Protein 5O6F (pdb70)

Nearest PDB structures (foldseek):
  5o6f-assembly1_A  TM=8.337E-01  e=3.426E-14  Corynebacterium pseudotuberculosis
  3i2z-assembly2_B  TM=9.286E-01  e=3.400E-09  Salmonella enterica subsp. enterica serovar Typhimurium
  1mjc-assembly1_A  TM=9.383E-01  e=1.262E-08  Escherichia coli
  8xyf-assembly1_B  TM=9.232E-01  e=1.055E-08  Escherichia coli K-12
  6ktc-assembly1_A  TM=9.176E-01  e=6.079E-07  Homo sapiens

Structure (mmCIF, N/CA/C/O backbone):
data_5O6F
#
_entry.id   5O6F
#
_cell.length_a   1.000
_cell.length_b   1.000
_cell.length_c   1.000
_cell.angle_alpha   90.00
_cell.angle_beta   90.00
_cell.angle_gamma   90.00
#
_symmetry.space_group_name_H-M   'P 1'
#
loop_
_atom_site.group_PDB
_atom_site.id
_atom_site.type_symbol
_atom_site.label_atom_id
_atom_site.label_alt_id
_atom_site.label_comp_id
_atom_site.label_asym_id
_atom_site.label_entity_id
_atom_site.label_seq_id
_atom_site.pdbx_PDB_ins_code
_atom_site.Cartn_x
_atom_site.Cartn_y
_atom_site.Cartn_z
_atom_site.occupancy
_atom_site.B_iso_or_equiv
_atom_site.auth_seq_id
_atom_site.auth_comp_id
_atom_site.auth_asym_id
_atom_site.auth_atom_id
_atom_site.pdbx_PDB_model_num
ATOM 1 N N . MET A 1 1 ? 6.946 -10.468 -7.660 1.00 1.37 1 MET A N 1
ATOM 2 C CA . MET A 1 1 ? 5.808 -9.698 -7.107 1.00 0.85 1 MET A CA 1
ATOM 3 C C . MET A 1 1 ? 5.581 -10.065 -5.651 1.00 0.72 1 MET A C 1
ATOM 4 O O . MET A 1 1 ? 6.066 -11.095 -5.182 1.00 1.11 1 MET A O 1
ATOM 20 N N . ALA A 1 2 ? 4.850 -9.218 -4.944 1.00 0.36 2 ALA A N 1
ATOM 21 C CA . ALA A 1 2 ? 4.474 -9.482 -3.567 1.00 0.26 2 ALA A CA 1
ATOM 22 C C . ALA A 1 2 ? 3.254 -8.661 -3.190 1.00 0.23 2 ALA A C 1
ATOM 23 O O . ALA A 1 2 ? 2.973 -7.633 -3.801 1.00 0.35 2 ALA A O 1
ATOM 30 N N . GLN A 1 3 ? 2.522 -9.127 -2.202 1.00 0.22 3 GLN A N 1
ATOM 31 C CA . GLN A 1 3 ? 1.389 -8.391 -1.677 1.00 0.21 3 GLN A CA 1
ATOM 32 C C . GLN A 1 3 ? 1.543 -8.253 -0.185 1.00 0.21 3 GLN A C 1
ATOM 33 O O . GLN A 1 3 ? 2.451 -8.839 0.397 1.00 0.23 3 GLN A O 1
ATOM 47 N N . GLY A 1 4 ? 0.688 -7.468 0.430 1.00 0.21 4 GLY A N 1
ATOM 48 C CA . GLY A 1 4 ? 0.733 -7.332 1.861 1.00 0.24 4 GLY A CA 1
ATOM 49 C C . GLY A 1 4 ? -0.174 -6.244 2.367 1.00 0.24 4 GLY A C 1
ATOM 50 O O . GLY A 1 4 ? -1.122 -5.843 1.687 1.00 0.27 4 GLY A O 1
ATOM 54 N N . THR A 1 5 ? 0.128 -5.766 3.554 1.00 0.24 5 THR A N 1
ATOM 55 C CA . THR A 1 5 ? -0.633 -4.704 4.172 1.00 0.25 5 THR A CA 1
ATOM 56 C C . THR A 1 5 ? 0.312 -3.630 4.671 1.00 0.22 5 THR A C 1
ATOM 57 O O . THR A 1 5 ? 1.234 -3.922 5.433 1.00 0.22 5 THR A O 1
ATOM 68 N N . VAL A 1 6 ? 0.111 -2.402 4.223 1.00 0.21 6 VAL A N 1
ATOM 69 C CA . VAL A 1 6 ? 0.917 -1.295 4.704 1.00 0.19 6 VAL A CA 1
ATOM 70 C C . VAL A 1 6 ? 0.680 -1.094 6.194 1.00 0.19 6 VAL A C 1
ATOM 71 O O . VAL A 1 6 ? -0.399 -0.671 6.624 1.00 0.21 6 VAL A O 1
ATOM 84 N N . LYS A 1 7 ? 1.694 -1.431 6.980 1.00 0.20 7 LYS A N 1
ATOM 85 C CA . LYS A 1 7 ? 1.579 -1.412 8.424 1.00 0.24 7 LYS A CA 1
ATOM 86 C C . LYS A 1 7 ? 1.588 0.013 8.935 1.00 0.22 7 LYS A C 1
ATOM 87 O O . LYS A 1 7 ? 1.008 0.310 9.978 1.00 0.24 7 LYS A O 1
ATOM 106 N N . TRP A 1 8 ? 2.266 0.879 8.197 1.00 0.20 8 TRP A N 1
ATOM 107 C CA . TRP A 1 8 ? 2.233 2.308 8.452 1.00 0.21 8 TRP A CA 1
ATOM 108 C C . TRP A 1 8 ? 2.858 3.049 7.284 1.00 0.20 8 TRP A C 1
ATOM 109 O O . TRP A 1 8 ? 3.754 2.528 6.616 1.00 0.18 8 TRP A O 1
ATOM 130 N N . PHE A 1 9 ? 2.373 4.248 7.022 1.00 0.22 9 PHE A N 1
ATOM 131 C CA . PHE A 1 9 ? 2.905 5.048 5.938 1.00 0.21 9 PHE A CA 1
ATOM 132 C C . PHE A 1 9 ? 2.834 6.526 6.274 1.00 0.25 9 PHE A C 1
ATOM 133 O O . PHE A 1 9 ? 1.788 7.037 6.675 1.00 0.33 9 PHE A O 1
ATOM 150 N N . ASN A 1 10 ? 3.954 7.201 6.108 1.00 0.27 10 ASN A N 1
ATOM 151 C CA . ASN A 1 10 ? 4.024 8.634 6.315 1.00 0.34 10 ASN A CA 1
ATOM 152 C C . ASN A 1 10 ? 3.765 9.342 4.995 1.00 0.37 10 ASN A C 1
ATOM 153 O O . ASN A 1 10 ? 4.643 9.415 4.134 1.00 0.44 10 ASN A O 1
ATOM 164 N N . ALA A 1 11 ? 2.554 9.851 4.843 1.00 0.41 11 ALA A N 1
ATOM 165 C CA . ALA A 1 11 ? 2.128 10.479 3.602 1.00 0.51 11 ALA A CA 1
ATOM 166 C C . ALA A 1 11 ? 2.807 11.826 3.400 1.00 0.57 11 ALA A C 1
ATOM 167 O O . ALA A 1 11 ? 2.930 12.308 2.274 1.00 0.68 11 ALA A O 1
ATOM 174 N N . GLU A 1 12 ? 3.253 12.425 4.491 1.00 0.57 12 GLU A N 1
ATOM 175 C CA . GLU A 1 12 ? 3.887 13.726 4.435 1.00 0.69 12 GLU A CA 1
ATOM 176 C C . GLU A 1 12 ? 5.290 13.603 3.865 1.00 0.62 12 GLU A C 1
ATOM 177 O O . GLU A 1 12 ? 5.708 14.397 3.024 1.00 0.66 12 GLU A O 1
ATOM 189 N N . LYS A 1 13 ? 6.011 12.596 4.325 1.00 0.57 13 LYS A N 1
ATOM 190 C CA . LYS A 1 13 ? 7.382 12.386 3.895 1.00 0.57 13 LYS A CA 1
ATOM 191 C C . LYS A 1 13 ? 7.436 11.538 2.635 1.00 0.49 13 LYS A C 1
ATOM 192 O O . LYS A 1 13 ? 8.335 11.687 1.803 1.00 0.53 13 LYS A O 1
ATOM 211 N N . GLY A 1 14 ? 6.460 10.653 2.501 1.00 0.41 14 GLY A N 1
ATOM 212 C CA . GLY A 1 14 ? 6.368 9.816 1.326 1.00 0.37 14 GLY A CA 1
ATOM 213 C C . GLY A 1 14 ? 7.074 8.481 1.486 1.00 0.29 14 GLY A C 1
ATOM 214 O O . GLY A 1 14 ? 7.623 7.950 0.521 1.00 0.25 14 GLY A O 1
ATOM 218 N N . PHE A 1 15 ? 7.066 7.932 2.695 1.00 0.28 15 PHE A N 1
ATOM 219 C CA . PHE A 1 15 ? 7.655 6.617 2.922 1.00 0.24 15 PHE A CA 1
ATOM 220 C C . PHE A 1 15 ? 6.931 5.885 4.047 1.00 0.22 15 PHE A C 1
ATOM 221 O O . PHE A 1 15 ? 6.226 6.501 4.844 1.00 0.29 15 PHE A O 1
ATOM 238 N N . GLY A 1 16 ? 7.107 4.574 4.101 1.00 0.18 16 GLY A N 1
ATOM 239 C CA . GLY A 1 16 ? 6.457 3.773 5.119 1.00 0.17 16 GLY A CA 1
ATOM 240 C C . GLY A 1 16 ? 6.914 2.334 5.072 1.00 0.16 16 GLY A C 1
ATOM 241 O O . GLY A 1 16 ? 7.960 2.038 4.495 1.00 0.16 16 GLY A O 1
ATOM 245 N N . PHE A 1 17 ? 6.133 1.439 5.658 1.00 0.16 17 PHE A N 1
ATOM 246 C CA . PHE A 1 17 ? 6.455 0.017 5.644 1.00 0.16 17 PHE A CA 1
ATOM 247 C C . PHE A 1 17 ? 5.219 -0.828 5.402 1.00 0.16 17 PHE A C 1
ATOM 248 O O . PHE A 1 17 ? 4.118 -0.499 5.847 1.00 0.22 17 PHE A O 1
ATOM 265 N N . ILE A 1 18 ? 5.416 -1.915 4.683 1.00 0.13 18 ILE A N 1
ATOM 266 C CA . ILE A 1 18 ? 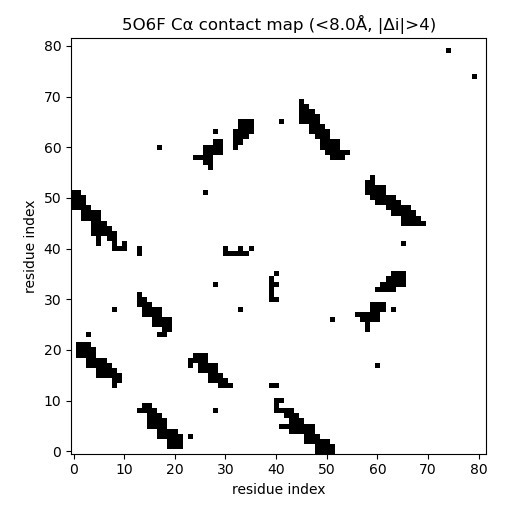4.366 -2.879 4.425 1.00 0.14 18 ILE A CA 1
ATOM 267 C C . ILE A 1 18 ? 4.723 -4.211 5.061 1.00 0.16 18 ILE A C 1
ATOM 268 O O . ILE A 1 18 ? 5.901 -4.558 5.176 1.00 0.17 18 ILE A O 1
ATOM 284 N N . ALA A 1 19 ? 3.709 -4.934 5.499 1.00 0.19 19 ALA A N 1
ATOM 285 C CA . ALA A 1 19 ? 3.881 -6.293 5.973 1.00 0.21 19 ALA A CA 1
ATOM 286 C C . ALA A 1 19 ? 3.436 -7.271 4.890 1.00 0.21 19 ALA A C 1
ATOM 287 O O . ALA A 1 19 ? 2.259 -7.623 4.806 1.00 0.23 19 ALA A O 1
ATOM 294 N N . PRO A 1 20 ? 4.375 -7.678 4.019 1.00 0.20 20 PRO A N 1
ATOM 295 C CA . PRO A 1 20 ? 4.101 -8.601 2.913 1.00 0.21 20 PRO A CA 1
ATOM 296 C C . PRO A 1 20 ? 3.418 -9.891 3.354 1.00 0.25 20 PRO A C 1
ATOM 297 O O . PRO A 1 20 ? 3.638 -10.390 4.457 1.00 0.29 20 PRO A O 1
ATOM 308 N N . ASP A 1 21 ? 2.597 -10.421 2.464 1.00 0.26 21 ASP A N 1
ATOM 309 C CA . ASP A 1 21 ? 1.891 -11.676 2.684 1.00 0.31 21 ASP A CA 1
ATOM 310 C C . ASP A 1 21 ? 2.856 -12.853 2.551 1.00 0.35 21 ASP A C 1
ATOM 311 O O . ASP A 1 21 ? 2.551 -13.982 2.932 1.00 0.42 21 ASP A O 1
ATOM 320 N N . ASP A 1 22 ? 4.037 -12.556 2.019 1.00 0.38 22 ASP A N 1
ATOM 321 C CA . ASP A 1 22 ? 5.072 -13.559 1.767 1.00 0.51 22 ASP A CA 1
ATOM 322 C C . ASP A 1 22 ? 5.869 -13.874 3.041 1.00 0.56 22 ASP A C 1
ATOM 323 O O . ASP A 1 22 ? 7.013 -14.323 2.986 1.00 0.67 22 ASP A O 1
ATOM 332 N N . GLY A 1 23 ? 5.261 -13.631 4.190 1.00 0.52 23 GLY A N 1
ATOM 333 C CA . GLY A 1 23 ? 5.932 -13.881 5.452 1.00 0.61 23 GLY A CA 1
ATOM 334 C C . GLY A 1 23 ? 6.450 -12.608 6.082 1.00 0.56 23 GLY A C 1
ATOM 335 O O . GLY A 1 23 ? 7.112 -12.642 7.119 1.00 0.66 23 GLY A O 1
ATOM 339 N N . SER A 1 24 ? 6.121 -11.491 5.442 1.00 0.48 24 SER A N 1
ATOM 340 C CA . SER A 1 24 ? 6.425 -10.147 5.933 1.00 0.50 24 SER A CA 1
ATOM 341 C C . SER A 1 24 ? 7.892 -9.960 6.320 1.00 0.50 24 SER A C 1
ATOM 342 O O . SER A 1 24 ? 8.290 -10.207 7.458 1.00 0.62 24 SER A O 1
ATOM 350 N N . ALA A 1 25 ? 8.690 -9.504 5.366 1.00 0.52 25 ALA A N 1
ATOM 351 C CA . ALA A 1 25 ? 10.088 -9.190 5.630 1.00 0.56 25 ALA A CA 1
ATOM 352 C C . ALA A 1 25 ? 10.262 -7.710 5.950 1.00 0.69 25 ALA A C 1
ATOM 353 O O . ALA A 1 25 ? 11.382 -7.199 5.988 1.00 1.42 25 ALA A O 1
ATOM 360 N N . ASP A 1 26 ? 9.128 -7.041 6.184 1.00 0.34 26 ASP A N 1
ATOM 361 C CA . ASP A 1 26 ? 9.086 -5.600 6.439 1.00 0.32 26 ASP A CA 1
ATOM 362 C C . ASP A 1 26 ? 9.657 -4.830 5.264 1.00 0.23 26 ASP A C 1
ATOM 363 O O . ASP A 1 26 ? 10.827 -4.453 5.259 1.00 0.32 26 ASP A O 1
ATOM 372 N N . VAL A 1 27 ? 8.823 -4.591 4.274 1.00 0.15 27 VAL A N 1
ATOM 373 C CA . VAL A 1 27 ? 9.269 -3.922 3.071 1.00 0.14 27 VAL A CA 1
ATOM 374 C C . VAL A 1 27 ? 9.042 -2.415 3.175 1.00 0.13 27 VAL A C 1
ATOM 375 O O . VAL A 1 27 ? 7.975 -1.953 3.589 1.00 0.16 27 VAL A O 1
ATOM 388 N N . PHE A 1 28 ? 10.069 -1.663 2.825 1.00 0.14 28 PHE A N 1
ATOM 389 C CA . PHE A 1 28 ? 10.045 -0.213 2.917 1.00 0.17 28 PHE A CA 1
ATOM 390 C C . PHE A 1 28 ? 9.355 0.391 1.701 1.00 0.15 28 PHE A C 1
ATOM 391 O O . PHE A 1 28 ? 9.711 0.096 0.566 1.00 0.17 28 PHE A O 1
ATOM 408 N N . VAL A 1 29 ? 8.376 1.239 1.944 1.00 0.14 29 VAL A N 1
ATOM 409 C CA . VAL A 1 29 ? 7.629 1.857 0.863 1.00 0.14 29 VAL A CA 1
ATOM 410 C C . VAL A 1 29 ? 8.155 3.253 0.587 1.00 0.16 29 VAL A C 1
ATOM 411 O O . VAL A 1 29 ? 8.604 3.948 1.499 1.00 0.21 29 VAL A O 1
ATOM 424 N N . HIS A 1 30 ? 8.088 3.663 -0.665 1.00 0.21 30 HIS A N 1
ATOM 425 C CA . HIS A 1 30 ? 8.514 4.990 -1.055 1.00 0.23 30 HIS A CA 1
ATOM 426 C C . HIS A 1 30 ? 7.560 5.533 -2.114 1.00 0.20 30 HIS A C 1
ATOM 427 O O . HIS A 1 30 ? 7.207 4.835 -3.064 1.00 0.22 30 HIS A O 1
ATOM 442 N N . TYR A 1 31 ? 7.144 6.782 -1.921 1.00 0.20 31 TYR A N 1
ATOM 443 C CA . TYR A 1 31 ? 6.053 7.388 -2.688 1.00 0.23 31 TYR A CA 1
ATOM 444 C C . TYR A 1 31 ? 6.276 7.354 -4.200 1.00 0.24 31 TYR A C 1
ATOM 445 O O . TYR A 1 31 ? 5.318 7.242 -4.960 1.00 0.30 31 TYR A O 1
ATOM 463 N N . SER A 1 32 ? 7.526 7.444 -4.639 1.00 0.25 32 SER A N 1
ATOM 464 C CA . SER A 1 32 ? 7.825 7.468 -6.066 1.00 0.31 32 SER A CA 1
ATOM 465 C C . SER A 1 32 ? 7.562 6.104 -6.696 1.00 0.29 32 SER A C 1
ATOM 466 O O . SER A 1 32 ? 7.365 5.986 -7.906 1.00 0.35 32 SER A O 1
ATOM 474 N N . GLU A 1 33 ? 7.549 5.078 -5.859 1.00 0.24 33 GLU A N 1
ATOM 475 C CA . GLU A 1 33 ? 7.320 3.719 -6.308 1.00 0.24 33 GLU A CA 1
ATOM 476 C C . GLU A 1 33 ? 5.837 3.381 -6.255 1.00 0.22 33 GLU A C 1
ATOM 477 O O . GLU A 1 33 ? 5.386 2.421 -6.883 1.00 0.24 33 GLU A O 1
ATOM 489 N N . ILE A 1 34 ? 5.084 4.175 -5.508 1.00 0.21 34 ILE A N 1
ATOM 490 C CA . ILE A 1 34 ? 3.661 3.939 -5.338 1.00 0.23 34 ILE A CA 1
ATOM 491 C C . ILE A 1 34 ? 2.892 4.288 -6.603 1.00 0.27 34 ILE A C 1
ATOM 492 O O . ILE A 1 34 ? 3.103 5.335 -7.211 1.00 0.28 34 ILE A O 1
ATOM 508 N N . GLN A 1 35 ? 2.008 3.387 -6.990 1.00 0.33 35 GLN A N 1
ATOM 509 C CA . GLN A 1 35 ? 1.210 3.538 -8.188 1.00 0.39 35 GLN A CA 1
ATOM 510 C C . GLN A 1 35 ? -0.261 3.611 -7.808 1.00 0.55 35 GLN A C 1
ATOM 511 O O . GLN A 1 35 ? -0.948 2.590 -7.763 1.00 0.79 35 GLN A O 1
ATOM 525 N N . GLY A 1 36 ? -0.738 4.811 -7.524 1.00 0.79 36 GLY A N 1
ATOM 526 C CA . GLY A 1 36 ? -2.097 4.967 -7.048 1.00 1.02 36 GLY A CA 1
ATOM 527 C C . GLY A 1 36 ? -3.007 5.622 -8.066 1.00 0.85 36 GLY A C 1
ATOM 528 O O . GLY A 1 36 ? -2.714 5.627 -9.261 1.00 0.97 36 GLY A O 1
ATOM 532 N N . ASN A 1 37 ? -4.112 6.177 -7.587 1.00 0.90 37 ASN A N 1
ATOM 533 C CA . ASN A 1 37 ? -5.080 6.854 -8.448 1.00 1.09 37 ASN A CA 1
ATOM 534 C C . ASN A 1 37 ? -4.764 8.343 -8.550 1.00 1.06 37 ASN A C 1
ATOM 535 O O . ASN A 1 37 ? -5.658 9.189 -8.545 1.00 1.31 37 ASN A O 1
ATOM 546 N N . GLY A 1 38 ? -3.486 8.658 -8.662 1.00 0.94 38 GLY A N 1
ATOM 547 C CA . GLY A 1 38 ? -3.059 10.041 -8.646 1.00 1.12 38 GLY A CA 1
ATOM 548 C C . GLY A 1 38 ? -2.296 10.358 -7.381 1.00 0.99 38 GLY A C 1
ATOM 549 O O . GLY A 1 38 ? -1.445 11.245 -7.357 1.00 1.26 38 GLY A O 1
ATOM 553 N N . PHE A 1 39 ? -2.605 9.616 -6.329 1.00 0.75 39 PHE A N 1
ATOM 554 C CA . PHE A 1 39 ? -1.909 9.755 -5.062 1.00 0.69 39 PHE A CA 1
ATOM 555 C C . PHE A 1 39 ? -0.745 8.781 -4.993 1.00 0.54 39 PHE A C 1
ATOM 556 O O . PHE A 1 39 ? -0.846 7.644 -5.456 1.00 0.74 39 PHE A O 1
ATOM 573 N N . ARG A 1 40 ? 0.352 9.233 -4.418 1.00 0.43 40 ARG A N 1
ATOM 574 C CA . ARG A 1 40 ? 1.518 8.393 -4.214 1.00 0.40 40 ARG A CA 1
ATOM 575 C C . ARG A 1 40 ? 1.629 8.051 -2.737 1.00 0.36 40 ARG A C 1
ATOM 576 O O . ARG A 1 40 ? 2.712 8.082 -2.155 1.00 0.38 40 ARG A O 1
ATOM 597 N N . THR A 1 41 ? 0.494 7.735 -2.138 1.00 0.35 41 THR A N 1
ATOM 598 C CA . THR A 1 41 ? 0.418 7.519 -0.707 1.00 0.33 41 THR A CA 1
ATOM 599 C C . THR A 1 41 ? -0.330 6.237 -0.373 1.00 0.32 41 THR A C 1
ATOM 600 O O . THR A 1 41 ? -1.034 5.673 -1.215 1.00 0.41 41 THR A O 1
ATOM 611 N N . LEU A 1 42 ? -0.174 5.790 0.863 1.00 0.28 42 LEU A N 1
ATOM 612 C CA . LEU A 1 42 ? -0.855 4.606 1.351 1.00 0.27 42 LEU A CA 1
ATOM 613 C C . LEU A 1 42 ? -1.498 4.886 2.698 1.00 0.30 42 LEU A C 1
ATOM 614 O O . LEU A 1 42 ? -1.064 5.775 3.435 1.00 0.35 42 LEU A O 1
ATOM 630 N N . GLU A 1 43 ? -2.528 4.124 3.013 1.00 0.33 43 GLU A N 1
ATOM 631 C CA . GLU A 1 43 ? -3.222 4.265 4.276 1.00 0.36 43 GLU A CA 1
ATOM 632 C C . GLU A 1 43 ? -2.870 3.106 5.185 1.00 0.34 43 GLU A C 1
ATOM 633 O O . GLU A 1 43 ? -2.803 1.968 4.746 1.00 0.41 43 GLU A O 1
ATOM 645 N N . GLU A 1 44 ? -2.630 3.407 6.445 1.00 0.30 44 GLU A N 1
ATOM 646 C CA . GLU A 1 44 ? -2.248 2.398 7.414 1.00 0.29 44 GLU A CA 1
ATOM 647 C C . GLU A 1 44 ? -3.349 1.355 7.558 1.00 0.30 44 GLU A C 1
ATOM 648 O O . GLU A 1 44 ? -4.522 1.707 7.688 1.00 0.37 44 GLU A O 1
ATOM 660 N N . ASN A 1 45 ? -2.951 0.083 7.519 1.00 0.32 45 ASN A N 1
ATOM 661 C CA . ASN A 1 45 ? -3.874 -1.055 7.614 1.00 0.37 45 ASN A CA 1
ATOM 662 C C . ASN A 1 45 ? -4.618 -1.266 6.300 1.00 0.36 45 ASN A C 1
ATOM 663 O O . ASN A 1 45 ? -5.745 -1.766 6.281 1.00 0.43 45 ASN A O 1
ATOM 674 N N . GLN A 1 46 ? -3.982 -0.879 5.206 1.00 0.34 46 GLN A N 1
ATOM 675 C CA . GLN A 1 46 ? -4.552 -1.054 3.880 1.00 0.37 46 GLN A CA 1
ATOM 676 C C . GLN A 1 46 ? -3.801 -2.135 3.115 1.00 0.32 46 GLN A C 1
ATOM 677 O O . GLN A 1 46 ? -2.582 -2.261 3.236 1.00 0.28 46 GLN A O 1
ATOM 691 N N . LYS A 1 47 ? -4.526 -2.910 2.328 1.00 0.35 47 LYS A N 1
ATOM 692 C CA . LYS A 1 47 ? -3.915 -3.956 1.529 1.00 0.32 47 LYS A CA 1
ATOM 693 C C . LYS A 1 47 ? -3.254 -3.357 0.305 1.00 0.28 47 LYS A C 1
ATOM 694 O O . LYS A 1 47 ? -3.715 -2.347 -0.234 1.00 0.31 47 LYS A O 1
ATOM 713 N N . VAL A 1 48 ? -2.177 -3.978 -0.135 1.00 0.25 48 VAL A N 1
ATOM 714 C CA . VAL A 1 48 ? -1.364 -3.414 -1.189 1.00 0.23 48 VAL A CA 1
ATOM 715 C C . VAL A 1 48 ? -0.597 -4.500 -1.947 1.00 0.21 48 VAL A C 1
ATOM 716 O O . VAL A 1 48 ? -0.314 -5.570 -1.405 1.00 0.21 48 VAL A O 1
ATOM 729 N N . GLU A 1 49 ? -0.298 -4.222 -3.208 1.00 0.21 49 GLU A N 1
ATOM 730 C CA . GLU A 1 49 ? 0.504 -5.103 -4.037 1.00 0.21 49 GLU A CA 1
ATOM 731 C C . GLU A 1 49 ? 1.728 -4.348 -4.531 1.00 0.22 49 GLU A C 1
ATOM 732 O O . GLU A 1 49 ? 1.632 -3.182 -4.902 1.00 0.31 49 GLU A O 1
ATOM 744 N N . PHE A 1 50 ? 2.868 -5.005 -4.535 1.00 0.18 50 PHE A N 1
ATOM 745 C CA . PHE A 1 50 ? 4.127 -4.341 -4.823 1.00 0.17 50 PHE A CA 1
ATOM 746 C C . PHE A 1 50 ? 5.166 -5.334 -5.320 1.00 0.18 50 PHE A C 1
ATOM 747 O O . PHE A 1 50 ? 4.880 -6.518 -5.496 1.00 0.29 50 PHE A O 1
ATOM 764 N N . GLU A 1 51 ? 6.358 -4.833 -5.566 1.00 0.20 51 GLU A N 1
ATOM 765 C CA . GLU A 1 51 ? 7.481 -5.665 -5.938 1.00 0.22 51 GLU A CA 1
ATOM 766 C C . GLU A 1 51 ? 8.664 -5.345 -5.042 1.00 0.21 51 GLU A C 1
ATOM 767 O O . GLU A 1 51 ? 9.119 -4.204 -4.993 1.00 0.27 51 GLU A O 1
ATOM 779 N N . ILE A 1 52 ? 9.161 -6.338 -4.335 1.00 0.22 52 ILE A N 1
ATOM 780 C CA . ILE A 1 52 ? 10.241 -6.110 -3.396 1.00 0.22 52 ILE A CA 1
ATOM 781 C C . ILE A 1 52 ? 11.579 -6.030 -4.112 1.00 0.24 52 ILE A C 1
ATOM 782 O O . ILE A 1 52 ? 11.960 -6.935 -4.856 1.00 0.30 52 ILE A O 1
ATOM 798 N N . GLY A 1 53 ? 12.270 -4.926 -3.896 1.00 0.24 53 GLY A N 1
ATOM 799 C CA . GLY A 1 53 ? 13.590 -4.746 -4.450 1.00 0.26 53 GLY A CA 1
ATOM 800 C C . GLY A 1 53 ? 14.607 -4.460 -3.373 1.00 0.29 53 GLY A C 1
ATOM 801 O O . GLY A 1 53 ? 14.325 -4.627 -2.182 1.00 0.38 53 GLY A O 1
ATOM 805 N N . GLU A 1 54 ? 15.776 -4.008 -3.777 1.00 0.32 54 GLU A N 1
ATOM 806 C CA . GLU A 1 54 ? 16.851 -3.744 -2.842 1.00 0.41 54 GLU A CA 1
ATOM 807 C C . GLU A 1 54 ? 17.086 -2.245 -2.716 1.00 0.46 54 GLU A C 1
ATOM 808 O O . GLU A 1 54 ? 17.352 -1.562 -3.704 1.00 0.55 54 GLU A O 1
ATOM 820 N N . GLY A 1 55 ? 16.964 -1.743 -1.505 1.00 0.52 55 GLY A N 1
ATOM 821 C CA . GLY A 1 55 ? 17.192 -0.340 -1.255 1.00 0.62 55 GLY A CA 1
ATOM 822 C C . GLY A 1 55 ? 18.172 -0.128 -0.127 1.00 0.72 55 GLY A C 1
ATOM 823 O O . GLY A 1 55 ? 18.679 -1.091 0.451 1.00 0.77 55 GLY A O 1
ATOM 827 N N . ALA A 1 56 ? 18.428 1.127 0.204 1.00 0.83 56 ALA A N 1
ATOM 828 C CA . ALA A 1 56 ? 19.382 1.461 1.250 1.00 0.96 56 ALA A CA 1
ATOM 829 C C . ALA A 1 56 ? 18.882 1.000 2.614 1.00 0.98 56 ALA A C 1
ATOM 830 O O . ALA A 1 56 ? 19.671 0.653 3.491 1.00 1.13 56 ALA A O 1
ATOM 837 N N . LYS A 1 57 ? 17.567 0.977 2.778 1.00 0.94 57 LYS A N 1
ATOM 838 C CA . LYS A 1 57 ? 16.961 0.581 4.041 1.00 1.05 57 LYS A CA 1
ATOM 839 C C . LYS A 1 57 ? 16.500 -0.875 4.001 1.00 0.93 57 LYS A C 1
ATOM 840 O O . LYS A 1 57 ? 15.665 -1.294 4.803 1.00 1.40 57 LYS A O 1
ATOM 859 N N . GLY A 1 58 ? 17.042 -1.641 3.064 1.00 0.68 58 GLY A N 1
ATOM 860 C CA . GLY A 1 58 ? 16.688 -3.042 2.958 1.00 0.62 58 GLY A CA 1
ATOM 861 C C . GLY A 1 58 ? 15.729 -3.294 1.818 1.00 0.49 58 GLY A C 1
ATOM 862 O O . GLY A 1 58 ? 15.885 -2.722 0.742 1.00 0.56 58 GLY A O 1
ATOM 866 N N . PRO A 1 59 ? 14.716 -4.141 2.023 1.00 0.39 59 PRO A N 1
ATOM 867 C CA . PRO A 1 59 ? 13.719 -4.431 1.000 1.00 0.33 59 PRO A CA 1
ATOM 868 C C . PRO A 1 59 ? 12.834 -3.228 0.740 1.00 0.26 59 PRO A C 1
ATOM 869 O O . PRO A 1 59 ? 12.231 -2.687 1.661 1.00 0.27 59 PRO A O 1
ATOM 880 N N . GLN A 1 60 ? 12.761 -2.808 -0.508 1.00 0.22 60 GLN A N 1
ATOM 881 C CA . GLN A 1 60 ? 11.939 -1.666 -0.862 1.00 0.20 60 GLN A CA 1
ATOM 882 C C . GLN A 1 60 ? 10.789 -2.089 -1.757 1.00 0.17 60 GLN A C 1
ATOM 883 O O . GLN A 1 60 ? 10.952 -2.923 -2.647 1.00 0.21 60 GLN A O 1
ATOM 897 N N . ALA A 1 61 ? 9.626 -1.527 -1.496 1.00 0.14 61 ALA A N 1
ATOM 898 C CA . ALA A 1 61 ? 8.444 -1.821 -2.277 1.00 0.13 61 ALA A CA 1
ATOM 899 C C . ALA A 1 61 ? 8.421 -0.968 -3.529 1.00 0.14 61 ALA A C 1
ATOM 900 O O . ALA A 1 61 ? 8.267 0.250 -3.460 1.00 0.15 61 ALA A O 1
ATOM 907 N N . GLN A 1 62 ? 8.608 -1.611 -4.663 1.00 0.16 62 GLN A N 1
ATOM 908 C CA . GLN A 1 62 ? 8.542 -0.940 -5.946 1.00 0.18 62 GLN A CA 1
ATOM 909 C C . GLN A 1 62 ? 7.201 -1.233 -6.580 1.00 0.18 62 GLN A C 1
ATOM 910 O O . GLN A 1 62 ? 6.615 -2.279 -6.310 1.00 0.20 62 GLN A O 1
ATOM 924 N N . GLN A 1 63 ? 6.718 -0.318 -7.412 1.00 0.20 63 GLN A N 1
ATOM 925 C CA . GLN A 1 63 ? 5.437 -0.497 -8.086 1.00 0.23 63 GLN A CA 1
ATOM 926 C C . GLN A 1 63 ? 4.349 -0.836 -7.073 1.00 0.22 63 GLN A C 1
ATOM 927 O O . GLN A 1 63 ? 3.720 -1.892 -7.142 1.00 0.28 63 GLN A O 1
ATOM 941 N N . VAL A 1 64 ? 4.145 0.060 -6.129 1.00 0.19 64 VAL A N 1
ATOM 942 C CA . VAL A 1 64 ? 3.243 -0.192 -5.021 1.00 0.19 64 VAL A CA 1
ATOM 943 C C . VAL A 1 64 ? 1.815 0.201 -5.383 1.00 0.25 64 VAL A C 1
ATOM 944 O O . VAL A 1 64 ? 1.460 1.374 -5.363 1.00 0.44 64 VAL A O 1
ATOM 957 N N . HIS A 1 65 ? 1.007 -0.789 -5.714 1.00 0.22 65 HIS A N 1
ATOM 958 C CA . HIS A 1 65 ? -0.382 -0.563 -6.086 1.00 0.27 65 HIS A CA 1
ATOM 959 C C . HIS A 1 65 ? -1.274 -0.852 -4.891 1.00 0.26 65 HIS A C 1
ATOM 960 O O . HIS A 1 65 ? -1.230 -1.946 -4.331 1.00 0.27 65 HIS A O 1
ATOM 975 N N . ALA A 1 66 ? -2.081 0.114 -4.507 1.00 0.31 66 ALA A N 1
ATOM 976 C CA . ALA A 1 66 ? -2.972 -0.055 -3.375 1.00 0.36 66 ALA A CA 1
ATOM 977 C C . ALA A 1 66 ? -4.114 -0.992 -3.733 1.00 0.40 66 ALA A C 1
ATOM 978 O O . ALA A 1 66 ? -4.858 -0.750 -4.686 1.00 0.50 66 ALA A O 1
ATOM 985 N N . LEU A 1 67 ? -4.235 -2.069 -2.971 1.00 0.38 67 LEU A N 1
ATOM 986 C CA . LEU A 1 67 ? -5.275 -3.061 -3.201 1.00 0.42 67 LEU A CA 1
ATOM 987 C C . LEU A 1 67 ? -6.541 -2.672 -2.457 1.00 0.49 67 LEU A C 1
ATOM 988 O O . LEU A 1 67 ? -7.649 -2.991 -2.883 1.00 1.06 67 LEU A O 1
ATOM 1004 N N . GLY A 1 68 ? -6.364 -1.985 -1.338 1.00 1.08 68 GLY A N 1
ATOM 1005 C CA . GLY A 1 68 ? -7.490 -1.566 -0.536 1.00 1.27 68 GLY A CA 1
ATOM 1006 C C . GLY A 1 68 ? -7.842 -2.593 0.513 1.00 2.04 68 GLY A C 1
ATOM 1007 O O . GLY A 1 68 ? -7.269 -2.598 1.602 1.00 2.96 68 GLY A O 1
ATOM 1011 N N . GLY A 1 69 ? -8.763 -3.481 0.172 1.00 2.43 69 GLY A N 1
ATOM 1012 C CA . GLY A 1 69 ? -9.206 -4.491 1.107 1.00 3.61 69 GLY A CA 1
ATOM 1013 C C . GLY A 1 69 ? -10.625 -4.235 1.558 1.00 4.19 69 GLY A C 1
ATOM 1014 O O . GLY A 1 69 ? -11.581 -4.609 0.873 1.00 4.57 69 GLY A O 1
ATOM 1018 N N . GLU A 1 70 ? -10.767 -3.578 2.698 1.00 4.74 70 GLU A N 1
ATOM 1019 C CA . GLU A 1 70 ? -12.077 -3.199 3.196 1.00 5.66 70 GLU A CA 1
ATOM 1020 C C . GLU A 1 70 ? -12.661 -2.112 2.306 1.00 5.69 70 GLU A C 1
ATOM 1021 O O . GLU A 1 70 ? -12.300 -0.940 2.422 1.00 6.25 70 GLU A O 1
ATOM 1033 N N . ASN A 1 71 ? -13.545 -2.506 1.409 1.00 5.41 71 ASN A N 1
ATOM 1034 C CA . ASN A 1 71 ? -14.113 -1.578 0.441 1.00 5.76 71 ASN A CA 1
ATOM 1035 C C . ASN A 1 71 ? -15.591 -1.334 0.725 1.00 6.23 71 ASN A C 1
ATOM 1036 O O . ASN A 1 71 ? -16.334 -0.852 -0.132 1.00 6.60 71 ASN A O 1
ATOM 1047 N N . LEU A 1 72 ? -16.013 -1.655 1.939 1.00 6.57 72 LEU A N 1
ATOM 1048 C CA . LEU A 1 72 ? -17.406 -1.494 2.327 1.00 7.33 72 LEU A CA 1
ATOM 1049 C C . LEU A 1 72 ? -17.584 -0.215 3.138 1.00 7.88 72 LEU A C 1
ATOM 1050 O O . LEU A 1 72 ? -18.081 -0.233 4.267 1.00 8.35 72 LEU A O 1
ATOM 1066 N N . TYR A 1 73 ? -17.162 0.894 2.552 1.00 8.05 73 TYR A N 1
ATOM 1067 C CA . TYR A 1 73 ? -17.298 2.199 3.181 1.00 8.83 73 TYR A CA 1
ATOM 1068 C C . TYR A 1 73 ? -18.450 2.973 2.556 1.00 9.55 73 TYR A C 1
ATOM 1069 O O . TYR A 1 73 ? -18.760 2.789 1.378 1.00 9.76 73 TYR A O 1
ATOM 1087 N N . PHE A 1 74 ? -19.080 3.827 3.360 1.00 10.13 74 PHE A N 1
ATOM 1088 C CA . PHE A 1 74 ? -20.193 4.667 2.914 1.00 11.00 74 PHE A CA 1
ATOM 1089 C C . PHE A 1 74 ? -21.398 3.824 2.496 1.00 11.73 74 PHE A C 1
ATOM 1090 O O . PHE A 1 74 ? -22.169 4.213 1.619 1.00 12.35 74 PHE A O 1
ATOM 1107 N N . GLN A 1 75 ? -21.552 2.667 3.127 1.00 11.83 75 GLN A N 1
ATOM 1108 C CA . GLN A 1 75 ? -22.703 1.806 2.879 1.00 12.66 75 GLN A CA 1
ATOM 1109 C C . GLN A 1 75 ? -23.503 1.593 4.160 1.00 13.30 75 GLN A C 1
ATOM 1110 O O . GLN A 1 75 ? -24.571 0.976 4.151 1.00 13.74 75 GLN A O 1
ATOM 1124 N N . GLY A 1 76 ? -22.984 2.116 5.258 1.00 13.52 76 GLY A N 1
ATOM 1125 C CA . GLY A 1 76 ? -23.653 1.971 6.532 1.00 14.29 76 GLY A CA 1
ATOM 1126 C C . GLY A 1 76 ? -23.629 3.250 7.340 1.00 15.03 76 GLY A C 1
ATOM 1127 O O . GLY A 1 76 ? -23.716 4.343 6.776 1.00 15.18 76 GLY A O 1
ATOM 1131 N N . HIS A 1 77 ? -23.500 3.102 8.660 1.00 15.64 77 HIS A N 1
ATOM 1132 C CA . HIS A 1 77 ? -23.470 4.224 9.609 1.00 16.51 77 HIS A CA 1
ATOM 1133 C C . HIS A 1 77 ? -24.844 4.875 9.762 1.00 16.99 77 HIS A C 1
ATOM 1134 O O . HIS A 1 77 ? -25.398 4.928 10.862 1.00 17.49 77 HIS A O 1
ATOM 1149 N N . HIS A 1 78 ? -25.392 5.362 8.660 1.00 16.97 78 HIS A N 1
ATOM 1150 C CA . HIS A 1 78 ? -26.650 6.090 8.684 1.00 17.58 78 HIS A CA 1
ATOM 1151 C C . HIS A 1 78 ? -27.686 5.410 7.790 1.00 18.02 78 HIS A C 1
ATOM 1152 O O . HIS A 1 78 ? -27.605 5.499 6.565 1.00 18.40 78 HIS A O 1
ATOM 1167 N N . HIS A 1 79 ? -28.639 4.725 8.419 1.00 18.10 79 HIS A N 1
ATOM 1168 C CA . HIS A 1 79 ? -29.740 4.060 7.717 1.00 18.64 79 HIS A CA 1
ATOM 1169 C C . HIS A 1 79 ? -29.253 3.006 6.729 1.00 19.20 79 HIS A C 1
ATOM 1170 O O . HIS A 1 79 ? -29.267 3.222 5.517 1.00 19.63 79 HIS A O 1
ATOM 1185 N N . HIS A 1 80 ? -28.839 1.860 7.247 1.00 19.30 80 HIS A N 1
ATOM 1186 C CA . HIS A 1 80 ? -28.520 0.717 6.402 1.00 19.92 80 HIS A CA 1
ATOM 1187 C C . HIS A 1 80 ? -29.808 -0.068 6.154 1.00 20.43 80 HIS A C 1
ATOM 1188 O O . HIS A 1 80 ? -29.918 -1.250 6.480 1.00 20.73 80 HIS A O 1
ATOM 1203 N N . HIS A 1 81 ? -30.788 0.628 5.594 1.00 20.63 81 HIS A N 1
ATOM 1204 C CA . HIS A 1 81 ? -32.125 0.089 5.399 1.00 21.22 81 HIS A CA 1
ATOM 1205 C C . HIS A 1 81 ? -32.961 1.093 4.618 1.00 21.95 81 HIS A C 1
ATOM 1206 O O . HIS A 1 81 ? -32.896 2.290 4.886 1.00 22.36 81 HIS A O 1
ATOM 1221 N N . HIS A 1 82 ? -33.721 0.614 3.648 1.00 22.20 82 HIS A N 1
ATOM 1222 C CA . HIS A 1 82 ? -34.632 1.476 2.909 1.00 22.98 82 HIS A CA 1
ATOM 1223 C C . HIS A 1 82 ? -35.971 1.541 3.627 1.00 23.64 82 HIS A C 1
ATOM 1224 O O . HIS A 1 82 ? -36.813 0.651 3.395 1.00 23.99 82 HIS A O 1
ATOM 1240 N N . MET A 1 1 ? 6.085 -10.389 -7.473 1.00 1.37 1 MET A N 2
ATOM 1241 C CA . MET A 1 1 ? 4.781 -9.780 -7.129 1.00 0.85 1 MET A CA 2
ATOM 1242 C C . MET A 1 1 ? 4.352 -10.211 -5.736 1.00 0.72 1 MET A C 2
ATOM 1243 O O . MET A 1 1 ? 3.988 -11.366 -5.515 1.00 1.11 1 MET A O 2
ATOM 1259 N N . ALA A 1 2 ? 4.390 -9.281 -4.802 1.00 0.36 2 ALA A N 2
ATOM 1260 C CA . ALA A 1 2 ? 4.021 -9.566 -3.431 1.00 0.26 2 ALA A CA 2
ATOM 1261 C C . ALA A 1 2 ? 2.941 -8.611 -2.967 1.00 0.23 2 ALA A C 2
ATOM 1262 O O . ALA A 1 2 ? 2.962 -7.430 -3.296 1.00 0.35 2 ALA A O 2
ATOM 1269 N N . GLN A 1 3 ? 1.989 -9.125 -2.223 1.00 0.22 3 GLN A N 2
ATOM 1270 C CA . GLN A 1 3 ? 0.947 -8.295 -1.661 1.00 0.21 3 GLN A CA 2
ATOM 1271 C C . GLN A 1 3 ? 1.162 -8.180 -0.172 1.00 0.21 3 GLN A C 2
ATOM 1272 O O . GLN A 1 3 ? 2.032 -8.850 0.377 1.00 0.23 3 GLN A O 2
ATOM 1286 N N . GLY A 1 4 ? 0.409 -7.320 0.473 1.00 0.21 4 GLY A N 2
ATOM 1287 C CA . GLY A 1 4 ? 0.537 -7.179 1.898 1.00 0.24 4 GLY A CA 2
ATOM 1288 C C . GLY A 1 4 ? -0.309 -6.063 2.443 1.00 0.24 4 GLY A C 2
ATOM 1289 O O . GLY A 1 4 ? -1.253 -5.613 1.793 1.00 0.27 4 GLY A O 2
ATOM 1293 N N . THR A 1 5 ? 0.038 -5.617 3.630 1.00 0.24 5 THR A N 2
ATOM 1294 C CA . THR A 1 5 ? -0.672 -4.541 4.283 1.00 0.25 5 THR A CA 2
ATOM 1295 C C . THR A 1 5 ? 0.314 -3.492 4.763 1.00 0.22 5 THR A C 2
ATOM 1296 O O . THR A 1 5 ? 1.203 -3.794 5.558 1.00 0.22 5 THR A O 2
ATOM 1307 N N . VAL A 1 6 ? 0.182 -2.277 4.263 1.00 0.21 6 VAL A N 2
ATOM 1308 C CA . VAL A 1 6 ? 1.032 -1.190 4.712 1.00 0.19 6 VAL A CA 2
ATOM 1309 C C . VAL A 1 6 ? 0.806 -0.934 6.197 1.00 0.19 6 VAL A C 2
ATOM 1310 O O . VAL A 1 6 ? -0.255 -0.470 6.611 1.00 0.21 6 VAL A O 2
ATOM 1323 N N . LYS A 1 7 ? 1.812 -1.271 6.992 1.00 0.20 7 LYS A N 2
ATOM 1324 C CA . LYS A 1 7 ? 1.703 -1.203 8.438 1.00 0.24 7 LYS A CA 2
ATOM 1325 C C . LYS A 1 7 ? 1.731 0.239 8.906 1.00 0.22 7 LYS A C 2
ATOM 1326 O O . LYS A 1 7 ? 1.180 0.570 9.953 1.00 0.24 7 LYS A O 2
ATOM 1345 N N . TRP A 1 8 ? 2.406 1.081 8.136 1.00 0.20 8 TRP A N 2
ATOM 1346 C CA . TRP A 1 8 ? 2.387 2.514 8.358 1.00 0.21 8 TRP A CA 2
ATOM 1347 C C . TRP A 1 8 ? 3.030 3.225 7.183 1.00 0.20 8 TRP A C 2
ATOM 1348 O O . TRP A 1 8 ? 3.873 2.657 6.487 1.00 0.18 8 TRP A O 2
ATOM 1369 N N . PHE A 1 9 ? 2.614 4.456 6.963 1.00 0.22 9 PHE A N 2
ATOM 1370 C CA . PHE A 1 9 ? 3.159 5.270 5.896 1.00 0.21 9 PHE A CA 2
ATOM 1371 C C . PHE A 1 9 ? 3.048 6.737 6.271 1.00 0.25 9 PHE A C 2
ATOM 1372 O O . PHE A 1 9 ? 1.956 7.228 6.556 1.00 0.33 9 PHE A O 2
ATOM 1389 N N . ASN A 1 10 ? 4.171 7.433 6.284 1.00 0.27 10 ASN A N 2
ATOM 1390 C CA . ASN A 1 10 ? 4.165 8.845 6.617 1.00 0.34 10 ASN A CA 2
ATOM 1391 C C . ASN A 1 10 ? 4.323 9.684 5.356 1.00 0.37 10 ASN A C 2
ATOM 1392 O O . ASN A 1 10 ? 5.416 9.831 4.802 1.00 0.44 10 ASN A O 2
ATOM 1403 N N . ALA A 1 11 ? 3.203 10.231 4.899 1.00 0.41 11 ALA A N 2
ATOM 1404 C CA . ALA A 1 11 ? 3.157 10.993 3.659 1.00 0.51 11 ALA A CA 2
ATOM 1405 C C . ALA A 1 11 ? 4.011 12.248 3.751 1.00 0.57 11 ALA A C 2
ATOM 1406 O O . ALA A 1 11 ? 4.438 12.795 2.734 1.00 0.68 11 ALA A O 2
ATOM 1413 N N . GLU A 1 12 ? 4.259 12.685 4.978 1.00 0.57 12 GLU A N 2
ATOM 1414 C CA . GLU A 1 12 ? 5.104 13.837 5.239 1.00 0.69 12 GLU A CA 2
ATOM 1415 C C . GLU A 1 12 ? 6.474 13.650 4.595 1.00 0.62 12 GLU A C 2
ATOM 1416 O O . GLU A 1 12 ? 7.012 14.564 3.970 1.00 0.66 12 GLU A O 2
ATOM 1428 N N . LYS A 1 13 ? 7.015 12.453 4.736 1.00 0.57 13 LYS A N 2
ATOM 1429 C CA . LYS A 1 13 ? 8.328 12.144 4.203 1.00 0.57 13 LYS A CA 2
ATOM 1430 C C . LYS A 1 13 ? 8.214 11.345 2.913 1.00 0.49 13 LYS A C 2
ATOM 1431 O O . LYS A 1 13 ? 9.112 11.362 2.068 1.00 0.53 13 LYS A O 2
ATOM 1450 N N . GLY A 1 14 ? 7.100 10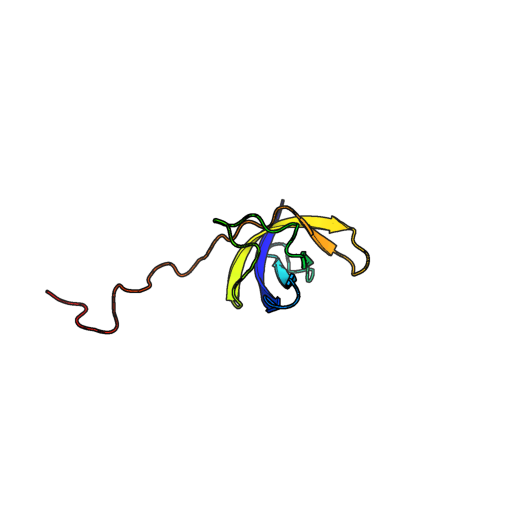.645 2.771 1.00 0.41 14 GLY A N 2
ATOM 1451 C CA . GLY A 1 14 ? 6.819 9.935 1.543 1.00 0.37 14 GLY A CA 2
ATOM 1452 C C . GLY A 1 14 ? 7.338 8.514 1.547 1.00 0.29 14 GLY A C 2
ATOM 1453 O O . GLY A 1 14 ? 7.675 7.969 0.494 1.00 0.25 14 GLY A O 2
ATOM 1457 N N . PHE A 1 15 ? 7.407 7.903 2.719 1.00 0.28 15 PHE A N 2
ATOM 1458 C CA . PHE A 1 15 ? 7.832 6.517 2.811 1.00 0.24 15 PHE A CA 2
ATOM 1459 C C . PHE A 1 15 ? 7.038 5.788 3.886 1.00 0.22 15 PHE A C 2
ATOM 1460 O O . PHE A 1 15 ? 6.156 6.366 4.517 1.00 0.29 15 PHE A O 2
ATOM 1477 N N . GLY A 1 16 ? 7.333 4.515 4.066 1.00 0.18 16 GLY A N 2
ATOM 1478 C CA . GLY A 1 16 ? 6.646 3.727 5.063 1.00 0.17 16 GLY A CA 2
ATOM 1479 C C . GLY A 1 16 ? 7.072 2.282 5.001 1.00 0.16 16 GLY A C 2
ATOM 1480 O O . GLY A 1 16 ? 8.087 1.963 4.381 1.00 0.16 16 GLY A O 2
ATOM 1484 N N . PHE A 1 17 ? 6.302 1.408 5.625 1.00 0.16 17 PHE A N 2
ATOM 1485 C CA . PHE A 1 17 ? 6.600 -0.015 5.605 1.00 0.16 17 PHE A CA 2
ATOM 1486 C C . PHE A 1 17 ? 5.341 -0.831 5.402 1.00 0.16 17 PHE A C 2
ATOM 1487 O O . PHE A 1 17 ? 4.260 -0.463 5.862 1.00 0.22 17 PHE A O 2
ATOM 1504 N N . ILE A 1 18 ? 5.492 -1.933 4.696 1.00 0.13 18 ILE A N 2
ATOM 1505 C CA . ILE A 1 18 ? 4.404 -2.859 4.470 1.00 0.14 18 ILE A CA 2
ATOM 1506 C C . ILE A 1 18 ? 4.689 -4.177 5.163 1.00 0.16 18 ILE A C 2
ATOM 1507 O O . ILE A 1 18 ? 5.840 -4.592 5.263 1.00 0.17 18 ILE A O 2
ATOM 1523 N N . ALA A 1 19 ? 3.640 -4.804 5.669 1.00 0.19 19 ALA A N 2
ATOM 1524 C CA . ALA A 1 19 ? 3.725 -6.157 6.181 1.00 0.21 19 ALA A CA 2
ATOM 1525 C C . ALA A 1 19 ? 3.217 -7.117 5.113 1.00 0.21 19 ALA A C 2
ATOM 1526 O O . ALA A 1 19 ? 2.019 -7.386 5.023 1.00 0.23 19 ALA A O 2
ATOM 1533 N N . PRO A 1 20 ? 4.126 -7.607 4.262 1.00 0.20 20 PRO A N 2
ATOM 1534 C CA . PRO A 1 20 ? 3.782 -8.455 3.118 1.00 0.21 20 PRO A CA 2
ATOM 1535 C C . PRO A 1 20 ? 3.050 -9.732 3.500 1.00 0.25 20 PRO A C 2
ATOM 1536 O O . PRO A 1 20 ? 3.185 -10.250 4.604 1.00 0.29 20 PRO A O 2
ATOM 1547 N N . ASP A 1 21 ? 2.268 -10.224 2.557 1.00 0.26 21 ASP A N 2
ATOM 1548 C CA . ASP A 1 21 ? 1.666 -11.542 2.640 1.00 0.31 21 ASP A CA 2
ATOM 1549 C C . ASP A 1 21 ? 2.742 -12.589 2.380 1.00 0.35 21 ASP A C 2
ATOM 1550 O O . ASP A 1 21 ? 2.569 -13.777 2.627 1.00 0.42 21 ASP A O 2
ATOM 1559 N N . ASP A 1 22 ? 3.875 -12.098 1.898 1.00 0.38 22 ASP A N 2
ATOM 1560 C CA . ASP A 1 22 ? 5.035 -12.921 1.576 1.00 0.51 22 ASP A CA 2
ATOM 1561 C C . ASP A 1 22 ? 5.818 -13.295 2.843 1.00 0.56 22 ASP A C 2
ATOM 1562 O O . ASP A 1 22 ? 7.017 -13.562 2.796 1.00 0.67 22 ASP A O 2
ATOM 1571 N N . GLY A 1 23 ? 5.132 -13.300 3.978 1.00 0.52 23 GLY A N 2
ATOM 1572 C CA . GLY A 1 23 ? 5.769 -13.643 5.236 1.00 0.61 23 GLY A CA 2
ATOM 1573 C C . GLY A 1 23 ? 6.067 -12.434 6.098 1.00 0.56 23 GLY A C 2
ATOM 1574 O O . GLY A 1 23 ? 6.922 -12.486 6.981 1.00 0.66 23 GLY A O 2
ATOM 1578 N N . SER A 1 24 ? 5.336 -11.355 5.839 1.00 0.48 24 SER A N 2
ATOM 1579 C CA . SER A 1 24 ? 5.371 -10.130 6.642 1.00 0.50 24 SER A CA 2
ATOM 1580 C C . SER A 1 24 ? 6.784 -9.616 6.919 1.00 0.50 24 SER A C 2
ATOM 1581 O O . SER A 1 24 ? 7.064 -9.092 8.000 1.00 0.62 24 SER A O 2
ATOM 1589 N N . ALA A 1 25 ? 7.662 -9.749 5.940 1.00 0.52 25 ALA A N 2
ATOM 1590 C CA . ALA A 1 25 ? 8.974 -9.135 6.022 1.00 0.56 25 ALA A CA 2
ATOM 1591 C C . ALA A 1 25 ? 8.847 -7.665 5.668 1.00 0.69 25 ALA A C 2
ATOM 1592 O O . ALA A 1 25 ? 8.781 -7.314 4.490 1.00 1.42 25 ALA A O 2
ATOM 1599 N N . ASP A 1 26 ? 8.783 -6.826 6.699 1.00 0.34 26 ASP A N 2
ATOM 1600 C CA . ASP A 1 26 ? 8.485 -5.405 6.540 1.00 0.32 26 ASP A CA 2
ATOM 1601 C C . ASP A 1 26 ? 9.340 -4.760 5.460 1.00 0.23 26 ASP A C 2
ATOM 1602 O O . ASP A 1 26 ? 10.556 -4.606 5.590 1.00 0.32 26 ASP A O 2
ATOM 1611 N N . VAL A 1 27 ? 8.670 -4.405 4.381 1.00 0.15 27 VAL A N 2
ATOM 1612 C CA . VAL A 1 27 ? 9.318 -3.854 3.210 1.00 0.14 27 VAL A CA 2
ATOM 1613 C C . VAL A 1 27 ? 9.189 -2.332 3.190 1.00 0.13 27 VAL A C 2
ATOM 1614 O O . VAL A 1 27 ? 8.145 -1.778 3.542 1.00 0.16 27 VAL A O 2
ATOM 1627 N N . PHE A 1 28 ? 10.264 -1.671 2.790 1.00 0.14 28 PHE A N 2
ATOM 1628 C CA . PHE A 1 28 ? 10.328 -0.219 2.776 1.00 0.17 28 PHE A CA 2
ATOM 1629 C C . PHE A 1 28 ? 9.589 0.341 1.571 1.00 0.15 28 PHE A C 2
ATOM 1630 O O . PHE A 1 28 ? 9.885 -0.009 0.432 1.00 0.17 28 PHE A O 2
ATOM 1647 N N . VAL A 1 29 ? 8.627 1.208 1.822 1.00 0.14 29 VAL A N 2
ATOM 1648 C CA . VAL A 1 29 ? 7.860 1.815 0.750 1.00 0.14 29 VAL A CA 2
ATOM 1649 C C . VAL A 1 29 ? 8.383 3.208 0.457 1.00 0.16 29 VAL A C 2
ATOM 1650 O O . VAL A 1 29 ? 8.845 3.907 1.355 1.00 0.21 29 VAL A O 2
ATOM 1663 N N . HIS A 1 30 ? 8.306 3.604 -0.799 1.00 0.21 30 HIS A N 2
ATOM 1664 C CA . HIS A 1 30 ? 8.722 4.929 -1.213 1.00 0.23 30 HIS A CA 2
ATOM 1665 C C . HIS A 1 30 ? 7.712 5.471 -2.218 1.00 0.20 30 HIS A C 2
ATOM 1666 O O . HIS A 1 30 ? 7.353 4.788 -3.175 1.00 0.22 30 HIS A O 2
ATOM 1681 N N . TYR A 1 31 ? 7.244 6.696 -1.978 1.00 0.20 31 TYR A N 2
ATOM 1682 C CA . TYR A 1 31 ? 6.138 7.278 -2.742 1.00 0.23 31 TYR A CA 2
ATOM 1683 C C . TYR A 1 31 ? 6.428 7.353 -4.241 1.00 0.24 31 TYR A C 2
ATOM 1684 O O . TYR A 1 31 ? 5.506 7.374 -5.055 1.00 0.30 31 TYR A O 2
ATOM 1702 N N . SER A 1 32 ? 7.700 7.391 -4.605 1.00 0.25 32 SER A N 2
ATOM 1703 C CA . SER A 1 32 ? 8.085 7.451 -6.006 1.00 0.31 32 SER A CA 2
ATOM 1704 C C . SER A 1 32 ? 7.782 6.129 -6.709 1.00 0.29 32 SER A C 2
ATOM 1705 O O . SER A 1 32 ? 7.625 6.081 -7.927 1.00 0.35 32 SER A O 2
ATOM 1713 N N . GLU A 1 33 ? 7.678 5.063 -5.929 1.00 0.24 33 GLU A N 2
ATOM 1714 C CA . GLU A 1 33 ? 7.396 3.743 -6.465 1.00 0.24 33 GLU A CA 2
ATOM 1715 C C . GLU A 1 33 ? 5.914 3.417 -6.336 1.00 0.22 33 GLU A C 2
ATOM 1716 O O . GLU A 1 33 ? 5.436 2.421 -6.880 1.00 0.24 33 GLU A O 2
ATOM 1728 N N . ILE A 1 34 ? 5.189 4.260 -5.613 1.00 0.21 34 ILE A N 2
ATOM 1729 C CA . ILE A 1 34 ? 3.770 4.043 -5.390 1.00 0.23 34 ILE A CA 2
ATOM 1730 C C . ILE A 1 34 ? 2.958 4.374 -6.631 1.00 0.27 34 ILE A C 2
ATOM 1731 O O . ILE A 1 34 ? 3.146 5.413 -7.268 1.00 0.28 34 ILE A O 2
ATOM 1747 N N . GLN A 1 35 ? 2.058 3.470 -6.958 1.00 0.33 35 GLN A N 2
ATOM 1748 C CA . GLN A 1 35 ? 1.190 3.610 -8.104 1.00 0.39 35 GLN A CA 2
ATOM 1749 C C . GLN A 1 35 ? -0.232 3.864 -7.629 1.00 0.55 35 GLN A C 2
ATOM 1750 O O . GLN A 1 35 ? -1.031 2.936 -7.492 1.00 0.79 35 GLN A O 2
ATOM 1764 N N . GLY A 1 36 ? -0.535 5.122 -7.368 1.00 0.79 36 GLY A N 2
ATOM 1765 C CA . GLY A 1 36 ? -1.823 5.471 -6.812 1.00 1.02 36 GLY A CA 2
ATOM 1766 C C . GLY A 1 36 ? -2.779 6.001 -7.855 1.00 0.85 36 GLY A C 2
ATOM 1767 O O . GLY A 1 36 ? -2.568 5.817 -9.056 1.00 0.97 36 GLY A O 2
ATOM 1771 N N . ASN A 1 37 ? -3.830 6.659 -7.396 1.00 0.90 37 ASN A N 2
ATOM 1772 C CA . ASN A 1 37 ? -4.825 7.242 -8.284 1.00 1.09 37 ASN A CA 2
ATOM 1773 C C . ASN A 1 37 ? -4.901 8.741 -8.053 1.00 1.06 37 ASN A C 2
ATOM 1774 O O . ASN A 1 37 ? -5.984 9.320 -7.978 1.00 1.31 37 ASN A O 2
ATOM 1785 N N . GLY A 1 38 ? -3.739 9.362 -7.919 1.00 0.94 38 GLY A N 2
ATOM 1786 C CA . GLY A 1 38 ? -3.678 10.781 -7.628 1.00 1.12 38 GLY A CA 2
ATOM 1787 C C . GLY A 1 38 ? -2.889 11.060 -6.369 1.00 0.99 38 GLY A C 2
ATOM 1788 O O . GLY A 1 38 ? -2.258 12.111 -6.238 1.00 1.26 38 GLY A O 2
ATOM 1792 N N . PHE A 1 39 ? -2.924 10.114 -5.442 1.00 0.75 39 PHE A N 2
ATOM 1793 C CA . PHE A 1 39 ? -2.148 10.214 -4.219 1.00 0.69 39 PHE A CA 2
ATOM 1794 C C . PHE A 1 39 ? -1.132 9.086 -4.146 1.00 0.54 39 PHE A C 2
ATOM 1795 O O . PHE A 1 39 ? -1.499 7.910 -4.109 1.00 0.74 39 PHE A O 2
ATOM 1812 N N . ARG A 1 40 ? 0.142 9.442 -4.132 1.00 0.43 40 ARG A N 2
ATOM 1813 C CA . ARG A 1 40 ? 1.206 8.465 -3.953 1.00 0.40 40 ARG A CA 2
ATOM 1814 C C . ARG A 1 40 ? 1.421 8.205 -2.471 1.00 0.36 40 ARG A C 2
ATOM 1815 O O . ARG A 1 40 ? 2.546 8.236 -1.972 1.00 0.38 40 ARG A O 2
ATOM 1836 N N . THR A 1 41 ? 0.330 7.958 -1.778 1.00 0.35 41 THR A N 2
ATOM 1837 C CA . THR A 1 41 ? 0.359 7.758 -0.349 1.00 0.33 41 THR A CA 2
ATOM 1838 C C . THR A 1 41 ? -0.377 6.483 0.021 1.00 0.32 41 THR A C 2
ATOM 1839 O O . THR A 1 41 ? -1.283 6.046 -0.691 1.00 0.41 41 THR A O 2
ATOM 1850 N N . LEU A 1 42 ? 0.021 5.885 1.125 1.00 0.28 42 LEU A N 2
ATOM 1851 C CA . LEU A 1 42 ? -0.610 4.672 1.598 1.00 0.27 42 LEU A CA 2
ATOM 1852 C C . LEU A 1 42 ? -1.242 4.904 2.957 1.00 0.30 42 LEU A C 2
ATOM 1853 O O . LEU A 1 42 ? -0.743 5.692 3.758 1.00 0.35 42 LEU A O 2
ATOM 1869 N N . GLU A 1 43 ? -2.345 4.221 3.205 1.00 0.33 43 GLU A N 2
ATOM 1870 C CA . GLU A 1 43 ? -3.047 4.332 4.470 1.00 0.36 43 GLU A CA 2
ATOM 1871 C C . GLU A 1 43 ? -2.601 3.230 5.409 1.00 0.34 43 GLU A C 2
ATOM 1872 O O . GLU A 1 43 ? -2.391 2.102 4.990 1.00 0.41 43 GLU A O 2
ATOM 1884 N N . GLU A 1 44 ? -2.447 3.562 6.672 1.00 0.30 44 GLU A N 2
ATOM 1885 C CA . GLU A 1 44 ? -2.014 2.597 7.658 1.00 0.29 44 GLU A CA 2
ATOM 1886 C C . GLU A 1 44 ? -3.054 1.493 7.812 1.00 0.30 44 GLU A C 2
ATOM 1887 O O . GLU A 1 44 ? -4.241 1.770 8.002 1.00 0.37 44 GLU A O 2
ATOM 1899 N N . ASN A 1 45 ? -2.587 0.251 7.704 1.00 0.32 45 ASN A N 2
ATOM 1900 C CA . ASN A 1 45 ? -3.436 -0.940 7.783 1.00 0.37 45 ASN A CA 2
ATOM 1901 C C . ASN A 1 45 ? -4.279 -1.085 6.525 1.00 0.36 45 ASN A C 2
ATOM 1902 O O . ASN A 1 45 ? -5.414 -1.566 6.568 1.00 0.43 45 ASN A O 2
ATOM 1913 N N . GLN A 1 46 ? -3.713 -0.665 5.406 1.00 0.34 46 GLN A N 2
ATOM 1914 C CA . GLN A 1 46 ? -4.367 -0.792 4.115 1.00 0.37 46 GLN A CA 2
ATOM 1915 C C . GLN A 1 46 ? -3.708 -1.895 3.296 1.00 0.32 46 GLN A C 2
ATOM 1916 O O . GLN A 1 46 ? -2.488 -2.051 3.319 1.00 0.28 46 GLN A O 2
ATOM 1930 N N . LYS A 1 47 ? -4.513 -2.667 2.589 1.00 0.35 47 LYS A N 2
ATOM 1931 C CA . LYS A 1 47 ? -3.990 -3.692 1.704 1.00 0.32 47 LYS A CA 2
ATOM 1932 C C . LYS A 1 47 ? -3.300 -3.064 0.506 1.00 0.28 47 LYS A C 2
ATOM 1933 O O . LYS A 1 47 ? -3.694 -1.995 0.034 1.00 0.31 47 LYS A O 2
ATOM 1952 N N . VAL A 1 48 ? -2.267 -3.729 0.024 1.00 0.25 48 VAL A N 2
ATOM 1953 C CA . VAL A 1 48 ? -1.444 -3.183 -1.034 1.00 0.23 48 VAL A CA 2
ATOM 1954 C C . VAL A 1 48 ? -0.740 -4.297 -1.816 1.00 0.21 48 VAL A C 2
ATOM 1955 O O . VAL A 1 48 ? -0.508 -5.387 -1.289 1.00 0.21 48 VAL A O 2
ATOM 1968 N N . GLU A 1 49 ? -0.440 -4.023 -3.076 1.00 0.21 49 GLU A N 2
ATOM 1969 C CA . GLU A 1 49 ? 0.279 -4.950 -3.933 1.00 0.21 49 GLU A CA 2
ATOM 1970 C C . GLU A 1 49 ? 1.525 -4.275 -4.492 1.00 0.22 49 GLU A C 2
ATOM 1971 O O . GLU A 1 49 ? 1.466 -3.135 -4.948 1.00 0.31 49 GLU A O 2
ATOM 1983 N N . PHE A 1 50 ? 2.646 -4.974 -4.463 1.00 0.18 50 PHE A N 2
ATOM 1984 C CA . PHE A 1 50 ? 3.926 -4.372 -4.804 1.00 0.17 50 PHE A CA 2
ATOM 1985 C C . PHE A 1 50 ? 4.917 -5.417 -5.309 1.00 0.18 50 PHE A C 2
ATOM 1986 O O . PHE A 1 50 ? 4.622 -6.612 -5.352 1.00 0.29 50 PHE A O 2
ATOM 2003 N N . GLU A 1 51 ? 6.086 -4.950 -5.708 1.00 0.20 51 GLU A N 2
ATOM 2004 C CA . GLU A 1 51 ? 7.183 -5.827 -6.073 1.00 0.22 51 GLU A CA 2
ATOM 2005 C C . GLU A 1 51 ? 8.380 -5.527 -5.187 1.00 0.21 51 GLU A C 2
ATOM 2006 O O . GLU A 1 51 ? 8.869 -4.401 -5.158 1.00 0.27 51 GLU A O 2
ATOM 2018 N N . ILE A 1 52 ? 8.843 -6.525 -4.456 1.00 0.22 52 ILE A N 2
ATOM 2019 C CA . ILE A 1 52 ? 9.924 -6.317 -3.509 1.00 0.22 52 ILE A CA 2
ATOM 2020 C C . ILE A 1 52 ? 11.275 -6.264 -4.207 1.00 0.24 52 ILE A C 2
ATOM 2021 O O . ILE A 1 52 ? 11.686 -7.211 -4.881 1.00 0.30 52 ILE A O 2
ATOM 2037 N N . GLY A 1 53 ? 11.948 -5.142 -4.046 1.00 0.24 53 GLY A N 2
ATOM 2038 C CA . GLY A 1 53 ? 13.284 -4.981 -4.569 1.00 0.26 53 GLY A CA 2
ATOM 2039 C C . GLY A 1 53 ? 14.260 -4.648 -3.469 1.00 0.29 53 GLY A C 2
ATOM 2040 O O . GLY A 1 53 ? 14.017 -4.966 -2.307 1.00 0.38 53 GLY A O 2
ATOM 2044 N N . GLU A 1 54 ? 15.340 -3.980 -3.819 1.00 0.32 54 GLU A N 2
ATOM 2045 C CA . GLU A 1 54 ? 16.366 -3.642 -2.852 1.00 0.41 54 GLU A CA 2
ATOM 2046 C C . GLU A 1 54 ? 16.508 -2.132 -2.729 1.00 0.46 54 GLU A C 2
ATOM 2047 O O . GLU A 1 54 ? 16.642 -1.427 -3.730 1.00 0.55 54 GLU A O 2
ATOM 2059 N N . GLY A 1 55 ? 16.460 -1.643 -1.502 1.00 0.52 55 GLY A N 2
ATOM 2060 C CA . GLY A 1 55 ? 16.629 -0.232 -1.257 1.00 0.62 55 GLY A CA 2
ATOM 2061 C C . GLY A 1 55 ? 17.908 0.055 -0.507 1.00 0.72 55 GLY A C 2
ATOM 2062 O O . GLY A 1 55 ? 18.805 -0.788 -0.455 1.00 0.77 55 GLY A O 2
ATOM 2066 N N . ALA A 1 56 ? 17.989 1.232 0.090 1.00 0.83 56 ALA A N 2
ATOM 2067 C CA . ALA A 1 56 ? 19.179 1.642 0.815 1.00 0.96 56 ALA A CA 2
ATOM 2068 C C . ALA A 1 56 ? 19.297 0.912 2.146 1.00 0.98 56 ALA A C 2
ATOM 2069 O O . ALA A 1 56 ? 20.396 0.559 2.572 1.00 1.13 56 ALA A O 2
ATOM 2076 N N . LYS A 1 57 ? 18.162 0.687 2.796 1.00 0.94 57 LYS A N 2
ATOM 2077 C CA . LYS A 1 57 ? 18.147 0.056 4.109 1.00 1.05 57 LYS A CA 2
ATOM 2078 C C . LYS A 1 57 ? 17.160 -1.103 4.150 1.00 0.93 57 LYS A C 2
ATOM 2079 O O . LYS A 1 57 ? 16.259 -1.141 4.988 1.00 1.40 57 LYS A O 2
ATOM 2098 N N . GLY A 1 58 ? 17.327 -2.037 3.229 1.00 0.68 58 GLY A N 2
ATOM 2099 C CA . GLY A 1 58 ? 16.486 -3.214 3.205 1.00 0.62 58 GLY A CA 2
ATOM 2100 C C . GLY A 1 58 ? 15.707 -3.325 1.917 1.00 0.49 58 GLY A C 2
ATOM 2101 O O . GLY A 1 58 ? 15.970 -2.585 0.970 1.00 0.56 58 GLY A O 2
ATOM 2105 N N . PRO A 1 59 ? 14.745 -4.250 1.848 1.00 0.39 59 PRO A N 2
ATOM 2106 C CA . PRO A 1 59 ? 13.898 -4.421 0.669 1.00 0.33 59 PRO A CA 2
ATOM 2107 C C . PRO A 1 59 ? 12.963 -3.239 0.464 1.00 0.26 59 PRO A C 2
ATOM 2108 O O . PRO A 1 59 ? 12.506 -2.621 1.426 1.00 0.27 59 PRO A O 2
ATOM 2119 N N . GLN A 1 60 ? 12.673 -2.933 -0.788 1.00 0.22 60 GLN A N 2
ATOM 2120 C CA . GLN A 1 60 ? 11.805 -1.814 -1.112 1.00 0.20 60 GLN A CA 2
ATOM 2121 C C . GLN A 1 60 ? 10.593 -2.280 -1.898 1.00 0.17 60 GLN A C 2
ATOM 2122 O O . GLN A 1 60 ? 10.674 -3.221 -2.686 1.00 0.21 60 GLN A O 2
ATOM 2136 N N . ALA A 1 61 ? 9.469 -1.634 -1.660 1.00 0.14 61 ALA A N 2
ATOM 2137 C CA . ALA A 1 61 ? 8.256 -1.918 -2.397 1.00 0.13 61 ALA A CA 2
ATOM 2138 C C . ALA A 1 61 ? 8.231 -1.106 -3.683 1.00 0.14 61 ALA A C 2
ATOM 2139 O O . ALA A 1 61 ? 8.217 0.122 -3.652 1.00 0.15 61 ALA A O 2
ATOM 2146 N N . GLN A 1 62 ? 8.260 -1.800 -4.807 1.00 0.16 62 GLN A N 2
ATOM 2147 C CA . GLN A 1 62 ? 8.230 -1.157 -6.109 1.00 0.18 62 GLN A CA 2
ATOM 2148 C C . GLN A 1 62 ? 6.869 -1.352 -6.749 1.00 0.18 62 GLN A C 2
ATOM 2149 O O . GLN A 1 62 ? 6.210 -2.360 -6.494 1.00 0.20 62 GLN A O 2
ATOM 2163 N N . GLN A 1 63 ? 6.457 -0.392 -7.573 1.00 0.20 63 GLN A N 2
ATOM 2164 C CA . GLN A 1 63 ? 5.179 -0.461 -8.277 1.00 0.23 63 GLN A CA 2
ATOM 2165 C C . GLN A 1 63 ? 4.048 -0.731 -7.292 1.00 0.22 63 GLN A C 2
ATOM 2166 O O . GLN A 1 63 ? 3.230 -1.631 -7.483 1.00 0.28 63 GLN A O 2
ATOM 2180 N N . VAL A 1 64 ? 4.012 0.074 -6.246 1.00 0.19 64 VAL A N 2
ATOM 2181 C CA . VAL A 1 64 ? 3.128 -0.164 -5.118 1.00 0.19 64 VAL A CA 2
ATOM 2182 C C . VAL A 1 64 ? 1.699 0.269 -5.429 1.00 0.25 64 VAL A C 2
ATOM 2183 O O . VAL A 1 64 ? 1.376 1.452 -5.384 1.00 0.44 64 VAL A O 2
ATOM 2196 N N . HIS A 1 65 ? 0.853 -0.695 -5.747 1.00 0.22 65 HIS A N 2
ATOM 2197 C CA . HIS A 1 65 ? -0.552 -0.428 -6.016 1.00 0.27 65 HIS A CA 2
ATOM 2198 C C . HIS A 1 65 ? -1.370 -0.684 -4.766 1.00 0.26 65 HIS A C 2
ATOM 2199 O O . HIS A 1 65 ? -1.351 -1.783 -4.219 1.00 0.27 65 HIS A O 2
ATOM 2214 N N . ALA A 1 66 ? -2.085 0.326 -4.320 1.00 0.31 66 ALA A N 2
ATOM 2215 C CA . ALA A 1 66 ? -2.906 0.202 -3.133 1.00 0.36 66 ALA A CA 2
ATOM 2216 C C . ALA A 1 66 ? -4.172 -0.579 -3.444 1.00 0.40 66 ALA A C 2
ATOM 2217 O O . ALA A 1 66 ? -4.871 -0.286 -4.414 1.00 0.50 66 ALA A O 2
ATOM 2224 N N . LEU A 1 67 ? -4.463 -1.565 -2.614 1.00 0.38 67 LEU A N 2
ATOM 2225 C CA . LEU A 1 67 ? -5.590 -2.449 -2.844 1.00 0.42 67 LEU A CA 2
ATOM 2226 C C . LEU A 1 67 ? -6.854 -1.904 -2.184 1.00 0.49 67 LEU A C 2
ATOM 2227 O O . LEU A 1 67 ? -7.077 -2.091 -0.987 1.00 1.06 67 LEU A O 2
ATOM 2243 N N . GLY A 1 68 ? -7.669 -1.219 -2.973 1.00 1.08 68 GLY A N 2
ATOM 2244 C CA . GLY A 1 68 ? -8.920 -0.684 -2.474 1.00 1.27 68 GLY A CA 2
ATOM 2245 C C . GLY A 1 68 ? -10.094 -1.552 -2.870 1.00 2.04 68 GLY A C 2
ATOM 2246 O O . GLY A 1 68 ? -11.173 -1.052 -3.197 1.00 2.96 68 GLY A O 2
ATOM 2250 N N . GLY A 1 69 ? -9.873 -2.855 -2.848 1.00 2.43 69 GLY A N 2
ATOM 2251 C CA . GLY A 1 69 ? -10.896 -3.800 -3.230 1.00 3.61 69 GLY A CA 2
ATOM 2252 C C . GLY A 1 69 ? -10.286 -5.112 -3.666 1.00 4.19 69 GLY A C 2
ATOM 2253 O O . GLY A 1 69 ? -9.135 -5.393 -3.326 1.00 4.57 69 GLY A O 2
ATOM 2257 N N . GLU A 1 70 ? -11.058 -5.907 -4.409 1.00 4.74 70 GLU A N 2
ATOM 2258 C CA . GLU A 1 70 ? -10.604 -7.192 -4.961 1.00 5.66 70 GLU A CA 2
ATOM 2259 C C . GLU A 1 70 ? -10.438 -8.256 -3.878 1.00 5.69 70 GLU A C 2
ATOM 2260 O O . GLU A 1 70 ? -11.019 -9.337 -3.973 1.00 6.25 70 GLU A O 2
ATOM 2272 N N . ASN A 1 71 ? -9.653 -7.948 -2.857 1.00 5.41 71 ASN A N 2
ATOM 2273 C CA . ASN A 1 71 ? -9.381 -8.884 -1.772 1.00 5.76 71 ASN A CA 2
ATOM 2274 C C . ASN A 1 71 ? -10.562 -8.961 -0.808 1.00 6.23 71 ASN A C 2
ATOM 2275 O O . ASN A 1 71 ? -10.442 -8.648 0.377 1.00 6.60 71 ASN A O 2
ATOM 2286 N N . LEU A 1 72 ? -11.706 -9.365 -1.340 1.00 6.57 72 LEU A N 2
ATOM 2287 C CA . LEU A 1 72 ? -12.905 -9.575 -0.544 1.00 7.33 72 LEU A CA 2
ATOM 2288 C C . LEU A 1 72 ? -13.437 -10.980 -0.795 1.00 7.88 72 LEU A C 2
ATOM 2289 O O . LEU A 1 72 ? -14.631 -11.248 -0.648 1.00 8.35 72 LEU A O 2
ATOM 2305 N N . TYR A 1 73 ? -12.537 -11.873 -1.185 1.00 8.05 73 TYR A N 2
ATOM 2306 C CA . TYR A 1 73 ? -12.905 -13.242 -1.507 1.00 8.83 73 TYR A CA 2
ATOM 2307 C C . TYR A 1 73 ? -12.504 -14.187 -0.377 1.00 9.55 73 TYR A C 2
ATOM 2308 O O . TYR A 1 73 ? -11.337 -14.247 0.018 1.00 9.76 73 TYR A O 2
ATOM 2326 N N . PHE A 1 74 ? -13.486 -14.900 0.155 1.00 10.13 74 PHE A N 2
ATOM 2327 C CA . PHE A 1 74 ? -13.254 -15.862 1.228 1.00 11.00 74 PHE A CA 2
ATOM 2328 C C . PHE A 1 74 ? -14.483 -16.744 1.416 1.00 11.73 74 PHE A C 2
ATOM 2329 O O . PHE A 1 74 ? -14.375 -17.966 1.546 1.00 12.35 74 PHE A O 2
ATOM 2346 N N . GLN A 1 75 ? -15.653 -16.119 1.408 1.00 11.83 75 GLN A N 2
ATOM 2347 C CA . GLN A 1 75 ? -16.906 -16.837 1.549 1.00 12.66 75 GLN A CA 2
ATOM 2348 C C . GLN A 1 75 ? -17.565 -16.980 0.188 1.00 13.30 75 GLN A C 2
ATOM 2349 O O . GLN A 1 75 ? -18.002 -15.993 -0.411 1.00 13.74 75 GLN A O 2
ATOM 2363 N N . GLY A 1 76 ? -17.625 -18.202 -0.301 1.00 13.52 76 GLY A N 2
ATOM 2364 C CA . GLY A 1 76 ? -18.099 -18.435 -1.643 1.00 14.29 76 GLY A CA 2
ATOM 2365 C C . GLY A 1 76 ? -16.942 -18.645 -2.592 1.00 15.03 76 GLY A C 2
ATOM 2366 O O . GLY A 1 76 ? -15.836 -18.163 -2.344 1.00 15.18 76 GLY A O 2
ATOM 2370 N N . HIS A 1 77 ? -17.179 -19.370 -3.668 1.00 15.64 77 HIS A N 2
ATOM 2371 C CA . HIS A 1 77 ? -16.120 -19.672 -4.615 1.00 16.51 77 HIS A CA 2
ATOM 2372 C C . HIS A 1 77 ? -16.280 -18.845 -5.879 1.00 16.99 77 HIS A C 2
ATOM 2373 O O . HIS A 1 77 ? -17.236 -19.036 -6.636 1.00 17.49 77 HIS A O 2
ATOM 2388 N N . HIS A 1 78 ? -15.352 -17.918 -6.099 1.00 16.97 78 HIS A N 2
ATOM 2389 C CA . HIS A 1 78 ? -15.325 -17.150 -7.339 1.00 17.58 78 HIS A CA 2
ATOM 2390 C C . HIS A 1 78 ? -14.980 -18.074 -8.501 1.00 18.02 78 HIS A C 2
ATOM 2391 O O . HIS A 1 78 ? -15.275 -17.787 -9.658 1.00 18.40 78 HIS A O 2
ATOM 2406 N N . HIS A 1 79 ? -14.347 -19.191 -8.167 1.00 18.10 79 HIS A N 2
ATOM 2407 C CA . HIS A 1 79 ? -14.158 -20.278 -9.109 1.00 18.64 79 HIS A CA 2
ATOM 2408 C C . HIS A 1 79 ? -15.378 -21.190 -9.020 1.00 19.20 79 HIS A C 2
ATOM 2409 O O . HIS A 1 79 ? -15.382 -22.169 -8.272 1.00 19.63 79 HIS A O 2
ATOM 2424 N N . HIS A 1 80 ? -16.419 -20.832 -9.760 1.00 19.30 80 HIS A N 2
ATOM 2425 C CA . HIS A 1 80 ? -17.713 -21.499 -9.654 1.00 19.92 80 HIS A CA 2
ATOM 2426 C C . HIS A 1 80 ? -17.630 -22.947 -10.110 1.00 20.43 80 HIS A C 2
ATOM 2427 O O . HIS A 1 80 ? -17.103 -23.247 -11.180 1.00 20.73 80 HIS A O 2
ATOM 2442 N N . HIS A 1 81 ? -18.152 -23.839 -9.283 1.00 20.63 81 HIS A N 2
ATOM 2443 C CA . HIS A 1 81 ? -18.117 -25.263 -9.561 1.00 21.22 81 HIS A CA 2
ATOM 2444 C C . HIS A 1 81 ? -19.389 -25.925 -9.047 1.00 21.95 81 HIS A C 2
ATOM 2445 O O . HIS A 1 81 ? -19.603 -26.014 -7.838 1.00 22.36 81 HIS A O 2
ATOM 2460 N N . HIS A 1 82 ? -20.236 -26.365 -9.963 1.00 22.20 82 HIS A N 2
ATOM 2461 C CA . HIS A 1 82 ? -21.476 -27.033 -9.596 1.00 22.98 82 HIS A CA 2
ATOM 2462 C C . HIS A 1 82 ? -21.230 -28.520 -9.387 1.00 23.64 82 HIS A C 2
ATOM 2463 O O . HIS A 1 82 ? -20.950 -29.220 -10.379 1.00 23.99 82 HIS A O 2
ATOM 2479 N N . MET A 1 1 ? 6.440 -10.070 -7.954 1.00 1.37 1 MET A N 3
ATOM 2480 C CA . MET A 1 1 ? 5.731 -9.137 -7.052 1.00 0.85 1 MET A CA 3
ATOM 2481 C C . MET A 1 1 ? 5.030 -9.896 -5.938 1.00 0.72 1 MET A C 3
ATOM 2482 O O . MET A 1 1 ? 4.643 -11.053 -6.107 1.00 1.11 1 MET A O 3
ATOM 2498 N N . ALA A 1 2 ? 4.874 -9.235 -4.806 1.00 0.36 2 ALA A N 3
ATOM 2499 C CA . ALA A 1 2 ? 4.248 -9.824 -3.640 1.00 0.26 2 ALA A CA 3
ATOM 2500 C C . ALA A 1 2 ? 3.164 -8.901 -3.116 1.00 0.23 2 ALA A C 3
ATOM 2501 O O . ALA A 1 2 ? 3.076 -7.743 -3.518 1.00 0.35 2 ALA A O 3
ATOM 2508 N N . GLN A 1 3 ? 2.337 -9.417 -2.230 1.00 0.22 3 GLN A N 3
ATOM 2509 C CA . GLN A 1 3 ? 1.300 -8.622 -1.607 1.00 0.21 3 GLN A CA 3
ATOM 2510 C C . GLN A 1 3 ? 1.569 -8.494 -0.127 1.00 0.21 3 GLN A C 3
ATOM 2511 O O . GLN A 1 3 ? 2.463 -9.149 0.407 1.00 0.23 3 GLN A O 3
ATOM 2525 N N . GLY A 1 4 ? 0.814 -7.641 0.528 1.00 0.21 4 GLY A N 3
ATOM 2526 C CA . GLY A 1 4 ? 0.972 -7.460 1.946 1.00 0.24 4 GLY A CA 3
ATOM 2527 C C . GLY A 1 4 ? 0.038 -6.417 2.495 1.00 0.24 4 GLY A C 3
ATOM 2528 O O . GLY A 1 4 ? -0.973 -6.086 1.872 1.00 0.27 4 GLY A O 3
ATOM 2532 N N . THR A 1 5 ? 0.381 -5.899 3.656 1.00 0.24 5 THR A N 3
ATOM 2533 C CA . THR A 1 5 ? -0.408 -4.872 4.300 1.00 0.25 5 THR A CA 3
ATOM 2534 C C . THR A 1 5 ? 0.501 -3.766 4.804 1.00 0.22 5 THR A C 3
ATOM 2535 O O . THR A 1 5 ? 1.424 -4.018 5.578 1.00 0.22 5 THR A O 3
ATOM 2546 N N . VAL A 1 6 ? 0.261 -2.552 4.347 1.00 0.21 6 VAL A N 3
ATOM 2547 C CA . VAL A 1 6 ? 1.034 -1.415 4.807 1.00 0.19 6 VAL A CA 3
ATOM 2548 C C . VAL A 1 6 ? 0.750 -1.155 6.279 1.00 0.19 6 VAL A C 3
ATOM 2549 O O . VAL A 1 6 ? -0.358 -0.775 6.662 1.00 0.21 6 VAL A O 3
ATOM 2562 N N . LYS A 1 7 ? 1.760 -1.396 7.102 1.00 0.20 7 LYS A N 3
ATOM 2563 C CA . LYS A 1 7 ? 1.621 -1.277 8.541 1.00 0.24 7 LYS A CA 3
ATOM 2564 C C . LYS A 1 7 ? 1.527 0.184 8.942 1.00 0.22 7 LYS A C 3
ATOM 2565 O O . LYS A 1 7 ? 0.892 0.529 9.934 1.00 0.24 7 LYS A O 3
ATOM 2584 N N . TRP A 1 8 ? 2.179 1.031 8.158 1.00 0.20 8 TRP A N 3
ATOM 2585 C CA . TRP A 1 8 ? 2.090 2.470 8.320 1.00 0.21 8 TRP A CA 3
ATOM 2586 C C . TRP A 1 8 ? 2.765 3.150 7.147 1.00 0.20 8 TRP A C 3
ATOM 2587 O O . TRP A 1 8 ? 3.707 2.607 6.560 1.00 0.18 8 TRP A O 3
ATOM 2608 N N . PHE A 1 9 ? 2.276 4.319 6.791 1.00 0.22 9 PHE A N 3
ATOM 2609 C CA . PHE A 1 9 ? 2.872 5.079 5.715 1.00 0.21 9 PHE A CA 3
ATOM 2610 C C . PHE A 1 9 ? 2.859 6.561 6.036 1.00 0.25 9 PHE A C 3
ATOM 2611 O O . PHE A 1 9 ? 1.802 7.156 6.257 1.00 0.33 9 PHE A O 3
ATOM 2628 N N . ASN A 1 10 ? 4.040 7.146 6.055 1.00 0.27 10 ASN A N 3
ATOM 2629 C CA . ASN A 1 10 ? 4.190 8.565 6.302 1.00 0.34 10 ASN A CA 3
ATOM 2630 C C . ASN A 1 10 ? 4.127 9.311 4.979 1.00 0.37 10 ASN A C 3
ATOM 2631 O O . ASN A 1 10 ? 5.122 9.410 4.264 1.00 0.44 10 ASN A O 3
ATOM 2642 N N . ALA A 1 11 ? 2.947 9.817 4.656 1.00 0.41 11 ALA A N 3
ATOM 2643 C CA . ALA A 1 11 ? 2.712 10.491 3.387 1.00 0.51 11 ALA A CA 3
ATOM 2644 C C . ALA A 1 11 ? 3.395 11.851 3.342 1.00 0.57 11 ALA A C 3
ATOM 2645 O O . ALA A 1 11 ? 3.657 12.388 2.266 1.00 0.68 11 ALA A O 3
ATOM 2652 N N . GLU A 1 12 ? 3.678 12.405 4.512 1.00 0.57 12 GLU A N 3
ATOM 2653 C CA . GLU A 1 12 ? 4.361 13.687 4.600 1.00 0.69 12 GLU A CA 3
ATOM 2654 C C . GLU A 1 12 ? 5.782 13.551 4.087 1.00 0.62 12 GLU A C 3
ATOM 2655 O O . GLU A 1 12 ? 6.237 14.326 3.247 1.00 0.66 12 GLU A O 3
ATOM 2667 N N . LYS A 1 13 ? 6.467 12.541 4.595 1.00 0.57 13 LYS A N 3
ATOM 2668 C CA . LYS A 1 13 ? 7.847 12.282 4.223 1.00 0.57 13 LYS A CA 3
ATOM 2669 C C . LYS A 1 13 ? 7.907 11.485 2.931 1.00 0.49 13 LYS A C 3
ATOM 2670 O O . LYS A 1 13 ? 8.867 11.580 2.165 1.00 0.53 13 LYS A O 3
ATOM 2689 N N . GLY A 1 14 ? 6.872 10.694 2.704 1.00 0.41 14 GLY A N 3
ATOM 2690 C CA . GLY A 1 14 ? 6.757 9.950 1.471 1.00 0.37 14 GLY A CA 3
ATOM 2691 C C . GLY A 1 14 ? 7.333 8.552 1.563 1.00 0.29 14 GLY A C 3
ATOM 2692 O O . GLY A 1 14 ? 7.752 7.981 0.553 1.00 0.25 14 GLY A O 3
ATOM 2696 N N . PHE A 1 15 ? 7.353 7.985 2.761 1.00 0.28 15 PHE A N 3
ATOM 2697 C CA . PHE A 1 15 ? 7.854 6.632 2.936 1.00 0.24 15 PHE A CA 3
ATOM 2698 C C . PHE A 1 15 ? 7.093 5.913 4.039 1.00 0.22 15 PHE A C 3
ATOM 2699 O O . PHE A 1 15 ? 6.432 6.542 4.862 1.00 0.29 15 PHE A O 3
ATOM 2716 N N . GLY A 1 16 ? 7.190 4.596 4.046 1.00 0.18 16 GLY A N 3
ATOM 2717 C CA . GLY A 1 16 ? 6.500 3.801 5.038 1.00 0.17 16 GLY A CA 3
ATOM 2718 C C . GLY A 1 16 ? 6.975 2.371 5.018 1.00 0.16 16 GLY A C 3
ATOM 2719 O O . GLY A 1 16 ? 8.020 2.074 4.439 1.00 0.16 16 GLY A O 3
ATOM 2723 N N . PHE A 1 17 ? 6.214 1.481 5.634 1.00 0.16 17 PHE A N 3
ATOM 2724 C CA . PHE A 1 17 ? 6.566 0.072 5.656 1.00 0.16 17 PHE A CA 3
ATOM 2725 C C . PHE A 1 17 ? 5.352 -0.805 5.422 1.00 0.16 17 PHE A C 3
ATOM 2726 O O . PHE A 1 17 ? 4.252 -0.520 5.899 1.00 0.22 17 PHE A O 3
ATOM 2743 N N . ILE A 1 18 ? 5.565 -1.862 4.669 1.00 0.13 18 ILE A N 3
ATOM 2744 C CA . ILE A 1 18 ? 4.545 -2.856 4.426 1.00 0.14 18 ILE A CA 3
ATOM 2745 C C . ILE A 1 18 ? 4.935 -4.162 5.082 1.00 0.16 18 ILE A C 3
ATOM 2746 O O . ILE A 1 18 ? 6.112 -4.514 5.126 1.00 0.17 18 ILE A O 3
ATOM 2762 N N . ALA A 1 19 ? 3.953 -4.858 5.611 1.00 0.19 19 ALA A N 3
ATOM 2763 C CA . ALA A 1 19 ? 4.153 -6.198 6.114 1.00 0.21 19 ALA A CA 3
ATOM 2764 C C . ALA A 1 19 ? 3.658 -7.201 5.079 1.00 0.21 19 ALA A C 3
ATOM 2765 O O . ALA A 1 19 ? 2.473 -7.529 5.040 1.00 0.23 19 ALA A O 3
ATOM 2772 N N . PRO A 1 20 ? 4.560 -7.647 4.189 1.00 0.20 20 PRO A N 3
ATOM 2773 C CA . PRO A 1 20 ? 4.229 -8.583 3.112 1.00 0.21 20 PRO A CA 3
ATOM 2774 C C . PRO A 1 20 ? 3.521 -9.841 3.597 1.00 0.25 20 PRO A C 3
ATOM 2775 O O . PRO A 1 20 ? 3.767 -10.332 4.697 1.00 0.29 20 PRO A O 3
ATOM 2786 N N . ASP A 1 21 ? 2.657 -10.355 2.742 1.00 0.26 21 ASP A N 3
ATOM 2787 C CA . ASP A 1 21 ? 1.896 -11.568 3.008 1.00 0.31 21 ASP A CA 3
ATOM 2788 C C . ASP A 1 21 ? 2.802 -12.791 2.886 1.00 0.35 21 ASP A C 3
ATOM 2789 O O . ASP A 1 21 ? 2.430 -13.907 3.247 1.00 0.42 21 ASP A O 3
ATOM 2798 N N . ASP A 1 22 ? 4.000 -12.559 2.362 1.00 0.38 22 ASP A N 3
ATOM 2799 C CA . ASP A 1 22 ? 4.999 -13.610 2.173 1.00 0.51 22 ASP A CA 3
ATOM 2800 C C . ASP A 1 22 ? 5.793 -13.852 3.465 1.00 0.56 22 ASP A C 3
ATOM 2801 O O . ASP A 1 22 ? 6.917 -14.354 3.445 1.00 0.67 22 ASP A O 3
ATOM 2810 N N . GLY A 1 23 ? 5.202 -13.489 4.594 1.00 0.52 23 GLY A N 3
ATOM 2811 C CA . GLY A 1 23 ? 5.848 -13.710 5.875 1.00 0.61 23 GLY A CA 3
ATOM 2812 C C . GLY A 1 23 ? 6.470 -12.454 6.448 1.00 0.56 23 GLY A C 3
ATOM 2813 O O . GLY A 1 23 ? 7.350 -12.526 7.305 1.00 0.66 23 GLY A O 3
ATOM 2817 N N . SER A 1 24 ? 5.988 -11.311 5.977 1.00 0.48 24 SER A N 3
ATOM 2818 C CA . SER A 1 24 ? 6.395 -9.991 6.462 1.00 0.50 24 SER A CA 3
ATOM 2819 C C . SER A 1 24 ? 7.914 -9.805 6.541 1.00 0.50 24 SER A C 3
ATOM 2820 O O . SER A 1 24 ? 8.526 -10.000 7.592 1.00 0.62 24 SER A O 3
ATOM 2828 N N . ALA A 1 25 ? 8.517 -9.412 5.428 1.00 0.52 25 ALA A N 3
ATOM 2829 C CA . ALA A 1 25 ? 9.917 -9.003 5.430 1.00 0.56 25 ALA A CA 3
ATOM 2830 C C . ALA A 1 25 ? 10.043 -7.564 5.916 1.00 0.69 25 ALA A C 3
ATOM 2831 O O . ALA A 1 25 ? 11.146 -7.049 6.113 1.00 1.42 25 ALA A O 3
ATOM 2838 N N . ASP A 1 26 ? 8.879 -6.938 6.113 1.00 0.34 26 ASP A N 3
ATOM 2839 C CA . ASP A 1 26 ? 8.773 -5.536 6.501 1.00 0.32 26 ASP A CA 3
ATOM 2840 C C . ASP A 1 26 ? 9.467 -4.661 5.474 1.00 0.23 26 ASP A C 3
ATOM 2841 O O . ASP A 1 26 ? 10.544 -4.122 5.708 1.00 0.32 26 ASP A O 3
ATOM 2850 N N . VAL A 1 27 ? 8.822 -4.529 4.330 1.00 0.15 27 VAL A N 3
ATOM 2851 C CA . VAL A 1 27 ? 9.412 -3.876 3.177 1.00 0.14 27 VAL A CA 3
ATOM 2852 C C . VAL A 1 27 ? 9.230 -2.359 3.240 1.00 0.13 27 VAL A C 3
ATOM 2853 O O . VAL A 1 27 ? 8.180 -1.859 3.650 1.00 0.16 27 VAL A O 3
ATOM 2866 N N . PHE A 1 28 ? 10.270 -1.644 2.841 1.00 0.14 28 PHE A N 3
ATOM 2867 C CA . PHE A 1 28 ? 10.280 -0.189 2.868 1.00 0.17 28 PHE A CA 3
ATOM 2868 C C . PHE A 1 28 ? 9.541 0.374 1.663 1.00 0.15 28 PHE A C 3
ATOM 2869 O O . PHE A 1 28 ? 9.823 0.006 0.527 1.00 0.17 28 PHE A O 3
ATOM 2886 N N . VAL A 1 29 ? 8.602 1.267 1.907 1.00 0.14 29 VAL A N 3
ATOM 2887 C CA . VAL A 1 29 ? 7.822 1.854 0.829 1.00 0.14 29 VAL A CA 3
ATOM 2888 C C . VAL A 1 29 ? 8.277 3.275 0.553 1.00 0.16 29 VAL A C 3
ATOM 2889 O O . VAL A 1 29 ? 8.684 3.993 1.464 1.00 0.21 29 VAL A O 3
ATOM 2902 N N . HIS A 1 30 ? 8.196 3.674 -0.703 1.00 0.21 30 HIS A N 3
ATOM 2903 C CA . HIS A 1 30 ? 8.533 5.025 -1.103 1.00 0.23 30 HIS A CA 3
ATOM 2904 C C . HIS A 1 30 ? 7.479 5.531 -2.081 1.00 0.20 30 HIS A C 3
ATOM 2905 O O . HIS A 1 30 ? 7.144 4.853 -3.052 1.00 0.22 30 HIS A O 3
ATOM 2920 N N . TYR A 1 31 ? 6.956 6.723 -1.800 1.00 0.20 31 TYR A N 3
ATOM 2921 C CA . TYR A 1 31 ? 5.790 7.266 -2.505 1.00 0.23 31 TYR A CA 3
ATOM 2922 C C . TYR A 1 31 ? 5.999 7.349 -4.016 1.00 0.24 31 TYR A C 3
ATOM 2923 O O . TYR A 1 31 ? 5.050 7.206 -4.780 1.00 0.30 31 TYR A O 3
ATOM 2941 N N . SER A 1 32 ? 7.235 7.570 -4.442 1.00 0.25 32 SER A N 3
ATOM 2942 C CA . SER A 1 32 ? 7.540 7.703 -5.860 1.00 0.31 32 SER A CA 3
ATOM 2943 C C . SER A 1 32 ? 7.309 6.385 -6.598 1.00 0.29 32 SER A C 3
ATOM 2944 O O . SER A 1 32 ? 7.131 6.365 -7.817 1.00 0.35 32 SER A O 3
ATOM 2952 N N . GLU A 1 33 ? 7.289 5.292 -5.846 1.00 0.24 33 GLU A N 3
ATOM 2953 C CA . GLU A 1 33 ? 7.113 3.966 -6.418 1.00 0.24 33 GLU A CA 3
ATOM 2954 C C . GLU A 1 33 ? 5.665 3.511 -6.310 1.00 0.22 33 GLU A C 3
ATOM 2955 O O . GLU A 1 33 ? 5.283 2.487 -6.876 1.00 0.24 33 GLU A O 3
ATOM 2967 N N . ILE A 1 34 ? 4.864 4.268 -5.579 1.00 0.21 34 ILE A N 3
ATOM 2968 C CA . ILE A 1 34 ? 3.473 3.909 -5.370 1.00 0.23 34 ILE A CA 3
ATOM 2969 C C . ILE A 1 34 ? 2.643 4.176 -6.614 1.00 0.27 34 ILE A C 3
ATOM 2970 O O . ILE A 1 34 ? 2.741 5.236 -7.236 1.00 0.28 34 ILE A O 3
ATOM 2986 N N . GLN A 1 35 ? 1.835 3.196 -6.967 1.00 0.33 35 GLN A N 3
ATOM 2987 C CA . GLN A 1 35 ? 0.987 3.269 -8.135 1.00 0.39 35 GLN A CA 3
ATOM 2988 C C . GLN A 1 35 ? -0.468 3.357 -7.700 1.00 0.55 35 GLN A C 3
ATOM 2989 O O . GLN A 1 35 ? -1.077 2.350 -7.334 1.00 0.79 35 GLN A O 3
ATOM 3003 N N . GLY A 1 36 ? -1.017 4.559 -7.722 1.00 0.79 36 GLY A N 3
ATOM 3004 C CA . GLY A 1 36 ? -2.371 4.755 -7.256 1.00 1.02 36 GLY A CA 3
ATOM 3005 C C . GLY A 1 36 ? -3.200 5.591 -8.205 1.00 0.85 36 GLY A C 3
ATOM 3006 O O . GLY A 1 36 ? -2.729 5.992 -9.272 1.00 0.97 36 GLY A O 3
ATOM 3010 N N . ASN A 1 37 ? -4.428 5.874 -7.801 1.00 0.90 37 ASN A N 3
ATOM 3011 C CA . ASN A 1 37 ? -5.374 6.640 -8.611 1.00 1.09 37 ASN A CA 3
ATOM 3012 C C . ASN A 1 37 ? -5.092 8.141 -8.535 1.00 1.06 37 ASN A C 3
ATOM 3013 O O . ASN A 1 37 ? -6.011 8.954 -8.414 1.00 1.31 37 ASN A O 3
ATOM 3024 N N . GLY A 1 38 ? -3.822 8.504 -8.610 1.00 0.94 38 GLY A N 3
ATOM 3025 C CA . GLY A 1 38 ? -3.440 9.896 -8.481 1.00 1.12 38 GLY A CA 3
ATOM 3026 C C . GLY A 1 38 ? -2.888 10.200 -7.107 1.00 0.99 38 GLY A C 3
ATOM 3027 O O . GLY A 1 38 ? -2.320 11.266 -6.871 1.00 1.26 38 GLY A O 3
ATOM 3031 N N . PHE A 1 39 ? -3.066 9.258 -6.193 1.00 0.75 39 PHE A N 3
ATOM 3032 C CA . PHE A 1 39 ? -2.547 9.391 -4.845 1.00 0.69 39 PHE A CA 3
ATOM 3033 C C . PHE A 1 39 ? -1.463 8.360 -4.593 1.00 0.54 39 PHE A C 3
ATOM 3034 O O . PHE A 1 39 ? -1.739 7.163 -4.491 1.00 0.74 39 PHE A O 3
ATOM 3051 N N . ARG A 1 40 ? -0.229 8.822 -4.500 1.00 0.43 40 ARG A N 3
ATOM 3052 C CA . ARG A 1 40 ? 0.891 7.948 -4.197 1.00 0.40 40 ARG A CA 3
ATOM 3053 C C . ARG A 1 40 ? 1.053 7.819 -2.693 1.00 0.36 40 ARG A C 3
ATOM 3054 O O . ARG A 1 40 ? 2.112 8.102 -2.133 1.00 0.38 40 ARG A O 3
ATOM 3075 N N . THR A 1 41 ? -0.016 7.398 -2.048 1.00 0.35 41 THR A N 3
ATOM 3076 C CA . THR A 1 41 ? -0.044 7.263 -0.610 1.00 0.33 41 THR A CA 3
ATOM 3077 C C . THR A 1 41 ? -0.624 5.916 -0.215 1.00 0.32 41 THR A C 3
ATOM 3078 O O . THR A 1 41 ? -1.342 5.286 -0.994 1.00 0.41 41 THR A O 3
ATOM 3089 N N . LEU A 1 42 ? -0.299 5.477 0.985 1.00 0.28 42 LEU A N 3
ATOM 3090 C CA . LEU A 1 42 ? -0.822 4.233 1.512 1.00 0.27 42 LEU A CA 3
ATOM 3091 C C . LEU A 1 42 ? -1.463 4.475 2.863 1.00 0.30 42 LEU A C 3
ATOM 3092 O O . LEU A 1 42 ? -0.970 5.282 3.653 1.00 0.35 42 LEU A O 3
ATOM 3108 N N . GLU A 1 43 ? -2.557 3.784 3.123 1.00 0.33 43 GLU A N 3
ATOM 3109 C CA . GLU A 1 43 ? -3.266 3.929 4.381 1.00 0.36 43 GLU A CA 3
ATOM 3110 C C . GLU A 1 43 ? -2.823 2.858 5.359 1.00 0.34 43 GLU A C 3
ATOM 3111 O O . GLU A 1 43 ? -2.441 1.764 4.962 1.00 0.41 43 GLU A O 3
ATOM 3123 N N . GLU A 1 44 ? -2.871 3.182 6.632 1.00 0.30 44 GLU A N 3
ATOM 3124 C CA . GLU A 1 44 ? -2.416 2.276 7.665 1.00 0.29 44 GLU A CA 3
ATOM 3125 C C . GLU A 1 44 ? -3.351 1.079 7.777 1.00 0.30 44 GLU A C 3
ATOM 3126 O O . GLU A 1 44 ? -4.567 1.243 7.922 1.00 0.37 44 GLU A O 3
ATOM 3138 N N . ASN A 1 45 ? -2.765 -0.115 7.691 1.00 0.32 45 ASN A N 3
ATOM 3139 C CA . ASN A 1 45 ? -3.504 -1.377 7.734 1.00 0.37 45 ASN A CA 3
ATOM 3140 C C . ASN A 1 45 ? -4.311 -1.574 6.458 1.00 0.36 45 ASN A C 3
ATOM 3141 O O . ASN A 1 45 ? -5.386 -2.176 6.464 1.00 0.43 45 ASN A O 3
ATOM 3152 N N . GLN A 1 46 ? -3.779 -1.053 5.364 1.00 0.34 46 GLN A N 3
ATOM 3153 C CA . GLN A 1 46 ? -4.379 -1.229 4.054 1.00 0.37 46 GLN A CA 3
ATOM 3154 C C . GLN A 1 46 ? -3.655 -2.337 3.302 1.00 0.32 46 GLN A C 3
ATOM 3155 O O . GLN A 1 46 ? -2.444 -2.505 3.444 1.00 0.28 46 GLN A O 3
ATOM 3169 N N . LYS A 1 47 ? -4.390 -3.093 2.510 1.00 0.35 47 LYS A N 3
ATOM 3170 C CA . LYS A 1 47 ? -3.784 -4.127 1.699 1.00 0.32 47 LYS A CA 3
ATOM 3171 C C . LYS A 1 47 ? -3.080 -3.499 0.515 1.00 0.28 47 LYS A C 3
ATOM 3172 O O . LYS A 1 47 ? -3.474 -2.433 0.036 1.00 0.31 47 LYS A O 3
ATOM 3191 N N . VAL A 1 48 ? -2.034 -4.148 0.054 1.00 0.25 48 VAL A N 3
ATOM 3192 C CA . VAL A 1 48 ? -1.209 -3.583 -0.986 1.00 0.23 48 VAL A CA 3
ATOM 3193 C C . VAL A 1 48 ? -0.462 -4.675 -1.750 1.00 0.21 48 VAL A C 3
ATOM 3194 O O . VAL A 1 48 ? -0.217 -5.761 -1.224 1.00 0.21 48 VAL A O 3
ATOM 3207 N N . GLU A 1 49 ? -0.148 -4.384 -2.998 1.00 0.21 49 GLU A N 3
ATOM 3208 C CA . GLU A 1 49 ? 0.623 -5.277 -3.842 1.00 0.21 49 GLU A CA 3
ATOM 3209 C C . GLU A 1 49 ? 1.835 -4.525 -4.371 1.00 0.22 49 GLU A C 3
ATOM 3210 O O . GLU A 1 49 ? 1.722 -3.372 -4.757 1.00 0.31 49 GLU A O 3
ATOM 3222 N N . PHE A 1 50 ? 2.989 -5.160 -4.387 1.00 0.18 50 PHE A N 3
ATOM 3223 C CA . PHE A 1 50 ? 4.225 -4.450 -4.681 1.00 0.17 50 PHE A CA 3
ATOM 3224 C C . PHE A 1 50 ? 5.301 -5.386 -5.208 1.00 0.18 50 PHE A C 3
ATOM 3225 O O . PHE A 1 50 ? 5.229 -6.599 -5.034 1.00 0.29 50 PHE A O 3
ATOM 3242 N N . GLU A 1 51 ? 6.298 -4.809 -5.851 1.00 0.20 51 GLU A N 3
ATOM 3243 C CA . GLU A 1 51 ? 7.445 -5.564 -6.317 1.00 0.22 51 GLU A CA 3
ATOM 3244 C C . GLU A 1 51 ? 8.640 -5.250 -5.430 1.00 0.21 51 GLU A C 3
ATOM 3245 O O . GLU A 1 51 ? 9.090 -4.109 -5.367 1.00 0.27 51 GLU A O 3
ATOM 3257 N N . ILE A 1 52 ? 9.139 -6.255 -4.737 1.00 0.22 52 ILE A N 3
ATOM 3258 C CA . ILE A 1 52 ? 10.206 -6.049 -3.778 1.00 0.22 52 ILE A CA 3
ATOM 3259 C C . ILE A 1 52 ? 11.559 -5.897 -4.461 1.00 0.24 52 ILE A C 3
ATOM 3260 O O . ILE A 1 52 ? 12.019 -6.791 -5.172 1.00 0.30 52 ILE A O 3
ATOM 3276 N N . GLY A 1 53 ? 12.173 -4.748 -4.246 1.00 0.24 53 GLY A N 3
ATOM 3277 C CA . GLY A 1 53 ? 13.520 -4.516 -4.710 1.00 0.26 53 GLY A CA 3
ATOM 3278 C C . GLY A 1 53 ? 14.462 -4.315 -3.546 1.00 0.29 53 GLY A C 3
ATOM 3279 O O . GLY A 1 53 ? 14.127 -4.660 -2.415 1.00 0.38 53 GLY A O 3
ATOM 3283 N N . GLU A 1 54 ? 15.618 -3.736 -3.805 1.00 0.32 54 GLU A N 3
ATOM 3284 C CA . GLU A 1 54 ? 16.599 -3.506 -2.760 1.00 0.41 54 GLU A CA 3
ATOM 3285 C C . GLU A 1 54 ? 16.719 -2.016 -2.467 1.00 0.46 54 GLU A C 3
ATOM 3286 O O . GLU A 1 54 ? 16.909 -1.206 -3.375 1.00 0.55 54 GLU A O 3
ATOM 3298 N N . GLY A 1 55 ? 16.615 -1.668 -1.200 1.00 0.52 55 GLY A N 3
ATOM 3299 C CA . GLY A 1 55 ? 16.619 -0.279 -0.804 1.00 0.62 55 GLY A CA 3
ATOM 3300 C C . GLY A 1 55 ? 17.880 0.111 -0.066 1.00 0.72 55 GLY A C 3
ATOM 3301 O O . GLY A 1 55 ? 18.911 -0.557 -0.180 1.00 0.77 55 GLY A O 3
ATOM 3305 N N . ALA A 1 56 ? 17.799 1.199 0.682 1.00 0.83 56 ALA A N 3
ATOM 3306 C CA . ALA A 1 56 ? 18.944 1.720 1.413 1.00 0.96 56 ALA A CA 3
ATOM 3307 C C . ALA A 1 56 ? 19.335 0.804 2.569 1.00 0.98 56 ALA A C 3
ATOM 3308 O O . ALA A 1 56 ? 20.512 0.492 2.753 1.00 1.13 56 ALA A O 3
ATOM 3315 N N . LYS A 1 57 ? 18.351 0.376 3.346 1.00 0.94 57 LYS A N 3
ATOM 3316 C CA . LYS A 1 57 ? 18.602 -0.481 4.500 1.00 1.05 57 LYS A CA 3
ATOM 3317 C C . LYS A 1 57 ? 17.607 -1.632 4.548 1.00 0.93 57 LYS A C 3
ATOM 3318 O O . LYS A 1 57 ? 17.091 -1.987 5.611 1.00 1.40 57 LYS A O 3
ATOM 3337 N N . GLY A 1 58 ? 17.344 -2.212 3.392 1.00 0.68 58 GLY A N 3
ATOM 3338 C CA . GLY A 1 58 ? 16.420 -3.320 3.308 1.00 0.62 58 GLY A CA 3
ATOM 3339 C C . GLY A 1 58 ? 15.576 -3.243 2.062 1.00 0.49 58 GLY A C 3
ATOM 3340 O O . GLY A 1 58 ? 15.594 -2.223 1.373 1.00 0.56 58 GLY A O 3
ATOM 3344 N N . PRO A 1 59 ? 14.823 -4.306 1.752 1.00 0.39 59 PRO A N 3
ATOM 3345 C CA . PRO A 1 59 ? 13.971 -4.369 0.565 1.00 0.33 59 PRO A CA 3
ATOM 3346 C C . PRO A 1 59 ? 13.019 -3.186 0.458 1.00 0.26 59 PRO A C 3
ATOM 3347 O O . PRO A 1 59 ? 12.519 -2.678 1.465 1.00 0.27 59 PRO A O 3
ATOM 3358 N N . GLN A 1 60 ? 12.763 -2.761 -0.766 1.00 0.22 60 GLN A N 3
ATOM 3359 C CA . GLN A 1 60 ? 11.879 -1.636 -1.008 1.00 0.20 60 GLN A CA 3
ATOM 3360 C C . GLN A 1 60 ? 10.722 -2.046 -1.907 1.00 0.17 60 GLN A C 3
ATOM 3361 O O . GLN A 1 60 ? 10.892 -2.836 -2.835 1.00 0.21 60 GLN A O 3
ATOM 3375 N N . ALA A 1 61 ? 9.549 -1.521 -1.611 1.00 0.14 61 ALA A N 3
ATOM 3376 C CA . ALA A 1 61 ? 8.364 -1.802 -2.393 1.00 0.13 61 ALA A CA 3
ATOM 3377 C C . ALA A 1 61 ? 8.330 -0.921 -3.630 1.00 0.14 61 ALA A C 3
ATOM 3378 O O . ALA A 1 61 ? 8.290 0.306 -3.530 1.00 0.15 61 ALA A O 3
ATOM 3385 N N . GLN A 1 62 ? 8.372 -1.552 -4.789 1.00 0.16 62 GLN A N 3
ATOM 3386 C CA . GLN A 1 62 ? 8.322 -0.839 -6.052 1.00 0.18 62 GLN A CA 3
ATOM 3387 C C . GLN A 1 62 ? 7.017 -1.148 -6.760 1.00 0.18 62 GLN A C 3
ATOM 3388 O O . GLN A 1 62 ? 6.449 -2.220 -6.559 1.00 0.20 62 GLN A O 3
ATOM 3402 N N . GLN A 1 63 ? 6.548 -0.213 -7.582 1.00 0.20 63 GLN A N 3
ATOM 3403 C CA . GLN A 1 63 ? 5.288 -0.375 -8.306 1.00 0.23 63 GLN A CA 3
ATOM 3404 C C . GLN A 1 63 ? 4.178 -0.746 -7.333 1.00 0.22 63 GLN A C 3
ATOM 3405 O O . GLN A 1 63 ? 3.413 -1.684 -7.560 1.00 0.28 63 GLN A O 3
ATOM 3419 N N . VAL A 1 64 ? 4.104 0.010 -6.252 1.00 0.19 64 VAL A N 3
ATOM 3420 C CA . VAL A 1 64 ? 3.240 -0.323 -5.135 1.00 0.19 64 VAL A CA 3
ATOM 3421 C C . VAL A 1 64 ? 1.776 -0.075 -5.482 1.00 0.25 64 VAL A C 3
ATOM 3422 O O . VAL A 1 64 ? 1.296 1.055 -5.434 1.00 0.44 64 VAL A O 3
ATOM 3435 N N . HIS A 1 65 ? 1.084 -1.142 -5.835 1.00 0.22 65 HIS A N 3
ATOM 3436 C CA . HIS A 1 65 ? -0.330 -1.077 -6.165 1.00 0.27 65 HIS A CA 3
ATOM 3437 C C . HIS A 1 65 ? -1.144 -1.093 -4.883 1.00 0.26 65 HIS A C 3
ATOM 3438 O O . HIS A 1 65 ? -1.208 -2.113 -4.194 1.00 0.27 65 HIS A O 3
ATOM 3453 N N . ALA A 1 66 ? -1.753 0.027 -4.558 1.00 0.31 66 ALA A N 3
ATOM 3454 C CA . ALA A 1 66 ? -2.565 0.120 -3.361 1.00 0.36 66 ALA A CA 3
ATOM 3455 C C . ALA A 1 66 ? -3.866 -0.644 -3.545 1.00 0.40 66 ALA A C 3
ATOM 3456 O O . ALA A 1 66 ? -4.695 -0.285 -4.381 1.00 0.50 66 ALA A O 3
ATOM 3463 N N . LEU A 1 67 ? -4.035 -1.702 -2.769 1.00 0.38 67 LEU A N 3
ATOM 3464 C CA . LEU A 1 67 ? -5.216 -2.543 -2.875 1.00 0.42 67 LEU A CA 3
ATOM 3465 C C . LEU A 1 67 ? -6.358 -1.957 -2.055 1.00 0.49 67 LEU A C 3
ATOM 3466 O O . LEU A 1 67 ? -6.898 -2.602 -1.154 1.00 1.06 67 LEU A O 3
ATOM 3482 N N . GLY A 1 68 ? -6.710 -0.723 -2.372 1.00 1.08 68 GLY A N 3
ATOM 3483 C CA . GLY A 1 68 ? -7.762 -0.045 -1.655 1.00 1.27 68 GLY A CA 3
ATOM 3484 C C . GLY A 1 68 ? -8.989 0.165 -2.511 1.00 2.04 68 GLY A C 3
ATOM 3485 O O . GLY A 1 68 ? -8.889 0.281 -3.737 1.00 2.96 68 GLY A O 3
ATOM 3489 N N . GLY A 1 69 ? -10.141 0.204 -1.867 1.00 2.43 69 GLY A N 3
ATOM 3490 C CA . GLY A 1 69 ? -11.386 0.424 -2.566 1.00 3.61 69 GLY A CA 3
ATOM 3491 C C . GLY A 1 69 ? -12.499 0.793 -1.613 1.00 4.19 69 GLY A C 3
ATOM 3492 O O . GLY A 1 69 ? -13.037 1.897 -1.682 1.00 4.57 69 GLY A O 3
ATOM 3496 N N . GLU A 1 70 ? -12.816 -0.133 -0.708 1.00 4.74 70 GLU A N 3
ATOM 3497 C CA . GLU A 1 70 ? -13.874 0.053 0.282 1.00 5.66 70 GLU A CA 3
ATOM 3498 C C . GLU A 1 70 ? -15.182 0.436 -0.404 1.00 5.69 70 GLU A C 3
ATOM 3499 O O . GLU A 1 70 ? -15.596 1.598 -0.372 1.00 6.25 70 GLU A O 3
ATOM 3511 N N . ASN A 1 71 ? -15.819 -0.559 -1.020 1.00 5.41 71 ASN A N 3
ATOM 3512 C CA . ASN A 1 71 ? -17.029 -0.365 -1.827 1.00 5.76 71 ASN A CA 3
ATOM 3513 C C . ASN A 1 71 ? -16.679 0.289 -3.160 1.00 6.23 71 ASN A C 3
ATOM 3514 O O . ASN A 1 71 ? -16.883 -0.308 -4.219 1.00 6.60 71 ASN A O 3
ATOM 3525 N N . LEU A 1 72 ? -16.137 1.508 -3.082 1.00 6.57 72 LEU A N 3
ATOM 3526 C CA . LEU A 1 72 ? -15.687 2.273 -4.248 1.00 7.33 72 LEU A CA 3
ATOM 3527 C C . LEU A 1 72 ? -16.873 2.686 -5.120 1.00 7.88 72 LEU A C 3
ATOM 3528 O O . LEU A 1 72 ? -17.298 3.841 -5.095 1.00 8.35 72 LEU A O 3
ATOM 3544 N N . TYR A 1 73 ? -17.408 1.744 -5.882 1.00 8.05 73 TYR A N 3
ATOM 3545 C CA . TYR A 1 73 ? -18.543 2.020 -6.742 1.00 8.83 73 TYR A CA 3
ATOM 3546 C C . TYR A 1 73 ? -19.812 1.468 -6.106 1.00 9.55 73 TYR A C 3
ATOM 3547 O O . TYR A 1 73 ? -20.298 0.391 -6.462 1.00 9.76 73 TYR A O 3
ATOM 3565 N N . PHE A 1 74 ? -20.316 2.202 -5.132 1.00 10.13 74 PHE A N 3
ATOM 3566 C CA . PHE A 1 74 ? -21.539 1.840 -4.441 1.00 11.00 74 PHE A CA 3
ATOM 3567 C C . PHE A 1 74 ? -22.054 3.044 -3.676 1.00 11.73 74 PHE A C 3
ATOM 3568 O O . PHE A 1 74 ? -21.293 3.718 -2.985 1.00 12.35 74 PHE A O 3
ATOM 3585 N N . GLN A 1 75 ? -23.334 3.327 -3.819 1.00 11.83 75 GLN A N 3
ATOM 3586 C CA . GLN A 1 75 ? -23.942 4.449 -3.130 1.00 12.66 75 GLN A CA 3
ATOM 3587 C C . GLN A 1 75 ? -24.902 3.954 -2.062 1.00 13.30 75 GLN A C 3
ATOM 3588 O O . GLN A 1 75 ? -26.084 3.726 -2.330 1.00 13.74 75 GLN A O 3
ATOM 3602 N N . GLY A 1 76 ? -24.383 3.781 -0.855 1.00 13.52 76 GLY A N 3
ATOM 3603 C CA . GLY A 1 76 ? -25.203 3.338 0.254 1.00 14.29 76 GLY A CA 3
ATOM 3604 C C . GLY A 1 76 ? -26.023 4.473 0.819 1.00 15.03 76 GLY A C 3
ATOM 3605 O O . GLY A 1 76 ? -25.847 4.870 1.969 1.00 15.18 76 GLY A O 3
ATOM 3609 N N . HIS A 1 77 ? -26.907 5.006 -0.003 1.00 15.64 77 HIS A N 3
ATOM 3610 C CA . HIS A 1 77 ? -27.732 6.135 0.379 1.00 16.51 77 HIS A CA 3
ATOM 3611 C C . HIS A 1 77 ? -29.179 5.843 0.012 1.00 16.99 77 HIS A C 3
ATOM 3612 O O . HIS A 1 77 ? -29.458 5.356 -1.085 1.00 17.49 77 HIS A O 3
ATOM 3627 N N . HIS A 1 78 ? -30.090 6.116 0.934 1.00 16.97 78 HIS A N 3
ATOM 3628 C CA . HIS A 1 78 ? -31.504 5.848 0.714 1.00 17.58 78 HIS A CA 3
ATOM 3629 C C . HIS A 1 78 ? -32.049 6.767 -0.373 1.00 18.02 78 HIS A C 3
ATOM 3630 O O . HIS A 1 78 ? -32.015 7.989 -0.231 1.00 18.40 78 HIS A O 3
ATOM 3645 N N . HIS A 1 79 ? -32.573 6.170 -1.440 1.00 18.10 79 HIS A N 3
ATOM 3646 C CA . HIS A 1 79 ? -33.003 6.915 -2.626 1.00 18.64 79 HIS A CA 3
ATOM 3647 C C . HIS A 1 79 ? -34.385 7.533 -2.441 1.00 19.20 79 HIS A C 3
ATOM 3648 O O . HIS A 1 79 ? -35.206 7.555 -3.360 1.00 19.63 79 HIS A O 3
ATOM 3663 N N . HIS A 1 80 ? -34.622 8.040 -1.248 1.00 19.30 80 HIS A N 3
ATOM 3664 C CA . HIS A 1 80 ? -35.854 8.731 -0.917 1.00 19.92 80 HIS A CA 3
ATOM 3665 C C . HIS A 1 80 ? -35.626 9.497 0.374 1.00 20.43 80 HIS A C 3
ATOM 3666 O O . HIS A 1 80 ? -36.411 9.424 1.315 1.00 20.73 80 HIS A O 3
ATOM 3681 N N . HIS A 1 81 ? -34.511 10.210 0.416 1.00 20.63 81 HIS A N 3
ATOM 3682 C CA . HIS A 1 81 ? -34.107 10.928 1.614 1.00 21.22 81 HIS A CA 3
ATOM 3683 C C . HIS A 1 81 ? -33.244 12.125 1.249 1.00 21.95 81 HIS A C 3
ATOM 3684 O O . HIS A 1 81 ? -33.459 13.226 1.750 1.00 22.36 81 HIS A O 3
ATOM 3699 N N . HIS A 1 82 ? -32.278 11.890 0.364 1.00 22.20 82 HIS A N 3
ATOM 3700 C CA . HIS A 1 82 ? -31.301 12.905 -0.021 1.00 22.98 82 HIS A CA 3
ATOM 3701 C C . HIS A 1 82 ? -30.551 13.405 1.206 1.00 23.64 82 HIS A C 3
ATOM 3702 O O . HIS A 1 82 ? -30.725 14.579 1.584 1.00 23.99 82 HIS A O 3
ATOM 3718 N N . MET A 1 1 ? 4.004 -8.928 -8.148 1.00 1.37 1 MET A N 4
ATOM 3719 C CA . MET A 1 1 ? 4.988 -9.868 -7.567 1.00 0.85 1 MET A CA 4
ATOM 3720 C C . MET A 1 1 ? 4.616 -10.211 -6.131 1.00 0.72 1 MET A C 4
ATOM 3721 O O . MET A 1 1 ? 4.383 -11.373 -5.798 1.00 1.11 1 MET A O 4
ATOM 3737 N N . ALA A 1 2 ? 4.552 -9.192 -5.283 1.00 0.36 2 ALA A N 4
ATOM 3738 C CA . ALA A 1 2 ? 4.243 -9.389 -3.878 1.00 0.26 2 ALA A CA 4
ATOM 3739 C C . ALA A 1 2 ? 3.030 -8.572 -3.471 1.00 0.23 2 ALA A C 4
ATOM 3740 O O . ALA A 1 2 ? 2.589 -7.683 -4.202 1.00 0.35 2 ALA A O 4
ATOM 3747 N N . GLN A 1 3 ? 2.491 -8.888 -2.311 1.00 0.22 3 GLN A N 4
ATOM 3748 C CA . GLN A 1 3 ? 1.376 -8.150 -1.749 1.00 0.21 3 GLN A CA 4
ATOM 3749 C C . GLN A 1 3 ? 1.543 -8.062 -0.251 1.00 0.21 3 GLN A C 4
ATOM 3750 O O . GLN A 1 3 ? 2.433 -8.692 0.313 1.00 0.23 3 GLN A O 4
ATOM 3764 N N . GLY A 1 4 ? 0.707 -7.272 0.388 1.00 0.21 4 GLY A N 4
ATOM 3765 C CA . GLY A 1 4 ? 0.762 -7.161 1.822 1.00 0.24 4 GLY A CA 4
ATOM 3766 C C . GLY A 1 4 ? -0.199 -6.131 2.355 1.00 0.24 4 GLY A C 4
ATOM 3767 O O . GLY A 1 4 ? -1.186 -5.795 1.703 1.00 0.27 4 GLY A O 4
ATOM 3771 N N . THR A 1 5 ? 0.088 -5.645 3.544 1.00 0.24 5 THR A N 4
ATOM 3772 C CA . THR A 1 5 ? -0.690 -4.592 4.164 1.00 0.25 5 THR A CA 4
ATOM 3773 C C . THR A 1 5 ? 0.251 -3.519 4.680 1.00 0.22 5 THR A C 4
ATOM 3774 O O . THR A 1 5 ? 1.144 -3.807 5.475 1.00 0.22 5 THR A O 4
ATOM 3785 N N . VAL A 1 6 ? 0.075 -2.295 4.212 1.00 0.21 6 VAL A N 4
ATOM 3786 C CA . VAL A 1 6 ? 0.931 -1.204 4.639 1.00 0.19 6 VAL A CA 4
ATOM 3787 C C . VAL A 1 6 ? 0.776 -0.962 6.134 1.00 0.19 6 VAL A C 4
ATOM 3788 O O . VAL A 1 6 ? -0.289 -0.578 6.621 1.00 0.21 6 VAL A O 4
ATOM 3801 N N . LYS A 1 7 ? 1.862 -1.232 6.848 1.00 0.20 7 LYS A N 4
ATOM 3802 C CA . LYS A 1 7 ? 1.905 -1.129 8.292 1.00 0.24 7 LYS A CA 4
ATOM 3803 C C . LYS A 1 7 ? 1.728 0.316 8.709 1.00 0.22 7 LYS A C 4
ATOM 3804 O O . LYS A 1 7 ? 1.001 0.623 9.647 1.00 0.24 7 LYS A O 4
ATOM 3823 N N . TRP A 1 8 ? 2.422 1.185 7.998 1.00 0.20 8 TRP A N 4
ATOM 3824 C CA . TRP A 1 8 ? 2.309 2.615 8.196 1.00 0.21 8 TRP A CA 4
ATOM 3825 C C . TRP A 1 8 ? 2.957 3.330 7.030 1.00 0.20 8 TRP A C 4
ATOM 3826 O O . TRP A 1 8 ? 3.862 2.790 6.389 1.00 0.18 8 TRP A O 4
ATOM 3847 N N . PHE A 1 9 ? 2.496 4.531 6.744 1.00 0.22 9 PHE A N 4
ATOM 3848 C CA . PHE A 1 9 ? 3.075 5.313 5.672 1.00 0.21 9 PHE A CA 4
ATOM 3849 C C . PHE A 1 9 ? 3.059 6.791 6.018 1.00 0.25 9 PHE A C 4
ATOM 3850 O O . PHE A 1 9 ? 2.012 7.355 6.343 1.00 0.33 9 PHE A O 4
ATOM 3867 N N . ASN A 1 10 ? 4.222 7.410 5.945 1.00 0.27 10 ASN A N 4
ATOM 3868 C CA . ASN A 1 10 ? 4.348 8.832 6.210 1.00 0.34 10 ASN A CA 4
ATOM 3869 C C . ASN A 1 10 ? 4.392 9.589 4.891 1.00 0.37 10 ASN A C 4
ATOM 3870 O O . ASN A 1 10 ? 5.418 9.609 4.213 1.00 0.44 10 ASN A O 4
ATOM 3881 N N . ALA A 1 11 ? 3.276 10.204 4.533 1.00 0.41 11 ALA A N 4
ATOM 3882 C CA . ALA A 1 11 ? 3.154 10.906 3.262 1.00 0.51 11 ALA A CA 4
ATOM 3883 C C . ALA A 1 11 ? 3.957 12.200 3.261 1.00 0.57 11 ALA A C 4
ATOM 3884 O O . ALA A 1 11 ? 4.310 12.720 2.205 1.00 0.68 11 ALA A O 4
ATOM 3891 N N . GLU A 1 12 ? 4.250 12.711 4.447 1.00 0.57 12 GLU A N 4
ATOM 3892 C CA . GLU A 1 12 ? 5.007 13.945 4.582 1.00 0.69 12 GLU A CA 4
ATOM 3893 C C . GLU A 1 12 ? 6.446 13.716 4.161 1.00 0.62 12 GLU A C 4
ATOM 3894 O O . GLU A 1 12 ? 7.063 14.552 3.500 1.00 0.66 12 GLU A O 4
ATOM 3906 N N . LYS A 1 13 ? 6.966 12.567 4.554 1.00 0.57 13 LYS A N 4
ATOM 3907 C CA . LYS A 1 13 ? 8.340 12.213 4.260 1.00 0.57 13 LYS A CA 4
ATOM 3908 C C . LYS A 1 13 ? 8.410 11.415 2.969 1.00 0.49 13 LYS A C 4
ATOM 3909 O O . LYS A 1 13 ? 9.395 11.472 2.232 1.00 0.53 13 LYS A O 4
ATOM 3928 N N . GLY A 1 14 ? 7.345 10.677 2.699 1.00 0.41 14 GLY A N 4
ATOM 3929 C CA . GLY A 1 14 ? 7.245 9.936 1.463 1.00 0.37 14 GLY A CA 4
ATOM 3930 C C . GLY A 1 14 ? 7.728 8.507 1.584 1.00 0.29 14 GLY A C 4
ATOM 3931 O O . GLY A 1 14 ? 8.096 7.887 0.583 1.00 0.25 14 GLY A O 4
ATOM 3935 N N . PHE A 1 15 ? 7.732 7.968 2.795 1.00 0.28 15 PHE A N 4
ATOM 3936 C CA . PHE A 1 15 ? 8.152 6.590 2.992 1.00 0.24 15 PHE A CA 4
ATOM 3937 C C . PHE A 1 15 ? 7.355 5.926 4.107 1.00 0.22 15 PHE A C 4
ATOM 3938 O O . PHE A 1 15 ? 6.664 6.594 4.878 1.00 0.29 15 PHE A O 4
ATOM 3955 N N . GLY A 1 16 ? 7.448 4.609 4.171 1.00 0.18 16 GLY A N 4
ATOM 3956 C CA . GLY A 1 16 ? 6.746 3.849 5.183 1.00 0.17 16 GLY A CA 4
ATOM 3957 C C . GLY A 1 16 ? 7.153 2.395 5.154 1.00 0.16 16 GLY A C 4
ATOM 3958 O O . GLY A 1 16 ? 8.172 2.052 4.555 1.00 0.16 16 GLY A O 4
ATOM 3962 N N . PHE A 1 17 ? 6.362 1.538 5.779 1.00 0.16 17 PHE A N 4
ATOM 3963 C CA . PHE A 1 17 ? 6.638 0.109 5.779 1.00 0.16 17 PHE A CA 4
ATOM 3964 C C . PHE A 1 17 ? 5.374 -0.689 5.534 1.00 0.16 17 PHE A C 4
ATOM 3965 O O . PHE A 1 17 ? 4.305 -0.353 6.038 1.00 0.22 17 PHE A O 4
ATOM 3982 N N . ILE A 1 18 ? 5.509 -1.736 4.744 1.00 0.13 18 ILE A N 4
ATOM 3983 C CA . ILE A 1 18 ? 4.417 -2.651 4.479 1.00 0.14 18 ILE A CA 4
ATOM 3984 C C . ILE A 1 18 ? 4.708 -3.998 5.115 1.00 0.16 18 ILE A C 4
ATOM 3985 O O . ILE A 1 18 ? 5.866 -4.407 5.207 1.00 0.17 18 ILE A O 4
ATOM 4001 N N . ALA A 1 19 ? 3.663 -4.661 5.575 1.00 0.19 19 ALA A N 4
ATOM 4002 C CA . ALA A 1 19 ? 3.767 -6.024 6.053 1.00 0.21 19 ALA A CA 4
ATOM 4003 C C . ALA A 1 19 ? 3.329 -6.979 4.948 1.00 0.21 19 ALA A C 4
ATOM 4004 O O . ALA A 1 19 ? 2.137 -7.233 4.772 1.00 0.23 19 ALA A O 4
ATOM 4011 N N . PRO A 1 20 ? 4.293 -7.475 4.157 1.00 0.20 20 PRO A N 4
ATOM 4012 C CA . PRO A 1 20 ? 4.022 -8.364 3.024 1.00 0.21 20 PRO A CA 4
ATOM 4013 C C . PRO A 1 20 ? 3.283 -9.636 3.414 1.00 0.25 20 PRO A C 4
ATOM 4014 O O . PRO A 1 20 ? 3.483 -10.189 4.494 1.00 0.29 20 PRO A O 4
ATOM 4025 N N . ASP A 1 21 ? 2.418 -10.078 2.519 1.00 0.26 21 ASP A N 4
ATOM 4026 C CA . ASP A 1 21 ? 1.716 -11.345 2.659 1.00 0.31 21 ASP A CA 4
ATOM 4027 C C . ASP A 1 21 ? 2.663 -12.498 2.344 1.00 0.35 21 ASP A C 4
ATOM 4028 O O . ASP A 1 21 ? 2.386 -13.658 2.634 1.00 0.42 21 ASP A O 4
ATOM 4037 N N . ASP A 1 22 ? 3.801 -12.144 1.765 1.00 0.38 22 ASP A N 4
ATOM 4038 C CA . ASP A 1 22 ? 4.824 -13.105 1.364 1.00 0.51 22 ASP A CA 4
ATOM 4039 C C . ASP A 1 22 ? 5.654 -13.582 2.556 1.00 0.56 22 ASP A C 4
ATOM 4040 O O . ASP A 1 22 ? 6.802 -14.006 2.402 1.00 0.67 22 ASP A O 4
ATOM 4049 N N . GLY A 1 23 ? 5.069 -13.506 3.741 1.00 0.52 23 GLY A N 4
ATOM 4050 C CA . GLY A 1 23 ? 5.756 -13.928 4.942 1.00 0.61 23 GLY A CA 4
ATOM 4051 C C . GLY A 1 23 ? 6.273 -12.762 5.752 1.00 0.56 23 GLY A C 4
ATOM 4052 O O . GLY A 1 23 ? 7.101 -12.940 6.645 1.00 0.66 23 GLY A O 4
ATOM 4056 N N . SER A 1 24 ? 5.760 -11.575 5.432 1.00 0.48 24 SER A N 4
ATOM 4057 C CA . SER A 1 24 ? 6.040 -10.341 6.165 1.00 0.50 24 SER A CA 4
ATOM 4058 C C . SER A 1 24 ? 7.522 -10.156 6.502 1.00 0.50 24 SER A C 4
ATOM 4059 O O . SER A 1 24 ? 7.983 -10.532 7.581 1.00 0.62 24 SER A O 4
ATOM 4067 N N . ALA A 1 25 ? 8.266 -9.577 5.569 1.00 0.52 25 ALA A N 4
ATOM 4068 C CA . ALA A 1 25 ? 9.675 -9.295 5.792 1.00 0.56 25 ALA A CA 4
ATOM 4069 C C . ALA A 1 25 ? 9.903 -7.830 6.138 1.00 0.69 25 ALA A C 4
ATOM 4070 O O . ALA A 1 25 ? 11.044 -7.390 6.276 1.00 1.42 25 ALA A O 4
ATOM 4077 N N . ASP A 1 26 ? 8.799 -7.097 6.300 1.00 0.34 26 ASP A N 4
ATOM 4078 C CA . ASP A 1 26 ? 8.825 -5.649 6.532 1.00 0.32 26 ASP A CA 4
ATOM 4079 C C . ASP A 1 26 ? 9.494 -4.934 5.371 1.00 0.23 26 ASP A C 4
ATOM 4080 O O . ASP A 1 26 ? 10.705 -4.713 5.370 1.00 0.32 26 ASP A O 4
ATOM 4089 N N . VAL A 1 27 ? 8.698 -4.570 4.386 1.00 0.15 27 VAL A N 4
ATOM 4090 C CA . VAL A 1 27 ? 9.219 -3.949 3.185 1.00 0.14 27 VAL A CA 4
ATOM 4091 C C . VAL A 1 27 ? 9.117 -2.425 3.271 1.00 0.13 27 VAL A C 4
A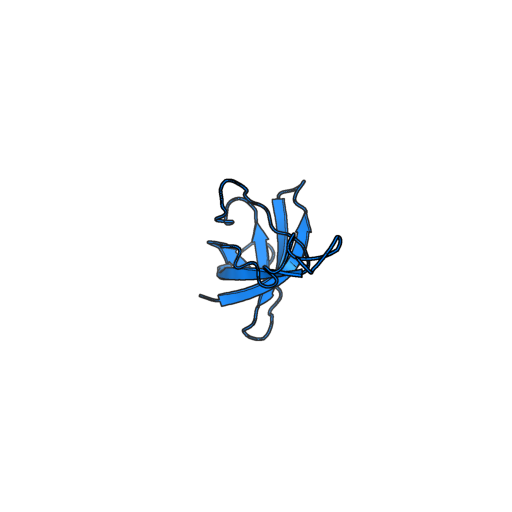TOM 4092 O O . VAL A 1 27 ? 8.104 -1.873 3.708 1.00 0.16 27 VAL A O 4
ATOM 4105 N N . PHE A 1 28 ? 10.187 -1.759 2.869 1.00 0.14 28 PHE A N 4
ATOM 4106 C CA . PHE A 1 28 ? 10.273 -0.307 2.928 1.00 0.17 28 PHE A CA 4
ATOM 4107 C C . PHE A 1 28 ? 9.586 0.325 1.725 1.00 0.15 28 PHE A C 4
ATOM 4108 O O . PHE A 1 28 ? 9.887 -0.012 0.584 1.00 0.17 28 PHE A O 4
ATOM 4125 N N . VAL A 1 29 ? 8.671 1.244 1.979 1.00 0.14 29 VAL A N 4
ATOM 4126 C CA . VAL A 1 29 ? 7.924 1.881 0.907 1.00 0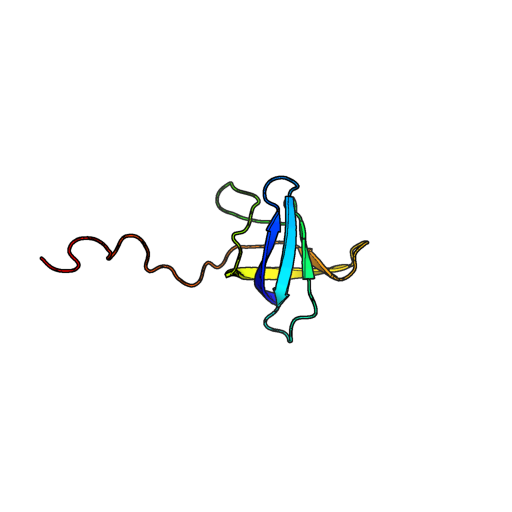.14 29 VAL A CA 4
ATOM 4127 C C . VAL A 1 29 ? 8.491 3.255 0.594 1.00 0.16 29 VAL A C 4
ATOM 4128 O O . VAL A 1 29 ? 8.960 3.960 1.485 1.00 0.21 29 VAL A O 4
ATOM 4141 N N . HIS A 1 30 ? 8.435 3.626 -0.672 1.00 0.21 30 HIS A N 4
ATOM 4142 C CA . HIS A 1 30 ? 8.858 4.942 -1.110 1.00 0.23 30 HIS A CA 4
ATOM 4143 C C . HIS A 1 30 ? 7.827 5.489 -2.093 1.00 0.20 30 HIS A C 4
ATOM 4144 O O . HIS A 1 30 ? 7.480 4.828 -3.069 1.00 0.22 30 HIS A O 4
ATOM 4159 N N . TYR A 1 31 ? 7.339 6.694 -1.805 1.00 0.20 31 TYR A N 4
ATOM 4160 C CA . TYR A 1 31 ? 6.204 7.288 -2.521 1.00 0.23 31 TYR A CA 4
ATOM 4161 C C . TYR A 1 31 ? 6.405 7.333 -4.035 1.00 0.24 31 TYR A C 4
ATOM 4162 O O . TYR A 1 31 ? 5.439 7.262 -4.789 1.00 0.30 31 TYR A O 4
ATOM 4180 N N . SER A 1 32 ? 7.651 7.456 -4.474 1.00 0.25 32 SER A N 4
ATOM 4181 C CA . SER A 1 32 ? 7.951 7.554 -5.895 1.00 0.31 32 SER A CA 4
ATOM 4182 C C . SER A 1 32 ? 7.644 6.243 -6.612 1.00 0.29 32 SER A C 4
ATOM 4183 O O . SER A 1 32 ? 7.406 6.222 -7.818 1.00 0.35 32 SER A O 4
ATOM 4191 N N . GLU A 1 33 ? 7.632 5.156 -5.858 1.00 0.24 33 GLU A N 4
ATOM 4192 C CA . GLU A 1 33 ? 7.363 3.846 -6.419 1.00 0.24 33 GLU A CA 4
ATOM 4193 C C . GLU A 1 33 ? 5.882 3.511 -6.324 1.00 0.22 33 GLU A C 4
ATOM 4194 O O . GLU A 1 33 ? 5.423 2.523 -6.891 1.00 0.24 33 GLU A O 4
ATOM 4206 N N . ILE A 1 34 ? 5.138 4.336 -5.604 1.00 0.21 34 ILE A N 4
ATOM 4207 C CA . ILE A 1 34 ? 3.718 4.107 -5.424 1.00 0.23 34 ILE A CA 4
ATOM 4208 C C . ILE A 1 34 ? 2.948 4.415 -6.700 1.00 0.27 34 ILE A C 4
ATOM 4209 O O . ILE A 1 34 ? 3.106 5.476 -7.308 1.00 0.28 34 ILE A O 4
ATOM 4225 N N . GLN A 1 35 ? 2.130 3.464 -7.097 1.00 0.33 35 GLN A N 4
ATOM 4226 C CA . GLN A 1 35 ? 1.285 3.595 -8.262 1.00 0.39 35 GLN A CA 4
ATOM 4227 C C . GLN A 1 35 ? -0.150 3.781 -7.801 1.00 0.55 35 GLN A C 4
ATOM 4228 O O . GLN A 1 35 ? -0.906 2.816 -7.693 1.00 0.79 35 GLN A O 4
ATOM 4242 N N . GLY A 1 36 ? -0.512 5.020 -7.517 1.00 0.79 36 GLY A N 4
ATOM 4243 C CA . GLY A 1 36 ? -1.786 5.293 -6.890 1.00 1.02 36 GLY A CA 4
ATOM 4244 C C . GLY A 1 36 ? -2.873 5.652 -7.877 1.00 0.85 36 GLY A C 4
ATOM 4245 O O . GLY A 1 36 ? -2.746 5.414 -9.078 1.00 0.97 36 GLY A O 4
ATOM 4249 N N . ASN A 1 37 ? -3.945 6.230 -7.360 1.00 0.90 37 ASN A N 4
ATOM 4250 C CA . ASN A 1 37 ? -5.094 6.614 -8.167 1.00 1.09 37 ASN A CA 4
ATOM 4251 C C . ASN A 1 37 ? -5.230 8.131 -8.215 1.00 1.06 37 ASN A C 4
ATOM 4252 O O . ASN A 1 37 ? -6.331 8.676 -8.124 1.00 1.31 37 ASN A O 4
ATOM 4263 N N . GLY A 1 38 ? -4.102 8.804 -8.363 1.00 0.94 38 GLY A N 4
ATOM 4264 C CA . GLY A 1 38 ? -4.091 10.253 -8.338 1.00 1.12 38 GLY A CA 4
ATOM 4265 C C . GLY A 1 38 ? -3.175 10.775 -7.257 1.00 0.99 38 GLY A C 4
ATOM 4266 O O . GLY A 1 38 ? -2.656 11.890 -7.347 1.00 1.26 38 GLY A O 4
ATOM 4270 N N . PHE A 1 39 ? -2.982 9.958 -6.230 1.00 0.75 39 PHE A N 4
ATOM 4271 C CA . PHE A 1 39 ? -2.066 10.275 -5.147 1.00 0.69 39 PHE A CA 4
ATOM 4272 C C . PHE A 1 39 ? -1.101 9.122 -4.934 1.00 0.54 39 PHE A C 4
ATOM 4273 O O . PHE A 1 39 ? -1.488 7.956 -5.029 1.00 0.74 39 PHE A O 4
ATOM 4290 N N . ARG A 1 40 ? 0.148 9.446 -4.649 1.00 0.43 40 ARG A N 4
ATOM 4291 C CA . ARG A 1 40 ? 1.146 8.435 -4.346 1.00 0.40 40 ARG A CA 4
ATOM 4292 C C . ARG A 1 40 ? 1.277 8.291 -2.840 1.00 0.36 40 ARG A C 4
ATOM 4293 O O . ARG A 1 40 ? 2.328 8.568 -2.257 1.00 0.38 40 ARG A O 4
ATOM 4314 N N . THR A 1 41 ? 0.189 7.875 -2.216 1.00 0.35 41 THR A N 4
ATOM 4315 C CA . THR A 1 41 ? 0.132 7.744 -0.776 1.00 0.33 41 THR A CA 4
ATOM 4316 C C . THR A 1 41 ? -0.568 6.455 -0.375 1.00 0.32 41 THR A C 4
ATOM 4317 O O . THR A 1 41 ? -1.348 5.889 -1.142 1.00 0.41 41 THR A O 4
ATOM 4328 N N . LEU A 1 42 ? -0.273 5.992 0.827 1.00 0.28 42 LEU A N 4
ATOM 4329 C CA . LEU A 1 42 ? -0.884 4.790 1.357 1.00 0.27 42 LEU A CA 4
ATOM 4330 C C . LEU A 1 42 ? -1.545 5.081 2.692 1.00 0.30 42 LEU A C 4
ATOM 4331 O O . LEU A 1 42 ? -1.201 6.054 3.368 1.00 0.35 42 LEU A O 4
ATOM 4347 N N . GLU A 1 43 ? -2.498 4.245 3.056 1.00 0.33 43 GLU A N 4
ATOM 4348 C CA . GLU A 1 43 ? -3.201 4.388 4.315 1.00 0.36 43 GLU A CA 4
ATOM 4349 C C . GLU A 1 43 ? -2.795 3.275 5.255 1.00 0.34 43 GLU A C 4
ATOM 4350 O O . GLU A 1 43 ? -2.641 2.136 4.842 1.00 0.41 43 GLU A O 4
ATOM 4362 N N . GLU A 1 44 ? -2.620 3.615 6.510 1.00 0.30 44 GLU A N 4
ATOM 4363 C CA . GLU A 1 44 ? -2.163 2.664 7.502 1.00 0.29 44 GLU A CA 4
ATOM 4364 C C . GLU A 1 44 ? -3.172 1.538 7.680 1.00 0.30 44 GLU A C 4
ATOM 4365 O O . GLU A 1 44 ? -4.372 1.787 7.811 1.00 0.37 44 GLU A O 4
ATOM 4377 N N . ASN A 1 45 ? -2.665 0.307 7.663 1.00 0.32 45 ASN A N 4
ATOM 4378 C CA . ASN A 1 45 ? -3.481 -0.902 7.803 1.00 0.37 45 ASN A CA 4
ATOM 4379 C C . ASN A 1 45 ? -4.301 -1.157 6.548 1.00 0.36 45 ASN A C 4
ATOM 4380 O O . ASN A 1 45 ? -5.364 -1.774 6.601 1.00 0.43 45 ASN A O 4
ATOM 4391 N N . GLN A 1 46 ? -3.799 -0.685 5.420 1.00 0.34 46 GLN A N 4
ATOM 4392 C CA . GLN A 1 46 ? -4.470 -0.889 4.148 1.00 0.37 46 GLN A CA 4
ATOM 4393 C C . GLN A 1 46 ? -3.792 -1.994 3.353 1.00 0.32 46 GLN A C 4
ATOM 4394 O O . GLN A 1 46 ? -2.568 -2.116 3.352 1.00 0.28 46 GLN A O 4
ATOM 4408 N N . LYS A 1 47 ? -4.597 -2.799 2.687 1.00 0.35 47 LYS A N 4
ATOM 4409 C CA . LYS A 1 47 ? -4.084 -3.833 1.810 1.00 0.32 47 LYS A CA 4
ATOM 4410 C C . LYS A 1 47 ? -3.362 -3.178 0.641 1.00 0.28 47 LYS A C 4
ATOM 4411 O O . LYS A 1 47 ? -3.783 -2.128 0.154 1.00 0.31 47 LYS A O 4
ATOM 4430 N N . VAL A 1 48 ? -2.277 -3.779 0.198 1.00 0.25 48 VAL A N 4
ATOM 4431 C CA . VAL A 1 48 ? -1.453 -3.171 -0.822 1.00 0.23 48 VAL A CA 4
ATOM 4432 C C . VAL A 1 48 ? -0.712 -4.233 -1.632 1.00 0.21 48 VAL A C 4
ATOM 4433 O O . VAL A 1 48 ? -0.474 -5.344 -1.156 1.00 0.21 48 VAL A O 4
ATOM 4446 N N . GLU A 1 49 ? -0.389 -3.892 -2.865 1.00 0.21 49 GLU A N 4
ATOM 4447 C CA . GLU A 1 49 ? 0.380 -4.752 -3.736 1.00 0.21 49 GLU A CA 4
ATOM 4448 C C . GLU A 1 49 ? 1.643 -4.024 -4.163 1.00 0.22 49 GLU A C 4
ATOM 4449 O O . GLU A 1 49 ? 1.641 -2.805 -4.287 1.00 0.31 49 GLU A O 4
ATOM 4461 N N . PHE A 1 50 ? 2.719 -4.760 -4.374 1.00 0.18 50 PHE A N 4
ATOM 4462 C CA . PHE A 1 50 ? 4.000 -4.145 -4.675 1.00 0.17 50 PHE A CA 4
ATOM 4463 C C . PHE A 1 50 ? 4.982 -5.162 -5.232 1.00 0.18 50 PHE A C 4
ATOM 4464 O O . PHE A 1 50 ? 4.686 -6.354 -5.331 1.00 0.29 50 PHE A O 4
ATOM 4481 N N . GLU A 1 51 ? 6.143 -4.679 -5.607 1.00 0.20 51 GLU A N 4
ATOM 4482 C CA . GLU A 1 51 ? 7.210 -5.531 -6.074 1.00 0.22 51 GLU A CA 4
ATOM 4483 C C . GLU A 1 51 ? 8.438 -5.308 -5.216 1.00 0.21 51 GLU A C 4
ATOM 4484 O O . GLU A 1 51 ? 8.998 -4.214 -5.194 1.00 0.27 51 GLU A O 4
ATOM 4496 N N . ILE A 1 52 ? 8.847 -6.333 -4.501 1.00 0.22 52 ILE A N 4
ATOM 4497 C CA . ILE A 1 52 ? 9.955 -6.202 -3.580 1.00 0.22 52 ILE A CA 4
ATOM 4498 C C . ILE A 1 52 ? 11.282 -6.135 -4.318 1.00 0.24 52 ILE A C 4
ATOM 4499 O O . ILE A 1 52 ? 11.593 -6.979 -5.161 1.00 0.30 52 ILE A O 4
ATOM 4515 N N . GLY A 1 53 ? 12.038 -5.101 -4.011 1.00 0.24 53 GLY A N 4
ATOM 4516 C CA . GLY A 1 53 ? 13.372 -4.961 -4.535 1.00 0.26 53 GLY A CA 4
ATOM 4517 C C . GLY A 1 53 ? 14.364 -4.744 -3.422 1.00 0.29 53 GLY A C 4
ATOM 4518 O O . GLY A 1 53 ? 14.136 -5.178 -2.290 1.00 0.38 53 GLY A O 4
ATOM 4522 N N . GLU A 1 54 ? 15.446 -4.054 -3.719 1.00 0.32 54 GLU A N 4
ATOM 4523 C CA . GLU A 1 54 ? 16.466 -3.791 -2.725 1.00 0.41 54 GLU A CA 4
ATOM 4524 C C . GLU A 1 54 ? 16.490 -2.316 -2.355 1.00 0.46 54 GLU A C 4
ATOM 4525 O O . GLU A 1 54 ? 16.629 -1.445 -3.212 1.00 0.55 54 GLU A O 4
ATOM 4537 N N . GLY A 1 55 ? 16.334 -2.043 -1.080 1.00 0.52 55 GLY A N 4
ATOM 4538 C CA . GLY A 1 55 ? 16.387 -0.686 -0.601 1.00 0.62 55 GLY A CA 4
ATOM 4539 C C . GLY A 1 55 ? 17.716 -0.387 0.048 1.00 0.72 55 GLY A C 4
ATOM 4540 O O . GLY A 1 55 ? 18.698 -1.097 -0.183 1.00 0.77 55 GLY A O 4
ATOM 4544 N N . ALA A 1 56 ? 17.752 0.655 0.857 1.00 0.83 56 ALA A N 4
ATOM 4545 C CA . ALA A 1 56 ? 18.972 1.042 1.542 1.00 0.96 56 ALA A CA 4
ATOM 4546 C C . ALA A 1 56 ? 19.275 0.100 2.700 1.00 0.98 56 ALA A C 4
ATOM 4547 O O . ALA A 1 56 ? 20.430 -0.243 2.945 1.00 1.13 56 ALA A O 4
ATOM 4554 N N . LYS A 1 57 ? 18.236 -0.316 3.411 1.00 0.94 57 LYS A N 4
ATOM 4555 C CA . LYS A 1 57 ? 18.403 -1.164 4.584 1.00 1.05 57 LYS A CA 4
ATOM 4556 C C . LYS A 1 57 ? 17.402 -2.314 4.593 1.00 0.93 57 LYS A C 4
ATOM 4557 O O . LYS A 1 57 ? 16.812 -2.629 5.628 1.00 1.40 57 LYS A O 4
ATOM 4576 N N . GLY A 1 58 ? 17.215 -2.936 3.445 1.00 0.68 58 GLY A N 4
ATOM 4577 C CA . GLY A 1 58 ? 16.303 -4.055 3.359 1.00 0.62 58 GLY A CA 4
ATOM 4578 C C . GLY A 1 58 ? 15.487 -4.023 2.090 1.00 0.49 58 GLY A C 4
ATOM 4579 O O . GLY A 1 58 ? 15.806 -3.275 1.174 1.00 0.56 58 GLY A O 4
ATOM 4583 N N . PRO A 1 59 ? 14.429 -4.830 2.009 1.00 0.39 59 PRO A N 4
ATOM 4584 C CA . PRO A 1 59 ? 13.562 -4.876 0.834 1.00 0.33 59 PRO A CA 4
ATOM 4585 C C . PRO A 1 59 ? 12.783 -3.584 0.644 1.00 0.26 59 PRO A C 4
ATOM 4586 O O . PRO A 1 59 ? 12.326 -2.976 1.614 1.00 0.27 59 PRO A O 4
ATOM 4597 N N . GLN A 1 60 ? 12.632 -3.164 -0.600 1.00 0.22 60 GLN A N 4
ATOM 4598 C CA . GLN A 1 60 ? 11.869 -1.963 -0.897 1.00 0.20 60 GLN A CA 4
ATOM 4599 C C . GLN A 1 60 ? 10.654 -2.309 -1.744 1.00 0.17 60 GLN A C 4
ATOM 4600 O O . GLN A 1 60 ? 10.698 -3.222 -2.569 1.00 0.21 60 GLN A O 4
ATOM 4614 N N . ALA A 1 61 ? 9.568 -1.596 -1.512 1.00 0.14 61 ALA A N 4
ATOM 4615 C CA . ALA A 1 61 ? 8.345 -1.798 -2.263 1.00 0.13 61 ALA A CA 4
ATOM 4616 C C . ALA A 1 61 ? 8.356 -0.949 -3.524 1.00 0.14 61 ALA A C 4
ATOM 4617 O O . ALA A 1 61 ? 8.319 0.280 -3.459 1.00 0.15 61 ALA A O 4
ATOM 4624 N N . GLN A 1 62 ? 8.439 -1.612 -4.664 1.00 0.16 62 GLN A N 4
ATOM 4625 C CA . GLN A 1 62 ? 8.430 -0.934 -5.948 1.00 0.18 62 GLN A CA 4
ATOM 4626 C C . GLN A 1 62 ? 7.086 -1.144 -6.622 1.00 0.18 62 GLN A C 4
ATOM 4627 O O . GLN A 1 62 ? 6.453 -2.177 -6.419 1.00 0.20 62 GLN A O 4
ATOM 4641 N N . GLN A 1 63 ? 6.651 -0.165 -7.410 1.00 0.20 63 GLN A N 4
ATOM 4642 C CA . GLN A 1 63 ? 5.379 -0.247 -8.125 1.00 0.23 63 GLN A CA 4
ATOM 4643 C C . GLN A 1 63 ? 4.251 -0.595 -7.157 1.00 0.22 63 GLN A C 4
ATOM 4644 O O . GLN A 1 63 ? 3.527 -1.576 -7.340 1.00 0.28 63 GLN A O 4
ATOM 4658 N N . VAL A 1 64 ? 4.113 0.227 -6.132 1.00 0.19 64 VAL A N 4
ATOM 4659 C CA . VAL A 1 64 ? 3.208 -0.054 -5.031 1.00 0.19 64 VAL A CA 4
ATOM 4660 C C . VAL A 1 64 ? 1.779 0.351 -5.372 1.00 0.25 64 VAL A C 4
ATOM 4661 O O . VAL A 1 64 ? 1.456 1.532 -5.432 1.00 0.44 64 VAL A O 4
ATOM 4674 N N . HIS A 1 65 ? 0.932 -0.637 -5.589 1.00 0.22 65 HIS A N 4
ATOM 4675 C CA . HIS A 1 65 ? -0.471 -0.398 -5.891 1.00 0.27 65 HIS A CA 4
ATOM 4676 C C . HIS A 1 65 ? -1.311 -0.601 -4.644 1.00 0.26 65 HIS A C 4
ATOM 4677 O O . HIS A 1 65 ? -1.175 -1.609 -3.957 1.00 0.27 65 HIS A O 4
ATOM 4692 N N . ALA A 1 66 ? -2.180 0.343 -4.357 1.00 0.31 66 ALA A N 4
ATOM 4693 C CA . ALA A 1 66 ? -3.014 0.261 -3.174 1.00 0.36 66 ALA A CA 4
ATOM 4694 C C . ALA A 1 66 ? -4.209 -0.646 -3.424 1.00 0.40 66 ALA A C 4
ATOM 4695 O O . ALA A 1 66 ? -4.957 -0.456 -4.385 1.00 0.50 66 ALA A O 4
ATOM 4702 N N . LEU A 1 67 ? -4.376 -1.632 -2.559 1.00 0.38 67 LEU A N 4
ATOM 4703 C CA . LEU A 1 67 ? -5.455 -2.596 -2.694 1.00 0.42 67 LEU A CA 4
ATOM 4704 C C . LEU A 1 67 ? -6.592 -2.254 -1.738 1.00 0.49 67 LEU A C 4
ATOM 4705 O O . LEU A 1 67 ? -6.607 -1.181 -1.130 1.00 1.06 67 LEU A O 4
ATOM 4721 N N . GLY A 1 68 ? -7.543 -3.163 -1.613 1.00 1.08 68 GLY A N 4
ATOM 4722 C CA . GLY A 1 68 ? -8.647 -2.957 -0.706 1.00 1.27 68 GLY A CA 4
ATOM 4723 C C . GLY A 1 68 ? -9.245 -4.261 -0.244 1.00 2.04 68 GLY A C 4
ATOM 4724 O O . GLY A 1 68 ? -8.863 -5.329 -0.731 1.00 2.96 68 GLY A O 4
ATOM 4728 N N . GLY A 1 69 ? -10.177 -4.180 0.693 1.00 2.43 69 GLY A N 4
ATOM 4729 C CA . GLY A 1 69 ? -10.833 -5.370 1.193 1.00 3.61 69 GLY A CA 4
ATOM 4730 C C . GLY A 1 69 ? -11.733 -5.999 0.150 1.00 4.19 69 GLY A C 4
ATOM 4731 O O . GLY A 1 69 ? -12.241 -5.311 -0.737 1.00 4.57 69 GLY A O 4
ATOM 4735 N N . GLU A 1 70 ? -11.922 -7.305 0.250 1.00 4.74 70 GLU A N 4
ATOM 4736 C CA . GLU A 1 70 ? -12.729 -8.039 -0.711 1.00 5.66 70 GLU A CA 4
ATOM 4737 C C . GLU A 1 70 ? -14.173 -8.143 -0.239 1.00 5.69 70 GLU A C 4
ATOM 4738 O O . GLU A 1 70 ? -14.449 -8.678 0.837 1.00 6.25 70 GLU A O 4
ATOM 4750 N N . ASN A 1 71 ? -15.086 -7.629 -1.045 1.00 5.41 71 ASN A N 4
ATOM 4751 C CA . ASN A 1 71 ? -16.504 -7.690 -0.731 1.00 5.76 71 ASN A CA 4
ATOM 4752 C C . ASN A 1 71 ? -17.250 -8.415 -1.846 1.00 6.23 71 ASN A C 4
ATOM 4753 O O . ASN A 1 71 ? -18.146 -7.859 -2.486 1.00 6.60 71 ASN A O 4
ATOM 4764 N N . LEU A 1 72 ? -16.851 -9.654 -2.096 1.00 6.57 72 LEU A N 4
ATOM 4765 C CA . LEU A 1 72 ? -17.522 -10.485 -3.080 1.00 7.33 72 LEU A CA 4
ATOM 4766 C C . LEU A 1 72 ? -18.750 -11.115 -2.451 1.00 7.88 72 LEU A C 4
ATOM 4767 O O . LEU A 1 72 ? -18.641 -12.067 -1.676 1.00 8.35 72 LEU A O 4
ATOM 4783 N N . TYR A 1 73 ? -19.911 -10.572 -2.759 1.00 8.05 73 TYR A N 4
ATOM 4784 C CA . TYR A 1 73 ? -21.147 -11.077 -2.195 1.00 8.83 73 TYR A CA 4
ATOM 4785 C C . TYR A 1 73 ? -22.078 -11.559 -3.294 1.00 9.55 73 TYR A C 4
ATOM 4786 O O . TYR A 1 73 ? -22.685 -10.758 -4.006 1.00 9.76 73 TYR A O 4
ATOM 4804 N N . PHE A 1 74 ? -22.174 -12.868 -3.437 1.00 10.13 74 PHE A N 4
ATOM 4805 C CA . PHE A 1 74 ? -23.088 -13.458 -4.394 1.00 11.00 74 PHE A CA 4
ATOM 4806 C C . PHE A 1 74 ? -24.317 -13.985 -3.666 1.00 11.73 74 PHE A C 4
ATOM 4807 O O . PHE A 1 74 ? -24.242 -14.986 -2.949 1.00 12.35 74 PHE A O 4
ATOM 4824 N N . GLN A 1 75 ? -25.436 -13.296 -3.818 1.00 11.83 75 GLN A N 4
ATOM 4825 C CA . GLN A 1 75 ? -26.675 -13.749 -3.212 1.00 12.66 75 GLN A CA 4
ATOM 4826 C C . GLN A 1 75 ? -27.312 -14.830 -4.073 1.00 13.30 75 GLN A C 4
ATOM 4827 O O . GLN A 1 75 ? -27.620 -14.612 -5.248 1.00 13.74 75 GLN A O 4
ATOM 4841 N N . GLY A 1 76 ? -27.477 -16.005 -3.489 1.00 13.52 76 GLY A N 4
ATOM 4842 C CA . GLY A 1 76 ? -28.017 -17.126 -4.219 1.00 14.29 76 GLY A CA 4
ATOM 4843 C C . GLY A 1 76 ? -29.265 -17.677 -3.569 1.00 15.03 76 GLY A C 4
ATOM 4844 O O . GLY A 1 76 ? -29.496 -17.470 -2.376 1.00 15.18 76 GLY A O 4
ATOM 4848 N N . HIS A 1 77 ? -30.066 -18.384 -4.350 1.00 15.64 77 HIS A N 4
ATOM 4849 C CA . HIS A 1 77 ? -31.326 -18.936 -3.864 1.00 16.51 77 HIS A CA 4
ATOM 4850 C C . HIS A 1 77 ? -31.090 -20.229 -3.089 1.00 16.99 77 HIS A C 4
ATOM 4851 O O . HIS A 1 77 ? -31.954 -20.685 -2.343 1.00 17.49 77 HIS A O 4
ATOM 4866 N N . HIS A 1 78 ? -29.912 -20.812 -3.266 1.00 16.97 78 HIS A N 4
ATOM 4867 C CA . HIS A 1 78 ? -29.542 -22.022 -2.546 1.00 17.58 78 HIS A CA 4
ATOM 4868 C C . HIS A 1 78 ? -28.110 -21.914 -2.039 1.00 18.02 78 HIS A C 4
ATOM 4869 O O . HIS A 1 78 ? -27.298 -22.819 -2.224 1.00 18.40 78 HIS A O 4
ATOM 4884 N N . HIS A 1 79 ? -27.815 -20.802 -1.376 1.00 18.10 79 HIS A N 4
ATOM 4885 C CA . HIS A 1 79 ? -26.462 -20.517 -0.906 1.00 18.64 79 HIS A CA 4
ATOM 4886 C C . HIS A 1 79 ? -26.148 -21.311 0.363 1.00 19.20 79 HIS A C 4
ATOM 4887 O O . HIS A 1 79 ? -25.971 -20.738 1.437 1.00 19.63 79 HIS A O 4
ATOM 4902 N N . HIS A 1 80 ? -26.103 -22.632 0.222 1.00 19.30 80 HIS A N 4
ATOM 4903 C CA . HIS A 1 80 ? -25.746 -23.540 1.312 1.00 19.92 80 HIS A CA 4
ATOM 4904 C C . HIS A 1 80 ? -26.605 -23.301 2.555 1.00 20.43 80 HIS A C 4
ATOM 4905 O O . HIS A 1 80 ? -26.146 -22.746 3.551 1.00 20.73 80 HIS A O 4
ATOM 4920 N N . HIS A 1 81 ? -27.863 -23.700 2.482 1.00 20.63 81 HIS A N 4
ATOM 4921 C CA . HIS A 1 81 ? -28.743 -23.645 3.644 1.00 21.22 81 HIS A CA 4
ATOM 4922 C C . HIS A 1 81 ? -29.465 -24.969 3.829 1.00 21.95 81 HIS A C 4
ATOM 4923 O O . HIS A 1 81 ? -29.922 -25.292 4.923 1.00 22.36 81 HIS A O 4
ATOM 4938 N N . HIS A 1 82 ? -29.566 -25.731 2.753 1.00 22.20 82 HIS A N 4
ATOM 4939 C CA . HIS A 1 82 ? -30.199 -27.036 2.801 1.00 22.98 82 HIS A CA 4
ATOM 4940 C C . HIS A 1 82 ? -29.284 -28.071 2.169 1.00 23.64 82 HIS A C 4
ATOM 4941 O O . HIS A 1 82 ? -28.475 -28.673 2.904 1.00 23.99 82 HIS A O 4
ATOM 4957 N N . MET A 1 1 ? 4.942 -9.856 -8.367 1.00 1.37 1 MET A N 5
ATOM 4958 C CA . MET A 1 1 ? 4.703 -8.811 -7.349 1.00 0.85 1 MET A CA 5
ATOM 4959 C C . MET A 1 1 ? 4.041 -9.411 -6.122 1.00 0.72 1 MET A C 5
ATOM 4960 O O . MET A 1 1 ? 3.029 -10.105 -6.224 1.00 1.11 1 MET A O 5
ATOM 4976 N N . ALA A 1 2 ? 4.621 -9.140 -4.967 1.00 0.36 2 ALA A N 5
ATOM 4977 C CA . ALA A 1 2 ? 4.091 -9.627 -3.710 1.00 0.26 2 ALA A CA 5
ATOM 4978 C C . ALA A 1 2 ? 2.996 -8.704 -3.210 1.00 0.23 2 ALA A C 5
ATOM 4979 O O . ALA A 1 2 ? 2.802 -7.608 -3.730 1.00 0.35 2 ALA A O 5
ATOM 4986 N N . GLN A 1 3 ? 2.277 -9.153 -2.208 1.00 0.22 3 GLN A N 5
ATOM 4987 C CA . GLN A 1 3 ? 1.244 -8.350 -1.595 1.00 0.21 3 GLN A CA 5
ATOM 4988 C C . GLN A 1 3 ? 1.458 -8.314 -0.104 1.00 0.21 3 GLN A C 5
ATOM 4989 O O . GLN A 1 3 ? 2.322 -9.015 0.416 1.00 0.23 3 GLN A O 5
ATOM 5003 N N . GLY A 1 4 ? 0.701 -7.482 0.574 1.00 0.21 4 GLY A N 5
ATOM 5004 C CA . GLY A 1 4 ? 0.802 -7.397 2.006 1.00 0.24 4 GLY A CA 5
ATOM 5005 C C . GLY A 1 4 ? -0.079 -6.323 2.577 1.00 0.24 4 GLY A C 5
ATOM 5006 O O . GLY A 1 4 ? -1.075 -5.934 1.968 1.00 0.27 4 GLY A O 5
ATOM 5010 N N . THR A 1 5 ? 0.294 -5.842 3.743 1.00 0.24 5 THR A N 5
ATOM 5011 C CA . THR A 1 5 ? -0.424 -4.775 4.397 1.00 0.25 5 THR A CA 5
ATOM 5012 C C . THR A 1 5 ? 0.548 -3.701 4.851 1.00 0.22 5 THR A C 5
ATOM 5013 O O . THR A 1 5 ? 1.447 -3.970 5.647 1.00 0.22 5 THR A O 5
ATOM 5024 N N . VAL A 1 6 ? 0.391 -2.498 4.322 1.00 0.21 6 VAL A N 5
ATOM 5025 C CA . VAL A 1 6 ? 1.214 -1.384 4.744 1.00 0.19 6 VAL A CA 5
ATOM 5026 C C . VAL A 1 6 ? 0.965 -1.099 6.218 1.00 0.19 6 VAL A C 5
ATOM 5027 O O . VAL A 1 6 ? -0.124 -0.688 6.614 1.00 0.21 6 VAL A O 5
ATOM 5040 N N . LYS A 1 7 ? 1.984 -1.361 7.028 1.00 0.20 7 LYS A N 5
ATOM 5041 C CA . LYS A 1 7 ? 1.860 -1.266 8.470 1.00 0.24 7 LYS A CA 5
ATOM 5042 C C . LYS A 1 7 ? 1.688 0.186 8.884 1.00 0.22 7 LYS A C 5
ATOM 5043 O O . LYS A 1 7 ? 1.034 0.483 9.879 1.00 0.24 7 LYS A O 5
ATOM 5062 N N . TRP A 1 8 ? 2.285 1.072 8.101 1.00 0.20 8 TRP A N 5
ATOM 5063 C CA . TRP A 1 8 ? 2.130 2.506 8.272 1.00 0.21 8 TRP A CA 5
ATOM 5064 C C . TRP A 1 8 ? 2.808 3.225 7.124 1.00 0.20 8 TRP A C 5
ATOM 5065 O O . TRP A 1 8 ? 3.753 2.700 6.526 1.00 0.18 8 TRP A O 5
ATOM 5086 N N . PHE A 1 9 ? 2.326 4.408 6.810 1.00 0.22 9 PHE A N 5
ATOM 5087 C CA . PHE A 1 9 ? 2.924 5.202 5.758 1.00 0.21 9 PHE A CA 5
ATOM 5088 C C . PHE A 1 9 ? 2.936 6.671 6.141 1.00 0.25 9 PHE A C 5
ATOM 5089 O O . PHE A 1 9 ? 1.898 7.247 6.467 1.00 0.33 9 PHE A O 5
ATOM 5106 N N . ASN A 1 10 ? 4.112 7.266 6.101 1.00 0.27 10 ASN A N 5
ATOM 5107 C CA . ASN A 1 10 ? 4.268 8.677 6.398 1.00 0.34 10 ASN A CA 5
ATOM 5108 C C . ASN A 1 10 ? 4.023 9.487 5.135 1.00 0.37 10 ASN A C 5
ATOM 5109 O O . ASN A 1 10 ? 4.913 9.632 4.296 1.00 0.44 10 ASN A O 5
ATOM 5120 N N . ALA A 1 11 ? 2.811 10.002 5.000 1.00 0.41 11 ALA A N 5
ATOM 5121 C CA . ALA A 1 11 ? 2.406 10.719 3.797 1.00 0.51 11 ALA A CA 5
ATOM 5122 C C . ALA A 1 11 ? 3.074 12.085 3.702 1.00 0.57 11 ALA A C 5
ATOM 5123 O O . ALA A 1 11 ? 3.007 12.750 2.667 1.00 0.68 11 ALA A O 5
ATOM 5130 N N . GLU A 1 12 ? 3.715 12.496 4.783 1.00 0.57 12 GLU A N 5
ATOM 5131 C CA . GLU A 1 12 ? 4.399 13.778 4.824 1.00 0.69 12 GLU A CA 5
ATOM 5132 C C . GLU A 1 12 ? 5.682 13.700 4.012 1.00 0.62 12 GLU A C 5
ATOM 5133 O O . GLU A 1 12 ? 5.900 14.473 3.079 1.00 0.66 12 GLU A O 5
ATOM 5145 N N . LYS A 1 13 ? 6.511 12.734 4.369 1.00 0.57 13 LYS A N 5
ATOM 5146 C CA . LYS A 1 13 ? 7.805 12.550 3.739 1.00 0.57 13 LYS A CA 5
ATOM 5147 C C . LYS A 1 13 ? 7.679 11.679 2.500 1.00 0.49 13 LYS A C 5
ATOM 5148 O O . LYS A 1 13 ? 8.446 11.809 1.546 1.00 0.53 13 LYS A O 5
ATOM 5167 N N . GLY A 1 14 ? 6.701 10.788 2.531 1.00 0.41 14 GLY A N 5
ATOM 5168 C CA . GLY A 1 14 ? 6.436 9.940 1.392 1.00 0.37 14 GLY A CA 5
ATOM 5169 C C . GLY A 1 14 ? 7.113 8.589 1.491 1.00 0.29 14 GLY A C 5
ATOM 5170 O O . GLY A 1 14 ? 7.569 8.045 0.485 1.00 0.25 14 GLY A O 5
ATOM 5174 N N . PHE A 1 15 ? 7.186 8.038 2.693 1.00 0.28 15 PHE A N 5
ATOM 5175 C CA . PHE A 1 15 ? 7.745 6.707 2.871 1.00 0.24 15 PHE A CA 5
ATOM 5176 C C . PHE A 1 15 ? 7.028 5.971 3.991 1.00 0.22 15 PHE A C 5
ATOM 5177 O O . PHE A 1 15 ? 6.354 6.585 4.813 1.00 0.29 15 PHE A O 5
ATOM 5194 N N . GLY A 1 16 ? 7.173 4.658 4.016 1.00 0.18 16 GLY A N 5
ATOM 5195 C CA . GLY A 1 16 ? 6.523 3.856 5.028 1.00 0.17 16 GLY A CA 5
ATOM 5196 C C . GLY A 1 16 ? 7.027 2.434 5.017 1.00 0.16 16 GLY A C 5
ATOM 5197 O O . GLY A 1 16 ? 8.086 2.158 4.454 1.00 0.16 16 GLY A O 5
ATOM 5201 N N . PHE A 1 17 ? 6.274 1.528 5.617 1.00 0.16 17 PHE A N 5
ATOM 5202 C CA . PHE A 1 17 ? 6.651 0.122 5.643 1.00 0.16 17 PHE A CA 5
ATOM 5203 C C . PHE A 1 17 ? 5.443 -0.770 5.430 1.00 0.16 17 PHE A C 5
ATOM 5204 O O . PHE A 1 17 ? 4.328 -0.434 5.827 1.00 0.22 17 PHE A O 5
ATOM 5221 N N . ILE A 1 18 ? 5.673 -1.900 4.793 1.00 0.13 18 ILE A N 5
ATOM 5222 C CA . ILE A 1 18 ? 4.630 -2.881 4.570 1.00 0.14 18 ILE A CA 5
ATOM 5223 C C . ILE A 1 18 ? 4.984 -4.194 5.239 1.00 0.16 18 ILE A C 5
ATOM 5224 O O . ILE A 1 18 ? 6.156 -4.560 5.332 1.00 0.17 18 ILE A O 5
ATOM 5240 N N . ALA A 1 19 ? 3.966 -4.874 5.731 1.00 0.19 19 ALA A N 5
ATOM 5241 C CA . ALA A 1 19 ? 4.105 -6.234 6.205 1.00 0.21 19 ALA A CA 5
ATOM 5242 C C . ALA A 1 19 ? 3.559 -7.180 5.145 1.00 0.21 19 ALA A C 5
ATOM 5243 O O . ALA A 1 19 ? 2.356 -7.436 5.089 1.00 0.23 19 ALA A O 5
ATOM 5250 N N . PRO A 1 20 ? 4.436 -7.657 4.249 1.00 0.20 20 PRO A N 5
ATOM 5251 C CA . PRO A 1 20 ? 4.054 -8.535 3.139 1.00 0.21 20 PRO A CA 5
ATOM 5252 C C . PRO A 1 20 ? 3.260 -9.761 3.575 1.00 0.25 20 PRO A C 5
ATOM 5253 O O . PRO A 1 20 ? 3.481 -10.325 4.642 1.00 0.29 20 PRO A O 5
ATOM 5264 N N . ASP A 1 21 ? 2.329 -10.156 2.726 1.00 0.26 21 ASP A N 5
ATOM 5265 C CA . ASP A 1 21 ? 1.558 -11.377 2.907 1.00 0.31 21 ASP A CA 5
ATOM 5266 C C . ASP A 1 21 ? 2.441 -12.572 2.564 1.00 0.35 21 ASP A C 5
ATOM 5267 O O . ASP A 1 21 ? 2.127 -13.721 2.864 1.00 0.42 21 ASP A O 5
ATOM 5276 N N . ASP A 1 22 ? 3.573 -12.251 1.948 1.00 0.38 22 ASP A N 5
ATOM 5277 C CA . ASP A 1 22 ? 4.556 -13.231 1.498 1.00 0.51 22 ASP A CA 5
ATOM 5278 C C . ASP A 1 22 ? 5.448 -13.698 2.662 1.00 0.56 22 ASP A C 5
ATOM 5279 O O . ASP A 1 22 ? 6.554 -14.200 2.465 1.00 0.67 22 ASP A O 5
ATOM 5288 N N . GLY A 1 23 ? 4.946 -13.555 3.878 1.00 0.52 23 GLY A N 5
ATOM 5289 C CA . GLY A 1 23 ? 5.713 -13.931 5.049 1.00 0.61 23 GLY A CA 5
ATOM 5290 C C . GLY A 1 23 ? 6.303 -12.737 5.765 1.00 0.56 23 GLY A C 5
ATOM 5291 O O . GLY A 1 23 ? 7.269 -12.861 6.516 1.00 0.66 23 GLY A O 5
ATOM 5295 N N . SER A 1 24 ? 5.689 -11.584 5.536 1.00 0.48 24 SER A N 5
ATOM 5296 C CA . SER A 1 24 ? 6.019 -10.334 6.218 1.00 0.50 24 SER A CA 5
ATOM 5297 C C . SER A 1 24 ? 7.517 -10.031 6.243 1.00 0.50 24 SER A C 5
ATOM 5298 O O . SER A 1 24 ? 8.120 -9.897 7.307 1.00 0.62 24 SER A O 5
ATOM 5306 N N . ALA A 1 25 ? 8.114 -9.927 5.066 1.00 0.52 25 ALA A N 5
ATOM 5307 C CA . ALA A 1 25 ? 9.454 -9.385 4.953 1.00 0.56 25 ALA A CA 5
ATOM 5308 C C . ALA A 1 25 ? 9.363 -7.870 4.941 1.00 0.69 25 ALA A C 5
ATOM 5309 O O . ALA A 1 25 ? 9.294 -7.262 3.873 1.00 1.42 25 ALA A O 5
ATOM 5316 N N . ASP A 1 26 ? 9.311 -7.292 6.144 1.00 0.34 26 ASP A N 5
ATOM 5317 C CA . ASP A 1 26 ? 9.100 -5.854 6.352 1.00 0.32 26 ASP A CA 5
ATOM 5318 C C . ASP A 1 26 ? 9.795 -5.028 5.285 1.00 0.23 26 ASP A C 5
ATOM 5319 O O . ASP A 1 26 ? 11.021 -4.904 5.271 1.00 0.32 26 ASP A O 5
ATOM 5328 N N . VAL A 1 27 ? 8.994 -4.476 4.395 1.00 0.15 27 VAL A N 5
ATOM 5329 C CA . VAL A 1 27 ? 9.502 -3.805 3.218 1.00 0.14 27 VAL A CA 5
ATOM 5330 C C . VAL A 1 27 ? 9.272 -2.296 3.298 1.00 0.13 27 VAL A C 5
ATOM 5331 O O . VAL A 1 27 ? 8.230 -1.838 3.771 1.00 0.16 27 VAL A O 5
ATOM 5344 N N . PHE A 1 28 ? 10.260 -1.541 2.846 1.00 0.14 28 PHE A N 5
ATOM 5345 C CA . PHE A 1 28 ? 10.217 -0.086 2.886 1.00 0.17 28 PHE A CA 5
ATOM 5346 C C . PHE A 1 28 ? 9.475 0.465 1.676 1.00 0.15 28 PHE A C 5
ATOM 5347 O O . PHE A 1 28 ? 9.762 0.094 0.544 1.00 0.17 28 PHE A O 5
ATOM 5364 N N . VAL A 1 29 ? 8.530 1.354 1.917 1.00 0.14 29 VAL A N 5
ATOM 5365 C CA . VAL A 1 29 ? 7.752 1.939 0.836 1.00 0.14 29 VAL A CA 5
ATOM 5366 C C . VAL A 1 29 ? 8.221 3.353 0.547 1.00 0.16 29 VAL A C 5
ATOM 5367 O O . VAL A 1 29 ? 8.649 4.069 1.451 1.00 0.21 29 VAL A O 5
ATOM 5380 N N . HIS A 1 30 ? 8.129 3.750 -0.708 1.00 0.21 30 HIS A N 5
ATOM 5381 C CA . HIS A 1 30 ? 8.514 5.085 -1.120 1.00 0.23 30 HIS A CA 5
ATOM 5382 C C . HIS A 1 30 ? 7.502 5.611 -2.137 1.00 0.20 30 HIS A C 5
ATOM 5383 O O . HIS A 1 30 ? 7.129 4.911 -3.077 1.00 0.22 30 HIS A O 5
ATOM 5398 N N . TYR A 1 31 ? 7.057 6.849 -1.920 1.00 0.20 31 TYR A N 5
ATOM 5399 C CA . TYR A 1 31 ? 5.952 7.450 -2.676 1.00 0.23 31 TYR A CA 5
ATOM 5400 C C . TYR A 1 31 ? 6.183 7.448 -4.188 1.00 0.24 31 TYR A C 5
ATOM 5401 O O . TYR A 1 31 ? 5.229 7.430 -4.962 1.00 0.30 31 TYR A O 5
ATOM 5419 N N . SER A 1 32 ? 7.443 7.463 -4.600 1.00 0.25 32 SER A N 5
ATOM 5420 C CA . SER A 1 32 ? 7.783 7.515 -6.016 1.00 0.31 32 SER A CA 5
ATOM 5421 C C . SER A 1 32 ? 7.431 6.194 -6.698 1.00 0.29 32 SER A C 5
ATOM 5422 O O . SER A 1 32 ? 7.186 6.143 -7.905 1.00 0.35 32 SER A O 5
ATOM 5430 N N . GLU A 1 33 ? 7.389 5.131 -5.909 1.00 0.24 33 GLU A N 5
ATOM 5431 C CA . GLU A 1 33 ? 7.101 3.803 -6.420 1.00 0.24 33 GLU A CA 5
ATOM 5432 C C . GLU A 1 33 ? 5.609 3.500 -6.353 1.00 0.22 33 GLU A C 5
ATOM 5433 O O . GLU A 1 33 ? 5.125 2.572 -7.005 1.00 0.24 33 GLU A O 5
ATOM 5445 N N . ILE A 1 34 ? 4.885 4.279 -5.561 1.00 0.21 34 ILE A N 5
ATOM 5446 C CA . ILE A 1 34 ? 3.466 4.045 -5.345 1.00 0.23 34 ILE A CA 5
ATOM 5447 C C . ILE A 1 34 ? 2.656 4.351 -6.597 1.00 0.27 34 ILE A C 5
ATOM 5448 O O . ILE A 1 34 ? 2.823 5.394 -7.229 1.00 0.28 34 ILE A O 5
ATOM 5464 N N . GLN A 1 35 ? 1.780 3.424 -6.939 1.00 0.33 35 GLN A N 5
ATOM 5465 C CA . GLN A 1 35 ? 0.972 3.518 -8.138 1.00 0.39 35 GLN A CA 5
ATOM 5466 C C . GLN A 1 35 ? -0.466 3.857 -7.789 1.00 0.55 35 GLN A C 5
ATOM 5467 O O . GLN A 1 35 ? -1.306 2.970 -7.634 1.00 0.79 35 GLN A O 5
ATOM 5481 N N . GLY A 1 36 ? -0.739 5.139 -7.649 1.00 0.79 36 GLY A N 5
ATOM 5482 C CA . GLY A 1 36 ? -2.081 5.581 -7.356 1.00 1.02 36 GLY A CA 5
ATOM 5483 C C . GLY A 1 36 ? -2.669 6.374 -8.500 1.00 0.85 36 GLY A C 5
ATOM 5484 O O . GLY A 1 36 ? -1.951 6.771 -9.418 1.00 0.97 36 GLY A O 5
ATOM 5488 N N . ASN A 1 37 ? -3.966 6.627 -8.437 1.00 0.90 37 ASN A N 5
ATOM 5489 C CA . ASN A 1 37 ? -4.663 7.366 -9.486 1.00 1.09 37 ASN A CA 5
ATOM 5490 C C . ASN A 1 37 ? -4.606 8.867 -9.214 1.00 1.06 37 ASN A C 5
ATOM 5491 O O . ASN A 1 37 ? -5.599 9.584 -9.356 1.00 1.31 37 ASN A O 5
ATOM 5502 N N . GLY A 1 38 ? -3.428 9.333 -8.828 1.00 0.94 38 GLY A N 5
ATOM 5503 C CA . GLY A 1 38 ? -3.257 10.722 -8.452 1.00 1.12 38 GLY A CA 5
ATOM 5504 C C . GLY A 1 38 ? -2.694 10.864 -7.054 1.00 0.99 38 GLY A C 5
ATOM 5505 O O . GLY A 1 38 ? -2.271 11.947 -6.649 1.00 1.26 38 GLY A O 5
ATOM 5509 N N . PHE A 1 39 ? -2.691 9.766 -6.314 1.00 0.75 39 PHE A N 5
ATOM 5510 C CA . PHE A 1 39 ? -2.111 9.745 -4.981 1.00 0.69 39 PHE A CA 5
ATOM 5511 C C . PHE A 1 39 ? -0.870 8.868 -4.946 1.00 0.54 39 PHE A C 5
ATOM 5512 O O . PHE A 1 39 ? -0.864 7.761 -5.482 1.00 0.74 39 PHE A O 5
ATOM 5529 N N . ARG A 1 40 ? 0.182 9.373 -4.326 1.00 0.43 40 ARG A N 5
ATOM 5530 C CA . ARG A 1 40 ? 1.391 8.595 -4.110 1.00 0.40 40 ARG A CA 5
ATOM 5531 C C . ARG A 1 40 ? 1.503 8.253 -2.634 1.00 0.36 40 ARG A C 5
ATOM 5532 O O . ARG A 1 40 ? 2.568 8.370 -2.030 1.00 0.38 40 ARG A O 5
ATOM 5553 N N . THR A 1 41 ? 0.389 7.840 -2.058 1.00 0.35 41 THR A N 5
ATOM 5554 C CA . THR A 1 41 ? 0.314 7.613 -0.630 1.00 0.33 41 THR A CA 5
ATOM 5555 C C . THR A 1 41 ? -0.320 6.269 -0.302 1.00 0.32 41 THR A C 5
ATOM 5556 O O . THR A 1 41 ? -0.933 5.625 -1.158 1.00 0.41 41 THR A O 5
ATOM 5567 N N . LEU A 1 42 ? -0.160 5.859 0.945 1.00 0.28 42 LEU A N 5
ATOM 5568 C CA . LEU A 1 42 ? -0.761 4.642 1.450 1.00 0.27 42 LEU A CA 5
ATOM 5569 C C . LEU A 1 42 ? -1.363 4.903 2.818 1.00 0.30 42 LEU A C 5
ATOM 5570 O O . LEU A 1 42 ? -0.935 5.813 3.531 1.00 0.35 42 LEU A O 5
ATOM 5586 N N . GLU A 1 43 ? -2.350 4.106 3.174 1.00 0.33 43 GLU A N 5
ATOM 5587 C CA . GLU A 1 43 ? -3.001 4.218 4.465 1.00 0.36 43 GLU A CA 5
ATOM 5588 C C . GLU A 1 43 ? -2.425 3.196 5.418 1.00 0.34 43 GLU A C 5
ATOM 5589 O O . GLU A 1 43 ? -1.834 2.212 4.993 1.00 0.41 43 GLU A O 5
ATOM 5601 N N . GLU A 1 44 ? -2.592 3.426 6.704 1.00 0.30 44 GLU A N 5
ATOM 5602 C CA . GLU A 1 44 ? -2.098 2.497 7.694 1.00 0.29 44 GLU A CA 5
ATOM 5603 C C . GLU A 1 44 ? -2.978 1.257 7.714 1.00 0.30 44 GLU A C 5
ATOM 5604 O O . GLU A 1 44 ? -4.187 1.347 7.478 1.00 0.37 44 GLU A O 5
ATOM 5616 N N . ASN A 1 45 ? -2.346 0.112 7.964 1.00 0.32 45 ASN A N 5
ATOM 5617 C CA . ASN A 1 45 ? -3.002 -1.199 7.977 1.00 0.37 45 ASN A CA 5
ATOM 5618 C C . ASN A 1 45 ? -3.874 -1.398 6.741 1.00 0.36 45 ASN A C 5
ATOM 5619 O O . ASN A 1 45 ? -4.963 -1.966 6.806 1.00 0.43 45 ASN A O 5
ATOM 5630 N N . GLN A 1 46 ? -3.364 -0.937 5.610 1.00 0.34 46 GLN A N 5
ATOM 5631 C CA . GLN A 1 46 ? -4.053 -1.072 4.338 1.00 0.37 46 GLN A CA 5
ATOM 5632 C C . GLN A 1 46 ? -3.433 -2.195 3.519 1.00 0.32 46 GLN A C 5
ATOM 5633 O O . GLN A 1 46 ? -2.219 -2.377 3.519 1.00 0.28 46 GLN A O 5
ATOM 5647 N N . LYS A 1 47 ? -4.265 -2.946 2.823 1.00 0.35 47 LYS A N 5
ATOM 5648 C CA . LYS A 1 47 ? -3.774 -4.000 1.958 1.00 0.32 47 LYS A CA 5
ATOM 5649 C C . LYS A 1 47 ? -3.143 -3.391 0.722 1.00 0.28 47 LYS A C 5
ATOM 5650 O O . LYS A 1 47 ? -3.614 -2.375 0.207 1.00 0.31 47 LYS A O 5
ATOM 5669 N N . VAL A 1 48 ? -2.071 -3.999 0.254 1.00 0.25 48 VAL A N 5
ATOM 5670 C CA . VAL A 1 48 ? -1.299 -3.418 -0.820 1.00 0.23 48 VAL A CA 5
ATOM 5671 C C . VAL A 1 48 ? -0.519 -4.482 -1.593 1.00 0.21 48 VAL A C 5
ATOM 5672 O O . VAL A 1 48 ? -0.196 -5.545 -1.063 1.00 0.21 48 VAL A O 5
ATOM 5685 N N . GLU A 1 49 ? -0.261 -4.190 -2.856 1.00 0.21 49 GLU A N 5
ATOM 5686 C CA . GLU A 1 49 ? 0.533 -5.034 -3.728 1.00 0.21 49 GLU A CA 5
ATOM 5687 C C . GLU A 1 49 ? 1.772 -4.267 -4.169 1.00 0.22 49 GLU A C 5
ATOM 5688 O O . GLU A 1 49 ? 1.711 -3.059 -4.373 1.00 0.31 49 GLU A O 5
ATOM 5700 N N . PHE A 1 50 ? 2.893 -4.956 -4.302 1.00 0.18 50 PHE A N 5
ATOM 5701 C CA . PHE A 1 50 ? 4.165 -4.292 -4.548 1.00 0.17 50 PHE A CA 5
ATOM 5702 C C . PHE A 1 50 ? 5.228 -5.283 -4.999 1.00 0.18 50 PHE A C 5
ATOM 5703 O O . PHE A 1 50 ? 5.128 -6.476 -4.739 1.00 0.29 50 PHE A O 5
ATOM 5720 N N . GLU A 1 51 ? 6.245 -4.786 -5.675 1.00 0.20 51 GLU A N 5
ATOM 5721 C CA . GLU A 1 51 ? 7.393 -5.605 -6.007 1.00 0.22 51 GLU A CA 5
ATOM 5722 C C . GLU A 1 51 ? 8.495 -5.369 -4.992 1.00 0.21 51 GLU A C 5
ATOM 5723 O O . GLU A 1 51 ? 9.002 -4.255 -4.861 1.00 0.27 51 GLU A O 5
ATOM 5735 N N . ILE A 1 52 ? 8.848 -6.408 -4.260 1.00 0.22 52 ILE A N 5
ATOM 5736 C CA . ILE A 1 52 ? 9.910 -6.306 -3.281 1.00 0.22 52 ILE A CA 5
ATOM 5737 C C . ILE A 1 52 ? 11.260 -6.211 -3.971 1.00 0.24 52 ILE A C 5
ATOM 5738 O O . ILE A 1 52 ? 11.768 -7.189 -4.521 1.00 0.30 52 ILE A O 5
ATOM 5754 N N . GLY A 1 53 ? 11.816 -5.016 -3.959 1.00 0.24 53 GLY A N 5
ATOM 5755 C CA . GLY A 1 53 ? 13.126 -4.801 -4.510 1.00 0.26 53 GLY A CA 5
ATOM 5756 C C . GLY A 1 53 ? 14.134 -4.558 -3.422 1.00 0.29 53 GLY A C 5
ATOM 5757 O O . GLY A 1 53 ? 13.863 -4.822 -2.252 1.00 0.38 53 GLY A O 5
ATOM 5761 N N . GLU A 1 54 ? 15.279 -4.029 -3.790 1.00 0.32 54 GLU A N 5
ATOM 5762 C CA . GLU A 1 54 ? 16.341 -3.814 -2.835 1.00 0.41 54 GLU A CA 5
ATOM 5763 C C . GLU A 1 54 ? 16.558 -2.331 -2.577 1.00 0.46 54 GLU A C 5
ATOM 5764 O O . GLU A 1 54 ? 16.666 -1.525 -3.503 1.00 0.55 54 GLU A O 5
ATOM 5776 N N . GLY A 1 55 ? 16.593 -1.981 -1.309 1.00 0.52 55 GLY A N 5
ATOM 5777 C CA . GLY A 1 55 ? 16.857 -0.621 -0.914 1.00 0.62 55 GLY A CA 5
ATOM 5778 C C . GLY A 1 55 ? 18.240 -0.482 -0.326 1.00 0.72 55 GLY A C 5
ATOM 5779 O O . GLY A 1 55 ? 19.109 -1.323 -0.566 1.00 0.77 55 GLY A O 5
ATOM 5783 N N . ALA A 1 56 ? 18.456 0.576 0.431 1.00 0.83 56 ALA A N 5
ATOM 5784 C CA . ALA A 1 56 ? 19.743 0.805 1.062 1.00 0.96 56 ALA A CA 5
ATOM 5785 C C . ALA A 1 56 ? 19.906 -0.042 2.320 1.00 0.98 56 ALA A C 5
ATOM 5786 O O . ALA A 1 56 ? 20.974 -0.600 2.566 1.00 1.13 56 ALA A O 5
ATOM 5793 N N . LYS A 1 57 ? 18.841 -0.152 3.103 1.00 0.94 57 LYS A N 5
ATOM 5794 C CA . LYS A 1 57 ? 18.915 -0.839 4.387 1.00 1.05 57 LYS A CA 5
ATOM 5795 C C . LYS A 1 57 ? 17.859 -1.932 4.497 1.00 0.93 57 LYS A C 5
ATOM 5796 O O . LYS A 1 57 ? 17.427 -2.290 5.594 1.00 1.40 57 LYS A O 5
ATOM 5815 N N . GLY A 1 58 ? 17.456 -2.467 3.359 1.00 0.68 58 GLY A N 5
ATOM 5816 C CA . GLY A 1 58 ? 16.458 -3.513 3.342 1.00 0.62 58 GLY A CA 5
ATOM 5817 C C . GLY A 1 58 ? 15.657 -3.490 2.066 1.00 0.49 58 GLY A C 5
ATOM 5818 O O . GLY A 1 58 ? 15.925 -2.675 1.188 1.00 0.56 58 GLY A O 5
ATOM 5822 N N . PRO A 1 59 ? 14.673 -4.384 1.926 1.00 0.39 59 PRO A N 5
ATOM 5823 C CA . PRO A 1 59 ? 13.808 -4.430 0.746 1.00 0.33 59 PRO A CA 5
ATOM 5824 C C . PRO A 1 59 ? 12.969 -3.166 0.589 1.00 0.26 59 PRO A C 5
ATOM 5825 O O . PRO A 1 59 ? 12.618 -2.511 1.574 1.00 0.27 59 PRO A O 5
ATOM 5836 N N . GLN A 1 60 ? 12.644 -2.832 -0.649 1.00 0.22 60 GLN A N 5
ATOM 5837 C CA . GLN A 1 60 ? 11.819 -1.667 -0.926 1.00 0.20 60 GLN A CA 5
ATOM 5838 C C . GLN A 1 60 ? 10.654 -2.043 -1.829 1.00 0.17 60 GLN A C 5
ATOM 5839 O O . GLN A 1 60 ? 10.806 -2.826 -2.766 1.00 0.21 60 GLN A O 5
ATOM 5853 N N . ALA A 1 61 ? 9.492 -1.501 -1.522 1.00 0.14 61 ALA A N 5
ATOM 5854 C CA . ALA A 1 61 ? 8.293 -1.773 -2.285 1.00 0.13 61 ALA A CA 5
ATOM 5855 C C . ALA A 1 61 ? 8.270 -0.926 -3.544 1.00 0.14 61 ALA A C 5
ATOM 5856 O O . ALA A 1 61 ? 8.164 0.298 -3.479 1.00 0.15 61 ALA A O 5
ATOM 5863 N N . GLN A 1 62 ? 8.393 -1.581 -4.684 1.00 0.16 62 GLN A N 5
ATOM 5864 C CA . GLN A 1 62 ? 8.392 -0.891 -5.960 1.00 0.18 62 GLN A CA 5
ATOM 5865 C C . GLN A 1 62 ? 7.095 -1.163 -6.694 1.00 0.18 62 GLN A C 5
ATOM 5866 O O . GLN A 1 62 ? 6.562 -2.270 -6.620 1.00 0.20 62 GLN A O 5
ATOM 5880 N N . GLN A 1 63 ? 6.593 -0.152 -7.397 1.00 0.20 63 GLN A N 5
ATOM 5881 C CA . GLN A 1 63 ? 5.333 -0.265 -8.123 1.00 0.23 63 GLN A CA 5
ATOM 5882 C C . GLN A 1 63 ? 4.229 -0.702 -7.168 1.00 0.22 63 GLN A C 5
ATOM 5883 O O . GLN A 1 63 ? 3.631 -1.766 -7.321 1.00 0.28 63 GLN A O 5
ATOM 5897 N N . VAL A 1 64 ? 3.975 0.141 -6.184 1.00 0.19 64 VAL A N 5
ATOM 5898 C CA . VAL A 1 64 ? 3.093 -0.200 -5.080 1.00 0.19 64 VAL A CA 5
ATOM 5899 C C . VAL A 1 64 ? 1.636 0.111 -5.416 1.00 0.25 64 VAL A C 5
ATOM 5900 O O . VAL A 1 64 ? 1.244 1.270 -5.514 1.00 0.44 64 VAL A O 5
ATOM 5913 N N . HIS A 1 65 ? 0.845 -0.932 -5.584 1.00 0.22 65 HIS A N 5
ATOM 5914 C CA . HIS A 1 65 ? -0.567 -0.794 -5.914 1.00 0.27 65 HIS A CA 5
ATOM 5915 C C . HIS A 1 65 ? -1.412 -1.102 -4.692 1.00 0.26 65 HIS A C 5
ATOM 5916 O O . HIS A 1 65 ? -1.336 -2.194 -4.144 1.00 0.27 65 HIS A O 5
ATOM 5931 N N . ALA A 1 66 ? -2.215 -0.150 -4.264 1.00 0.31 66 ALA A N 5
ATOM 5932 C CA . ALA A 1 66 ? -3.049 -0.342 -3.088 1.00 0.36 66 ALA A CA 5
ATOM 5933 C C . ALA A 1 66 ? -4.168 -1.336 -3.374 1.00 0.40 66 ALA A C 5
ATOM 5934 O O . ALA A 1 66 ? -4.820 -1.268 -4.414 1.00 0.50 66 ALA A O 5
ATOM 5941 N N . LEU A 1 67 ? -4.385 -2.257 -2.448 1.00 0.38 67 LEU A N 5
ATOM 5942 C CA . LEU A 1 67 ? -5.406 -3.284 -2.609 1.00 0.42 67 LEU A CA 5
ATOM 5943 C C . LEU A 1 67 ? -6.705 -2.858 -1.935 1.00 0.49 67 LEU A C 5
ATOM 5944 O O . LEU A 1 67 ? -7.274 -3.595 -1.125 1.00 1.06 67 LEU A O 5
ATOM 5960 N N . GLY A 1 68 ? -7.171 -1.665 -2.271 1.00 1.08 68 GLY A N 5
ATOM 5961 C CA . GLY A 1 68 ? -8.374 -1.140 -1.662 1.00 1.27 68 GLY A CA 5
ATOM 5962 C C . GLY A 1 68 ? -9.621 -1.506 -2.438 1.00 2.04 68 GLY A C 5
ATOM 5963 O O . GLY A 1 68 ? -9.989 -2.678 -2.520 1.00 2.96 68 GLY A O 5
ATOM 5967 N N . GLY A 1 69 ? -10.265 -0.506 -3.019 1.00 2.43 69 GLY A N 5
ATOM 5968 C CA . GLY A 1 69 ? -11.486 -0.736 -3.762 1.00 3.61 69 GLY A CA 5
ATOM 5969 C C . GLY A 1 69 ? -11.225 -1.236 -5.168 1.00 4.19 69 GLY A C 5
ATOM 5970 O O . GLY A 1 69 ? -11.328 -0.478 -6.134 1.00 4.57 69 GLY A O 5
ATOM 5974 N N . GLU A 1 70 ? -10.867 -2.504 -5.283 1.00 4.74 70 GLU A N 5
ATOM 5975 C CA . GLU A 1 70 ? -10.663 -3.120 -6.587 1.00 5.66 70 GLU A CA 5
ATOM 5976 C C . GLU A 1 70 ? -11.981 -3.672 -7.105 1.00 5.69 70 GLU A C 5
ATOM 5977 O O . GLU A 1 70 ? -12.271 -3.623 -8.301 1.00 6.25 70 GLU A O 5
ATOM 5989 N N . ASN A 1 71 ? -12.781 -4.183 -6.189 1.00 5.41 71 ASN A N 5
ATOM 5990 C CA . ASN A 1 71 ? -14.078 -4.737 -6.531 1.00 5.76 71 ASN A CA 5
ATOM 5991 C C . ASN A 1 71 ? -15.158 -3.725 -6.203 1.00 6.23 71 ASN A C 5
ATOM 5992 O O . ASN A 1 71 ? -15.296 -3.311 -5.050 1.00 6.60 71 ASN A O 5
ATOM 6003 N N . LEU A 1 72 ? -15.902 -3.305 -7.214 1.00 6.57 72 LEU A N 5
ATOM 6004 C CA . LEU A 1 72 ? -16.958 -2.327 -7.022 1.00 7.33 72 LEU A CA 5
ATOM 6005 C C . LEU A 1 72 ? -18.122 -2.950 -6.262 1.00 7.88 72 LEU A C 5
ATOM 6006 O O . LEU A 1 72 ? -18.780 -3.871 -6.753 1.00 8.35 72 LEU A O 5
ATOM 6022 N N . TYR A 1 73 ? -18.348 -2.466 -5.055 1.00 8.05 73 TYR A N 5
ATOM 6023 C CA . TYR A 1 73 ? -19.436 -2.955 -4.229 1.00 8.83 73 TYR A CA 5
ATOM 6024 C C . TYR A 1 73 ? -20.642 -2.038 -4.350 1.00 9.55 73 TYR A C 5
ATOM 6025 O O . TYR A 1 73 ? -20.529 -0.822 -4.181 1.00 9.76 73 TYR A O 5
ATOM 6043 N N . PHE A 1 74 ? -21.788 -2.618 -4.659 1.00 10.13 74 PHE A N 5
ATOM 6044 C CA . PHE A 1 74 ? -23.020 -1.855 -4.765 1.00 11.00 74 PHE A CA 5
ATOM 6045 C C . PHE A 1 74 ? -23.799 -1.941 -3.460 1.00 11.73 74 PHE A C 5
ATOM 6046 O O . PHE A 1 74 ? -23.877 -3.005 -2.847 1.00 12.35 74 PHE A O 5
ATOM 6063 N N . GLN A 1 75 ? -24.355 -0.815 -3.032 1.00 11.83 75 GLN A N 5
ATOM 6064 C CA . GLN A 1 75 ? -25.131 -0.763 -1.800 1.00 12.66 75 GLN A CA 5
ATOM 6065 C C . GLN A 1 75 ? -26.424 -1.555 -1.955 1.00 13.30 75 GLN A C 5
ATOM 6066 O O . GLN A 1 75 ? -27.276 -1.211 -2.775 1.00 13.74 75 GLN A O 5
ATOM 6080 N N . GLY A 1 76 ? -26.561 -2.615 -1.172 1.00 13.52 76 GLY A N 5
ATOM 6081 C CA . GLY A 1 76 ? -27.733 -3.461 -1.269 1.00 14.29 76 GLY A CA 5
ATOM 6082 C C . GLY A 1 76 ? -27.699 -4.326 -2.511 1.00 15.03 76 GLY A C 5
ATOM 6083 O O . GLY A 1 76 ? -28.585 -4.244 -3.364 1.00 15.18 76 GLY A O 5
ATOM 6087 N N . HIS A 1 77 ? -26.673 -5.154 -2.619 1.00 15.64 77 HIS A N 5
ATOM 6088 C CA . HIS A 1 77 ? -26.486 -5.992 -3.792 1.00 16.51 77 HIS A CA 5
ATOM 6089 C C . HIS A 1 77 ? -26.279 -7.445 -3.374 1.00 16.99 77 HIS A C 5
ATOM 6090 O O . HIS A 1 77 ? -25.168 -7.974 -3.433 1.00 17.49 77 HIS A O 5
ATOM 6105 N N . HIS A 1 78 ? -27.359 -8.086 -2.956 1.00 16.97 78 HIS A N 5
ATOM 6106 C CA . HIS A 1 78 ? -27.294 -9.462 -2.475 1.00 17.58 78 HIS A CA 5
ATOM 6107 C C . HIS A 1 78 ? -27.479 -10.461 -3.616 1.00 18.02 78 HIS A C 5
ATOM 6108 O O . HIS A 1 78 ? -28.483 -11.166 -3.690 1.00 18.40 78 HIS A O 5
ATOM 6123 N N . HIS A 1 79 ? -26.496 -10.525 -4.505 1.00 18.10 79 HIS A N 5
ATOM 6124 C CA . HIS A 1 79 ? -26.561 -11.446 -5.630 1.00 18.64 79 HIS A CA 5
ATOM 6125 C C . HIS A 1 79 ? -25.941 -12.789 -5.252 1.00 19.20 79 HIS A C 5
ATOM 6126 O O . HIS A 1 79 ? -26.566 -13.835 -5.420 1.00 19.63 79 HIS A O 5
ATOM 6141 N N . HIS A 1 80 ? -24.708 -12.760 -4.759 1.00 19.30 80 HIS A N 5
ATOM 6142 C CA . HIS A 1 80 ? -24.041 -13.980 -4.307 1.00 19.92 80 HIS A CA 5
ATOM 6143 C C . HIS A 1 80 ? -24.004 -14.039 -2.790 1.00 20.43 80 HIS A C 5
ATOM 6144 O O . HIS A 1 80 ? -23.696 -15.074 -2.204 1.00 20.73 80 HIS A O 5
ATOM 6159 N N . HIS A 1 81 ? -24.312 -12.920 -2.161 1.00 20.63 81 HIS A N 5
ATOM 6160 C CA . HIS A 1 81 ? -24.332 -12.842 -0.710 1.00 21.22 81 HIS A CA 5
ATOM 6161 C C . HIS A 1 81 ? -25.737 -12.517 -0.227 1.00 21.95 81 HIS A C 5
ATOM 6162 O O . HIS A 1 81 ? -26.652 -12.347 -1.033 1.00 22.36 81 HIS A O 5
ATOM 6177 N N . HIS A 1 82 ? -25.905 -12.448 1.081 1.00 22.20 82 HIS A N 5
ATOM 6178 C CA . HIS A 1 82 ? -27.189 -12.115 1.671 1.00 22.98 82 HIS A CA 5
ATOM 6179 C C . HIS A 1 82 ? -27.066 -10.828 2.473 1.00 23.64 82 HIS A C 5
ATOM 6180 O O . HIS A 1 82 ? -26.565 -10.882 3.617 1.00 23.99 82 HIS A O 5
ATOM 6196 N N . MET A 1 1 ? 4.743 -10.674 -8.413 1.00 1.37 1 MET A N 6
ATOM 6197 C CA . MET A 1 1 ? 3.862 -9.713 -7.714 1.00 0.85 1 MET A CA 6
ATOM 6198 C C . MET A 1 1 ? 3.678 -10.124 -6.258 1.00 0.72 1 MET A C 6
ATOM 6199 O O . MET A 1 1 ? 3.233 -11.233 -5.965 1.00 1.11 1 MET A O 6
ATOM 6215 N N . ALA A 1 2 ? 4.038 -9.233 -5.349 1.00 0.36 2 ALA A N 6
ATOM 6216 C CA . ALA A 1 2 ? 3.911 -9.500 -3.926 1.00 0.26 2 ALA A CA 6
ATOM 6217 C C . ALA A 1 2 ? 2.799 -8.660 -3.329 1.00 0.23 2 ALA A C 6
ATOM 6218 O O . ALA A 1 2 ? 2.401 -7.644 -3.898 1.00 0.35 2 ALA A O 6
ATOM 6225 N N . GLN A 1 3 ? 2.293 -9.089 -2.191 1.00 0.22 3 GLN A N 6
ATOM 6226 C CA . GLN A 1 3 ? 1.252 -8.357 -1.501 1.00 0.21 3 GLN A CA 6
ATOM 6227 C C . GLN A 1 3 ? 1.617 -8.186 -0.048 1.00 0.21 3 GLN A C 6
ATOM 6228 O O . GLN A 1 3 ? 2.561 -8.803 0.444 1.00 0.23 3 GLN A O 6
ATOM 6242 N N . GLY A 1 4 ? 0.872 -7.345 0.628 1.00 0.21 4 GLY A N 6
ATOM 6243 C CA . GLY A 1 4 ? 1.091 -7.131 2.029 1.00 0.24 4 GLY A CA 6
ATOM 6244 C C . GLY A 1 4 ? 0.149 -6.100 2.583 1.00 0.24 4 GLY A C 6
ATOM 6245 O O . GLY A 1 4 ? -0.762 -5.653 1.893 1.00 0.27 4 GLY A O 6
ATOM 6249 N N . THR A 1 5 ? 0.363 -5.725 3.820 1.00 0.24 5 THR A N 6
ATOM 6250 C CA . THR A 1 5 ? -0.426 -4.687 4.441 1.00 0.25 5 THR A CA 6
ATOM 6251 C C . THR A 1 5 ? 0.488 -3.589 4.947 1.00 0.22 5 THR A C 6
ATOM 6252 O O . THR A 1 5 ? 1.371 -3.840 5.770 1.00 0.22 5 THR A O 6
ATOM 6263 N N . VAL A 1 6 ? 0.308 -2.389 4.424 1.00 0.21 6 VAL A N 6
ATOM 6264 C CA . VAL A 1 6 ? 1.087 -1.252 4.873 1.00 0.19 6 VAL A CA 6
ATOM 6265 C C . VAL A 1 6 ? 0.806 -0.983 6.341 1.00 0.19 6 VAL A C 6
ATOM 6266 O O . VAL A 1 6 ? -0.286 -0.566 6.713 1.00 0.21 6 VAL A O 6
ATOM 6279 N N . LYS A 1 7 ? 1.796 -1.259 7.174 1.00 0.20 7 LYS A N 6
ATOM 6280 C CA . LYS A 1 7 ? 1.637 -1.138 8.609 1.00 0.24 7 LYS A CA 6
ATOM 6281 C C . LYS A 1 7 ? 1.613 0.322 9.018 1.00 0.22 7 LYS A C 6
ATOM 6282 O O . LYS A 1 7 ? 0.993 0.684 10.015 1.00 0.24 7 LYS A O 6
ATOM 6301 N N . TRP A 1 8 ? 2.297 1.148 8.244 1.00 0.20 8 TRP A N 6
ATOM 6302 C CA . TRP A 1 8 ? 2.237 2.589 8.409 1.00 0.21 8 TRP A CA 6
ATOM 6303 C C . TRP A 1 8 ? 2.900 3.268 7.228 1.00 0.20 8 TRP A C 6
ATOM 6304 O O . TRP A 1 8 ? 3.805 2.707 6.605 1.00 0.18 8 TRP A O 6
ATOM 6325 N N . PHE A 1 9 ? 2.440 4.462 6.908 1.00 0.22 9 PHE A N 6
ATOM 6326 C CA . PHE A 1 9 ? 3.023 5.224 5.824 1.00 0.21 9 PHE A CA 6
ATOM 6327 C C . PHE A 1 9 ? 3.017 6.707 6.145 1.00 0.25 9 PHE A C 6
ATOM 6328 O O . PHE A 1 9 ? 1.995 7.267 6.547 1.00 0.33 9 PHE A O 6
ATOM 6345 N N . ASN A 1 10 ? 4.163 7.333 5.960 1.00 0.27 10 ASN A N 6
ATOM 6346 C CA . ASN A 1 10 ? 4.317 8.758 6.185 1.00 0.34 10 ASN A CA 6
ATOM 6347 C C . ASN A 1 10 ? 4.336 9.481 4.847 1.00 0.37 10 ASN A C 6
ATOM 6348 O O . ASN A 1 10 ? 5.335 9.449 4.131 1.00 0.44 10 ASN A O 6
ATOM 6359 N N . ALA A 1 11 ? 3.225 10.119 4.510 1.00 0.41 11 ALA A N 6
ATOM 6360 C CA . ALA A 1 11 ? 3.076 10.782 3.222 1.00 0.51 11 ALA A CA 6
ATOM 6361 C C . ALA A 1 11 ? 3.919 12.048 3.139 1.00 0.57 11 ALA A C 6
ATOM 6362 O O . ALA A 1 11 ? 4.368 12.431 2.058 1.00 0.68 11 ALA A O 6
ATOM 6369 N N . GLU A 1 12 ? 4.133 12.684 4.283 1.00 0.57 12 GLU A N 6
ATOM 6370 C CA . GLU A 1 12 ? 4.911 13.914 4.351 1.00 0.69 12 GLU A CA 6
ATOM 6371 C C . GLU A 1 12 ? 6.358 13.649 3.966 1.00 0.62 12 GLU A C 6
ATOM 6372 O O . GLU A 1 12 ? 6.947 14.369 3.158 1.00 0.66 12 GLU A O 6
ATOM 6384 N N . LYS A 1 13 ? 6.919 12.604 4.545 1.00 0.57 13 LYS A N 6
ATOM 6385 C CA . LYS A 1 13 ? 8.293 12.226 4.267 1.00 0.57 13 LYS A CA 6
ATOM 6386 C C . LYS A 1 13 ? 8.357 11.391 2.999 1.00 0.49 13 LYS A C 6
ATOM 6387 O O . LYS A 1 13 ? 9.360 11.386 2.286 1.00 0.53 13 LYS A O 6
ATOM 6406 N N . GLY A 1 14 ? 7.270 10.689 2.729 1.00 0.41 14 GLY A N 6
ATOM 6407 C CA . GLY A 1 14 ? 7.145 9.951 1.495 1.00 0.37 14 GLY A CA 6
ATOM 6408 C C . GLY A 1 14 ? 7.643 8.523 1.595 1.00 0.29 14 GLY A C 6
ATOM 6409 O O . GLY A 1 14 ? 8.080 7.944 0.598 1.00 0.25 14 GLY A O 6
ATOM 6413 N N . PHE A 1 15 ? 7.574 7.942 2.784 1.00 0.28 15 PHE A N 6
ATOM 6414 C CA . PHE A 1 15 ? 7.999 6.562 2.965 1.00 0.24 15 PHE A CA 6
ATOM 6415 C C . PHE A 1 15 ? 7.205 5.888 4.078 1.00 0.22 15 PHE A C 6
ATOM 6416 O O . PHE A 1 15 ? 6.543 6.553 4.873 1.00 0.29 15 PHE A O 6
ATOM 6433 N N . GLY A 1 16 ? 7.278 4.569 4.121 1.00 0.18 16 GLY A N 6
ATOM 6434 C CA . GLY A 1 16 ? 6.572 3.808 5.130 1.00 0.17 16 GLY A CA 6
ATOM 6435 C C . GLY A 1 16 ? 7.009 2.364 5.131 1.00 0.16 16 GLY A C 6
ATOM 6436 O O . GLY A 1 16 ? 8.044 2.032 4.550 1.00 0.16 16 GLY A O 6
ATOM 6440 N N . PHE A 1 17 ? 6.227 1.499 5.761 1.00 0.16 17 PHE A N 6
ATOM 6441 C CA . PHE A 1 17 ? 6.544 0.076 5.799 1.00 0.16 17 PHE A CA 6
ATOM 6442 C C . PHE A 1 17 ? 5.315 -0.773 5.552 1.00 0.16 17 PHE A C 6
ATOM 6443 O O . PHE A 1 17 ? 4.208 -0.441 5.979 1.00 0.22 17 PHE A O 6
ATOM 6460 N N . ILE A 1 18 ? 5.525 -1.870 4.853 1.00 0.13 18 ILE A N 6
ATOM 6461 C CA . ILE A 1 18 ? 4.481 -2.839 4.598 1.00 0.14 18 ILE A CA 6
ATOM 6462 C C . ILE A 1 18 ? 4.852 -4.171 5.222 1.00 0.16 18 ILE A C 6
ATOM 6463 O O . ILE A 1 18 ? 6.030 -4.520 5.307 1.00 0.17 18 ILE A O 6
ATOM 6479 N N . ALA A 1 19 ? 3.850 -4.890 5.688 1.00 0.19 19 ALA A N 6
ATOM 6480 C CA . ALA A 1 19 ? 4.035 -6.248 6.150 1.00 0.21 19 ALA A CA 6
ATOM 6481 C C . ALA A 1 19 ? 3.551 -7.220 5.079 1.00 0.21 19 ALA A C 6
ATOM 6482 O O . ALA A 1 19 ? 2.370 -7.559 5.033 1.00 0.23 19 ALA A O 6
ATOM 6489 N N . PRO A 1 20 ? 4.456 -7.632 4.172 1.00 0.20 20 PRO A N 6
ATOM 6490 C CA . PRO A 1 20 ? 4.134 -8.547 3.070 1.00 0.21 20 PRO A CA 6
ATOM 6491 C C . PRO A 1 20 ? 3.410 -9.809 3.525 1.00 0.25 20 PRO A C 6
ATOM 6492 O O . PRO A 1 20 ? 3.648 -10.328 4.612 1.00 0.29 20 PRO A O 6
ATOM 6503 N N . ASP A 1 21 ? 2.533 -10.298 2.667 1.00 0.26 21 ASP A N 6
ATOM 6504 C CA . ASP A 1 21 ? 1.748 -11.494 2.948 1.00 0.31 21 ASP A CA 6
ATOM 6505 C C . ASP A 1 21 ? 2.624 -12.742 2.836 1.00 0.35 21 ASP A C 6
ATOM 6506 O O . ASP A 1 21 ? 2.252 -13.826 3.284 1.00 0.42 21 ASP A O 6
ATOM 6515 N N . ASP A 1 22 ? 3.808 -12.561 2.262 1.00 0.38 22 ASP A N 6
ATOM 6516 C CA . ASP A 1 22 ? 4.755 -13.655 2.043 1.00 0.51 22 ASP A CA 6
ATOM 6517 C C . ASP A 1 22 ? 5.576 -13.938 3.307 1.00 0.56 22 ASP A C 6
ATOM 6518 O O . ASP A 1 22 ? 6.681 -14.473 3.249 1.00 0.67 22 ASP A O 6
ATOM 6527 N N . GLY A 1 23 ? 5.026 -13.575 4.455 1.00 0.52 23 GLY A N 6
ATOM 6528 C CA . GLY A 1 23 ? 5.713 -13.797 5.712 1.00 0.61 23 GLY A CA 6
ATOM 6529 C C . GLY A 1 23 ? 6.327 -12.533 6.268 1.00 0.56 23 GLY A C 6
ATOM 6530 O O . GLY A 1 23 ? 7.117 -12.579 7.211 1.00 0.66 23 GLY A O 6
ATOM 6534 N N . SER A 1 24 ? 5.932 -11.411 5.681 1.00 0.48 24 SER A N 6
ATOM 6535 C CA . SER A 1 24 ? 6.285 -10.072 6.149 1.00 0.50 24 SER A CA 6
ATOM 6536 C C . SER A 1 24 ? 7.775 -9.896 6.443 1.00 0.50 24 SER A C 6
ATOM 6537 O O . SER A 1 24 ? 8.228 -10.065 7.572 1.00 0.62 24 SER A O 6
ATOM 6545 N N . ALA A 1 25 ? 8.533 -9.527 5.416 1.00 0.52 25 ALA A N 6
ATOM 6546 C CA . ALA A 1 25 ? 9.948 -9.222 5.584 1.00 0.56 25 ALA A CA 6
ATOM 6547 C C . ALA A 1 25 ? 10.153 -7.765 5.983 1.00 0.69 25 ALA A C 6
ATOM 6548 O O . ALA A 1 25 ? 11.285 -7.288 6.065 1.00 1.42 25 ALA A O 6
ATOM 6555 N N . ASP A 1 26 ? 9.037 -7.079 6.244 1.00 0.34 26 ASP A N 6
ATOM 6556 C CA . ASP A 1 26 ? 9.034 -5.647 6.554 1.00 0.32 26 ASP A CA 6
ATOM 6557 C C . ASP A 1 26 ? 9.633 -4.860 5.401 1.00 0.23 26 ASP A C 6
ATOM 6558 O O . ASP A 1 26 ? 10.799 -4.468 5.430 1.00 0.32 26 ASP A O 6
ATOM 6567 N N . VAL A 1 27 ? 8.822 -4.632 4.386 1.00 0.15 27 VAL A N 6
ATOM 6568 C CA . VAL A 1 27 ? 9.289 -3.995 3.171 1.00 0.14 27 VAL A CA 6
ATOM 6569 C C . VAL A 1 27 ? 9.139 -2.476 3.264 1.00 0.13 27 VAL A C 6
ATOM 6570 O O . VAL A 1 27 ? 8.132 -1.962 3.760 1.00 0.16 27 VAL A O 6
ATOM 6583 N N . PHE A 1 28 ? 10.162 -1.778 2.803 1.00 0.14 28 PHE A N 6
ATOM 6584 C CA . PHE A 1 28 ? 10.213 -0.325 2.860 1.00 0.17 28 PHE A CA 6
ATOM 6585 C C . PHE A 1 28 ? 9.464 0.281 1.679 1.00 0.15 28 PHE A C 6
ATOM 6586 O O . PHE A 1 28 ? 9.678 -0.110 0.536 1.00 0.17 28 PHE A O 6
ATOM 6603 N N . VAL A 1 29 ? 8.592 1.232 1.955 1.00 0.14 29 VAL A N 6
ATOM 6604 C CA . VAL A 1 29 ? 7.795 1.850 0.905 1.00 0.14 29 VAL A CA 6
ATOM 6605 C C . VAL A 1 29 ? 8.275 3.261 0.623 1.00 0.16 29 VAL A C 6
ATOM 6606 O O . VAL A 1 29 ? 8.773 3.947 1.513 1.00 0.21 29 VAL A O 6
ATOM 6619 N N . HIS A 1 30 ? 8.116 3.687 -0.618 1.00 0.21 30 HIS A N 6
ATOM 6620 C CA . HIS A 1 30 ? 8.477 5.031 -1.024 1.00 0.23 30 HIS A CA 6
ATOM 6621 C C . HIS A 1 30 ? 7.406 5.577 -1.966 1.00 0.20 30 HIS A C 6
ATOM 6622 O O . HIS A 1 30 ? 6.979 4.897 -2.896 1.00 0.22 30 HIS A O 6
ATOM 6637 N N . TYR A 1 31 ? 6.977 6.812 -1.699 1.00 0.20 31 TYR A N 6
ATOM 6638 C CA . TYR A 1 31 ? 5.803 7.404 -2.349 1.00 0.23 31 TYR A CA 6
ATOM 6639 C C . TYR A 1 31 ? 5.914 7.444 -3.870 1.00 0.24 31 TYR A C 6
ATOM 6640 O O . TYR A 1 31 ? 4.910 7.326 -4.567 1.00 0.30 31 TYR A O 6
ATOM 6658 N N . SER A 1 32 ? 7.126 7.607 -4.381 1.00 0.25 32 SER A N 6
ATOM 6659 C CA . SER A 1 32 ? 7.340 7.698 -5.818 1.00 0.31 32 SER A CA 6
ATOM 6660 C C . SER A 1 32 ? 7.027 6.368 -6.499 1.00 0.29 32 SER A C 6
ATOM 6661 O O . SER A 1 32 ? 6.694 6.325 -7.687 1.00 0.35 32 SER A O 6
ATOM 6669 N N . GLU A 1 33 ? 7.115 5.292 -5.730 1.00 0.24 33 GLU A N 6
ATOM 6670 C CA . GLU A 1 33 ? 6.907 3.953 -6.252 1.00 0.24 33 GLU A CA 6
ATOM 6671 C C . GLU A 1 33 ? 5.448 3.531 -6.113 1.00 0.22 33 GLU A C 6
ATOM 6672 O O . GLU A 1 33 ? 5.020 2.551 -6.716 1.00 0.24 33 GLU A O 6
ATOM 6684 N N . ILE A 1 34 ? 4.690 4.274 -5.320 1.00 0.21 34 ILE A N 6
ATOM 6685 C CA . ILE A 1 34 ? 3.297 3.942 -5.061 1.00 0.23 34 ILE A CA 6
ATOM 6686 C C . ILE A 1 34 ? 2.427 4.205 -6.283 1.00 0.27 34 ILE A C 6
ATOM 6687 O O . ILE A 1 34 ? 2.588 5.209 -6.975 1.00 0.28 34 ILE A O 6
ATOM 6703 N N . GLN A 1 35 ? 1.509 3.287 -6.538 1.00 0.33 35 GLN A N 6
ATOM 6704 C CA . GLN A 1 35 ? 0.622 3.367 -7.682 1.00 0.39 35 GLN A CA 6
ATOM 6705 C C . GLN A 1 35 ? -0.827 3.353 -7.208 1.00 0.55 35 GLN A C 6
ATOM 6706 O O . GLN A 1 35 ? -1.183 2.594 -6.304 1.00 0.79 35 GLN A O 6
ATOM 6720 N N . GLY A 1 36 ? -1.657 4.185 -7.811 1.00 0.79 36 GLY A N 6
ATOM 6721 C CA . GLY A 1 36 ? -3.049 4.244 -7.422 1.00 1.02 36 GLY A CA 6
ATOM 6722 C C . GLY A 1 36 ? -3.873 5.072 -8.381 1.00 0.85 36 GLY A C 6
ATOM 6723 O O . GLY A 1 36 ? -3.459 5.312 -9.513 1.00 0.97 36 GLY A O 6
ATOM 6727 N N . ASN A 1 37 ? -5.030 5.535 -7.925 1.00 0.90 37 ASN A N 6
ATOM 6728 C CA . ASN A 1 37 ? -5.917 6.352 -8.755 1.00 1.09 37 ASN A CA 6
ATOM 6729 C C . ASN A 1 37 ? -5.452 7.811 -8.745 1.00 1.06 37 ASN A C 6
ATOM 6730 O O . ASN A 1 37 ? -6.250 8.740 -8.602 1.00 1.31 37 ASN A O 6
ATOM 6741 N N . GLY A 1 38 ? -4.147 7.998 -8.875 1.00 0.94 38 GLY A N 6
ATOM 6742 C CA . GLY A 1 38 ? -3.567 9.321 -8.771 1.00 1.12 38 GLY A CA 6
ATOM 6743 C C . GLY A 1 38 ? -2.980 9.554 -7.398 1.00 0.99 38 GLY A C 6
ATOM 6744 O O . GLY A 1 38 ? -2.622 10.677 -7.043 1.00 1.26 38 GLY A O 6
ATOM 6748 N N . PHE A 1 39 ? -2.878 8.482 -6.626 1.00 0.75 39 PHE A N 6
ATOM 6749 C CA . PHE A 1 39 ? -2.385 8.562 -5.261 1.00 0.69 39 PHE A CA 6
ATOM 6750 C C . PHE A 1 39 ? -0.974 8.008 -5.160 1.00 0.54 39 PHE A C 6
ATOM 6751 O O . PHE A 1 39 ? -0.654 6.982 -5.760 1.00 0.74 39 PHE A O 6
ATOM 6768 N N . ARG A 1 40 ? -0.136 8.698 -4.404 1.00 0.43 40 ARG A N 6
ATOM 6769 C CA . ARG A 1 40 ? 1.192 8.202 -4.080 1.00 0.40 40 ARG A CA 6
ATOM 6770 C C . ARG A 1 40 ? 1.277 7.968 -2.580 1.00 0.36 40 ARG A C 6
ATOM 6771 O O . ARG A 1 40 ? 2.328 8.135 -1.964 1.00 0.38 40 ARG A O 6
ATOM 6792 N N . THR A 1 41 ? 0.150 7.593 -1.997 1.00 0.35 41 THR A N 6
ATOM 6793 C CA . THR A 1 41 ? 0.046 7.451 -0.558 1.00 0.33 41 THR A CA 6
ATOM 6794 C C . THR A 1 41 ? -0.556 6.106 -0.169 1.00 0.32 41 THR A C 6
ATOM 6795 O O . THR A 1 41 ? -1.232 5.457 -0.970 1.00 0.41 41 THR A O 6
ATOM 6806 N N . LEU A 1 42 ? -0.306 5.703 1.068 1.00 0.28 42 LEU A N 6
ATOM 6807 C CA . LEU A 1 42 ? -0.827 4.454 1.592 1.00 0.27 42 LEU A CA 6
ATOM 6808 C C . LEU A 1 42 ? -1.483 4.673 2.943 1.00 0.30 42 LEU A C 6
ATOM 6809 O O . LEU A 1 42 ? -0.979 5.426 3.779 1.00 0.35 42 LEU A O 6
ATOM 6825 N N . GLU A 1 43 ? -2.602 4.006 3.149 1.00 0.33 43 GLU A N 6
ATOM 6826 C CA . GLU A 1 43 ? -3.334 4.107 4.394 1.00 0.36 43 GLU A CA 6
ATOM 6827 C C . GLU A 1 43 ? -2.813 3.080 5.380 1.00 0.34 43 GLU A C 6
ATOM 6828 O O . GLU A 1 43 ? -2.470 1.968 5.001 1.00 0.41 43 GLU A O 6
ATOM 6840 N N . GLU A 1 44 ? -2.748 3.460 6.637 1.00 0.30 44 GLU A N 6
ATOM 6841 C CA . GLU A 1 44 ? -2.215 2.596 7.667 1.00 0.29 44 GLU A CA 6
ATOM 6842 C C . GLU A 1 44 ? -3.128 1.397 7.879 1.00 0.30 44 GLU A C 6
ATOM 6843 O O . GLU A 1 44 ? -4.331 1.552 8.089 1.00 0.37 44 GLU A O 6
ATOM 6855 N N . ASN A 1 45 ? -2.535 0.212 7.801 1.00 0.32 45 ASN A N 6
ATOM 6856 C CA . ASN A 1 45 ? -3.249 -1.056 7.931 1.00 0.37 45 ASN A CA 6
ATOM 6857 C C . ASN A 1 45 ? -4.140 -1.299 6.724 1.00 0.36 45 ASN A C 6
ATOM 6858 O O . ASN A 1 45 ? -5.239 -1.841 6.841 1.00 0.43 45 ASN A O 6
ATOM 6869 N N . GLN A 1 46 ? -3.653 -0.892 5.565 1.00 0.34 46 GLN A N 6
ATOM 6870 C CA . GLN A 1 46 ? -4.347 -1.134 4.312 1.00 0.37 46 GLN A CA 6
ATOM 6871 C C . GLN A 1 46 ? -3.635 -2.221 3.520 1.00 0.32 46 GLN A C 6
ATOM 6872 O O . GLN A 1 46 ? -2.407 -2.310 3.537 1.00 0.28 46 GLN A O 6
ATOM 6886 N N . LYS A 1 47 ? -4.403 -3.051 2.837 1.00 0.35 47 LYS A N 6
ATOM 6887 C CA . LYS A 1 47 ? -3.831 -4.078 1.990 1.00 0.32 47 LYS A CA 6
ATOM 6888 C C . LYS A 1 47 ? -3.222 -3.424 0.758 1.00 0.28 47 LYS A C 6
ATOM 6889 O O . LYS A 1 47 ? -3.736 -2.423 0.258 1.00 0.31 47 LYS A O 6
ATOM 6908 N N . VAL A 1 48 ? -2.122 -3.970 0.286 1.00 0.25 48 VAL A N 6
ATOM 6909 C CA . VAL A 1 48 ? -1.388 -3.360 -0.799 1.00 0.23 48 VAL A CA 6
ATOM 6910 C C . VAL A 1 48 ? -0.647 -4.416 -1.618 1.00 0.21 48 VAL A C 6
ATOM 6911 O O . VAL A 1 48 ? -0.321 -5.493 -1.117 1.00 0.21 48 VAL A O 6
ATOM 6924 N N . GLU A 1 49 ? -0.423 -4.107 -2.885 1.00 0.21 49 GLU A N 6
ATOM 6925 C CA . GLU A 1 49 ? 0.312 -4.977 -3.781 1.00 0.21 49 GLU A CA 6
ATOM 6926 C C . GLU A 1 49 ? 1.547 -4.248 -4.286 1.00 0.22 49 GLU A C 6
ATOM 6927 O O . GLU A 1 49 ? 1.499 -3.052 -4.544 1.00 0.31 49 GLU A O 6
ATOM 6939 N N . PHE A 1 50 ? 2.651 -4.956 -4.420 1.00 0.18 50 PHE A N 6
ATOM 6940 C CA . PHE A 1 50 ? 3.912 -4.321 -4.756 1.00 0.17 50 PHE A CA 6
ATOM 6941 C C . PHE A 1 50 ? 4.919 -5.323 -5.291 1.00 0.18 50 PHE A C 6
ATOM 6942 O O . PHE A 1 50 ? 4.675 -6.529 -5.307 1.00 0.29 50 PHE A O 6
ATOM 6959 N N . GLU A 1 51 ? 6.047 -4.806 -5.734 1.00 0.20 51 GLU A N 6
ATOM 6960 C CA . GLU A 1 51 ? 7.145 -5.628 -6.196 1.00 0.22 51 GLU A CA 6
ATOM 6961 C C . GLU A 1 51 ? 8.377 -5.333 -5.356 1.00 0.21 51 GLU A C 6
ATOM 6962 O O . GLU A 1 51 ? 8.883 -4.212 -5.358 1.00 0.27 51 GLU A O 6
ATOM 6974 N N . ILE A 1 52 ? 8.848 -6.328 -4.627 1.00 0.22 52 ILE A N 6
ATOM 6975 C CA . ILE A 1 52 ? 9.952 -6.128 -3.706 1.00 0.22 52 ILE A CA 6
ATOM 6976 C C . ILE A 1 52 ? 11.278 -6.030 -4.444 1.00 0.24 52 ILE A C 6
ATOM 6977 O O . ILE A 1 52 ? 11.619 -6.886 -5.260 1.00 0.30 52 ILE A O 6
ATOM 6993 N N . GLY A 1 53 ? 12.002 -4.964 -4.159 1.00 0.24 53 GLY A N 6
ATOM 6994 C CA . GLY A 1 53 ? 13.327 -4.787 -4.703 1.00 0.26 53 GLY A CA 6
ATOM 6995 C C . GLY A 1 53 ? 14.333 -4.509 -3.614 1.00 0.29 53 GLY A C 6
ATOM 6996 O O . GLY A 1 53 ? 14.089 -4.814 -2.446 1.00 0.38 53 GLY A O 6
ATOM 7000 N N . GLU A 1 54 ? 15.447 -3.913 -3.982 1.00 0.32 54 GLU A N 6
ATOM 7001 C CA . GLU A 1 54 ? 16.495 -3.607 -3.027 1.00 0.41 54 GLU A CA 6
ATOM 7002 C C . GLU A 1 54 ? 16.664 -2.100 -2.911 1.00 0.46 54 GLU A C 6
ATOM 7003 O O . GLU A 1 54 ? 17.077 -1.433 -3.862 1.00 0.55 54 GLU A O 6
ATOM 7015 N N . GLY A 1 55 ? 16.329 -1.573 -1.750 1.00 0.52 55 GLY A N 6
ATOM 7016 C CA . GLY A 1 55 ? 16.372 -0.148 -1.529 1.00 0.62 55 GLY A CA 6
ATOM 7017 C C . GLY A 1 55 ? 17.383 0.243 -0.477 1.00 0.72 55 GLY A C 6
ATOM 7018 O O . GLY A 1 55 ? 18.307 -0.517 -0.182 1.00 0.77 55 GLY A O 6
ATOM 7022 N N . ALA A 1 56 ? 17.201 1.428 0.083 1.00 0.83 56 ALA A N 6
ATOM 7023 C CA . ALA A 1 56 ? 18.115 1.975 1.077 1.00 0.96 56 ALA A CA 6
ATOM 7024 C C . ALA A 1 56 ? 18.296 1.032 2.265 1.00 0.98 56 ALA A C 6
ATOM 7025 O O . ALA A 1 56 ? 19.412 0.602 2.557 1.00 1.13 56 ALA A O 6
ATOM 7032 N N . LYS A 1 57 ? 17.199 0.702 2.934 1.00 0.94 57 LYS A N 6
ATOM 7033 C CA . LYS A 1 57 ? 17.256 -0.149 4.116 1.00 1.05 57 LYS A CA 6
ATOM 7034 C C . LYS A 1 57 ? 17.419 -1.614 3.726 1.00 0.93 57 LYS A C 6
ATOM 7035 O O . LYS A 1 57 ? 18.295 -2.315 4.238 1.00 1.40 57 LYS A O 6
ATOM 7054 N N . GLY A 1 58 ? 16.579 -2.062 2.812 1.00 0.68 58 GLY A N 6
ATOM 7055 C CA . GLY A 1 58 ? 16.588 -3.445 2.396 1.00 0.62 58 GLY A CA 6
ATOM 7056 C C . GLY A 1 58 ? 15.558 -3.686 1.324 1.00 0.49 58 GLY A C 6
ATOM 7057 O O . GLY A 1 58 ? 15.577 -3.013 0.297 1.00 0.56 58 GLY A O 6
ATOM 7061 N N . PRO A 1 59 ? 14.626 -4.616 1.532 1.00 0.39 59 PRO A N 6
ATOM 7062 C CA . PRO A 1 59 ? 13.544 -4.847 0.585 1.00 0.33 59 PRO A CA 6
ATOM 7063 C C . PRO A 1 59 ? 12.647 -3.626 0.470 1.00 0.26 59 PRO A C 6
ATOM 7064 O O . PRO A 1 59 ? 12.133 -3.125 1.469 1.00 0.27 59 PRO A O 6
ATOM 7075 N N . GLN A 1 60 ? 12.476 -3.134 -0.744 1.00 0.22 60 GLN A N 6
ATOM 7076 C CA . GLN A 1 60 ? 11.651 -1.962 -0.962 1.00 0.20 60 GLN A CA 6
ATOM 7077 C C . GLN A 1 60 ? 10.474 -2.296 -1.863 1.00 0.17 60 GLN A C 6
ATOM 7078 O O . GLN A 1 60 ? 10.590 -3.108 -2.781 1.00 0.21 60 GLN A O 6
ATOM 7092 N N . ALA A 1 61 ? 9.345 -1.681 -1.578 1.00 0.14 61 ALA A N 6
ATOM 7093 C CA . ALA A 1 61 ? 8.145 -1.883 -2.360 1.00 0.13 61 ALA A CA 6
ATOM 7094 C C . ALA A 1 61 ? 8.164 -0.986 -3.587 1.00 0.14 61 ALA A C 6
ATOM 7095 O O . ALA A 1 61 ? 8.161 0.239 -3.472 1.00 0.15 61 ALA A O 6
ATOM 7102 N N . GLN A 1 62 ? 8.215 -1.604 -4.753 1.00 0.16 62 GLN A N 6
ATOM 7103 C CA . GLN A 1 62 ? 8.210 -0.876 -6.010 1.00 0.18 62 GLN A CA 6
ATOM 7104 C C . GLN A 1 62 ? 6.891 -1.119 -6.723 1.00 0.18 62 GLN A C 6
ATOM 7105 O O . GLN A 1 62 ? 6.339 -2.215 -6.632 1.00 0.20 62 GLN A O 6
ATOM 7119 N N . GLN A 1 63 ? 6.402 -0.110 -7.438 1.00 0.20 63 GLN A N 6
ATOM 7120 C CA . GLN A 1 63 ? 5.077 -0.167 -8.054 1.00 0.23 63 GLN A CA 6
ATOM 7121 C C . GLN A 1 63 ? 4.041 -0.623 -7.035 1.00 0.22 63 GLN A C 6
ATOM 7122 O O . GLN A 1 63 ? 3.375 -1.646 -7.207 1.00 0.28 63 GLN A O 6
ATOM 7136 N N . VAL A 1 64 ? 3.921 0.160 -5.978 1.00 0.19 64 VAL A N 6
ATOM 7137 C CA . VAL A 1 64 ? 3.093 -0.190 -4.839 1.00 0.19 64 VAL A CA 6
ATOM 7138 C C . VAL A 1 64 ? 1.638 0.175 -5.094 1.00 0.25 64 VAL A C 6
ATOM 7139 O O . VAL A 1 64 ? 1.209 1.290 -4.810 1.00 0.44 64 VAL A O 6
ATOM 7152 N N . HIS A 1 65 ? 0.889 -0.768 -5.630 1.00 0.22 65 HIS A N 6
ATOM 7153 C CA . HIS A 1 65 ? -0.517 -0.555 -5.930 1.00 0.27 65 HIS A CA 6
ATOM 7154 C C . HIS A 1 65 ? -1.344 -0.677 -4.665 1.00 0.26 65 HIS A C 6
ATOM 7155 O O . HIS A 1 65 ? -1.459 -1.760 -4.088 1.00 0.27 65 HIS A O 6
ATOM 7170 N N . ALA A 1 66 ? -1.902 0.436 -4.232 1.00 0.31 66 ALA A N 6
ATOM 7171 C CA . ALA A 1 66 ? -2.727 0.460 -3.040 1.00 0.36 66 ALA A CA 6
ATOM 7172 C C . ALA A 1 66 ? -4.015 -0.310 -3.268 1.00 0.40 66 ALA A C 6
ATOM 7173 O O . ALA A 1 66 ? -4.887 0.121 -4.025 1.00 0.50 66 ALA A O 6
ATOM 7180 N N . LEU A 1 67 ? -4.128 -1.455 -2.614 1.00 0.38 67 LEU A N 6
ATOM 7181 C CA . LEU A 1 67 ? -5.290 -2.307 -2.772 1.00 0.42 67 LEU A CA 6
ATOM 7182 C C . LEU A 1 67 ? -6.473 -1.721 -2.016 1.00 0.49 67 LEU A C 6
ATOM 7183 O O . LEU A 1 67 ? -6.610 -1.876 -0.802 1.00 1.06 67 LEU A O 6
ATOM 7199 N N . GLY A 1 68 ? -7.318 -1.037 -2.766 1.00 1.08 68 GLY A N 6
ATOM 7200 C CA . GLY A 1 68 ? -8.391 -0.261 -2.192 1.00 1.27 68 GLY A CA 6
ATOM 7201 C C . GLY A 1 68 ? -8.386 1.145 -2.756 1.00 2.04 68 GLY A C 6
ATOM 7202 O O . GLY A 1 68 ? -9.410 1.827 -2.773 1.00 2.96 68 GLY A O 6
ATOM 7206 N N . GLY A 1 69 ? -7.222 1.559 -3.251 1.00 2.43 69 GLY A N 6
ATOM 7207 C CA . GLY A 1 69 ? -7.070 2.892 -3.806 1.00 3.61 69 GLY A CA 6
ATOM 7208 C C . GLY A 1 69 ? -7.303 2.924 -5.305 1.00 4.19 69 GLY A C 6
ATOM 7209 O O . GLY A 1 69 ? -7.425 3.997 -5.898 1.00 4.57 69 GLY A O 6
ATOM 7213 N N . GLU A 1 70 ? -7.353 1.749 -5.918 1.00 4.74 70 GLU A N 6
ATOM 7214 C CA . GLU A 1 70 ? -7.643 1.637 -7.346 1.00 5.66 70 GLU A CA 6
ATOM 7215 C C . GLU A 1 70 ? -8.964 0.902 -7.539 1.00 5.69 70 GLU A C 6
ATOM 7216 O O . GLU A 1 70 ? -9.209 0.302 -8.588 1.00 6.25 70 GLU A O 6
ATOM 7228 N N . ASN A 1 71 ? -9.808 0.966 -6.509 1.00 5.41 71 ASN A N 6
ATOM 7229 C CA . ASN A 1 71 ? -11.062 0.216 -6.464 1.00 5.76 71 ASN A CA 6
ATOM 7230 C C . ASN A 1 71 ? -10.785 -1.280 -6.452 1.00 6.23 71 ASN A C 6
ATOM 7231 O O . ASN A 1 71 ? -10.783 -1.942 -7.493 1.00 6.60 71 ASN A O 6
ATOM 7242 N N . LEU A 1 72 ? -10.546 -1.808 -5.258 1.00 6.57 72 LEU A N 6
ATOM 7243 C CA . LEU A 1 72 ? -10.233 -3.216 -5.085 1.00 7.33 72 LEU A CA 6
ATOM 7244 C C . LEU A 1 72 ? -11.501 -4.056 -5.152 1.00 7.88 72 LEU A C 6
ATOM 7245 O O . LEU A 1 72 ? -12.057 -4.456 -4.127 1.00 8.35 72 LEU A O 6
ATOM 7261 N N . TYR A 1 73 ? -11.969 -4.291 -6.363 1.00 8.05 73 TYR A N 6
ATOM 7262 C CA . TYR A 1 73 ? -13.094 -5.178 -6.587 1.00 8.83 73 TYR A CA 6
ATOM 7263 C C . TYR A 1 73 ? -12.609 -6.436 -7.286 1.00 9.55 73 TYR A C 6
ATOM 7264 O O . TYR A 1 73 ? -11.401 -6.669 -7.376 1.00 9.76 73 TYR A O 6
ATOM 7282 N N . PHE A 1 74 ? -13.528 -7.237 -7.801 1.00 10.13 74 PHE A N 6
ATOM 7283 C CA . PHE A 1 74 ? -13.152 -8.415 -8.569 1.00 11.00 74 PHE A CA 6
ATOM 7284 C C . PHE A 1 74 ? -12.574 -7.988 -9.919 1.00 11.73 74 PHE A C 6
ATOM 7285 O O . PHE A 1 74 ? -11.981 -8.786 -10.647 1.00 12.35 74 PHE A O 6
ATOM 7302 N N . GLN A 1 75 ? -12.749 -6.710 -10.237 1.00 11.83 75 GLN A N 6
ATOM 7303 C CA . GLN A 1 75 ? -12.160 -6.118 -11.430 1.00 12.66 75 GLN A CA 6
ATOM 7304 C C . GLN A 1 75 ? -10.639 -6.108 -11.323 1.00 13.30 75 GLN A C 6
ATOM 7305 O O . GLN A 1 75 ? -9.932 -6.013 -12.327 1.00 13.74 75 GLN A O 6
ATOM 7319 N N . GLY A 1 76 ? -10.145 -6.202 -10.098 1.00 13.52 76 GLY A N 6
ATOM 7320 C CA . GLY A 1 76 ? -8.721 -6.226 -9.869 1.00 14.29 76 GLY A CA 6
ATOM 7321 C C . GLY A 1 76 ? -8.275 -7.543 -9.273 1.00 15.03 76 GLY A C 6
ATOM 7322 O O . GLY A 1 76 ? -9.108 -8.376 -8.916 1.00 15.18 76 GLY A O 6
ATOM 7326 N N . HIS A 1 77 ? -6.963 -7.722 -9.171 1.00 15.64 77 HIS A N 6
ATOM 7327 C CA . HIS A 1 77 ? -6.373 -8.934 -8.604 1.00 16.51 77 HIS A CA 6
ATOM 7328 C C . HIS A 1 77 ? -6.721 -10.159 -9.448 1.00 16.99 77 HIS A C 6
ATOM 7329 O O . HIS A 1 77 ? -7.424 -11.064 -9.003 1.00 17.49 77 HIS A O 6
ATOM 7344 N N . HIS A 1 78 ? -6.243 -10.163 -10.682 1.00 16.97 78 HIS A N 6
ATOM 7345 C CA . HIS A 1 78 ? -6.363 -11.330 -11.549 1.00 17.58 78 HIS A CA 6
ATOM 7346 C C . HIS A 1 78 ? -5.278 -11.285 -12.616 1.00 18.02 78 HIS A C 6
ATOM 7347 O O . HIS A 1 78 ? -5.486 -11.689 -13.759 1.00 18.40 78 HIS A O 6
ATOM 7362 N N . HIS A 1 79 ? -4.104 -10.811 -12.206 1.00 18.10 79 HIS A N 6
ATOM 7363 C CA . HIS A 1 79 ? -2.981 -10.604 -13.115 1.00 18.64 79 HIS A CA 6
ATOM 7364 C C . HIS A 1 79 ? -2.568 -11.915 -13.774 1.00 19.20 79 HIS A C 6
ATOM 7365 O O . HIS A 1 79 ? -2.177 -11.939 -14.940 1.00 19.63 79 HIS A O 6
ATOM 7380 N N . HIS A 1 80 ? -2.654 -13.003 -13.025 1.00 19.30 80 HIS A N 6
ATOM 7381 C CA . HIS A 1 80 ? -2.271 -14.306 -13.543 1.00 19.92 80 HIS A CA 6
ATOM 7382 C C . HIS A 1 80 ? -3.477 -15.244 -13.550 1.00 20.43 80 HIS A C 6
ATOM 7383 O O . HIS A 1 80 ? -3.341 -16.456 -13.402 1.00 20.73 80 HIS A O 6
ATOM 7398 N N . HIS A 1 81 ? -4.660 -14.669 -13.707 1.00 20.63 81 HIS A N 6
ATOM 7399 C CA . HIS A 1 81 ? -5.894 -15.446 -13.777 1.00 21.22 81 HIS A CA 6
ATOM 7400 C C . HIS A 1 81 ? -6.700 -15.024 -14.993 1.00 21.95 81 HIS A C 6
ATOM 7401 O O . HIS A 1 81 ? -6.832 -13.832 -15.268 1.00 22.36 81 HIS A O 6
ATOM 7416 N N . HIS A 1 82 ? -7.229 -15.993 -15.719 1.00 22.20 82 HIS A N 6
ATOM 7417 C CA . HIS A 1 82 ? -8.015 -15.708 -16.909 1.00 22.98 82 HIS A CA 6
ATOM 7418 C C . HIS A 1 82 ? -9.225 -16.629 -16.980 1.00 23.64 82 HIS A C 6
ATOM 7419 O O . HIS A 1 82 ? -10.361 -16.121 -16.903 1.00 23.99 82 HIS A O 6
ATOM 7435 N N . MET A 1 1 ? 6.485 -10.493 -7.988 1.00 1.37 1 MET A N 7
ATOM 7436 C CA . MET A 1 1 ? 5.800 -9.448 -7.192 1.00 0.85 1 MET A CA 7
ATOM 7437 C C . MET A 1 1 ? 5.360 -10.015 -5.849 1.00 0.72 1 MET A C 7
ATOM 7438 O O . MET A 1 1 ? 5.459 -11.223 -5.617 1.00 1.11 1 MET A O 7
ATOM 7454 N N . ALA A 1 2 ? 4.885 -9.147 -4.968 1.00 0.36 2 ALA A N 7
ATOM 7455 C CA . ALA A 1 2 ? 4.426 -9.564 -3.654 1.00 0.26 2 ALA A CA 7
ATOM 7456 C C . ALA A 1 2 ? 3.326 -8.644 -3.161 1.00 0.23 2 ALA A C 7
ATOM 7457 O O . ALA A 1 2 ? 3.285 -7.468 -3.509 1.00 0.35 2 ALA A O 7
ATOM 7464 N N . GLN A 1 3 ? 2.430 -9.182 -2.362 1.00 0.22 3 GLN A N 7
ATOM 7465 C CA . GLN A 1 3 ? 1.365 -8.389 -1.786 1.00 0.21 3 GLN A CA 7
ATOM 7466 C C . GLN A 1 3 ? 1.553 -8.300 -0.292 1.00 0.21 3 GLN A C 7
ATOM 7467 O O . GLN A 1 3 ? 2.417 -8.971 0.268 1.00 0.23 3 GLN A O 7
ATOM 7481 N N . GLY A 1 4 ? 0.769 -7.459 0.349 1.00 0.21 4 GLY A N 7
ATOM 7482 C CA . GLY A 1 4 ? 0.855 -7.327 1.778 1.00 0.24 4 GLY A CA 7
ATOM 7483 C C . GLY A 1 4 ? -0.069 -6.269 2.314 1.00 0.24 4 GLY A C 7
ATOM 7484 O O . GLY A 1 4 ? -1.005 -5.849 1.640 1.00 0.27 4 GLY A O 7
ATOM 7488 N N . THR 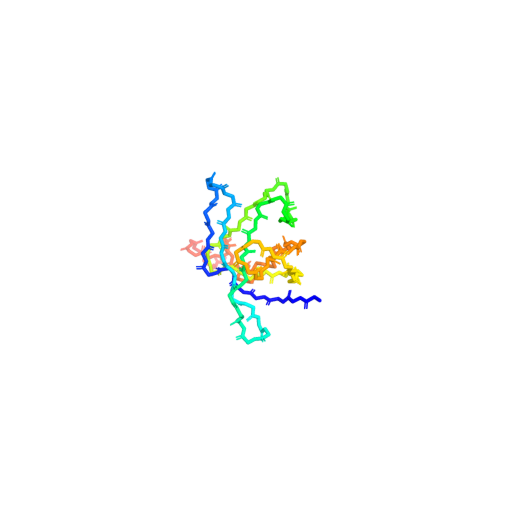A 1 5 ? 0.202 -5.838 3.525 1.00 0.24 5 THR A N 7
ATOM 7489 C CA . THR A 1 5 ? -0.591 -4.817 4.171 1.00 0.25 5 THR A CA 7
ATOM 7490 C C . THR A 1 5 ? 0.327 -3.736 4.712 1.00 0.22 5 THR A C 7
ATOM 7491 O O . THR A 1 5 ? 1.198 -4.016 5.538 1.00 0.22 5 THR A O 7
ATOM 7502 N N . VAL A 1 6 ? 0.164 -2.516 4.226 1.00 0.21 6 VAL A N 7
ATOM 7503 C CA . VAL A 1 6 ? 0.993 -1.414 4.681 1.00 0.19 6 VAL A CA 7
ATOM 7504 C C . VAL A 1 6 ? 0.755 -1.153 6.160 1.00 0.19 6 VAL A C 7
ATOM 7505 O O . VAL A 1 6 ? -0.337 -0.765 6.571 1.00 0.21 6 VAL A O 7
ATOM 7518 N N . LYS A 1 7 ? 1.787 -1.397 6.955 1.00 0.20 7 LYS A N 7
ATOM 7519 C CA . LYS A 1 7 ? 1.680 -1.308 8.399 1.00 0.24 7 LYS A CA 7
ATOM 7520 C C . LYS A 1 7 ? 1.653 0.144 8.841 1.00 0.22 7 LYS A C 7
ATOM 7521 O O . LYS A 1 7 ? 1.082 0.474 9.877 1.00 0.24 7 LYS A O 7
ATOM 7540 N N . TRP A 1 8 ? 2.296 0.996 8.056 1.00 0.20 8 TRP A N 7
ATOM 7541 C CA . TRP A 1 8 ? 2.233 2.433 8.258 1.00 0.21 8 TRP A CA 7
ATOM 7542 C C . TRP A 1 8 ? 2.861 3.143 7.073 1.00 0.20 8 TRP A C 7
ATOM 7543 O O . TRP A 1 8 ? 3.762 2.604 6.425 1.00 0.18 8 TRP A O 7
ATOM 7564 N N . PHE A 1 9 ? 2.381 4.337 6.781 1.00 0.22 9 PHE A N 7
ATOM 7565 C CA . PHE A 1 9 ? 2.933 5.120 5.695 1.00 0.21 9 PHE A CA 7
ATOM 7566 C C . PHE A 1 9 ? 2.882 6.600 6.025 1.00 0.25 9 PHE A C 7
ATOM 7567 O O . PHE A 1 9 ? 1.827 7.143 6.352 1.00 0.33 9 PHE A O 7
ATOM 7584 N N . ASN A 1 10 ? 4.028 7.243 5.933 1.00 0.27 10 ASN A N 7
ATOM 7585 C CA . ASN A 1 10 ? 4.128 8.667 6.177 1.00 0.34 10 ASN A CA 7
ATOM 7586 C C . ASN A 1 10 ? 4.001 9.408 4.856 1.00 0.37 10 ASN A C 7
ATOM 7587 O O . ASN A 1 10 ? 4.967 9.530 4.105 1.00 0.44 10 ASN A O 7
ATOM 7598 N N . ALA A 1 11 ? 2.800 9.891 4.581 1.00 0.41 11 ALA A N 7
ATOM 7599 C CA . ALA A 1 11 ? 2.493 10.546 3.317 1.00 0.51 11 ALA A CA 7
ATOM 7600 C C . ALA A 1 11 ? 3.214 11.880 3.188 1.00 0.57 11 ALA A C 7
ATOM 7601 O O . ALA A 1 11 ? 3.498 12.338 2.081 1.00 0.68 11 ALA A O 7
ATOM 7608 N N . GLU A 1 12 ? 3.516 12.492 4.323 1.00 0.57 12 GLU A N 7
ATOM 7609 C CA . GLU A 1 12 ? 4.182 13.784 4.342 1.00 0.69 12 GLU A CA 7
ATOM 7610 C C . GLU A 1 12 ? 5.614 13.643 3.852 1.00 0.62 12 GLU A C 7
ATOM 7611 O O . GLU A 1 12 ? 6.105 14.451 3.065 1.00 0.66 12 GLU A O 7
ATOM 7623 N N . LYS A 1 13 ? 6.271 12.598 4.321 1.00 0.57 13 LYS A N 7
ATOM 7624 C CA . LYS A 1 13 ? 7.658 12.348 3.974 1.00 0.57 13 LYS A CA 7
ATOM 7625 C C . LYS A 1 13 ? 7.748 11.510 2.705 1.00 0.49 13 LYS A C 7
ATOM 7626 O O . LYS A 1 13 ? 8.731 11.571 1.964 1.00 0.53 13 LYS A O 7
ATOM 7645 N N . GLY A 1 14 ? 6.713 10.721 2.473 1.00 0.41 14 GLY A N 7
ATOM 7646 C CA . GLY A 1 14 ? 6.618 9.952 1.254 1.00 0.37 14 GLY A CA 7
ATOM 7647 C C . GLY A 1 14 ? 7.237 8.573 1.366 1.00 0.29 14 GLY A C 7
ATOM 7648 O O . GLY A 1 14 ? 7.716 8.023 0.372 1.00 0.25 14 GLY A O 7
ATOM 7652 N N . PHE A 1 15 ? 7.233 8.006 2.565 1.00 0.28 15 PHE A N 7
ATOM 7653 C CA . PHE A 1 15 ? 7.769 6.667 2.760 1.00 0.24 15 PHE A CA 7
ATOM 7654 C C . PHE A 1 15 ? 7.034 5.951 3.885 1.00 0.22 15 PHE A C 7
ATOM 7655 O O . PHE A 1 15 ? 6.333 6.579 4.677 1.00 0.29 15 PHE A O 7
ATOM 7672 N N . GLY A 1 16 ? 7.195 4.640 3.945 1.00 0.18 16 GLY A N 7
ATOM 7673 C CA . GLY A 1 16 ? 6.541 3.851 4.967 1.00 0.17 16 GLY A CA 7
ATOM 7674 C C . GLY A 1 16 ? 7.005 2.415 4.939 1.00 0.16 16 GLY A C 7
ATOM 7675 O O . GLY A 1 16 ? 8.039 2.111 4.345 1.00 0.16 16 GLY A O 7
ATOM 7679 N N . PHE A 1 17 ? 6.245 1.532 5.563 1.00 0.16 17 PHE A N 7
ATOM 7680 C CA . PHE A 1 17 ? 6.570 0.114 5.564 1.00 0.16 17 PHE A CA 7
ATOM 7681 C C . PHE A 1 17 ? 5.330 -0.732 5.361 1.00 0.16 17 PHE A C 7
ATOM 7682 O O . PHE A 1 17 ? 4.242 -0.393 5.824 1.00 0.22 17 PHE A O 7
ATOM 7699 N N . ILE A 1 18 ? 5.506 -1.826 4.653 1.00 0.13 18 ILE A N 7
ATOM 7700 C CA . ILE A 1 18 ? 4.445 -2.785 4.442 1.00 0.14 18 ILE A CA 7
ATOM 7701 C C . ILE A 1 18 ? 4.794 -4.098 5.114 1.00 0.16 18 ILE A C 7
ATOM 7702 O O . ILE A 1 18 ? 5.967 -4.457 5.219 1.00 0.17 18 ILE A O 7
ATOM 7718 N N . ALA A 1 19 ? 3.776 -4.785 5.597 1.00 0.19 19 ALA A N 7
ATOM 7719 C CA . ALA A 1 19 ? 3.927 -6.140 6.079 1.00 0.21 19 ALA A CA 7
ATOM 7720 C C . ALA A 1 19 ? 3.456 -7.103 5.000 1.00 0.21 19 ALA A C 7
ATOM 7721 O O . ALA A 1 19 ? 2.264 -7.408 4.906 1.00 0.23 19 ALA A O 7
ATOM 7728 N N . PRO A 1 20 ? 4.382 -7.543 4.134 1.00 0.20 20 PRO A N 7
ATOM 7729 C CA . PRO A 1 20 ? 4.078 -8.451 3.027 1.00 0.21 20 PRO A CA 7
ATOM 7730 C C . PRO A 1 20 ? 3.308 -9.690 3.463 1.00 0.25 20 PRO A C 7
ATOM 7731 O O . PRO A 1 20 ? 3.531 -10.232 4.540 1.00 0.29 20 PRO A O 7
ATOM 7742 N N . ASP A 1 21 ? 2.401 -10.124 2.603 1.00 0.26 21 ASP A N 7
ATOM 7743 C CA . ASP A 1 21 ? 1.678 -11.374 2.792 1.00 0.31 21 ASP A CA 7
ATOM 7744 C C . ASP A 1 21 ? 2.623 -12.524 2.476 1.00 0.35 21 ASP A C 7
ATOM 7745 O O . ASP A 1 21 ? 2.356 -13.688 2.763 1.00 0.42 21 ASP A O 7
ATOM 7754 N N . ASP A 1 22 ? 3.752 -12.145 1.885 1.00 0.38 22 ASP A N 7
ATOM 7755 C CA . ASP A 1 22 ? 4.838 -13.053 1.537 1.00 0.51 22 ASP A CA 7
ATOM 7756 C C . ASP A 1 22 ? 5.642 -13.451 2.788 1.00 0.56 22 ASP A C 7
ATOM 7757 O O . ASP A 1 22 ? 6.801 -13.848 2.706 1.00 0.67 22 ASP A O 7
ATOM 7766 N N . GLY A 1 23 ? 5.012 -13.339 3.950 1.00 0.52 23 GLY A N 7
ATOM 7767 C CA . GLY A 1 23 ? 5.662 -13.721 5.189 1.00 0.61 23 GLY A CA 7
ATOM 7768 C C . GLY A 1 23 ? 6.168 -12.536 5.983 1.00 0.56 23 GLY A C 7
ATOM 7769 O O . GLY A 1 23 ? 6.837 -12.710 6.999 1.00 0.66 23 GLY A O 7
ATOM 7773 N N . SER A 1 24 ? 5.838 -11.339 5.513 1.00 0.48 24 SER A N 7
ATOM 7774 C CA . SER A 1 24 ? 6.157 -10.094 6.212 1.00 0.50 24 SER A CA 7
ATOM 7775 C C . SER A 1 24 ? 7.659 -9.930 6.460 1.00 0.50 24 SER A C 7
ATOM 7776 O O . SER A 1 24 ? 8.181 -10.330 7.500 1.00 0.62 24 SER A O 7
ATOM 7784 N N . ALA A 1 25 ? 8.352 -9.330 5.497 1.00 0.52 25 ALA A N 7
ATOM 7785 C CA . ALA A 1 25 ? 9.786 -9.105 5.623 1.00 0.56 25 ALA A CA 7
ATOM 7786 C C . ALA A 1 25 ? 10.113 -7.632 5.836 1.00 0.69 25 ALA A C 7
ATOM 7787 O O . ALA A 1 25 ? 11.250 -7.205 5.636 1.00 1.42 25 ALA A O 7
ATOM 7794 N N . ASP A 1 26 ? 9.099 -6.871 6.250 1.00 0.34 26 ASP A N 7
ATOM 7795 C CA . ASP A 1 26 ? 9.220 -5.426 6.465 1.00 0.32 26 ASP A CA 7
ATOM 7796 C C . ASP A 1 26 ? 9.727 -4.726 5.216 1.00 0.23 26 ASP A C 7
ATOM 7797 O O . ASP A 1 26 ? 10.897 -4.354 5.130 1.00 0.32 26 ASP A O 7
ATOM 7806 N N . VAL A 1 27 ? 8.850 -4.535 4.255 1.00 0.15 27 VAL A N 7
ATOM 7807 C CA . VAL A 1 27 ? 9.248 -3.921 3.007 1.00 0.14 27 VAL A CA 7
ATOM 7808 C C . VAL A 1 27 ? 9.054 -2.402 3.065 1.00 0.13 27 VAL A C 7
ATOM 7809 O O . VAL A 1 27 ? 8.006 -1.905 3.486 1.00 0.16 27 VAL A O 7
ATOM 7822 N N . PHE A 1 28 ? 10.091 -1.683 2.672 1.00 0.14 28 PHE A N 7
ATOM 7823 C CA . PHE A 1 28 ? 10.113 -0.228 2.732 1.00 0.17 28 PHE A CA 7
ATOM 7824 C C . PHE A 1 28 ? 9.388 0.378 1.538 1.00 0.15 28 PHE A C 7
ATOM 7825 O O . PHE A 1 28 ? 9.699 0.066 0.393 1.00 0.17 28 PHE A O 7
ATOM 7842 N N . VAL A 1 29 ? 8.439 1.255 1.806 1.00 0.14 29 VAL A N 7
ATOM 7843 C CA . VAL A 1 29 ? 7.672 1.883 0.745 1.00 0.14 29 VAL A CA 7
ATOM 7844 C C . VAL A 1 29 ? 8.161 3.298 0.497 1.00 0.16 29 VAL A C 7
ATOM 7845 O O . VAL A 1 29 ? 8.616 3.977 1.415 1.00 0.21 29 VAL A O 7
ATOM 7858 N N . HIS A 1 30 ? 8.052 3.734 -0.742 1.00 0.21 30 HIS A N 7
ATOM 7859 C CA . HIS A 1 30 ? 8.432 5.080 -1.121 1.00 0.23 30 HIS A CA 7
ATOM 7860 C C . HIS A 1 30 ? 7.465 5.581 -2.189 1.00 0.20 30 HIS A C 7
ATOM 7861 O O . HIS A 1 30 ? 7.173 4.873 -3.150 1.00 0.22 30 HIS A O 7
ATOM 7876 N N . TYR A 1 31 ? 6.960 6.799 -1.995 1.00 0.20 31 TYR A N 7
ATOM 7877 C CA . TYR A 1 31 ? 5.857 7.338 -2.797 1.00 0.23 31 TYR A CA 7
ATOM 7878 C C . TYR A 1 31 ? 6.166 7.372 -4.297 1.00 0.24 31 TYR A C 7
ATOM 7879 O O . TYR A 1 31 ? 5.255 7.297 -5.120 1.00 0.30 31 TYR A O 7
ATOM 7897 N N . SER A 1 32 ? 7.438 7.489 -4.651 1.00 0.25 32 SER A N 7
ATOM 7898 C CA . SER A 1 32 ? 7.836 7.542 -6.052 1.00 0.31 32 SER A CA 7
ATOM 7899 C C . SER A 1 32 ? 7.690 6.167 -6.703 1.00 0.29 32 SER A C 7
ATOM 7900 O O . SER A 1 32 ? 7.588 6.048 -7.924 1.00 0.35 32 SER A O 7
ATOM 7908 N N . GLU A 1 33 ? 7.666 5.136 -5.870 1.00 0.24 33 GLU A N 7
ATOM 7909 C CA . GLU A 1 33 ? 7.482 3.774 -6.336 1.00 0.24 33 GLU A CA 7
ATOM 7910 C C . GLU A 1 33 ? 6.005 3.413 -6.349 1.00 0.22 33 GLU A C 7
ATOM 7911 O O . GLU A 1 33 ? 5.590 2.459 -7.007 1.00 0.24 33 GLU A O 7
ATOM 7923 N N . ILE A 1 34 ? 5.214 4.178 -5.611 1.00 0.21 34 ILE A N 7
ATOM 7924 C CA . ILE A 1 34 ? 3.783 3.953 -5.548 1.00 0.23 34 ILE A CA 7
ATOM 7925 C C . ILE A 1 34 ? 3.115 4.391 -6.840 1.00 0.27 34 ILE A C 7
ATOM 7926 O O . ILE A 1 34 ? 3.290 5.522 -7.295 1.00 0.28 34 ILE A O 7
ATOM 7942 N N . GLN A 1 35 ? 2.361 3.483 -7.427 1.00 0.33 35 GLN A N 7
ATOM 7943 C CA . GLN A 1 35 ? 1.636 3.758 -8.649 1.00 0.39 35 GLN A CA 7
ATOM 7944 C C . GLN A 1 35 ? 0.317 4.431 -8.308 1.00 0.55 35 GLN A C 7
ATOM 7945 O O . GLN A 1 35 ? -0.715 3.774 -8.160 1.00 0.79 35 GLN A O 7
ATOM 7959 N N . GLY A 1 36 ? 0.370 5.744 -8.165 1.00 0.79 36 GLY A N 7
ATOM 7960 C CA . GLY A 1 36 ? -0.765 6.490 -7.672 1.00 1.02 36 GLY A CA 7
ATOM 7961 C C . GLY A 1 36 ? -1.884 6.635 -8.681 1.00 0.85 36 GLY A C 7
ATOM 7962 O O . GLY A 1 36 ? -1.648 6.863 -9.866 1.00 0.97 36 GLY A O 7
ATOM 7966 N N . ASN A 1 37 ? -3.111 6.504 -8.199 1.00 0.90 37 ASN A N 7
ATOM 7967 C CA . ASN A 1 37 ? -4.295 6.719 -9.021 1.00 1.09 37 ASN A CA 7
ATOM 7968 C C . ASN A 1 37 ? -4.866 8.099 -8.728 1.00 1.06 37 ASN A C 7
ATOM 7969 O O . ASN A 1 37 ? -6.075 8.270 -8.581 1.00 1.31 37 ASN A O 7
ATOM 7980 N N . GLY A 1 38 ? -3.978 9.074 -8.624 1.00 0.94 38 GLY A N 7
ATOM 7981 C CA . GLY A 1 38 ? -4.376 10.404 -8.214 1.00 1.12 38 GLY A CA 7
ATOM 7982 C C . GLY A 1 38 ? -3.744 10.773 -6.892 1.00 0.99 38 GLY A C 7
ATOM 7983 O O . GLY A 1 38 ? -3.673 11.946 -6.525 1.00 1.26 38 GLY A O 7
ATOM 7987 N N . PHE A 1 39 ? -3.287 9.751 -6.182 1.00 0.75 39 PHE A N 7
ATOM 7988 C CA . PHE A 1 39 ? -2.591 9.920 -4.919 1.00 0.69 39 PHE A CA 7
ATOM 7989 C C . PHE A 1 39 ? -1.579 8.795 -4.748 1.00 0.54 39 PHE A C 7
ATOM 7990 O O . PHE A 1 39 ? -1.871 7.640 -5.062 1.00 0.74 39 PHE A O 7
ATOM 8007 N N . ARG A 1 40 ? -0.390 9.132 -4.279 1.00 0.43 40 ARG A N 7
ATOM 8008 C CA . ARG A 1 40 ? 0.650 8.139 -4.053 1.00 0.40 40 ARG A CA 7
ATOM 8009 C C . ARG A 1 40 ? 0.836 7.914 -2.566 1.00 0.36 40 ARG A C 7
ATOM 8010 O O . ARG A 1 40 ? 1.952 7.947 -2.047 1.00 0.38 40 ARG A O 7
ATOM 8031 N N . THR A 1 41 ? -0.269 7.686 -1.885 1.00 0.35 41 THR A N 7
ATOM 8032 C CA . THR A 1 41 ? -0.256 7.554 -0.447 1.00 0.33 41 THR A CA 7
ATOM 8033 C C . THR A 1 41 ? -0.883 6.241 -0.009 1.00 0.32 41 THR A C 7
ATOM 8034 O O . THR A 1 41 ? -1.714 5.664 -0.716 1.00 0.41 41 THR A O 7
ATOM 8045 N N . LEU A 1 42 ? -0.476 5.772 1.155 1.00 0.28 42 LEU A N 7
ATOM 8046 C CA . LEU A 1 42 ? -0.977 4.527 1.699 1.00 0.27 42 LEU A CA 7
ATOM 8047 C C . LEU A 1 42 ? -1.492 4.738 3.110 1.00 0.30 42 LEU A C 7
ATOM 8048 O O . LEU A 1 42 ? -0.966 5.565 3.855 1.00 0.35 42 LEU A O 7
ATOM 8064 N N . GLU A 1 43 ? -2.522 3.992 3.465 1.00 0.33 43 GLU A N 7
ATOM 8065 C CA . GLU A 1 43 ? -3.124 4.086 4.783 1.00 0.36 43 GLU A CA 7
ATOM 8066 C C . GLU A 1 43 ? -2.599 2.983 5.680 1.00 0.34 43 GLU A C 7
ATOM 8067 O O . GLU A 1 43 ? -2.181 1.932 5.207 1.00 0.41 43 GLU A O 7
ATOM 8079 N N . GLU A 1 44 ? -2.623 3.228 6.973 1.00 0.30 44 GLU A N 7
ATOM 8080 C CA . GLU A 1 44 ? -2.176 2.249 7.939 1.00 0.29 44 GLU A CA 7
ATOM 8081 C C . GLU A 1 44 ? -3.151 1.081 7.983 1.00 0.30 44 GLU A C 7
ATOM 8082 O O . GLU A 1 44 ? -4.348 1.273 8.210 1.00 0.37 44 GLU A O 7
ATOM 8094 N N . ASN A 1 45 ? -2.619 -0.114 7.748 1.00 0.32 45 ASN A N 7
ATOM 8095 C CA . ASN A 1 45 ? -3.393 -1.356 7.714 1.00 0.37 45 ASN A CA 7
ATOM 8096 C C . ASN A 1 45 ? -4.193 -1.460 6.421 1.00 0.36 45 ASN A C 7
ATOM 8097 O O . ASN A 1 45 ? -5.232 -2.122 6.363 1.00 0.43 45 ASN A O 7
ATOM 8108 N N . GLN A 1 46 ? -3.694 -0.801 5.385 1.00 0.34 46 GLN A N 7
ATOM 8109 C CA . GLN A 1 46 ? -4.280 -0.885 4.056 1.00 0.37 46 GLN A CA 7
ATOM 8110 C C . GLN A 1 46 ? -3.689 -2.073 3.307 1.00 0.32 46 GLN A C 7
ATOM 8111 O O . GLN A 1 46 ? -2.493 -2.337 3.401 1.00 0.28 46 GLN A O 7
ATOM 8125 N N . LYS A 1 47 ? -4.512 -2.788 2.565 1.00 0.35 47 LYS A N 7
ATOM 8126 C CA . LYS A 1 47 ? -4.008 -3.872 1.743 1.00 0.32 47 LYS A CA 7
ATOM 8127 C C . LYS A 1 47 ? -3.341 -3.299 0.509 1.00 0.28 47 LYS A C 7
ATOM 8128 O O . LYS A 1 47 ? -3.813 -2.319 -0.068 1.00 0.31 47 LYS A O 7
ATOM 8147 N N . VAL A 1 48 ? -2.236 -3.896 0.111 1.00 0.25 48 VAL A N 7
ATOM 8148 C CA . VAL A 1 48 ? -1.415 -3.321 -0.932 1.00 0.23 48 VAL A CA 7
ATOM 8149 C C . VAL A 1 48 ? -0.633 -4.394 -1.687 1.00 0.21 48 VAL A C 7
ATOM 8150 O O . VAL A 1 48 ? -0.373 -5.479 -1.166 1.00 0.21 48 VAL A O 7
ATOM 8163 N N . GLU A 1 49 ? -0.303 -4.089 -2.926 1.00 0.21 49 GLU A N 7
ATOM 8164 C CA . GLU A 1 49 ? 0.520 -4.946 -3.755 1.00 0.21 49 GLU A CA 7
ATOM 8165 C C . GLU A 1 49 ? 1.776 -4.186 -4.155 1.00 0.22 49 GLU A C 7
ATOM 8166 O O . GLU A 1 49 ? 1.755 -2.963 -4.229 1.00 0.31 49 GLU A O 7
ATOM 8178 N N . PHE A 1 50 ? 2.865 -4.896 -4.398 1.00 0.18 50 PHE A N 7
ATOM 8179 C CA . PHE A 1 50 ? 4.136 -4.252 -4.694 1.00 0.17 50 PHE A CA 7
ATOM 8180 C C . PHE A 1 50 ? 5.133 -5.236 -5.294 1.00 0.18 50 PHE A C 7
ATOM 8181 O O . PHE A 1 50 ? 4.834 -6.416 -5.485 1.00 0.29 50 PHE A O 7
ATOM 8198 N N . GLU A 1 51 ? 6.307 -4.729 -5.615 1.00 0.20 51 GLU A N 7
ATOM 8199 C CA . GLU A 1 51 ? 7.401 -5.548 -6.094 1.00 0.22 51 GLU A CA 7
ATOM 8200 C C . GLU A 1 51 ? 8.614 -5.333 -5.206 1.00 0.21 51 GLU A C 7
ATOM 8201 O O . GLU A 1 51 ? 9.153 -4.229 -5.132 1.00 0.27 51 GLU A O 7
ATOM 8213 N N . ILE A 1 52 ? 9.033 -6.381 -4.523 1.00 0.22 52 ILE A N 7
ATOM 8214 C CA . ILE A 1 52 ? 10.115 -6.272 -3.564 1.00 0.22 52 ILE A CA 7
ATOM 8215 C C . ILE A 1 52 ? 11.470 -6.163 -4.247 1.00 0.24 52 ILE A C 7
ATOM 8216 O O . ILE A 1 52 ? 11.859 -7.017 -5.047 1.00 0.30 52 ILE A O 7
ATOM 8232 N N . GLY A 1 53 ? 12.163 -5.086 -3.935 1.00 0.24 53 GLY A N 7
ATOM 8233 C CA . GLY A 1 53 ? 13.536 -4.923 -4.348 1.00 0.26 53 GLY A CA 7
ATOM 8234 C C . GLY A 1 53 ? 14.424 -4.712 -3.149 1.00 0.29 53 GLY A C 7
ATOM 8235 O O . GLY A 1 53 ? 14.007 -4.970 -2.022 1.00 0.38 53 GLY A O 7
ATOM 8239 N N . GLU A 1 54 ? 15.628 -4.229 -3.369 1.00 0.32 54 GLU A N 7
ATOM 8240 C CA . GLU A 1 54 ? 16.551 -3.988 -2.276 1.00 0.41 54 GLU A CA 7
ATOM 8241 C C . GLU A 1 54 ? 16.748 -2.494 -2.062 1.00 0.46 54 GLU A C 7
ATOM 8242 O O . GLU A 1 54 ? 17.214 -1.781 -2.953 1.00 0.55 54 GLU A O 7
ATOM 8254 N N . GLY A 1 55 ? 16.386 -2.034 -0.880 1.00 0.52 55 GLY A N 7
ATOM 8255 C CA . GLY A 1 55 ? 16.496 -0.631 -0.557 1.00 0.62 55 GLY A CA 7
ATOM 8256 C C . GLY A 1 55 ? 17.704 -0.343 0.303 1.00 0.72 55 GLY A C 7
ATOM 8257 O O . GLY A 1 55 ? 18.653 -1.128 0.338 1.00 0.77 55 GLY A O 7
ATOM 8261 N N . ALA A 1 56 ? 17.671 0.787 0.989 1.00 0.83 56 ALA A N 7
ATOM 8262 C CA . ALA A 1 56 ? 18.772 1.204 1.840 1.00 0.96 56 ALA A CA 7
ATOM 8263 C C . ALA A 1 56 ? 18.961 0.257 3.023 1.00 0.98 56 ALA A C 7
ATOM 8264 O O . ALA A 1 56 ? 20.025 -0.336 3.192 1.00 1.13 56 ALA A O 7
ATOM 8271 N N . LYS A 1 57 ? 17.925 0.097 3.831 1.00 0.94 57 LYS A N 7
ATOM 8272 C CA . LYS A 1 57 ? 18.045 -0.685 5.055 1.00 1.05 57 LYS A CA 7
ATOM 8273 C C . LYS A 1 57 ? 17.451 -2.078 4.896 1.00 0.93 57 LYS A C 7
ATOM 8274 O O . LYS A 1 57 ? 17.763 -2.984 5.668 1.00 1.40 57 LYS A O 7
ATOM 8293 N N . GLY A 1 58 ? 16.608 -2.246 3.893 1.00 0.68 58 GLY A N 7
ATOM 8294 C CA . GLY A 1 58 ? 15.973 -3.527 3.670 1.00 0.62 58 GLY A CA 7
ATOM 8295 C C . GLY A 1 58 ? 15.213 -3.549 2.369 1.00 0.49 58 GLY A C 7
ATOM 8296 O O . GLY A 1 58 ? 15.356 -2.631 1.562 1.00 0.56 58 GLY A O 7
ATOM 8300 N N . PRO A 1 59 ? 14.396 -4.584 2.135 1.00 0.39 59 PRO A N 7
ATOM 8301 C CA . PRO A 1 59 ? 13.604 -4.709 0.912 1.00 0.33 59 PRO A CA 7
ATOM 8302 C C . PRO A 1 59 ? 12.719 -3.493 0.680 1.00 0.26 59 PRO A C 7
ATOM 8303 O O . PRO A 1 59 ? 12.189 -2.911 1.623 1.00 0.27 59 PRO A O 7
ATOM 8314 N N . GLN A 1 60 ? 12.561 -3.114 -0.576 1.00 0.22 60 GLN A N 7
ATOM 8315 C CA . GLN A 1 60 ? 11.773 -1.941 -0.914 1.00 0.20 60 GLN A CA 7
ATOM 8316 C C . GLN A 1 60 ? 10.594 -2.311 -1.798 1.00 0.17 60 GLN A C 7
ATOM 8317 O O . GLN A 1 60 ? 10.698 -3.176 -2.668 1.00 0.21 60 GLN A O 7
ATOM 8331 N N . ALA A 1 61 ? 9.473 -1.660 -1.554 1.00 0.14 61 ALA A N 7
ATOM 8332 C CA . ALA A 1 61 ? 8.271 -1.879 -2.327 1.00 0.13 61 ALA A CA 7
ATOM 8333 C C . ALA A 1 61 ? 8.283 -1.004 -3.566 1.00 0.14 61 ALA A C 7
ATOM 8334 O O . ALA A 1 61 ? 8.162 0.217 -3.478 1.00 0.15 61 ALA A O 7
ATOM 8341 N N . GLN A 1 62 ? 8.457 -1.631 -4.711 1.00 0.16 62 GLN A N 7
ATOM 8342 C CA . GLN A 1 62 ? 8.473 -0.925 -5.978 1.00 0.18 62 GLN A CA 7
ATOM 8343 C C . GLN A 1 62 ? 7.173 -1.174 -6.716 1.00 0.18 62 GLN A C 7
ATOM 8344 O O . GLN A 1 62 ? 6.553 -2.218 -6.530 1.00 0.20 62 GLN A O 7
ATOM 8358 N N . GLN A 1 63 ? 6.761 -0.209 -7.531 1.00 0.20 63 GLN A N 7
ATOM 8359 C CA . GLN A 1 63 ? 5.540 -0.326 -8.323 1.00 0.23 63 GLN A CA 7
ATOM 8360 C C . GLN A 1 63 ? 4.361 -0.696 -7.432 1.00 0.22 63 GLN A C 7
ATOM 8361 O O . GLN A 1 63 ? 3.603 -1.624 -7.716 1.00 0.28 63 GLN A O 7
ATOM 8375 N N . VAL A 1 64 ? 4.212 0.060 -6.359 1.00 0.19 64 VAL A N 7
ATOM 8376 C CA . VAL A 1 64 ? 3.242 -0.249 -5.325 1.00 0.19 64 VAL A CA 7
ATOM 8377 C C . VAL A 1 64 ? 1.823 0.043 -5.801 1.00 0.25 64 VAL A C 7
ATOM 8378 O O . VAL A 1 64 ? 1.546 1.109 -6.343 1.00 0.44 64 VAL A O 7
ATOM 8391 N N . HIS A 1 65 ? 0.941 -0.918 -5.600 1.00 0.22 65 HIS A N 7
ATOM 8392 C CA . HIS A 1 65 ? -0.451 -0.792 -5.997 1.00 0.27 65 HIS A CA 7
ATOM 8393 C C . HIS A 1 65 ? -1.344 -0.878 -4.771 1.00 0.26 65 HIS A C 7
ATOM 8394 O O . HIS A 1 65 ? -1.397 -1.913 -4.108 1.00 0.27 65 HIS A O 7
ATOM 8409 N N . ALA A 1 66 ? -2.041 0.201 -4.468 1.00 0.31 66 ALA A N 7
ATOM 8410 C CA . ALA A 1 66 ? -2.915 0.235 -3.309 1.00 0.36 66 ALA A CA 7
ATOM 8411 C C . ALA A 1 66 ? -4.173 -0.583 -3.564 1.00 0.40 66 ALA A C 7
ATOM 8412 O O . ALA A 1 66 ? -5.035 -0.195 -4.351 1.00 0.50 66 ALA A O 7
ATOM 8419 N N . LEU A 1 67 ? -4.260 -1.724 -2.899 1.00 0.38 67 LEU A N 7
ATOM 8420 C CA . LEU A 1 67 ? -5.385 -2.629 -3.069 1.00 0.42 67 LEU A CA 7
ATOM 8421 C C . LEU A 1 67 ? -6.569 -2.159 -2.239 1.00 0.49 67 LEU A C 7
ATOM 8422 O O . LEU A 1 67 ? -7.726 -2.263 -2.654 1.00 1.06 67 LEU A O 7
ATOM 8438 N N . GLY A 1 68 ? -6.268 -1.650 -1.056 1.00 1.08 68 GLY A N 7
ATOM 8439 C CA . GLY A 1 68 ? -7.299 -1.185 -0.162 1.00 1.27 68 GLY A CA 7
ATOM 8440 C C . GLY A 1 68 ? -7.703 -2.251 0.828 1.00 2.04 68 GLY A C 7
ATOM 8441 O O . GLY A 1 68 ? -7.299 -2.216 1.991 1.00 2.96 68 GLY A O 7
ATOM 8445 N N . GLY A 1 69 ? -8.476 -3.216 0.360 1.00 2.43 69 GLY A N 7
ATOM 8446 C CA . GLY A 1 69 ? -8.950 -4.271 1.227 1.00 3.61 69 GLY A CA 7
ATOM 8447 C C . GLY A 1 69 ? -10.298 -3.936 1.817 1.00 4.19 69 GLY A C 7
ATOM 8448 O O . GLY A 1 69 ? -11.335 -4.238 1.222 1.00 4.57 69 GLY A O 7
ATOM 8452 N N . GLU A 1 70 ? -10.288 -3.280 2.965 1.00 4.74 70 GLU A N 7
ATOM 8453 C CA . GLU A 1 70 ? -11.523 -2.893 3.628 1.00 5.66 70 GLU A CA 7
ATOM 8454 C C . GLU A 1 70 ? -11.825 -1.420 3.376 1.00 5.69 70 GLU A C 7
ATOM 8455 O O . GLU A 1 70 ? -11.613 -0.571 4.243 1.00 6.25 70 GLU A O 7
ATOM 8467 N N . ASN A 1 71 ? -12.302 -1.124 2.176 1.00 5.41 71 ASN A N 7
ATOM 8468 C CA . ASN A 1 71 ? -12.716 0.229 1.820 1.00 5.76 71 ASN A CA 7
ATOM 8469 C C . ASN A 1 71 ? -14.155 0.208 1.333 1.00 6.23 71 ASN A C 7
ATOM 8470 O O . ASN A 1 71 ? -14.685 -0.860 1.021 1.00 6.60 71 ASN A O 7
ATOM 8481 N N . LEU A 1 72 ? -14.776 1.387 1.263 1.00 6.57 72 LEU A N 7
ATOM 8482 C CA . LEU A 1 72 ? -16.183 1.504 0.878 1.00 7.33 72 LEU A CA 7
ATOM 8483 C C . LEU A 1 72 ? -17.055 0.697 1.833 1.00 7.88 72 LEU A C 7
ATOM 8484 O O . LEU A 1 72 ? -17.501 -0.406 1.511 1.00 8.35 72 LEU A O 7
ATOM 8500 N N . TYR A 1 73 ? -17.308 1.260 3.005 1.00 8.05 73 TYR A N 7
ATOM 8501 C CA . TYR A 1 73 ? -18.030 0.558 4.059 1.00 8.83 73 TYR A CA 7
ATOM 8502 C C . TYR A 1 73 ? -19.538 0.598 3.826 1.00 9.55 73 TYR A C 7
ATOM 8503 O O . TYR A 1 73 ? -20.329 0.706 4.766 1.00 9.76 73 TYR A O 7
ATOM 8521 N N . PHE A 1 74 ? -19.927 0.521 2.563 1.00 10.13 74 PHE A N 7
ATOM 8522 C CA . PHE A 1 74 ? -21.326 0.410 2.187 1.00 11.00 74 PHE A CA 7
ATOM 8523 C C . PHE A 1 74 ? -21.753 -1.044 2.328 1.00 11.73 74 PHE A C 7
ATOM 8524 O O . PHE A 1 74 ? -22.900 -1.358 2.656 1.00 12.35 74 PHE A O 7
ATOM 8541 N N . GLN A 1 75 ? -20.771 -1.913 2.086 1.00 11.83 75 GLN A N 7
ATOM 8542 C CA . GLN A 1 75 ? -20.875 -3.352 2.304 1.00 12.66 75 GLN A CA 7
ATOM 8543 C C . GLN A 1 75 ? -22.014 -3.968 1.502 1.00 13.30 75 GLN A C 7
ATOM 8544 O O . GLN A 1 75 ? -22.689 -4.890 1.959 1.00 13.74 75 GLN A O 7
ATOM 8558 N N . GLY A 1 76 ? -22.192 -3.474 0.286 1.00 13.52 76 GLY A N 7
ATOM 8559 C CA . GLY A 1 76 ? -23.237 -3.983 -0.579 1.00 14.29 76 GLY A CA 7
ATOM 8560 C C . GLY A 1 76 ? -22.806 -5.237 -1.314 1.00 15.03 76 GLY A C 7
ATOM 8561 O O . GLY A 1 76 ? -22.754 -5.258 -2.541 1.00 15.18 76 GLY A O 7
ATOM 8565 N N . HIS A 1 77 ? -22.493 -6.284 -0.562 1.00 15.64 77 HIS A N 7
ATOM 8566 C CA . HIS A 1 77 ? -22.014 -7.533 -1.148 1.00 16.51 77 HIS A CA 7
ATOM 8567 C C . HIS A 1 77 ? -22.952 -8.681 -0.800 1.00 16.99 77 HIS A C 7
ATOM 8568 O O . HIS A 1 77 ? -22.500 -9.777 -0.469 1.00 17.49 77 HIS A O 7
ATOM 8583 N N . HIS A 1 78 ? -24.256 -8.409 -0.877 1.00 16.97 78 HIS A N 7
ATOM 8584 C CA . HIS A 1 78 ? -25.299 -9.383 -0.544 1.00 17.58 78 HIS A CA 7
ATOM 8585 C C . HIS A 1 78 ? -25.295 -9.692 0.948 1.00 18.02 78 HIS A C 7
ATOM 8586 O O . HIS A 1 78 ? -26.084 -9.128 1.707 1.00 18.40 78 HIS A O 7
ATOM 8601 N N . HIS A 1 79 ? -24.407 -10.578 1.371 1.00 18.10 79 HIS A N 7
ATOM 8602 C CA . HIS A 1 79 ? -24.235 -10.857 2.786 1.00 18.64 79 HIS A CA 7
ATOM 8603 C C . HIS A 1 79 ? -23.038 -10.078 3.305 1.00 19.20 79 HIS A C 7
ATOM 8604 O O . HIS A 1 79 ? -23.190 -9.128 4.074 1.00 19.63 79 HIS A O 7
ATOM 8619 N N . HIS A 1 80 ? -21.847 -10.478 2.872 1.00 19.30 80 HIS A N 7
ATOM 8620 C CA . HIS A 1 80 ? -20.631 -9.738 3.191 1.00 19.92 80 HIS A CA 7
ATOM 8621 C C . HIS A 1 80 ? -19.486 -10.134 2.260 1.00 20.43 80 HIS A C 7
ATOM 8622 O O . HIS A 1 80 ? -18.341 -9.741 2.479 1.00 20.73 80 HIS A O 7
ATOM 8637 N N . HIS A 1 81 ? -19.802 -10.901 1.220 1.00 20.63 81 HIS A N 7
ATOM 8638 C CA . HIS A 1 81 ? -18.792 -11.382 0.280 1.00 21.22 81 HIS A CA 7
ATOM 8639 C C . HIS A 1 81 ? -19.459 -12.021 -0.931 1.00 21.95 81 HIS A C 7
ATOM 8640 O O . HIS A 1 81 ? -20.227 -12.972 -0.791 1.00 22.36 81 HIS A O 7
ATOM 8655 N N . HIS A 1 82 ? -19.167 -11.496 -2.113 1.00 22.20 82 HIS A N 7
ATOM 8656 C CA . HIS A 1 82 ? -19.734 -12.024 -3.347 1.00 22.98 82 HIS A CA 7
ATOM 8657 C C . HIS A 1 82 ? -18.975 -11.474 -4.547 1.00 23.64 82 HIS A C 7
ATOM 8658 O O . HIS A 1 82 ? -18.023 -12.135 -5.003 1.00 23.99 82 HIS A O 7
ATOM 8674 N N . MET A 1 1 ? 7.037 -10.249 -7.539 1.00 1.37 1 MET A N 8
ATOM 8675 C CA . MET A 1 1 ? 5.847 -9.528 -7.034 1.00 0.85 1 MET A CA 8
ATOM 8676 C C . MET A 1 1 ? 5.372 -10.125 -5.720 1.00 0.72 1 MET A C 8
ATOM 8677 O O . MET A 1 1 ? 5.482 -11.331 -5.494 1.00 1.11 1 MET A O 8
ATOM 8693 N N . ALA A 1 2 ? 4.848 -9.272 -4.856 1.00 0.36 2 ALA A N 8
ATOM 8694 C CA . ALA A 1 2 ? 4.332 -9.695 -3.569 1.00 0.26 2 ALA A CA 8
ATOM 8695 C C . ALA A 1 2 ? 3.165 -8.814 -3.165 1.00 0.23 2 ALA A C 8
ATOM 8696 O O . ALA A 1 2 ? 2.959 -7.741 -3.730 1.00 0.35 2 ALA A O 8
ATOM 8703 N N . GLN A 1 3 ? 2.404 -9.271 -2.197 1.00 0.22 3 GLN A N 8
ATOM 8704 C CA . GLN A 1 3 ? 1.280 -8.516 -1.688 1.00 0.21 3 GLN A CA 8
ATOM 8705 C C . GLN A 1 3 ? 1.418 -8.384 -0.192 1.00 0.21 3 GLN A C 8
ATOM 8706 O O . GLN A 1 3 ? 2.294 -9.004 0.407 1.00 0.23 3 GLN A O 8
ATOM 8720 N N . GLY A 1 4 ? 0.578 -7.573 0.411 1.00 0.21 4 GLY A N 8
ATOM 8721 C CA . GLY A 1 4 ? 0.624 -7.426 1.841 1.00 0.24 4 GLY A CA 8
ATOM 8722 C C . GLY A 1 4 ? -0.248 -6.309 2.337 1.00 0.24 4 GLY A C 8
ATOM 8723 O O . GLY A 1 4 ? -1.216 -5.923 1.681 1.00 0.27 4 GLY A O 8
ATOM 8727 N N . THR A 1 5 ? 0.106 -5.792 3.493 1.00 0.24 5 THR A N 8
ATOM 8728 C CA . THR A 1 5 ? -0.640 -4.722 4.116 1.00 0.25 5 THR A CA 8
ATOM 8729 C C . THR A 1 5 ? 0.314 -3.639 4.582 1.00 0.22 5 THR A C 8
ATOM 8730 O O . THR A 1 5 ? 1.224 -3.906 5.368 1.00 0.22 5 THR A O 8
ATOM 8741 N N . VAL A 1 6 ? 0.130 -2.428 4.083 1.00 0.21 6 VAL A N 8
ATOM 8742 C CA . VAL A 1 6 ? 0.932 -1.311 4.539 1.00 0.19 6 VAL A CA 8
ATOM 8743 C C . VAL A 1 6 ? 0.657 -1.056 6.014 1.00 0.19 6 VAL A C 8
ATOM 8744 O O . VAL A 1 6 ? -0.435 -0.642 6.399 1.00 0.21 6 VAL A O 8
ATOM 8757 N N . LYS A 1 7 ? 1.654 -1.347 6.838 1.00 0.20 7 LYS A N 8
ATOM 8758 C CA . LYS A 1 7 ? 1.497 -1.270 8.277 1.00 0.24 7 LYS A CA 8
ATOM 8759 C C . LYS A 1 7 ? 1.428 0.175 8.725 1.00 0.22 7 LYS A C 8
ATOM 8760 O O . LYS A 1 7 ? 0.802 0.490 9.733 1.00 0.24 7 LYS A O 8
ATOM 8779 N N . TRP A 1 8 ? 2.088 1.040 7.973 1.00 0.20 8 TRP A N 8
ATOM 8780 C CA . TRP A 1 8 ? 1.996 2.473 8.188 1.00 0.21 8 TRP A CA 8
ATOM 8781 C C . TRP A 1 8 ? 2.665 3.216 7.049 1.00 0.20 8 TRP A C 8
ATOM 8782 O O . TRP A 1 8 ? 3.555 2.680 6.382 1.00 0.18 8 TRP A O 8
ATOM 8803 N N . PHE A 1 9 ? 2.229 4.441 6.827 1.00 0.22 9 PHE A N 8
ATOM 8804 C CA . PHE A 1 9 ? 2.787 5.274 5.778 1.00 0.21 9 PHE A CA 8
ATOM 8805 C C . PHE A 1 9 ? 2.624 6.740 6.147 1.00 0.25 9 PHE A C 8
ATOM 8806 O O . PHE A 1 9 ? 1.530 7.175 6.501 1.00 0.33 9 PHE A O 8
ATOM 8823 N N . ASN A 1 10 ? 3.706 7.496 6.080 1.00 0.27 10 ASN A N 8
ATOM 8824 C CA . ASN A 1 10 ? 3.647 8.920 6.375 1.00 0.34 10 ASN A CA 8
ATOM 8825 C C . ASN A 1 10 ? 3.868 9.736 5.108 1.00 0.37 10 ASN A C 8
ATOM 8826 O O . ASN A 1 10 ? 4.993 9.908 4.636 1.00 0.44 10 ASN A O 8
ATOM 8837 N N . ALA A 1 11 ? 2.764 10.240 4.570 1.00 0.41 11 ALA A N 8
ATOM 8838 C CA . ALA A 1 11 ? 2.761 10.930 3.284 1.00 0.51 11 ALA A CA 8
ATOM 8839 C C . ALA A 1 11 ? 3.496 12.262 3.347 1.00 0.57 11 ALA A C 8
ATOM 8840 O O . ALA A 1 11 ? 3.874 12.818 2.315 1.00 0.68 11 ALA A O 8
ATOM 8847 N N . GLU A 1 12 ? 3.690 12.774 4.555 1.00 0.57 12 GLU A N 8
ATOM 8848 C CA . GLU A 1 12 ? 4.416 14.018 4.743 1.00 0.69 12 GLU A CA 8
ATOM 8849 C C . GLU A 1 12 ? 5.848 13.865 4.251 1.00 0.62 12 GLU A C 8
ATOM 8850 O O . GLU A 1 12 ? 6.385 14.740 3.573 1.00 0.66 12 GLU A O 8
ATOM 8862 N N . LYS A 1 13 ? 6.454 12.742 4.590 1.00 0.57 13 LYS A N 8
ATOM 8863 C CA . LYS A 1 13 ? 7.806 12.453 4.152 1.00 0.57 13 LYS A CA 8
ATOM 8864 C C . LYS A 1 13 ? 7.767 11.677 2.846 1.00 0.49 13 LYS A C 8
ATOM 8865 O O . LYS A 1 13 ? 8.644 11.810 1.994 1.00 0.53 13 LYS A O 8
ATOM 8884 N N . GLY A 1 14 ? 6.719 10.884 2.697 1.00 0.41 14 GLY A N 8
ATOM 8885 C CA . GLY A 1 14 ? 6.510 10.147 1.473 1.00 0.37 14 GLY A CA 8
ATOM 8886 C C . GLY A 1 14 ? 7.079 8.745 1.524 1.00 0.29 14 GLY A C 8
ATOM 8887 O O . GLY A 1 14 ? 7.521 8.217 0.503 1.00 0.25 14 GLY A O 8
ATOM 8891 N N . PHE A 1 15 ? 7.077 8.135 2.703 1.00 0.28 15 PHE A N 8
ATOM 8892 C CA . PHE A 1 15 ? 7.546 6.764 2.831 1.00 0.24 15 PHE A CA 8
ATOM 8893 C C . PHE A 1 15 ? 6.708 5.994 3.845 1.00 0.22 15 PHE A C 8
ATOM 8894 O O . PHE A 1 15 ? 5.759 6.530 4.413 1.00 0.29 15 PHE A O 8
ATOM 8911 N N . GLY A 1 16 ? 7.038 4.727 4.032 1.00 0.18 16 GLY A N 8
ATOM 8912 C CA . GLY A 1 16 ? 6.320 3.894 4.969 1.00 0.17 16 GLY A CA 8
ATOM 8913 C C . GLY A 1 16 ? 6.808 2.465 4.921 1.00 0.16 16 GLY A C 8
ATOM 8914 O O . GLY A 1 16 ? 7.857 2.189 4.337 1.00 0.16 16 GLY A O 8
ATOM 8918 N N . PHE A 1 17 ? 6.052 1.556 5.517 1.00 0.16 17 PHE A N 8
ATOM 8919 C CA . PHE A 1 17 ? 6.418 0.146 5.522 1.00 0.16 17 PHE A CA 8
ATOM 8920 C C . PHE A 1 17 ? 5.209 -0.733 5.271 1.00 0.16 17 PHE A C 8
ATOM 8921 O O . PHE A 1 17 ? 4.093 -0.419 5.690 1.00 0.22 17 PHE A O 8
ATOM 8938 N N . ILE A 1 18 ? 5.443 -1.832 4.582 1.00 0.13 18 ILE A N 8
ATOM 8939 C CA . ILE A 1 18 ? 4.410 -2.817 4.330 1.00 0.14 18 ILE A CA 8
ATOM 8940 C C . ILE A 1 18 ? 4.763 -4.131 5.004 1.00 0.16 18 ILE A C 8
ATOM 8941 O O . ILE A 1 18 ? 5.935 -4.494 5.105 1.00 0.17 18 ILE A O 8
ATOM 8957 N N . ALA A 1 19 ? 3.745 -4.817 5.487 1.00 0.19 19 ALA A N 8
ATOM 8958 C CA . ALA A 1 19 ? 3.899 -6.166 5.990 1.00 0.21 19 ALA A CA 8
ATOM 8959 C C . ALA A 1 19 ? 3.388 -7.150 4.946 1.00 0.21 19 ALA A C 8
ATOM 8960 O O . ALA A 1 19 ? 2.187 -7.409 4.861 1.00 0.23 19 ALA A O 8
ATOM 8967 N N . PRO A 1 20 ? 4.296 -7.665 4.104 1.00 0.20 20 PRO A N 8
ATOM 8968 C CA . PRO A 1 20 ? 3.953 -8.603 3.030 1.00 0.21 20 PRO A CA 8
ATOM 8969 C C . PRO A 1 20 ? 3.189 -9.828 3.526 1.00 0.25 20 PRO A C 8
ATOM 8970 O O . PRO A 1 20 ? 3.425 -10.333 4.622 1.00 0.29 20 PRO A O 8
ATOM 8981 N N . ASP A 1 21 ? 2.268 -10.288 2.702 1.00 0.26 21 ASP A N 8
ATOM 8982 C CA . ASP A 1 21 ? 1.473 -11.471 2.995 1.00 0.31 21 ASP A CA 8
ATOM 8983 C C . ASP A 1 21 ? 2.311 -12.732 2.790 1.00 0.35 21 ASP A C 8
ATOM 8984 O O . ASP A 1 21 ? 1.953 -13.819 3.236 1.00 0.42 21 ASP A O 8
ATOM 8993 N N . ASP A 1 22 ? 3.458 -12.554 2.143 1.00 0.38 22 ASP A N 8
ATOM 8994 C CA . ASP A 1 22 ? 4.364 -13.656 1.810 1.00 0.51 22 ASP A CA 8
ATOM 8995 C C . ASP A 1 22 ? 5.226 -14.054 3.014 1.00 0.56 22 ASP A C 8
ATOM 8996 O O . ASP A 1 22 ? 6.318 -14.601 2.866 1.00 0.67 22 ASP A O 8
ATOM 9005 N N . GLY A 1 23 ? 4.725 -13.776 4.207 1.00 0.52 23 GLY A N 8
ATOM 9006 C CA . GLY A 1 23 ? 5.474 -14.058 5.418 1.00 0.61 23 GLY A CA 8
ATOM 9007 C C . GLY A 1 23 ? 6.067 -12.810 6.033 1.00 0.56 23 GLY A C 8
ATOM 9008 O O . GLY A 1 23 ? 6.835 -12.882 6.993 1.00 0.66 23 GLY A O 8
ATOM 9012 N N . SER A 1 24 ? 5.702 -11.671 5.468 1.00 0.48 24 SER A N 8
ATOM 9013 C CA . SER A 1 24 ? 6.004 -10.366 6.045 1.00 0.50 24 SER A CA 8
ATOM 9014 C C . SER A 1 24 ? 7.497 -10.078 6.136 1.00 0.50 24 SER A C 8
ATOM 9015 O O . SER A 1 24 ? 8.073 -10.032 7.224 1.00 0.62 24 SER A O 8
ATOM 9023 N N . ALA A 1 25 ? 8.117 -9.885 4.987 1.00 0.52 25 ALA A N 8
ATOM 9024 C CA . ALA A 1 25 ? 9.444 -9.314 4.936 1.00 0.56 25 ALA A CA 8
ATOM 9025 C C . ALA A 1 25 ? 9.312 -7.802 4.902 1.00 0.69 25 ALA A C 8
ATOM 9026 O O . ALA A 1 25 ? 9.186 -7.223 3.827 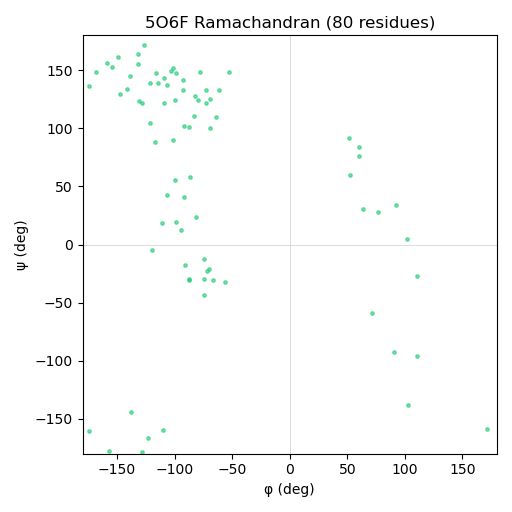1.00 1.42 25 ALA A O 8
ATOM 9033 N N . ASP A 1 26 ? 9.287 -7.198 6.096 1.00 0.34 26 ASP A N 8
ATOM 9034 C CA . ASP A 1 26 ? 9.075 -5.756 6.273 1.00 0.32 26 ASP A CA 8
ATOM 9035 C C . ASP A 1 26 ? 9.724 -4.953 5.163 1.00 0.23 26 ASP A C 8
ATOM 9036 O O . ASP A 1 26 ? 10.947 -4.793 5.124 1.00 0.32 26 ASP A O 8
ATOM 9045 N N . VAL A 1 27 ? 8.894 -4.459 4.267 1.00 0.15 27 VAL A N 8
ATOM 9046 C CA . VAL A 1 27 ? 9.367 -3.803 3.070 1.00 0.14 27 VAL A CA 8
ATOM 9047 C C . VAL A 1 27 ? 9.171 -2.291 3.157 1.00 0.13 27 VAL A C 8
ATOM 9048 O O . VAL A 1 27 ? 8.113 -1.805 3.567 1.00 0.16 27 VAL A O 8
ATOM 9061 N N . PHE A 1 28 ? 10.214 -1.564 2.791 1.00 0.14 28 PHE A N 8
ATOM 9062 C CA . PHE A 1 28 ? 10.211 -0.113 2.839 1.00 0.17 28 PHE A CA 8
ATOM 9063 C C . PHE A 1 28 ? 9.523 0.453 1.609 1.00 0.15 28 PHE A C 8
ATOM 9064 O O . PHE A 1 28 ? 9.761 -0.000 0.492 1.00 0.17 28 PHE A O 8
ATOM 9081 N N . VAL A 1 29 ? 8.670 1.436 1.812 1.00 0.14 29 VAL A N 8
ATOM 9082 C CA . VAL A 1 29 ? 7.953 2.048 0.711 1.00 0.14 29 VAL A CA 8
ATOM 9083 C C . VAL A 1 29 ? 8.336 3.508 0.573 1.00 0.16 29 VAL A C 8
ATOM 9084 O O . VAL A 1 29 ? 8.505 4.206 1.568 1.00 0.21 29 VAL A O 8
ATOM 9097 N N . HIS A 1 30 ? 8.482 3.957 -0.658 1.00 0.21 30 HIS A N 8
ATOM 9098 C CA . HIS A 1 30 ? 8.680 5.364 -0.947 1.00 0.23 30 HIS A CA 8
ATOM 9099 C C . HIS A 1 30 ? 7.690 5.767 -2.031 1.00 0.20 30 HIS A C 8
ATOM 9100 O O . HIS A 1 30 ? 7.496 5.038 -3.004 1.00 0.22 30 HIS A O 8
ATOM 9115 N N . TYR A 1 31 ? 7.053 6.920 -1.843 1.00 0.20 31 TYR A N 8
ATOM 9116 C CA . TYR A 1 31 ? 5.923 7.340 -2.676 1.00 0.23 31 TYR A CA 8
ATOM 9117 C C . TYR A 1 31 ? 6.276 7.420 -4.164 1.00 0.24 31 TYR A C 8
ATOM 9118 O O . TYR A 1 31 ? 5.393 7.423 -5.012 1.00 0.30 31 TYR A O 8
ATOM 9136 N N . SER A 1 32 ? 7.563 7.472 -4.475 1.00 0.25 32 SER A N 8
ATOM 9137 C CA . SER A 1 32 ? 8.009 7.547 -5.857 1.00 0.31 32 SER A CA 8
ATOM 9138 C C . SER A 1 32 ? 7.753 6.232 -6.595 1.00 0.29 32 SER A C 8
ATOM 9139 O O . SER A 1 32 ? 7.638 6.207 -7.822 1.00 0.35 32 SER A O 8
ATOM 9147 N N . GLU A 1 33 ? 7.658 5.141 -5.843 1.00 0.24 33 GLU A N 8
ATOM 9148 C CA . GLU A 1 33 ? 7.424 3.826 -6.426 1.00 0.24 33 GLU A CA 8
ATOM 9149 C C . GLU A 1 33 ? 5.942 3.491 -6.419 1.00 0.22 33 GLU A C 8
ATOM 9150 O O . GLU A 1 33 ? 5.492 2.595 -7.137 1.00 0.24 33 GLU A O 8
ATOM 9162 N N . ILE A 1 34 ? 5.192 4.202 -5.595 1.00 0.21 34 ILE A N 8
ATOM 9163 C CA . ILE A 1 34 ? 3.768 3.964 -5.473 1.00 0.23 34 ILE A CA 8
ATOM 9164 C C . ILE A 1 34 ? 3.036 4.454 -6.712 1.00 0.27 34 ILE A C 8
ATOM 9165 O O . ILE A 1 34 ? 3.361 5.498 -7.274 1.00 0.28 34 ILE A O 8
ATOM 9181 N N . GLN A 1 35 ? 2.065 3.674 -7.139 1.00 0.33 35 GLN A N 8
ATOM 9182 C CA . GLN A 1 35 ? 1.283 3.986 -8.312 1.00 0.39 35 GLN A CA 8
ATOM 9183 C C . GLN A 1 35 ? -0.077 4.530 -7.909 1.00 0.55 35 GLN A C 8
ATOM 9184 O O . GLN A 1 35 ? -0.842 3.863 -7.212 1.00 0.79 35 GLN A O 8
ATOM 9198 N N . GLY A 1 36 ? -0.367 5.746 -8.335 1.00 0.79 36 GLY A N 8
ATOM 9199 C CA . GLY A 1 36 ? -1.618 6.374 -7.984 1.00 1.02 36 GLY A CA 8
ATOM 9200 C C . GLY A 1 36 ? -2.055 7.382 -9.023 1.00 0.85 36 GLY A C 8
ATOM 9201 O O . GLY A 1 36 ? -1.266 7.773 -9.884 1.00 0.97 36 GLY A O 8
ATOM 9205 N N . ASN A 1 37 ? -3.302 7.817 -8.933 1.00 0.90 37 ASN A N 8
ATOM 9206 C CA . ASN A 1 37 ? -3.861 8.772 -9.886 1.00 1.09 37 ASN A CA 8
ATOM 9207 C C . ASN A 1 37 ? -3.596 10.205 -9.437 1.00 1.06 37 ASN A C 8
ATOM 9208 O O . ASN A 1 37 ? -4.473 11.066 -9.511 1.00 1.31 37 ASN A O 8
ATOM 9219 N N . GLY A 1 38 ? -2.385 10.456 -8.969 1.00 0.94 38 GLY A N 8
ATOM 9220 C CA . GLY A 1 38 ? -2.029 11.777 -8.492 1.00 1.12 38 GLY A CA 8
ATOM 9221 C C . GLY A 1 38 ? -1.579 11.752 -7.050 1.00 0.99 38 GLY A C 8
ATOM 9222 O O . GLY A 1 38 ? -0.721 12.532 -6.641 1.00 1.26 38 GLY A O 8
ATOM 9226 N N . PHE A 1 39 ? -2.151 10.842 -6.278 1.00 0.75 39 PHE A N 8
ATOM 9227 C CA . PHE A 1 39 ? -1.745 10.652 -4.898 1.00 0.69 39 PHE A CA 8
ATOM 9228 C C . PHE A 1 39 ? -1.096 9.293 -4.729 1.00 0.54 39 PHE A C 8
ATOM 9229 O O . PHE A 1 39 ? -1.770 8.262 -4.709 1.00 0.74 39 PHE A O 8
ATOM 9246 N N . ARG A 1 40 ? 0.217 9.303 -4.624 1.00 0.43 40 ARG A N 8
ATOM 9247 C CA . ARG A 1 40 ? 0.982 8.086 -4.447 1.00 0.40 40 ARG A CA 8
ATOM 9248 C C . ARG A 1 40 ? 1.158 7.808 -2.964 1.00 0.36 40 ARG A C 8
ATOM 9249 O O . ARG A 1 40 ? 2.273 7.751 -2.450 1.00 0.38 40 ARG A O 8
ATOM 9270 N N . THR A 1 41 ? 0.038 7.650 -2.282 1.00 0.35 41 THR A N 8
ATOM 9271 C CA . THR A 1 41 ? 0.036 7.483 -0.845 1.00 0.33 41 THR A CA 8
ATOM 9272 C C . THR A 1 41 ? -0.564 6.144 -0.445 1.00 0.32 41 THR A C 8
ATOM 9273 O O . THR A 1 41 ? -1.245 5.489 -1.237 1.00 0.41 41 THR A O 8
ATOM 9284 N N . LEU A 1 42 ? -0.300 5.741 0.787 1.00 0.28 42 LEU A N 8
ATOM 9285 C CA . LEU A 1 42 ? -0.824 4.501 1.321 1.00 0.27 42 LEU A CA 8
ATOM 9286 C C . LEU A 1 42 ? -1.461 4.740 2.678 1.00 0.30 42 LEU A C 8
ATOM 9287 O O . LEU A 1 42 ? -1.009 5.589 3.448 1.00 0.35 42 LEU A O 8
ATOM 9303 N N . GLU A 1 43 ? -2.511 3.990 2.957 1.00 0.33 43 GLU A N 8
ATOM 9304 C CA . GLU A 1 43 ? -3.224 4.111 4.212 1.00 0.36 43 GLU A CA 8
ATOM 9305 C C . GLU A 1 43 ? -2.799 3.012 5.165 1.00 0.34 43 GLU A C 8
ATOM 9306 O O . GLU A 1 43 ? -2.569 1.881 4.758 1.00 0.41 43 GLU A O 8
ATOM 9318 N N . GLU A 1 44 ? -2.693 3.357 6.431 1.00 0.30 44 GLU A N 8
ATOM 9319 C CA . GLU A 1 44 ? -2.283 2.413 7.450 1.00 0.29 44 GLU A CA 8
ATOM 9320 C C . GLU A 1 44 ? -3.292 1.278 7.565 1.00 0.30 44 GLU A C 8
ATOM 9321 O O . GLU A 1 44 ? -4.498 1.517 7.668 1.00 0.37 44 GLU A O 8
ATOM 9333 N N . ASN A 1 45 ? -2.783 0.050 7.522 1.00 0.32 45 ASN A N 8
ATOM 9334 C CA . ASN A 1 45 ? -3.602 -1.159 7.605 1.00 0.37 45 ASN A CA 8
ATOM 9335 C C . ASN A 1 45 ? -4.443 -1.335 6.352 1.00 0.36 45 ASN A C 8
ATOM 9336 O O . ASN A 1 45 ? -5.547 -1.882 6.395 1.00 0.43 45 ASN A O 8
ATOM 9347 N N . GLN A 1 46 ? -3.917 -0.860 5.239 1.00 0.34 46 GLN A N 8
ATOM 9348 C CA . GLN A 1 46 ? -4.554 -1.047 3.949 1.00 0.37 46 GLN A CA 8
ATOM 9349 C C . GLN A 1 46 ? -3.808 -2.114 3.164 1.00 0.32 46 GLN A C 8
ATOM 9350 O O . GLN A 1 46 ? -2.588 -2.230 3.264 1.00 0.28 46 GLN A O 8
ATOM 9364 N N . LYS A 1 47 ? -4.537 -2.904 2.397 1.00 0.35 47 LYS A N 8
ATOM 9365 C CA . LYS A 1 47 ? -3.914 -3.936 1.589 1.00 0.32 47 LYS A CA 8
ATOM 9366 C C . LYS A 1 47 ? -3.211 -3.313 0.400 1.00 0.28 47 LYS A C 8
ATOM 9367 O O . LYS A 1 47 ? -3.592 -2.237 -0.068 1.00 0.31 47 LYS A O 8
ATOM 9386 N N . VAL A 1 48 ? -2.182 -3.982 -0.081 1.00 0.25 48 VAL A N 8
ATOM 9387 C CA . VAL A 1 48 ? -1.351 -3.431 -1.129 1.00 0.23 48 VAL A CA 8
ATOM 9388 C C . VAL A 1 48 ? -0.618 -4.535 -1.893 1.00 0.21 48 VAL A C 8
ATOM 9389 O O . VAL A 1 48 ? -0.368 -5.618 -1.359 1.00 0.21 48 VAL A O 8
ATOM 9402 N N . GLU A 1 49 ? -0.315 -4.257 -3.150 1.00 0.21 49 GLU A N 8
ATOM 9403 C CA . GLU A 1 49 ? 0.470 -5.145 -3.983 1.00 0.21 49 GLU A CA 8
ATOM 9404 C C . GLU A 1 49 ? 1.704 -4.398 -4.471 1.00 0.22 49 GLU A C 8
ATOM 9405 O O . GLU A 1 49 ? 1.625 -3.215 -4.791 1.00 0.31 49 GLU A O 8
ATOM 9417 N N . PHE A 1 50 ? 2.839 -5.073 -4.517 1.00 0.18 50 PHE A N 8
ATOM 9418 C CA . PHE A 1 50 ? 4.101 -4.406 -4.795 1.00 0.17 50 PHE A CA 8
ATOM 9419 C C . PHE A 1 50 ? 5.150 -5.387 -5.292 1.00 0.18 50 PHE A C 8
ATOM 9420 O O . PHE A 1 50 ? 4.952 -6.601 -5.267 1.00 0.29 50 PHE A O 8
ATOM 9437 N N . GLU A 1 51 ? 6.257 -4.848 -5.757 1.00 0.20 51 GLU A N 8
ATOM 9438 C CA . GLU A 1 51 ? 7.405 -5.650 -6.125 1.00 0.22 51 GLU A CA 8
ATOM 9439 C C . GLU A 1 51 ? 8.512 -5.416 -5.112 1.00 0.21 51 GLU A C 8
ATOM 9440 O O . GLU A 1 51 ? 8.779 -4.279 -4.733 1.00 0.27 51 GLU A O 8
ATOM 9452 N N . ILE A 1 52 ? 9.146 -6.479 -4.663 1.00 0.22 52 ILE A N 8
ATOM 9453 C CA . ILE A 1 52 ? 10.152 -6.357 -3.628 1.00 0.22 52 ILE A CA 8
ATOM 9454 C C . ILE A 1 52 ? 11.546 -6.228 -4.222 1.00 0.24 52 ILE A C 8
ATOM 9455 O O . ILE A 1 52 ? 12.053 -7.142 -4.868 1.00 0.30 52 ILE A O 8
ATOM 9471 N N . GLY A 1 53 ? 12.144 -5.071 -4.008 1.00 0.24 53 GLY A N 8
ATOM 9472 C CA . GLY A 1 53 ? 13.506 -4.844 -4.427 1.00 0.26 53 GLY A CA 8
ATOM 9473 C C . GLY A 1 53 ? 14.430 -4.734 -3.240 1.00 0.29 53 GLY A C 8
ATOM 9474 O O . GLY A 1 53 ? 14.181 -5.344 -2.198 1.00 0.38 53 GLY A O 8
ATOM 9478 N N . GLU A 1 54 ? 15.477 -3.946 -3.377 1.00 0.32 54 GLU A N 8
ATOM 9479 C CA . GLU A 1 54 ? 16.432 -3.759 -2.304 1.00 0.41 54 GLU A CA 8
ATOM 9480 C C . GLU A 1 54 ? 16.586 -2.277 -1.995 1.00 0.46 54 GLU A C 8
ATOM 9481 O O . GLU A 1 54 ? 16.793 -1.461 -2.894 1.00 0.55 54 GLU A O 8
ATOM 9493 N N . GLY A 1 55 ? 16.466 -1.937 -0.728 1.00 0.52 55 GLY A N 8
ATOM 9494 C CA . GLY A 1 55 ? 16.582 -0.560 -0.309 1.00 0.62 55 GLY A CA 8
ATOM 9495 C C . GLY A 1 55 ? 17.602 -0.395 0.792 1.00 0.72 55 GLY A C 8
ATOM 9496 O O . GLY A 1 55 ? 18.443 -1.269 1.001 1.00 0.77 55 GLY A O 8
ATOM 9500 N N . ALA A 1 56 ? 17.531 0.717 1.501 1.00 0.83 56 ALA A N 8
ATOM 9501 C CA . ALA A 1 56 ? 18.471 0.992 2.574 1.00 0.96 56 ALA A CA 8
ATOM 9502 C C . ALA A 1 56 ? 18.078 0.263 3.854 1.00 0.98 56 ALA A C 8
ATOM 9503 O O . ALA A 1 56 ? 18.921 -0.328 4.529 1.00 1.13 56 ALA A O 8
ATOM 9510 N N . LYS A 1 57 ? 16.792 0.286 4.173 1.00 0.94 57 LYS A N 8
ATOM 9511 C CA . LYS A 1 57 ? 16.305 -0.295 5.418 1.00 1.05 57 LYS A CA 8
ATOM 9512 C C . LYS A 1 57 ? 15.762 -1.699 5.180 1.00 0.93 57 LYS A C 8
ATOM 9513 O O . LYS A 1 57 ? 14.877 -2.167 5.897 1.00 1.40 57 LYS A O 8
ATOM 9532 N N . GLY A 1 58 ? 16.299 -2.362 4.171 1.00 0.68 58 GLY A N 8
ATOM 9533 C CA . GLY A 1 58 ? 15.839 -3.687 3.821 1.00 0.62 58 GLY A CA 8
ATOM 9534 C C . GLY A 1 58 ? 15.247 -3.699 2.435 1.00 0.49 58 GLY A C 8
ATOM 9535 O O . GLY A 1 58 ? 15.646 -2.897 1.598 1.00 0.56 58 GLY A O 8
ATOM 9539 N N . PRO A 1 59 ? 14.291 -4.586 2.156 1.00 0.39 59 PRO A N 8
ATOM 9540 C CA . PRO A 1 59 ? 13.618 -4.618 0.862 1.00 0.33 59 PRO A CA 8
ATOM 9541 C C . PRO A 1 59 ? 12.802 -3.354 0.618 1.00 0.26 59 PRO A C 8
ATOM 9542 O O . PRO A 1 59 ? 12.322 -2.725 1.560 1.00 0.27 59 PRO A O 8
ATOM 9553 N N . GLN A 1 60 ? 12.650 -2.982 -0.643 1.00 0.22 60 GLN A N 8
ATOM 9554 C CA . GLN A 1 60 ? 11.869 -1.805 -0.991 1.00 0.20 60 GLN A CA 8
ATOM 9555 C C . GLN A 1 60 ? 10.712 -2.185 -1.901 1.00 0.17 60 GLN A C 8
ATOM 9556 O O . GLN A 1 60 ? 10.845 -3.054 -2.761 1.00 0.21 60 GLN A O 8
ATOM 9570 N N . ALA A 1 61 ? 9.576 -1.545 -1.686 1.00 0.14 61 ALA A N 8
ATOM 9571 C CA . ALA A 1 61 ? 8.390 -1.806 -2.476 1.00 0.13 61 ALA A CA 8
ATOM 9572 C C . ALA A 1 61 ? 8.416 -0.986 -3.756 1.00 0.14 61 ALA A C 8
ATOM 9573 O O . ALA A 1 61 ? 8.387 0.242 -3.722 1.00 0.15 61 ALA A O 8
ATOM 9580 N N . GLN A 1 62 ? 8.491 -1.675 -4.878 1.00 0.16 62 GLN A N 8
ATOM 9581 C CA . GLN A 1 62 ? 8.526 -1.034 -6.179 1.00 0.18 62 GLN A CA 8
ATOM 9582 C C . GLN A 1 62 ? 7.200 -1.254 -6.884 1.00 0.18 62 GLN A C 8
ATOM 9583 O O . GLN A 1 62 ? 6.580 -2.302 -6.710 1.00 0.20 62 GLN A O 8
ATOM 9597 N N . GLN A 1 63 ? 6.770 -0.267 -7.668 1.00 0.20 63 GLN A N 8
ATOM 9598 C CA . GLN A 1 63 ? 5.508 -0.353 -8.404 1.00 0.23 63 GLN A CA 8
ATOM 9599 C C . GLN A 1 63 ? 4.368 -0.713 -7.457 1.00 0.22 63 GLN A C 8
ATOM 9600 O O . GLN A 1 63 ? 3.647 -1.689 -7.664 1.00 0.28 63 GLN A O 8
ATOM 9614 N N . VAL A 1 64 ? 4.216 0.090 -6.421 1.00 0.19 64 VAL A N 8
ATOM 9615 C CA . VAL A 1 64 ? 3.291 -0.217 -5.343 1.00 0.19 64 VAL A CA 8
ATOM 9616 C C . VAL A 1 64 ? 1.864 0.158 -5.724 1.00 0.25 64 VAL A C 8
ATOM 9617 O O . VAL A 1 64 ? 1.574 1.312 -6.016 1.00 0.44 64 VAL A O 8
ATOM 9630 N N . HIS A 1 65 ? 0.982 -0.824 -5.719 1.00 0.22 65 HIS A N 8
ATOM 9631 C CA . HIS A 1 65 ? -0.421 -0.598 -6.035 1.00 0.27 65 HIS A CA 8
ATOM 9632 C C . HIS A 1 65 ? -1.277 -0.903 -4.822 1.00 0.26 65 HIS A C 8
ATOM 9633 O O . HIS A 1 65 ? -1.251 -2.016 -4.301 1.00 0.27 65 HIS A O 8
ATOM 9648 N N . ALA A 1 66 ? -2.030 0.080 -4.377 1.00 0.31 66 ALA A N 8
ATOM 9649 C CA . ALA A 1 66 ? -2.881 -0.086 -3.218 1.00 0.36 66 ALA A CA 8
ATOM 9650 C C . ALA A 1 66 ? -4.064 -0.980 -3.547 1.00 0.40 66 ALA A C 8
ATOM 9651 O O . ALA A 1 66 ? -4.768 -0.762 -4.532 1.00 0.50 66 ALA A O 8
ATOM 9658 N N . LEU A 1 67 ? -4.272 -1.990 -2.725 1.00 0.38 67 LEU A N 8
ATOM 9659 C CA . LEU A 1 67 ? -5.361 -2.923 -2.929 1.00 0.42 67 LEU A CA 8
ATOM 9660 C C . LEU A 1 67 ? -6.594 -2.458 -2.174 1.00 0.49 67 LEU A C 8
ATOM 9661 O O . LEU A 1 67 ? -6.823 -2.854 -1.028 1.00 1.06 67 LEU A O 8
ATOM 9677 N N . GLY A 1 68 ? -7.386 -1.615 -2.822 1.00 1.08 68 GLY A N 8
ATOM 9678 C CA . GLY A 1 68 ? -8.577 -1.070 -2.195 1.00 1.27 68 GLY A CA 8
ATOM 9679 C C . GLY A 1 68 ? -9.737 -2.045 -2.209 1.00 2.04 68 GLY A C 8
ATOM 9680 O O . GLY A 1 68 ? -10.871 -1.669 -2.503 1.00 2.96 68 GLY A O 8
ATOM 9684 N N . GLY A 1 69 ? -9.449 -3.297 -1.896 1.00 2.43 69 GLY A N 8
ATOM 9685 C CA . GLY A 1 69 ? -10.480 -4.306 -1.829 1.00 3.61 69 GLY A CA 8
ATOM 9686 C C . GLY A 1 69 ? -10.886 -4.590 -0.401 1.00 4.19 69 GLY A C 8
ATOM 9687 O O . GLY A 1 69 ? -10.032 -4.668 0.490 1.00 4.57 69 GLY A O 8
ATOM 9691 N N . GLU A 1 70 ? -12.180 -4.737 -0.180 1.00 4.74 70 GLU A N 8
ATOM 9692 C CA . GLU A 1 70 ? -12.704 -4.984 1.151 1.00 5.66 70 GLU A CA 8
ATOM 9693 C C . GLU A 1 70 ? -13.625 -6.195 1.115 1.00 5.69 70 GLU A C 8
ATOM 9694 O O . GLU A 1 70 ? -14.611 -6.218 0.376 1.00 6.25 70 GLU A O 8
ATOM 9706 N N . ASN A 1 71 ? -13.286 -7.203 1.896 1.00 5.41 71 ASN A N 8
ATOM 9707 C CA . ASN A 1 71 ? -14.068 -8.427 1.949 1.00 5.76 71 ASN A CA 8
ATOM 9708 C C . ASN A 1 71 ? -14.096 -8.961 3.373 1.00 6.23 71 ASN A C 8
ATOM 9709 O O . ASN A 1 71 ? -13.159 -9.638 3.807 1.00 6.60 71 ASN A O 8
ATOM 9720 N N . LEU A 1 72 ? -15.161 -8.622 4.095 1.00 6.57 72 LEU A N 8
ATOM 9721 C CA . LEU A 1 72 ? -15.331 -9.018 5.491 1.00 7.33 72 LEU A CA 8
ATOM 9722 C C . LEU A 1 72 ? -14.186 -8.491 6.348 1.00 7.88 72 LEU A C 8
ATOM 9723 O O . LEU A 1 72 ? -13.729 -9.159 7.278 1.00 8.35 72 LEU A O 8
ATOM 9739 N N . TYR A 1 73 ? -13.731 -7.288 6.036 1.00 8.05 73 TYR A N 8
ATOM 9740 C CA . TYR A 1 73 ? -12.649 -6.667 6.779 1.00 8.83 73 TYR A CA 8
ATOM 9741 C C . TYR A 1 73 ? -13.213 -5.890 7.962 1.00 9.55 73 TYR A C 8
ATOM 9742 O O . TYR A 1 73 ? -13.441 -4.683 7.880 1.00 9.76 73 TYR A O 8
ATOM 9760 N N . PHE A 1 74 ? -13.461 -6.594 9.053 1.00 10.13 74 PHE A N 8
ATOM 9761 C CA . PHE A 1 74 ? -13.977 -5.972 10.262 1.00 11.00 74 PHE A CA 8
ATOM 9762 C C . PHE A 1 74 ? -12.863 -5.817 11.284 1.00 11.73 74 PHE A C 8
ATOM 9763 O O . PHE A 1 74 ? -12.678 -6.675 12.157 1.00 12.35 74 PHE A O 8
ATOM 9780 N N . GLN A 1 75 ? -12.125 -4.721 11.173 1.00 11.83 75 GLN A N 8
ATOM 9781 C CA . GLN A 1 75 ? -10.990 -4.462 12.044 1.00 12.66 75 GLN A CA 8
ATOM 9782 C C . GLN A 1 75 ? -11.465 -3.916 13.389 1.00 13.30 75 GLN A C 8
ATOM 9783 O O . GLN A 1 75 ? -11.248 -2.750 13.718 1.00 13.74 75 GLN A O 8
ATOM 9797 N N . GLY A 1 76 ? -12.126 -4.768 14.153 1.00 13.52 76 GLY A N 8
ATOM 9798 C CA . GLY A 1 76 ? -12.626 -4.375 15.450 1.00 14.29 76 GLY A CA 8
ATOM 9799 C C . GLY A 1 76 ? -13.398 -5.490 16.113 1.00 15.03 76 GLY A C 8
ATOM 9800 O O . GLY A 1 76 ? -14.148 -6.209 15.447 1.00 15.18 76 GLY A O 8
ATOM 9804 N N . HIS A 1 77 ? -13.196 -5.644 17.420 1.00 15.64 77 HIS A N 8
ATOM 9805 C CA . HIS A 1 77 ? -13.844 -6.699 18.203 1.00 16.51 77 HIS A CA 8
ATOM 9806 C C . HIS A 1 77 ? -13.469 -8.074 17.667 1.00 16.99 77 HIS A C 8
ATOM 9807 O O . HIS A 1 77 ? -14.268 -9.010 17.691 1.00 17.49 77 HIS A O 8
ATOM 9822 N N . HIS A 1 78 ? -12.242 -8.176 17.172 1.00 16.97 78 HIS A N 8
ATOM 9823 C CA . HIS A 1 78 ? -11.711 -9.433 16.659 1.00 17.58 78 HIS A CA 8
ATOM 9824 C C . HIS A 1 78 ? -10.270 -9.606 17.111 1.00 18.02 78 HIS A C 8
ATOM 9825 O O . HIS A 1 78 ? -9.492 -10.329 16.489 1.00 18.40 78 HIS A O 8
ATOM 9840 N N . HIS A 1 79 ? -9.922 -8.932 18.199 1.00 18.10 79 HIS A N 8
ATOM 9841 C CA . HIS A 1 79 ? -8.576 -9.009 18.744 1.00 18.64 79 HIS A CA 8
ATOM 9842 C C . HIS A 1 79 ? -8.373 -10.360 19.409 1.00 19.20 79 HIS A C 8
ATOM 9843 O O . HIS A 1 79 ? -9.026 -10.675 20.404 1.00 19.63 79 HIS A O 8
ATOM 9858 N N . HIS A 1 80 ? -7.485 -11.160 18.851 1.00 19.30 80 HIS A N 8
ATOM 9859 C CA . HIS A 1 80 ? -7.212 -12.483 19.387 1.00 19.92 80 HIS A CA 8
ATOM 9860 C C . HIS A 1 80 ? -6.330 -12.381 20.623 1.00 20.43 80 HIS A C 8
ATOM 9861 O O . HIS A 1 80 ? -5.464 -11.510 20.711 1.00 20.73 80 HIS A O 8
ATOM 9876 N N . HIS A 1 81 ? -6.563 -13.261 21.582 1.00 20.63 81 HIS A N 8
ATOM 9877 C CA . HIS A 1 81 ? -5.863 -13.206 22.858 1.00 21.22 81 HIS A CA 8
ATOM 9878 C C . HIS A 1 81 ? -4.887 -14.368 22.996 1.00 21.95 81 HIS A C 8
ATOM 9879 O O . HIS A 1 81 ? -5.226 -15.415 23.551 1.00 22.36 81 HIS A O 8
ATOM 9894 N N . HIS A 1 82 ? -3.682 -14.186 22.478 1.00 22.20 82 HIS A N 8
ATOM 9895 C CA . HIS A 1 82 ? -2.627 -15.180 22.629 1.00 22.98 82 HIS A CA 8
ATOM 9896 C C . HIS A 1 82 ? -1.331 -14.507 23.060 1.00 23.64 82 HIS A C 8
ATOM 9897 O O . HIS A 1 82 ? -0.453 -14.278 22.203 1.00 23.99 82 HIS A O 8
ATOM 9913 N N . MET A 1 1 ? 6.732 -10.106 -7.698 1.00 1.37 1 MET A N 9
ATOM 9914 C CA . MET A 1 1 ? 5.468 -9.486 -7.241 1.00 0.85 1 MET A CA 9
ATOM 9915 C C . MET A 1 1 ? 5.048 -10.066 -5.899 1.00 0.72 1 MET A C 9
ATOM 9916 O O . MET A 1 1 ? 5.018 -11.281 -5.723 1.00 1.11 1 MET A O 9
ATOM 9932 N N . ALA A 1 2 ? 4.727 -9.193 -4.960 1.00 0.36 2 ALA A N 9
ATOM 9933 C CA . ALA A 1 2 ? 4.289 -9.610 -3.643 1.00 0.26 2 ALA A CA 9
ATOM 9934 C C . ALA A 1 2 ? 3.155 -8.727 -3.164 1.00 0.23 2 ALA A C 9
ATOM 9935 O O . ALA A 1 2 ? 2.931 -7.644 -3.701 1.00 0.35 2 ALA A O 9
ATOM 9942 N N . GLN A 1 3 ? 2.435 -9.194 -2.168 1.00 0.22 3 GLN A N 9
ATOM 9943 C CA . GLN A 1 3 ? 1.385 -8.404 -1.563 1.00 0.21 3 GLN A CA 9
ATOM 9944 C C . GLN A 1 3 ? 1.605 -8.339 -0.073 1.00 0.21 3 GLN A C 9
ATOM 9945 O O . GLN A 1 3 ? 2.474 -9.024 0.460 1.00 0.23 3 GLN A O 9
ATOM 9959 N N . GLY A 1 4 ? 0.839 -7.506 0.592 1.00 0.21 4 GLY A N 9
ATOM 9960 C CA . GLY A 1 4 ? 0.956 -7.391 2.019 1.00 0.24 4 GLY A CA 9
ATOM 9961 C C . GLY A 1 4 ? 0.050 -6.334 2.584 1.00 0.24 4 GLY A C 9
ATOM 9962 O O . GLY A 1 4 ? -0.965 -5.981 1.980 1.00 0.27 4 GLY A O 9
ATOM 9966 N N . THR A 1 5 ? 0.422 -5.827 3.741 1.00 0.24 5 THR A N 9
ATOM 9967 C CA . THR A 1 5 ? -0.342 -4.798 4.410 1.00 0.25 5 THR A CA 9
ATOM 9968 C C . THR A 1 5 ? 0.601 -3.739 4.954 1.00 0.22 5 THR A C 9
ATOM 9969 O O . THR A 1 5 ? 1.504 -4.045 5.733 1.00 0.22 5 THR A O 9
ATOM 9980 N N . VAL A 1 6 ? 0.415 -2.503 4.524 1.00 0.21 6 VAL A N 9
ATOM 9981 C CA . VAL A 1 6 ? 1.241 -1.413 5.004 1.00 0.19 6 VAL A CA 9
ATOM 9982 C C . VAL A 1 6 ? 0.942 -1.129 6.469 1.00 0.19 6 VAL A C 9
ATOM 9983 O O . VAL A 1 6 ? -0.166 -0.739 6.832 1.00 0.21 6 VAL A O 9
ATOM 9996 N N . LYS A 1 7 ? 1.942 -1.360 7.308 1.00 0.20 7 LYS A N 9
ATOM 9997 C CA . LYS A 1 7 ? 1.787 -1.220 8.743 1.00 0.24 7 LYS A CA 9
ATOM 9998 C C . LYS A 1 7 ? 1.754 0.245 9.136 1.00 0.22 7 LYS A C 9
ATOM 9999 O O . LYS A 1 7 ? 1.135 0.619 10.130 1.00 0.24 7 LYS A O 9
ATOM 10018 N N . TRP A 1 8 ? 2.439 1.063 8.355 1.00 0.20 8 TRP A N 9
ATOM 10019 C CA . TRP A 1 8 ? 2.402 2.504 8.526 1.00 0.21 8 TRP A CA 9
ATOM 10020 C C . TRP A 1 8 ? 3.009 3.180 7.316 1.00 0.20 8 TRP A C 9
ATOM 10021 O O . TRP A 1 8 ? 3.887 2.618 6.654 1.00 0.18 8 TRP A O 9
ATOM 10042 N N . PHE A 1 9 ? 2.539 4.377 7.023 1.00 0.22 9 PHE A N 9
ATOM 10043 C CA . PHE A 1 9 ? 3.060 5.134 5.906 1.00 0.21 9 PHE A CA 9
ATOM 10044 C C . PHE A 1 9 ? 3.160 6.607 6.262 1.00 0.25 9 PHE A C 9
ATOM 10045 O O . PHE A 1 9 ? 2.174 7.237 6.649 1.00 0.33 9 PHE A O 9
ATOM 10062 N N . ASN A 1 10 ? 4.360 7.139 6.136 1.00 0.27 10 ASN A N 9
ATOM 10063 C CA . ASN A 1 10 ? 4.616 8.546 6.376 1.00 0.34 10 ASN A CA 9
ATOM 10064 C C . ASN A 1 10 ? 4.431 9.309 5.075 1.00 0.37 10 ASN A C 9
ATOM 10065 O O . ASN A 1 10 ? 5.340 9.376 4.250 1.00 0.44 10 ASN A O 9
ATOM 10076 N N . ALA A 1 11 ? 3.246 9.869 4.891 1.00 0.41 11 ALA A N 9
ATOM 10077 C CA . ALA A 1 11 ? 2.910 10.571 3.660 1.00 0.51 11 ALA A CA 9
ATOM 10078 C C . ALA A 1 11 ? 3.650 11.898 3.564 1.00 0.57 11 ALA A C 9
ATOM 10079 O O . ALA A 1 11 ? 3.877 12.415 2.468 1.00 0.68 11 ALA A O 9
ATOM 10086 N N . GLU A 1 12 ? 4.035 12.434 4.715 1.00 0.57 12 GLU A N 9
ATOM 10087 C CA . GLU A 1 12 ? 4.757 13.696 4.775 1.00 0.69 12 GLU A CA 9
ATOM 10088 C C . GLU A 1 12 ? 6.114 13.561 4.104 1.00 0.62 12 GLU A C 9
ATOM 10089 O O . GLU A 1 12 ? 6.529 14.420 3.321 1.00 0.66 12 GLU A O 9
ATOM 10101 N N . LYS A 1 13 ? 6.795 12.472 4.411 1.00 0.57 13 LYS A N 9
ATOM 10102 C CA . LYS A 1 13 ? 8.117 12.216 3.868 1.00 0.57 13 LYS A CA 9
ATOM 10103 C C . LYS A 1 13 ? 8.027 11.354 2.619 1.00 0.49 13 LYS A C 9
ATOM 10104 O O . LYS A 1 13 ? 8.935 11.335 1.787 1.00 0.53 13 LYS A O 9
ATOM 10123 N N . GLY A 1 14 ? 6.925 10.634 2.505 1.00 0.41 14 GLY A N 9
ATOM 10124 C CA . GLY A 1 14 ? 6.663 9.848 1.322 1.00 0.37 14 GLY A CA 9
ATOM 10125 C C . GLY A 1 14 ? 7.258 8.457 1.387 1.00 0.29 14 GLY A C 9
ATOM 10126 O O . GLY A 1 14 ? 7.640 7.894 0.357 1.00 0.25 14 GLY A O 9
ATOM 10130 N N . PHE A 1 15 ? 7.345 7.891 2.583 1.00 0.28 15 PHE A N 9
ATOM 10131 C CA . PHE A 1 15 ? 7.850 6.534 2.734 1.00 0.24 15 PHE A CA 9
ATOM 10132 C C . PHE A 1 15 ? 7.155 5.827 3.889 1.00 0.22 15 PHE A C 9
ATOM 10133 O O . PHE A 1 15 ? 6.525 6.466 4.724 1.00 0.29 15 PHE A O 9
ATOM 10150 N N . GLY A 1 16 ? 7.269 4.511 3.927 1.00 0.18 16 GLY A N 9
ATOM 10151 C CA . GLY A 1 16 ? 6.638 3.735 4.975 1.00 0.17 16 GLY A CA 9
ATOM 10152 C C . GLY A 1 16 ? 7.133 2.311 4.976 1.00 0.16 16 GLY A C 9
ATOM 10153 O O . GLY A 1 16 ? 8.159 2.015 4.364 1.00 0.16 16 GLY A O 9
ATOM 10157 N N . PHE A 1 17 ? 6.411 1.424 5.643 1.00 0.16 17 PHE A N 9
ATOM 10158 C CA . PHE A 1 17 ? 6.772 0.013 5.661 1.00 0.16 17 PHE A CA 9
ATOM 10159 C C . PHE A 1 17 ? 5.552 -0.869 5.492 1.00 0.16 17 PHE A C 9
ATOM 10160 O O . PHE A 1 17 ? 4.491 -0.613 6.065 1.00 0.22 17 PHE A O 9
ATOM 10177 N N . ILE A 1 18 ? 5.715 -1.899 4.688 1.00 0.13 18 ILE A N 9
ATOM 10178 C CA . ILE A 1 18 ? 4.671 -2.876 4.466 1.00 0.14 18 ILE A CA 9
ATOM 10179 C C . ILE A 1 18 ? 5.053 -4.202 5.085 1.00 0.16 18 ILE A C 9
ATOM 10180 O O . ILE A 1 18 ? 6.217 -4.586 5.066 1.00 0.17 18 ILE A O 9
ATOM 10196 N N . ALA A 1 19 ? 4.071 -4.877 5.652 1.00 0.19 19 ALA A N 9
ATOM 10197 C CA . ALA A 1 19 ? 4.248 -6.234 6.121 1.00 0.21 19 ALA A CA 9
ATOM 10198 C C . ALA A 1 19 ? 3.720 -7.199 5.065 1.00 0.21 19 ALA A C 9
ATOM 10199 O O . ALA A 1 19 ? 2.518 -7.468 5.003 1.00 0.23 19 ALA A O 9
ATOM 10206 N N . PRO A 1 20 ? 4.609 -7.687 4.190 1.00 0.20 20 PRO A N 9
ATOM 10207 C CA . PRO A 1 20 ? 4.245 -8.586 3.091 1.00 0.21 20 PRO A CA 9
ATOM 10208 C C . PRO A 1 20 ? 3.535 -9.847 3.563 1.00 0.25 20 PRO A C 9
ATOM 10209 O O . PRO A 1 20 ? 3.794 -10.358 4.647 1.00 0.29 20 PRO A O 9
ATOM 10220 N N . ASP A 1 21 ? 2.645 -10.345 2.721 1.00 0.26 21 ASP A N 9
ATOM 10221 C CA . ASP A 1 21 ? 1.935 -11.589 2.978 1.00 0.31 21 ASP A CA 9
ATOM 10222 C C . ASP A 1 21 ? 2.879 -12.762 2.768 1.00 0.35 21 ASP A C 9
ATOM 10223 O O . ASP A 1 21 ? 2.593 -13.900 3.138 1.00 0.42 21 ASP A O 9
ATOM 10232 N N . ASP A 1 22 ? 4.023 -12.451 2.174 1.00 0.38 22 ASP A N 9
ATOM 10233 C CA . ASP A 1 22 ? 5.051 -13.434 1.851 1.00 0.51 22 ASP A CA 9
ATOM 10234 C C . ASP A 1 22 ? 5.898 -13.781 3.085 1.00 0.56 22 ASP A C 9
ATOM 10235 O O . ASP A 1 22 ? 7.026 -14.253 2.973 1.00 0.67 22 ASP A O 9
ATOM 10244 N N . GLY A 1 23 ? 5.332 -13.570 4.267 1.00 0.52 23 GLY A N 9
ATOM 10245 C CA . GLY A 1 23 ? 6.052 -13.858 5.494 1.00 0.61 23 GLY A CA 9
ATOM 10246 C C . GLY A 1 23 ? 6.565 -12.614 6.190 1.00 0.56 23 GLY A C 9
ATOM 10247 O O . GLY A 1 23 ? 7.529 -12.672 6.955 1.00 0.66 23 GLY A O 9
ATOM 10251 N N . SER A 1 24 ? 5.909 -11.494 5.913 1.00 0.48 24 SER A N 9
ATOM 10252 C CA . SER A 1 24 ? 6.151 -10.219 6.589 1.00 0.50 24 SER A CA 9
ATOM 10253 C C . SER A 1 24 ? 7.625 -9.820 6.623 1.00 0.50 24 SER A C 9
ATOM 10254 O O . SER A 1 24 ? 8.172 -9.505 7.680 1.00 0.62 24 SER A O 9
ATOM 10262 N N . ALA A 1 25 ? 8.266 -9.832 5.467 1.00 0.52 25 ALA A N 9
ATOM 10263 C CA . ALA A 1 25 ? 9.585 -9.242 5.338 1.00 0.56 25 ALA A CA 9
ATOM 10264 C C . ALA A 1 25 ? 9.425 -7.746 5.134 1.00 0.69 25 ALA A C 9
ATOM 10265 O O . ALA A 1 25 ? 9.483 -7.261 4.003 1.00 1.42 25 ALA A O 9
ATOM 10272 N N . ASP A 1 26 ? 9.194 -7.044 6.244 1.00 0.34 26 ASP A N 9
ATOM 10273 C CA . ASP A 1 26 ? 8.836 -5.621 6.246 1.00 0.32 26 ASP A CA 9
ATOM 10274 C C . ASP A 1 26 ? 9.612 -4.837 5.205 1.00 0.23 26 ASP A C 9
ATOM 10275 O O . ASP A 1 26 ? 10.835 -4.690 5.283 1.00 0.32 26 ASP A O 9
ATOM 10284 N N . VAL A 1 27 ? 8.876 -4.348 4.231 1.00 0.15 27 VAL A N 9
ATOM 10285 C CA . VAL A 1 27 ? 9.454 -3.724 3.062 1.00 0.14 27 VAL A CA 9
ATOM 10286 C C . VAL A 1 27 ? 9.264 -2.205 3.089 1.00 0.13 27 VAL A C 9
ATOM 10287 O O . VAL A 1 27 ? 8.200 -1.702 3.458 1.00 0.16 27 VAL A O 9
ATOM 10300 N N . PHE A 1 28 ? 10.311 -1.491 2.709 1.00 0.14 28 PHE A N 9
ATOM 10301 C CA . PHE A 1 28 ? 10.331 -0.034 2.736 1.00 0.17 28 PHE A CA 9
ATOM 10302 C C . PHE A 1 28 ? 9.592 0.545 1.535 1.00 0.15 28 PHE A C 9
ATOM 10303 O O . PHE A 1 28 ? 9.963 0.302 0.396 1.00 0.17 28 PHE A O 9
ATOM 10320 N N . VAL A 1 29 ? 8.557 1.319 1.792 1.00 0.14 29 VAL A N 9
ATOM 10321 C CA . VAL A 1 29 ? 7.751 1.887 0.720 1.00 0.14 29 VAL A CA 9
ATOM 10322 C C . VAL A 1 29 ? 8.241 3.279 0.354 1.00 0.16 29 VAL A C 9
ATOM 10323 O O . VAL A 1 29 ? 8.753 4.007 1.202 1.00 0.21 29 VAL A O 9
ATOM 10336 N N . HIS A 1 30 ? 8.081 3.642 -0.908 1.00 0.21 30 HIS A N 9
ATOM 10337 C CA . HIS A 1 30 ? 8.425 4.972 -1.375 1.00 0.23 30 HIS A CA 9
ATOM 10338 C C . HIS A 1 30 ? 7.307 5.485 -2.281 1.00 0.20 30 HIS A C 9
ATOM 10339 O O . HIS A 1 30 ? 6.892 4.800 -3.213 1.00 0.22 30 HIS A O 9
ATOM 10354 N N . TYR A 1 31 ? 6.818 6.686 -1.983 1.00 0.20 31 TYR A N 9
ATOM 10355 C CA . TYR A 1 31 ? 5.600 7.218 -2.600 1.00 0.23 31 TYR A CA 9
ATOM 10356 C C . TYR A 1 31 ? 5.690 7.327 -4.124 1.00 0.24 31 TYR A C 9
ATOM 10357 O O . TYR A 1 31 ? 4.677 7.232 -4.810 1.00 0.30 31 TYR A O 9
ATOM 10375 N N . SER A 1 32 ? 6.890 7.528 -4.651 1.00 0.25 32 SER A N 9
ATOM 10376 C CA . SER A 1 32 ? 7.069 7.675 -6.089 1.00 0.31 32 SER A CA 9
ATOM 10377 C C . SER A 1 32 ? 6.923 6.331 -6.797 1.00 0.29 32 SER A C 9
ATOM 10378 O O . SER A 1 32 ? 6.705 6.269 -8.006 1.00 0.35 32 SER A O 9
ATOM 10386 N N . GLU A 1 33 ? 7.044 5.261 -6.027 1.00 0.24 33 GLU A N 9
ATOM 10387 C CA . GLU A 1 33 ? 6.886 3.916 -6.547 1.00 0.24 33 GLU A CA 9
ATOM 10388 C C . GLU A 1 33 ? 5.426 3.501 -6.471 1.00 0.22 33 GLU A C 9
ATOM 10389 O O . GLU A 1 33 ? 4.999 2.553 -7.130 1.00 0.24 33 GLU A O 9
ATOM 10401 N N . ILE A 1 34 ? 4.664 4.221 -5.659 1.00 0.21 34 ILE A N 9
ATOM 10402 C CA . ILE A 1 34 ? 3.242 3.974 -5.535 1.00 0.23 34 ILE A CA 9
ATOM 10403 C C . ILE A 1 34 ? 2.544 4.322 -6.840 1.00 0.27 34 ILE A C 9
ATOM 10404 O O . ILE A 1 34 ? 2.740 5.400 -7.403 1.00 0.28 34 ILE A O 9
ATOM 10420 N N . GLN A 1 35 ? 1.752 3.387 -7.319 1.00 0.33 35 GLN A N 9
ATOM 10421 C CA . GLN A 1 35 ? 1.069 3.534 -8.586 1.00 0.39 35 GLN A CA 9
ATOM 10422 C C . GLN A 1 35 ? -0.121 4.468 -8.436 1.00 0.55 35 GLN A C 9
ATOM 10423 O O . GLN A 1 35 ? -0.839 4.416 -7.435 1.00 0.79 35 GLN A O 9
ATOM 10437 N N . GLY A 1 36 ? -0.309 5.324 -9.432 1.00 0.79 36 GLY A N 9
ATOM 10438 C CA . GLY A 1 36 ? -1.353 6.325 -9.380 1.00 1.02 36 GLY A CA 9
ATOM 10439 C C . GLY A 1 36 ? -2.743 5.734 -9.267 1.00 0.85 36 GLY A C 9
ATOM 10440 O O . GLY A 1 36 ? -3.272 5.176 -10.228 1.00 0.97 36 GLY A O 9
ATOM 10444 N N . ASN A 1 37 ? -3.323 5.833 -8.082 1.00 0.90 37 ASN A N 9
ATOM 10445 C CA . ASN A 1 37 ? -4.707 5.424 -7.859 1.00 1.09 37 ASN A CA 9
ATOM 10446 C C . ASN A 1 37 ? -5.524 6.652 -7.477 1.00 1.06 37 ASN A C 9
ATOM 10447 O O . ASN A 1 37 ? -6.451 6.590 -6.670 1.00 1.31 37 ASN A O 9
ATOM 10458 N N . GLY A 1 38 ? -5.151 7.782 -8.060 1.00 0.94 38 GLY A N 9
ATOM 10459 C CA . GLY A 1 38 ? -5.729 9.051 -7.671 1.00 1.12 38 GLY A CA 9
ATOM 10460 C C . GLY A 1 38 ? -4.874 9.728 -6.623 1.00 0.99 38 GLY A C 9
ATOM 10461 O O . GLY A 1 38 ? -5.015 10.922 -6.349 1.00 1.26 38 GLY A O 9
ATOM 10465 N N . PHE A 1 39 ? -3.972 8.944 -6.054 1.00 0.75 39 PHE A N 9
ATOM 10466 C CA . PHE A 1 39 ? -3.061 9.401 -5.022 1.00 0.69 39 PHE A CA 9
ATOM 10467 C C . PHE A 1 39 ? -1.869 8.457 -4.943 1.00 0.54 39 PHE A C 9
ATOM 10468 O O . PHE A 1 39 ? -1.988 7.275 -5.271 1.00 0.74 39 PHE A O 9
ATOM 10485 N N . ARG A 1 40 ? -0.724 8.981 -4.538 1.00 0.43 40 ARG A N 9
ATOM 10486 C CA . ARG A 1 40 ? 0.456 8.161 -4.309 1.00 0.40 40 ARG A CA 9
ATOM 10487 C C . ARG A 1 40 ? 0.723 8.041 -2.820 1.00 0.36 40 ARG A C 9
ATOM 10488 O O . ARG A 1 40 ? 1.808 8.377 -2.341 1.00 0.38 40 ARG A O 9
ATOM 10509 N N . THR A 1 41 ? -0.270 7.578 -2.088 1.00 0.35 41 THR A N 9
ATOM 10510 C CA . THR A 1 41 ? -0.158 7.475 -0.647 1.00 0.33 41 THR A CA 9
ATOM 10511 C C . THR A 1 41 ? -0.800 6.203 -0.120 1.00 0.32 41 THR A C 9
ATOM 10512 O O . THR A 1 41 ? -1.751 5.677 -0.701 1.00 0.41 41 THR A O 9
ATOM 10523 N N . LEU A 1 42 ? -0.266 5.712 0.981 1.00 0.28 42 LEU A N 9
ATOM 10524 C CA . LEU A 1 42 ? -0.799 4.535 1.632 1.00 0.27 42 LEU A CA 9
ATOM 10525 C C . LEU A 1 42 ? -1.288 4.887 3.022 1.00 0.30 42 LEU A C 9
ATOM 10526 O O . LEU A 1 42 ? -0.884 5.900 3.596 1.00 0.35 42 LEU A O 9
ATOM 10542 N N . GLU A 1 43 ? -2.163 4.058 3.549 1.00 0.33 43 GLU A N 9
ATOM 10543 C CA . GLU A 1 43 ? -2.681 4.245 4.888 1.00 0.36 43 GLU A CA 9
ATOM 10544 C C . GLU A 1 43 ? -2.236 3.103 5.772 1.00 0.34 43 GLU A C 9
ATOM 10545 O O . GLU A 1 43 ? -1.798 2.069 5.284 1.00 0.41 43 GLU A O 9
ATOM 10557 N N . GLU A 1 44 ? -2.346 3.292 7.069 1.00 0.30 44 GLU A N 9
ATOM 10558 C CA . GLU A 1 44 ? -2.035 2.242 8.009 1.00 0.29 44 GLU A CA 9
ATOM 10559 C C . GLU A 1 44 ? -3.019 1.097 7.834 1.00 0.30 44 GLU A C 9
ATOM 10560 O O . GLU A 1 44 ? -4.184 1.326 7.498 1.00 0.37 44 GLU A O 9
ATOM 10572 N N . ASN A 1 45 ? -2.527 -0.125 8.037 1.00 0.32 45 ASN A N 9
ATOM 10573 C CA . ASN A 1 45 ? -3.314 -1.357 7.919 1.00 0.37 45 ASN A CA 9
ATOM 10574 C C . ASN A 1 45 ? -4.078 -1.415 6.600 1.00 0.36 45 ASN A C 9
ATOM 10575 O O . ASN A 1 45 ? -5.187 -1.944 6.521 1.00 0.43 45 ASN A O 9
ATOM 10586 N N . GLN A 1 46 ? -3.455 -0.875 5.562 1.00 0.34 46 GLN A N 9
ATOM 10587 C CA . GLN A 1 46 ? -3.997 -0.939 4.216 1.00 0.37 46 GLN A CA 9
ATOM 10588 C C . GLN A 1 46 ? -3.407 -2.128 3.477 1.00 0.32 46 GLN A C 9
ATOM 10589 O O . GLN A 1 46 ? -2.206 -2.387 3.559 1.00 0.28 46 GLN A O 9
ATOM 10603 N N . LYS A 1 47 ? -4.243 -2.851 2.761 1.00 0.35 47 LYS A N 9
ATOM 10604 C CA . LYS A 1 47 ? -3.764 -3.936 1.932 1.00 0.32 47 LYS A CA 9
ATOM 10605 C C . LYS A 1 47 ? -3.108 -3.370 0.695 1.00 0.28 47 LYS A C 9
ATOM 10606 O O . LYS A 1 47 ? -3.574 -2.379 0.132 1.00 0.31 47 LYS A O 9
ATOM 10625 N N . VAL A 1 48 ? -2.029 -3.987 0.273 1.00 0.25 48 VAL A N 9
ATOM 10626 C CA . VAL A 1 48 ? -1.225 -3.423 -0.781 1.00 0.23 48 VAL A CA 9
ATOM 10627 C C . VAL A 1 48 ? -0.490 -4.505 -1.568 1.00 0.21 48 VAL A C 9
ATOM 10628 O O . VAL A 1 48 ? -0.199 -5.584 -1.050 1.00 0.21 48 VAL A O 9
ATOM 10641 N N . GLU A 1 49 ? -0.227 -4.205 -2.825 1.00 0.21 49 GLU A N 9
ATOM 10642 C CA . GLU A 1 49 ? 0.535 -5.069 -3.701 1.00 0.21 49 GLU A CA 9
ATOM 10643 C C . GLU A 1 49 ? 1.752 -4.311 -4.203 1.00 0.22 49 GLU A C 9
ATOM 10644 O O . GLU A 1 49 ? 1.673 -3.113 -4.448 1.00 0.31 49 GLU A O 9
ATOM 10656 N N . PHE A 1 50 ? 2.873 -4.988 -4.345 1.00 0.18 50 PHE A N 9
ATOM 10657 C CA . PHE A 1 50 ? 4.118 -4.314 -4.664 1.00 0.17 50 PHE A CA 9
ATOM 10658 C C . PHE A 1 50 ? 5.146 -5.274 -5.244 1.00 0.18 50 PHE A C 9
ATOM 10659 O O . PHE A 1 50 ? 5.006 -6.493 -5.156 1.00 0.29 50 PHE A O 9
ATOM 10676 N N . GLU A 1 51 ? 6.171 -4.706 -5.842 1.00 0.20 51 GLU A N 9
ATOM 10677 C CA . GLU A 1 51 ? 7.292 -5.466 -6.352 1.00 0.22 51 GLU A CA 9
ATOM 10678 C C . GLU A 1 51 ? 8.499 -5.203 -5.467 1.00 0.21 51 GLU A C 9
ATOM 10679 O O . GLU A 1 51 ? 8.996 -4.080 -5.408 1.00 0.27 51 GLU A O 9
ATOM 10691 N N . ILE A 1 52 ? 8.957 -6.224 -4.769 1.00 0.22 52 ILE A N 9
ATOM 10692 C CA . ILE A 1 52 ? 10.023 -6.048 -3.800 1.00 0.22 52 ILE A CA 9
ATOM 10693 C C . ILE A 1 52 ? 11.372 -5.840 -4.471 1.00 0.24 52 ILE A C 9
ATOM 10694 O O . ILE A 1 52 ? 11.867 -6.706 -5.195 1.00 0.30 52 ILE A O 9
ATOM 10710 N N . GLY A 1 53 ? 11.944 -4.677 -4.236 1.00 0.24 53 GLY A N 9
ATOM 10711 C CA . GLY A 1 53 ? 13.301 -4.409 -4.640 1.00 0.26 53 GLY A CA 9
ATOM 10712 C C . GLY A 1 53 ? 14.202 -4.372 -3.430 1.00 0.29 53 GLY A C 9
ATOM 10713 O O . GLY A 1 53 ? 13.737 -4.591 -2.316 1.00 0.38 53 GLY A O 9
ATOM 10717 N N . GLU A 1 54 ? 15.473 -4.091 -3.621 1.00 0.32 54 GLU A N 9
ATOM 10718 C CA . GLU A 1 54 ? 16.403 -4.059 -2.507 1.00 0.41 54 GLU A CA 9
ATOM 10719 C C . GLU A 1 54 ? 16.715 -2.620 -2.115 1.00 0.46 54 GLU A C 9
ATOM 10720 O O . GLU A 1 54 ? 16.795 -1.736 -2.971 1.00 0.55 54 GLU A O 9
ATOM 10732 N N . GLY A 1 55 ? 16.879 -2.391 -0.824 1.00 0.52 55 GLY A N 9
ATOM 10733 C CA . GLY A 1 55 ? 17.164 -1.061 -0.333 1.00 0.62 55 GLY A CA 9
ATOM 10734 C C . GLY A 1 55 ? 18.364 -1.039 0.590 1.00 0.72 55 GLY A C 9
ATOM 10735 O O . GLY A 1 55 ? 19.098 -2.025 0.685 1.00 0.77 55 GLY A O 9
ATOM 10739 N N . ALA A 1 56 ? 18.561 0.078 1.273 1.00 0.83 56 ALA A N 9
ATOM 10740 C CA . ALA A 1 56 ? 19.704 0.241 2.160 1.00 0.96 56 ALA A CA 9
ATOM 10741 C C . ALA A 1 56 ? 19.509 -0.525 3.465 1.00 0.98 56 ALA A C 9
ATOM 10742 O O . ALA A 1 56 ? 20.355 -1.330 3.857 1.00 1.13 56 ALA A O 9
ATOM 10749 N N . LYS A 1 57 ? 18.383 -0.289 4.125 1.00 0.94 57 LYS A N 9
ATOM 10750 C CA . LYS A 1 57 ? 18.098 -0.923 5.407 1.00 1.05 57 LYS A CA 9
ATOM 10751 C C . LYS A 1 57 ? 16.992 -1.957 5.263 1.00 0.93 57 LYS A C 9
ATOM 10752 O O . LYS A 1 57 ? 16.198 -2.173 6.181 1.00 1.40 57 LYS A O 9
ATOM 10771 N N . GLY A 1 58 ? 16.945 -2.585 4.099 1.00 0.68 58 GLY A N 9
ATOM 10772 C CA . GLY A 1 58 ? 15.951 -3.598 3.836 1.00 0.62 58 GLY A CA 9
ATOM 10773 C C . GLY A 1 58 ? 15.318 -3.405 2.481 1.00 0.49 58 GLY A C 9
ATOM 10774 O O . GLY A 1 58 ? 15.518 -2.365 1.853 1.00 0.56 58 GLY A O 9
ATOM 10778 N N . PRO A 1 59 ? 14.556 -4.394 2.002 1.00 0.39 59 PRO A N 9
ATOM 10779 C CA . PRO A 1 59 ? 13.881 -4.334 0.703 1.00 0.33 59 PRO A CA 9
ATOM 10780 C C . PRO A 1 59 ? 12.970 -3.120 0.577 1.00 0.26 59 PRO A C 9
ATOM 10781 O O . PRO A 1 59 ? 12.528 -2.555 1.578 1.00 0.27 59 PRO A O 9
ATOM 10792 N N . GLN A 1 60 ? 12.679 -2.727 -0.653 1.00 0.22 60 GLN A N 9
ATOM 10793 C CA . GLN A 1 60 ? 11.833 -1.573 -0.896 1.00 0.20 60 GLN A CA 9
ATOM 10794 C C . GLN A 1 60 ? 10.692 -1.926 -1.844 1.00 0.17 60 GLN A C 9
ATOM 10795 O O . GLN A 1 60 ? 10.863 -2.698 -2.786 1.00 0.21 60 GLN A O 9
ATOM 10809 N N . ALA A 1 61 ? 9.525 -1.374 -1.565 1.00 0.14 61 ALA A N 9
ATOM 10810 C CA . ALA A 1 61 ? 8.333 -1.658 -2.340 1.00 0.13 61 ALA A CA 9
ATOM 10811 C C . ALA A 1 61 ? 8.293 -0.803 -3.594 1.00 0.14 61 ALA A C 9
ATOM 10812 O O . ALA A 1 61 ? 8.238 0.425 -3.522 1.00 0.15 61 ALA A O 9
ATOM 10819 N N . GLN A 1 62 ? 8.335 -1.464 -4.734 1.00 0.16 62 GLN A N 9
ATOM 10820 C CA . GLN A 1 62 ? 8.284 -0.796 -6.021 1.00 0.18 62 GLN A CA 9
ATOM 10821 C C . GLN A 1 62 ? 6.961 -1.112 -6.693 1.00 0.18 62 GLN A C 9
ATOM 10822 O O . GLN A 1 62 ? 6.400 -2.177 -6.463 1.00 0.20 62 GLN A O 9
ATOM 10836 N N . GLN A 1 63 ? 6.459 -0.188 -7.505 1.00 0.20 63 GLN A N 9
ATOM 10837 C CA . GLN A 1 63 ? 5.176 -0.369 -8.188 1.00 0.23 63 GLN A CA 9
ATOM 10838 C C . GLN A 1 63 ? 4.095 -0.727 -7.177 1.00 0.22 63 GLN A C 9
ATOM 10839 O O . GLN A 1 63 ? 3.434 -1.757 -7.284 1.00 0.28 63 GLN A O 9
ATOM 10853 N N . VAL A 1 64 ? 3.926 0.139 -6.197 1.00 0.19 64 VAL A N 9
ATOM 10854 C CA . VAL A 1 64 ? 3.064 -0.147 -5.067 1.00 0.19 64 VAL A CA 9
ATOM 10855 C C . VAL A 1 64 ? 1.603 0.155 -5.400 1.00 0.25 64 VAL A C 9
ATOM 10856 O O . VAL A 1 64 ? 1.241 1.293 -5.686 1.00 0.44 64 VAL A O 9
ATOM 10869 N N . HIS A 1 65 ? 0.781 -0.881 -5.377 1.00 0.22 65 HIS A N 9
ATOM 10870 C CA . HIS A 1 65 ? -0.643 -0.757 -5.659 1.00 0.27 65 HIS A CA 9
ATOM 10871 C C . HIS A 1 65 ? -1.440 -0.905 -4.377 1.00 0.26 65 HIS A C 9
ATOM 10872 O O . HIS A 1 65 ? -1.323 -1.916 -3.690 1.00 0.27 65 HIS A O 9
ATOM 10887 N N . ALA A 1 66 ? -2.254 0.081 -4.059 1.00 0.31 66 ALA A N 9
ATOM 10888 C CA . ALA A 1 66 ? -3.132 -0.021 -2.907 1.00 0.36 66 ALA A CA 9
ATOM 10889 C C . ALA A 1 66 ? -4.285 -0.964 -3.224 1.00 0.40 66 ALA A C 9
ATOM 10890 O O . ALA A 1 66 ? -5.089 -0.697 -4.119 1.00 0.50 66 ALA A O 9
ATOM 10897 N N . LEU A 1 67 ? -4.352 -2.067 -2.495 1.00 0.38 67 LEU A N 9
ATOM 10898 C CA . LEU A 1 67 ? -5.330 -3.111 -2.763 1.00 0.42 67 LEU A CA 9
ATOM 10899 C C . LEU A 1 67 ? -6.689 -2.760 -2.178 1.00 0.49 67 LEU A C 9
ATOM 10900 O O . LEU A 1 67 ? -6.973 -3.062 -1.018 1.00 1.06 67 LEU A O 9
ATOM 10916 N N . GLY A 1 68 ? -7.523 -2.118 -2.982 1.00 1.08 68 GLY A N 9
ATOM 10917 C CA . GLY A 1 68 ? -8.875 -1.822 -2.560 1.00 1.27 68 GLY A CA 9
ATOM 10918 C C . GLY A 1 68 ? -9.712 -3.079 -2.479 1.00 2.04 68 GLY A C 9
ATOM 10919 O O . GLY A 1 68 ? -9.828 -3.814 -3.460 1.00 2.96 68 GLY A O 9
ATOM 10923 N N . GLY A 1 69 ? -10.288 -3.332 -1.316 1.00 2.43 69 GLY A N 9
ATOM 10924 C CA . GLY A 1 69 ? -11.018 -4.564 -1.106 1.00 3.61 69 GLY A CA 9
ATOM 10925 C C . GLY A 1 69 ? -12.457 -4.474 -1.563 1.00 4.19 69 GLY A C 9
ATOM 10926 O O . GLY A 1 69 ? -12.822 -5.020 -2.604 1.00 4.57 69 GLY A O 9
ATOM 10930 N N . GLU A 1 70 ? -13.269 -3.776 -0.792 1.00 4.74 70 GLU A N 9
ATOM 10931 C CA . GLU A 1 70 ? -14.687 -3.656 -1.090 1.00 5.66 70 GLU A CA 9
ATOM 10932 C C . GLU A 1 70 ? -15.030 -2.217 -1.445 1.00 5.69 70 GLU A C 9
ATOM 10933 O O . GLU A 1 70 ? -15.954 -1.619 -0.890 1.00 6.25 70 GLU A O 9
ATOM 10945 N N . ASN A 1 71 ? -14.279 -1.670 -2.387 1.00 5.41 71 ASN A N 9
ATOM 10946 C CA . ASN A 1 71 ? -14.467 -0.294 -2.822 1.00 5.76 71 ASN A CA 9
ATOM 10947 C C . ASN A 1 71 ? -15.487 -0.227 -3.950 1.00 6.23 71 ASN A C 9
ATOM 10948 O O . ASN A 1 71 ? -15.238 0.369 -4.999 1.00 6.60 71 ASN A O 9
ATOM 10959 N N . LEU A 1 72 ? -16.636 -0.848 -3.734 1.00 6.57 72 LEU A N 9
ATOM 10960 C CA . LEU A 1 72 ? -17.697 -0.846 -4.725 1.00 7.33 72 LEU A CA 9
ATOM 10961 C C . LEU A 1 72 ? -18.478 0.459 -4.648 1.00 7.88 72 LEU A C 9
ATOM 10962 O O . LEU A 1 72 ? -19.543 0.528 -4.034 1.00 8.35 72 LEU A O 9
ATOM 10978 N N . TYR A 1 73 ? -17.928 1.500 -5.255 1.00 8.05 73 TYR A N 9
ATOM 10979 C CA . TYR A 1 73 ? -18.580 2.801 -5.278 1.00 8.83 73 TYR A CA 9
ATOM 10980 C C . TYR A 1 73 ? -19.581 2.863 -6.421 1.00 9.55 73 TYR A C 9
ATOM 10981 O O . TYR A 1 73 ? -20.364 3.805 -6.533 1.00 9.76 73 TYR A O 9
ATOM 10999 N N . PHE A 1 74 ? -19.545 1.841 -7.266 1.00 10.13 74 PHE A N 9
ATOM 11000 C CA . PHE A 1 74 ? -20.474 1.725 -8.378 1.00 11.00 74 PHE A CA 9
ATOM 11001 C C . PHE A 1 74 ? -21.861 1.344 -7.868 1.00 11.73 74 PHE A C 9
ATOM 11002 O O . PHE A 1 74 ? -22.191 0.163 -7.765 1.00 12.35 74 PHE A O 9
ATOM 11019 N N . GLN A 1 75 ? -22.659 2.344 -7.528 1.00 11.83 75 GLN A N 9
ATOM 11020 C CA . GLN A 1 75 ? -24.009 2.109 -7.030 1.00 12.66 75 GLN A CA 9
ATOM 11021 C C . GLN A 1 75 ? -25.039 2.432 -8.107 1.00 13.30 75 GLN A C 9
ATOM 11022 O O . GLN A 1 75 ? -26.102 1.810 -8.181 1.00 13.74 75 GLN A O 9
ATOM 11036 N N . GLY A 1 76 ? -24.716 3.409 -8.941 1.00 13.52 76 GLY A N 9
ATOM 11037 C CA . GLY A 1 76 ? -25.610 3.800 -10.007 1.00 14.29 76 GLY A CA 9
ATOM 11038 C C . GLY A 1 76 ? -25.074 3.403 -11.363 1.00 15.03 76 GLY A C 9
ATOM 11039 O O . GLY A 1 76 ? -23.861 3.289 -11.545 1.00 15.18 76 GLY A O 9
ATOM 11043 N N . HIS A 1 77 ? -25.971 3.182 -12.309 1.00 15.64 77 HIS A N 9
ATOM 11044 C CA . HIS A 1 77 ? -25.585 2.810 -13.665 1.00 16.51 77 HIS A CA 9
ATOM 11045 C C . HIS A 1 77 ? -25.097 4.035 -14.424 1.00 16.99 77 HIS A C 9
ATOM 11046 O O . HIS A 1 77 ? -25.882 4.746 -15.052 1.00 17.49 77 HIS A O 9
ATOM 11061 N N . HIS A 1 78 ? -23.799 4.289 -14.349 1.00 16.97 78 HIS A N 9
ATOM 11062 C CA . HIS A 1 78 ? -23.212 5.461 -14.984 1.00 17.58 78 HIS A CA 9
ATOM 11063 C C . HIS A 1 78 ? -22.337 5.064 -16.162 1.00 18.02 78 HIS A C 9
ATOM 11064 O O . HIS A 1 78 ? -21.454 5.816 -16.578 1.00 18.40 78 HIS A O 9
ATOM 11079 N N . HIS A 1 79 ? -22.580 3.879 -16.697 1.00 18.10 79 HIS A N 9
ATOM 11080 C CA . HIS A 1 79 ? -21.883 3.424 -17.889 1.00 18.64 79 HIS A CA 9
ATOM 11081 C C . HIS A 1 79 ? -22.874 3.321 -19.044 1.00 19.20 79 HIS A C 9
ATOM 11082 O O . HIS A 1 79 ? -23.224 2.227 -19.487 1.00 19.63 79 HIS A O 9
ATOM 11097 N N . HIS A 1 80 ? -23.334 4.474 -19.509 1.00 19.30 80 HIS A N 9
ATOM 11098 C CA . HIS A 1 80 ? -24.317 4.537 -20.582 1.00 19.92 80 HIS A CA 9
ATOM 11099 C C . HIS A 1 80 ? -24.387 5.956 -21.142 1.00 20.43 80 HIS A C 9
ATOM 11100 O O . HIS A 1 80 ? -24.075 6.177 -22.313 1.00 20.73 80 HIS A O 9
ATOM 11115 N N . HIS A 1 81 ? -24.796 6.903 -20.291 1.00 20.63 81 HIS A N 9
ATOM 11116 C CA . HIS A 1 81 ? -24.886 8.323 -20.653 1.00 21.22 81 HIS A CA 9
ATOM 11117 C C . HIS A 1 81 ? -26.013 8.579 -21.655 1.00 21.95 81 HIS A C 9
ATOM 11118 O O . HIS A 1 81 ? -26.133 7.896 -22.673 1.00 22.36 81 HIS A O 9
ATOM 11133 N N . HIS A 1 82 ? -26.836 9.569 -21.359 1.00 22.20 82 HIS A N 9
ATOM 11134 C CA . HIS A 1 82 ? -27.889 9.979 -22.270 1.00 22.98 82 HIS A CA 9
ATOM 11135 C C . HIS A 1 82 ? -27.426 11.184 -23.073 1.00 23.64 82 HIS A C 9
ATOM 11136 O O . HIS A 1 82 ? -26.951 10.992 -24.210 1.00 23.99 82 HIS A O 9
ATOM 11152 N N . MET A 1 1 ? 4.925 -8.094 -7.725 1.00 1.37 1 MET A N 10
ATOM 11153 C CA . MET A 1 1 ? 4.594 -9.528 -7.550 1.00 0.85 1 MET A CA 10
ATOM 11154 C C . MET A 1 1 ? 4.131 -9.813 -6.123 1.00 0.72 1 MET A C 10
ATOM 11155 O O . MET A 1 1 ? 3.106 -10.464 -5.918 1.00 1.11 1 MET A O 10
ATOM 11171 N N . ALA A 1 2 ? 4.881 -9.325 -5.141 1.00 0.36 2 ALA A N 10
ATOM 11172 C CA . ALA A 1 2 ? 4.532 -9.537 -3.742 1.00 0.26 2 ALA A CA 10
ATOM 11173 C C . ALA A 1 2 ? 3.314 -8.715 -3.349 1.00 0.23 2 ALA A C 10
ATOM 11174 O O . ALA A 1 2 ? 2.978 -7.720 -3.996 1.00 0.35 2 ALA A O 10
ATOM 11181 N N . GLN A 1 3 ? 2.652 -9.140 -2.292 1.00 0.22 3 GLN A N 10
ATOM 11182 C CA . GLN A 1 3 ? 1.499 -8.430 -1.773 1.00 0.21 3 GLN A CA 10
ATOM 11183 C C . GLN A 1 3 ? 1.622 -8.304 -0.274 1.00 0.21 3 GLN A C 10
ATOM 11184 O O . GLN A 1 3 ? 2.526 -8.880 0.323 1.00 0.23 3 GLN A O 10
ATOM 11198 N N . GLY A 1 4 ? 0.742 -7.534 0.330 1.00 0.21 4 GLY A N 10
ATOM 11199 C CA . GLY A 1 4 ? 0.749 -7.408 1.764 1.00 0.24 4 GLY A CA 10
ATOM 11200 C C . GLY A 1 4 ? -0.193 -6.341 2.256 1.00 0.24 4 GLY A C 10
ATOM 11201 O O . GLY A 1 4 ? -1.175 -6.005 1.592 1.00 0.27 4 GLY A O 10
ATOM 11205 N N . THR A 1 5 ? 0.109 -5.816 3.426 1.00 0.24 5 THR A N 10
ATOM 11206 C CA . THR A 1 5 ? -0.662 -4.742 4.018 1.00 0.25 5 THR A CA 10
ATOM 11207 C C . THR A 1 5 ? 0.279 -3.667 4.525 1.00 0.22 5 THR A C 10
ATOM 11208 O O . THR A 1 5 ? 1.180 -3.952 5.313 1.00 0.22 5 THR A O 10
ATOM 11219 N N . VAL A 1 6 ? 0.097 -2.444 4.058 1.00 0.21 6 VAL A N 10
ATOM 11220 C CA . VAL A 1 6 ? 0.902 -1.340 4.537 1.00 0.19 6 VAL A CA 10
ATOM 11221 C C . VAL A 1 6 ? 0.617 -1.102 6.015 1.00 0.19 6 VAL A C 10
ATOM 11222 O O . VAL A 1 6 ? -0.472 -0.676 6.401 1.00 0.21 6 VAL A O 10
ATOM 11235 N N . LYS A 1 7 ? 1.609 -1.425 6.834 1.00 0.20 7 LYS A N 10
ATOM 11236 C CA . LYS A 1 7 ? 1.466 -1.381 8.277 1.00 0.24 7 LYS A CA 10
ATOM 11237 C C . LYS A 1 7 ? 1.361 0.055 8.755 1.00 0.22 7 LYS A C 10
ATOM 11238 O O . LYS A 1 7 ? 0.744 0.335 9.782 1.00 0.24 7 LYS A O 10
ATOM 11257 N N . TRP A 1 8 ? 1.991 0.950 8.007 1.00 0.20 8 TRP A N 10
ATOM 11258 C CA . TRP A 1 8 ? 1.892 2.378 8.247 1.00 0.21 8 TRP A CA 10
ATOM 11259 C C . TRP A 1 8 ? 2.547 3.124 7.103 1.00 0.20 8 TRP A C 10
ATOM 11260 O O . TRP A 1 8 ? 3.482 2.617 6.477 1.00 0.18 8 TRP A O 10
ATOM 11281 N N . PHE A 1 9 ? 2.052 4.310 6.816 1.00 0.22 9 PHE A N 10
ATOM 11282 C CA . PHE A 1 9 ? 2.619 5.120 5.760 1.00 0.21 9 PHE A CA 10
ATOM 11283 C C . PHE A 1 9 ? 2.517 6.593 6.106 1.00 0.25 9 PHE A C 10
ATOM 11284 O O . PHE A 1 9 ? 1.444 7.096 6.443 1.00 0.33 9 PHE A O 10
ATOM 11301 N N . ASN A 1 10 ? 3.644 7.272 6.031 1.00 0.27 10 ASN A N 10
ATOM 11302 C CA . ASN A 1 10 ? 3.696 8.701 6.263 1.00 0.34 10 ASN A CA 10
ATOM 11303 C C . ASN A 1 10 ? 3.588 9.420 4.928 1.00 0.37 10 ASN A C 10
ATOM 11304 O O . ASN A 1 10 ? 4.567 9.528 4.189 1.00 0.44 10 ASN A O 10
ATOM 11315 N N . ALA A 1 11 ? 2.392 9.899 4.625 1.00 0.41 11 ALA A N 10
ATOM 11316 C CA . ALA A 1 11 ? 2.093 10.442 3.308 1.00 0.51 11 ALA A CA 10
ATOM 11317 C C . ALA A 1 11 ? 2.835 11.743 3.034 1.00 0.57 11 ALA A C 10
ATOM 11318 O O . ALA A 1 11 ? 3.318 11.961 1.923 1.00 0.68 11 ALA A O 10
ATOM 11325 N N . GLU A 1 12 ? 2.947 12.594 4.046 1.00 0.57 12 GLU A N 10
ATOM 11326 C CA . GLU A 1 12 ? 3.571 13.897 3.864 1.00 0.69 12 GLU A CA 10
ATOM 11327 C C . GLU A 1 12 ? 5.072 13.752 3.648 1.00 0.62 12 GLU A C 10
ATOM 11328 O O . GLU A 1 12 ? 5.681 14.534 2.920 1.00 0.66 12 GLU A O 10
ATOM 11340 N N . LYS A 1 13 ? 5.663 12.743 4.272 1.00 0.57 13 LYS A N 10
ATOM 11341 C CA . LYS A 1 13 ? 7.086 12.493 4.119 1.00 0.57 13 LYS A CA 10
ATOM 11342 C C . LYS A 1 13 ? 7.341 11.610 2.909 1.00 0.49 13 LYS A C 10
ATOM 11343 O O . LYS A 1 13 ? 8.389 11.691 2.267 1.00 0.53 13 LYS A O 10
ATOM 11362 N N . GLY A 1 14 ? 6.371 10.761 2.613 1.00 0.41 14 GLY A N 10
ATOM 11363 C CA . GLY A 1 14 ? 6.419 9.962 1.411 1.00 0.37 14 GLY A CA 10
ATOM 11364 C C . GLY A 1 14 ? 7.089 8.619 1.605 1.00 0.29 14 GLY A C 10
ATOM 11365 O O . GLY A 1 14 ? 7.658 8.067 0.660 1.00 0.25 14 GLY A O 10
ATOM 11369 N N . PHE A 1 15 ? 7.027 8.078 2.815 1.00 0.28 15 PHE A N 10
ATOM 11370 C CA . PHE A 1 15 ? 7.596 6.763 3.071 1.00 0.24 15 PHE A CA 10
ATOM 11371 C C . PHE A 1 15 ? 6.801 6.018 4.136 1.00 0.22 15 PHE A C 10
ATOM 11372 O O . PHE A 1 15 ? 6.062 6.622 4.912 1.00 0.29 15 PHE A O 10
ATOM 11389 N N . GLY A 1 16 ? 6.954 4.704 4.154 1.00 0.18 16 GLY A N 10
ATOM 11390 C CA . GLY A 1 16 ? 6.247 3.876 5.106 1.00 0.17 16 GLY A CA 10
ATOM 11391 C C . GLY A 1 16 ? 6.722 2.444 5.051 1.00 0.16 16 GLY A C 10
ATOM 11392 O O . GLY A 1 16 ? 7.791 2.168 4.504 1.00 0.16 16 GLY A O 10
ATOM 11396 N N . PHE A 1 17 ? 5.934 1.532 5.597 1.00 0.16 17 PHE A N 10
ATOM 11397 C CA . PHE A 1 17 ? 6.289 0.119 5.599 1.00 0.16 17 PHE A CA 10
ATOM 11398 C C . PHE A 1 17 ? 5.087 -0.751 5.295 1.00 0.16 17 PHE A C 10
ATOM 11399 O O . PHE A 1 17 ? 3.953 -0.416 5.637 1.00 0.22 17 PHE A O 10
ATOM 11416 N N . ILE A 1 18 ? 5.353 -1.865 4.645 1.00 0.13 18 ILE A N 10
ATOM 11417 C CA . ILE A 1 18 ? 4.338 -2.856 4.364 1.00 0.14 18 ILE A CA 10
ATOM 11418 C C . ILE A 1 18 ? 4.699 -4.171 5.026 1.00 0.16 18 ILE A C 10
ATOM 11419 O O . ILE A 1 18 ? 5.874 -4.523 5.124 1.00 0.17 18 ILE A O 10
ATOM 11435 N N . ALA A 1 19 ? 3.689 -4.873 5.504 1.00 0.19 19 ALA A N 10
ATOM 11436 C CA . ALA A 1 19 ? 3.859 -6.221 6.005 1.00 0.21 19 ALA A CA 10
ATOM 11437 C C . ALA A 1 19 ? 3.412 -7.211 4.938 1.00 0.21 19 ALA A C 10
ATOM 11438 O O . ALA A 1 19 ? 2.229 -7.538 4.839 1.00 0.23 19 ALA A O 10
ATOM 11445 N N . PRO A 1 20 ? 4.355 -7.660 4.097 1.00 0.20 20 PRO A N 10
ATOM 11446 C CA . PRO A 1 20 ? 4.073 -8.566 2.979 1.00 0.21 20 PRO A CA 10
ATOM 11447 C C . PRO A 1 20 ? 3.304 -9.818 3.390 1.00 0.25 20 PRO A C 10
ATOM 11448 O O . PRO A 1 20 ? 3.531 -10.394 4.450 1.00 0.29 20 PRO A O 10
ATOM 11459 N N . ASP A 1 21 ? 2.392 -10.221 2.526 1.00 0.26 21 ASP A N 10
ATOM 11460 C CA . ASP A 1 21 ? 1.642 -11.456 2.687 1.00 0.31 21 ASP A CA 10
ATOM 11461 C C . ASP A 1 21 ? 2.541 -12.641 2.356 1.00 0.35 21 ASP A C 10
ATOM 11462 O O . ASP A 1 21 ? 2.247 -13.787 2.686 1.00 0.42 21 ASP A O 10
ATOM 11471 N N . ASP A 1 22 ? 3.666 -12.329 1.727 1.00 0.38 22 ASP A N 10
ATOM 11472 C CA . ASP A 1 22 ? 4.655 -13.323 1.321 1.00 0.51 22 ASP A CA 10
ATOM 11473 C C . ASP A 1 22 ? 5.529 -13.759 2.496 1.00 0.56 22 ASP A C 10
ATOM 11474 O O . ASP A 1 22 ? 6.643 -14.247 2.314 1.00 0.67 22 ASP A O 10
ATOM 11483 N N . GLY A 1 23 ? 5.011 -13.593 3.703 1.00 0.52 23 GLY A N 10
ATOM 11484 C CA . GLY A 1 23 ? 5.753 -13.970 4.889 1.00 0.61 23 GLY A CA 10
ATOM 11485 C C . GLY A 1 23 ? 6.364 -12.782 5.597 1.00 0.56 23 GLY A C 10
ATOM 11486 O O . GLY A 1 23 ? 7.327 -12.933 6.345 1.00 0.66 23 GLY A O 10
ATOM 11490 N N . SER A 1 24 ? 5.788 -11.610 5.344 1.00 0.48 24 SER A N 10
ATOM 11491 C CA . SER A 1 24 ? 6.133 -10.359 6.025 1.00 0.50 24 SER A CA 10
ATOM 11492 C C . SER A 1 24 ? 7.633 -10.177 6.275 1.00 0.50 24 SER A C 10
ATOM 11493 O O . SER A 1 24 ? 8.128 -10.414 7.378 1.00 0.62 24 SER A O 10
ATOM 11501 N N . ALA A 1 25 ? 8.351 -9.743 5.246 1.00 0.52 25 ALA A N 10
ATOM 11502 C CA . ALA A 1 25 ? 9.762 -9.401 5.392 1.00 0.56 25 ALA A CA 10
ATOM 11503 C C . ALA A 1 25 ? 9.930 -7.955 5.847 1.00 0.69 25 ALA A C 10
ATOM 11504 O O . ALA A 1 25 ? 11.048 -7.468 6.002 1.00 1.42 25 ALA A O 10
ATOM 11511 N N . ASP A 1 26 ? 8.789 -7.292 6.058 1.00 0.34 26 ASP A N 10
ATOM 11512 C CA . ASP A 1 26 ? 8.736 -5.874 6.417 1.00 0.32 26 ASP A CA 10
ATOM 11513 C C . ASP A 1 26 ? 9.428 -5.033 5.360 1.00 0.23 26 ASP A C 10
ATOM 11514 O O . ASP A 1 26 ? 10.619 -4.742 5.449 1.00 0.32 26 ASP A O 10
ATOM 11523 N N . VAL A 1 27 ? 8.668 -4.635 4.364 1.00 0.15 27 VAL A N 10
ATOM 11524 C CA . VAL A 1 27 ? 9.226 -3.949 3.221 1.00 0.14 27 VAL A CA 10
ATOM 11525 C C . VAL A 1 27 ? 9.021 -2.435 3.335 1.00 0.13 27 VAL A C 10
ATOM 11526 O O . VAL A 1 27 ? 7.952 -1.967 3.732 1.00 0.16 27 VAL A O 10
ATOM 11539 N N . PHE A 1 28 ? 10.063 -1.686 3.007 1.00 0.14 28 PHE A N 10
ATOM 11540 C CA . PHE A 1 28 ? 10.038 -0.230 3.090 1.00 0.17 28 PHE A CA 10
ATOM 11541 C C . PHE A 1 28 ? 9.412 0.368 1.841 1.00 0.15 28 PHE A C 10
ATOM 11542 O O . PHE A 1 28 ? 9.735 -0.032 0.729 1.00 0.17 28 PHE A O 10
ATOM 11559 N N . VAL A 1 29 ? 8.529 1.332 2.020 1.00 0.14 29 VAL A N 10
ATOM 11560 C CA . VAL A 1 29 ? 7.844 1.941 0.894 1.00 0.14 29 VAL A CA 10
ATOM 11561 C C . VAL A 1 29 ? 8.310 3.371 0.684 1.00 0.16 29 VAL A C 10
ATOM 11562 O O . VAL A 1 29 ? 8.419 4.143 1.634 1.00 0.21 29 VAL A O 10
ATOM 11575 N N . HIS A 1 30 ? 8.586 3.713 -0.562 1.00 0.21 30 HIS A N 10
ATOM 11576 C CA . HIS A 1 30 ? 8.869 5.087 -0.932 1.00 0.23 30 HIS A CA 10
ATOM 11577 C C . HIS A 1 30 ? 7.833 5.530 -1.958 1.00 0.20 30 HIS A C 10
ATOM 11578 O O . HIS A 1 30 ? 7.599 4.836 -2.947 1.00 0.22 30 HIS A O 10
ATOM 11593 N N . TYR A 1 31 ? 7.214 6.682 -1.707 1.00 0.20 31 TYR A N 10
ATOM 11594 C CA . TYR A 1 31 ? 6.037 7.130 -2.460 1.00 0.23 31 TYR A CA 10
ATOM 11595 C C . TYR A 1 31 ? 6.265 7.176 -3.972 1.00 0.24 31 TYR A C 10
ATOM 11596 O O . TYR A 1 31 ? 5.314 7.081 -4.743 1.00 0.30 31 TYR A O 10
ATOM 11614 N N . SER A 1 32 ? 7.515 7.305 -4.394 1.00 0.25 32 SER A N 10
ATOM 11615 C CA . SER A 1 32 ? 7.825 7.426 -5.812 1.00 0.31 32 SER A CA 10
ATOM 11616 C C . SER A 1 32 ? 7.580 6.104 -6.545 1.00 0.29 32 SER A C 10
ATOM 11617 O O . SER A 1 32 ? 7.491 6.070 -7.771 1.00 0.35 32 SER A O 10
ATOM 11625 N N . GLU A 1 33 ? 7.456 5.017 -5.793 1.00 0.24 33 GLU A N 10
ATOM 11626 C CA . GLU A 1 33 ? 7.197 3.714 -6.386 1.00 0.24 33 GLU A CA 10
ATOM 11627 C C . GLU A 1 33 ? 5.710 3.394 -6.391 1.00 0.22 33 GLU A C 10
ATOM 11628 O O . GLU A 1 33 ? 5.270 2.465 -7.066 1.00 0.24 33 GLU A O 10
ATOM 11640 N N . ILE A 1 34 ? 4.942 4.161 -5.636 1.00 0.21 34 ILE A N 10
ATOM 11641 C CA . ILE A 1 34 ? 3.518 3.912 -5.509 1.00 0.23 34 ILE A CA 10
ATOM 11642 C C . ILE A 1 34 ? 2.778 4.278 -6.785 1.00 0.27 34 ILE A C 10
ATOM 11643 O O . ILE A 1 34 ? 2.949 5.364 -7.336 1.00 0.28 34 ILE A O 10
ATOM 11659 N N . GLN A 1 35 ? 1.968 3.345 -7.246 1.00 0.33 35 GLN A N 10
ATOM 11660 C CA . GLN A 1 35 ? 1.152 3.529 -8.427 1.00 0.39 35 GLN A CA 10
ATOM 11661 C C . GLN A 1 35 ? -0.281 3.801 -7.996 1.00 0.55 35 GLN A C 10
ATOM 11662 O O . GLN A 1 35 ? -1.103 2.886 -7.919 1.00 0.79 35 GLN A O 10
ATOM 11676 N N . GLY A 1 36 ? -0.574 5.055 -7.702 1.00 0.79 36 GLY A N 10
ATOM 11677 C CA . GLY A 1 36 ? -1.863 5.399 -7.140 1.00 1.02 36 GLY A CA 10
ATOM 11678 C C . GLY A 1 36 ? -2.855 5.868 -8.180 1.00 0.85 36 GLY A C 10
ATOM 11679 O O . GLY A 1 36 ? -2.563 5.869 -9.378 1.00 0.97 36 GLY A O 10
ATOM 11683 N N . ASN A 1 37 ? -4.028 6.274 -7.718 1.00 0.90 37 ASN A N 10
ATOM 11684 C CA . ASN A 1 37 ? -5.075 6.776 -8.600 1.00 1.09 37 ASN A CA 10
ATOM 11685 C C . ASN A 1 37 ? -5.030 8.294 -8.637 1.00 1.06 37 ASN A C 10
ATOM 11686 O O . ASN A 1 37 ? -6.060 8.964 -8.586 1.00 1.31 37 ASN A O 10
ATOM 11697 N N . GLY A 1 38 ? -3.826 8.834 -8.706 1.00 0.94 38 GLY A N 10
ATOM 11698 C CA . GLY A 1 38 ? -3.654 10.269 -8.646 1.00 1.12 38 GLY A CA 10
ATOM 11699 C C . GLY A 1 38 ? -2.824 10.673 -7.450 1.00 0.99 38 GLY A C 10
ATOM 11700 O O . GLY A 1 38 ? -2.160 11.709 -7.460 1.00 1.26 38 GLY A O 10
ATOM 11704 N N . PHE A 1 39 ? -2.856 9.846 -6.417 1.00 0.75 39 PHE A N 10
ATOM 11705 C CA . PHE A 1 39 ? -2.055 10.073 -5.224 1.00 0.69 39 PHE A CA 10
ATOM 11706 C C . PHE A 1 39 ? -1.148 8.886 -4.962 1.00 0.54 39 PHE A C 10
ATOM 11707 O O . PHE A 1 39 ? -1.618 7.757 -4.803 1.00 0.74 39 PHE A O 10
ATOM 11724 N N . ARG A 1 40 ? 0.147 9.138 -4.917 1.00 0.43 40 ARG A N 10
ATOM 11725 C CA . ARG A 1 40 ? 1.114 8.102 -4.602 1.00 0.40 40 ARG A CA 10
ATOM 11726 C C . ARG A 1 40 ? 1.259 7.977 -3.094 1.00 0.36 40 ARG A C 10
ATOM 11727 O O . ARG A 1 40 ? 2.347 8.134 -2.539 1.00 0.38 40 ARG A O 10
ATOM 11748 N N . THR A 1 41 ? 0.146 7.701 -2.439 1.00 0.35 41 THR A N 10
ATOM 11749 C CA . THR A 1 41 ? 0.104 7.617 -0.994 1.00 0.33 41 THR A CA 10
ATOM 11750 C C . THR A 1 41 ? -0.665 6.385 -0.544 1.00 0.32 41 THR A C 10
ATOM 11751 O O . THR A 1 41 ? -1.671 6.014 -1.154 1.00 0.41 41 THR A O 10
ATOM 11762 N N . LEU A 1 42 ? -0.185 5.759 0.518 1.00 0.28 42 LEU A N 10
ATOM 11763 C CA . LEU A 1 42 ? -0.826 4.577 1.068 1.00 0.27 42 LEU A CA 10
ATOM 11764 C C . LEU A 1 42 ? -1.471 4.893 2.406 1.00 0.30 42 LEU A C 10
ATOM 11765 O O . LEU A 1 42 ? -1.066 5.827 3.100 1.00 0.35 42 LEU A O 10
ATOM 11781 N N . GLU A 1 43 ? -2.467 4.104 2.756 1.00 0.33 43 GLU A N 10
ATOM 11782 C CA . GLU A 1 43 ? -3.174 4.255 4.013 1.00 0.36 43 GLU A CA 10
ATOM 11783 C C . GLU A 1 43 ? -2.708 3.184 4.982 1.00 0.34 43 GLU A C 10
ATOM 11784 O O . GLU A 1 43 ? -2.320 2.102 4.569 1.00 0.41 43 GLU A O 10
ATOM 11796 N N . GLU A 1 44 ? -2.732 3.481 6.266 1.00 0.30 44 GLU A N 10
ATOM 11797 C CA . GLU A 1 44 ? -2.321 2.509 7.257 1.00 0.29 44 GLU A CA 10
ATOM 11798 C C . GLU A 1 44 ? -3.361 1.405 7.370 1.00 0.30 44 GLU A C 10
ATOM 11799 O O . GLU A 1 44 ? -4.563 1.678 7.426 1.00 0.37 44 GLU A O 10
ATOM 11811 N N . ASN A 1 45 ? -2.879 0.163 7.383 1.00 0.32 45 ASN A N 10
ATOM 11812 C CA . ASN A 1 45 ? -3.726 -1.027 7.454 1.00 0.37 45 ASN A CA 10
ATOM 11813 C C . ASN A 1 45 ? -4.459 -1.227 6.136 1.00 0.36 45 ASN A C 10
ATOM 11814 O O . ASN A 1 45 ? -5.558 -1.784 6.091 1.00 0.43 45 ASN A O 10
ATOM 11825 N N . GLN A 1 46 ? -3.841 -0.758 5.068 1.00 0.34 46 GLN A N 10
ATOM 11826 C CA . GLN A 1 46 ? -4.382 -0.903 3.728 1.00 0.37 46 GLN A CA 10
ATOM 11827 C C . GLN A 1 46 ? -3.736 -2.089 3.029 1.00 0.32 46 GLN A C 10
ATOM 11828 O O . GLN A 1 46 ? -2.538 -2.325 3.173 1.00 0.28 46 GLN A O 10
ATOM 11842 N N . LYS A 1 47 ? -4.525 -2.838 2.285 1.00 0.35 47 LYS A N 10
ATOM 11843 C CA . LYS A 1 47 ? -3.984 -3.921 1.492 1.00 0.32 47 LYS A CA 10
ATOM 11844 C C . LYS A 1 47 ? -3.238 -3.347 0.313 1.00 0.28 47 LYS A C 10
ATOM 11845 O O . LYS A 1 47 ? -3.625 -2.315 -0.232 1.00 0.31 47 LYS A O 10
ATOM 11864 N N . VAL A 1 48 ? -2.169 -3.999 -0.078 1.00 0.25 48 VAL A N 10
ATOM 11865 C CA . VAL A 1 48 ? -1.300 -3.438 -1.078 1.00 0.23 48 VAL A CA 10
ATOM 11866 C C . VAL A 1 48 ? -0.526 -4.521 -1.822 1.00 0.21 48 VAL A C 10
ATOM 11867 O O . VAL A 1 48 ? -0.295 -5.614 -1.306 1.00 0.21 48 VAL A O 10
ATOM 11880 N N . GLU A 1 49 ? -0.174 -4.202 -3.047 1.00 0.21 49 GLU A N 10
ATOM 11881 C CA . GLU A 1 49 ? 0.636 -5.049 -3.894 1.00 0.21 49 GLU A CA 10
ATOM 11882 C C . GLU A 1 49 ? 1.907 -4.294 -4.255 1.00 0.22 49 GLU A C 10
ATOM 11883 O O . GLU A 1 49 ? 1.883 -3.075 -4.365 1.00 0.31 49 GLU A O 10
ATOM 11895 N N . PHE A 1 50 ? 3.012 -4.993 -4.425 1.00 0.18 50 PHE A N 10
ATOM 11896 C CA . PHE A 1 50 ? 4.283 -4.329 -4.664 1.00 0.17 50 PHE A CA 10
ATOM 11897 C C . PHE A 1 50 ? 5.322 -5.290 -5.217 1.00 0.18 50 PHE A C 10
ATOM 11898 O O . PHE A 1 50 ? 5.079 -6.485 -5.357 1.00 0.29 50 PHE A O 10
ATOM 11915 N N . GLU A 1 51 ? 6.473 -4.744 -5.548 1.00 0.20 51 GLU A N 10
ATOM 11916 C CA . GLU A 1 51 ? 7.598 -5.529 -6.004 1.00 0.22 51 GLU A CA 10
ATOM 11917 C C . GLU A 1 51 ? 8.780 -5.278 -5.087 1.00 0.21 51 GLU A C 10
ATOM 11918 O O . GLU A 1 51 ? 9.304 -4.169 -5.038 1.00 0.27 51 GLU A O 10
ATOM 11930 N N . ILE A 1 52 ? 9.192 -6.290 -4.352 1.00 0.22 52 ILE A N 10
ATOM 11931 C CA . ILE A 1 52 ? 10.279 -6.129 -3.406 1.00 0.22 52 ILE A CA 10
ATOM 11932 C C . ILE A 1 52 ? 11.612 -5.963 -4.122 1.00 0.24 52 ILE A C 10
ATOM 11933 O O . ILE A 1 52 ? 12.009 -6.802 -4.933 1.00 0.30 52 ILE A O 10
ATOM 11949 N N . GLY A 1 53 ? 12.274 -4.859 -3.834 1.00 0.24 53 GLY A N 10
ATOM 11950 C CA . GLY A 1 53 ? 13.600 -4.620 -4.349 1.00 0.26 53 GLY A CA 10
ATOM 11951 C C . GLY A 1 53 ? 14.604 -4.464 -3.229 1.00 0.29 53 GLY A C 10
ATOM 11952 O O . GLY A 1 53 ? 14.288 -4.731 -2.065 1.00 0.38 53 GLY A O 10
ATOM 11956 N N . GLU A 1 54 ? 15.797 -4.023 -3.567 1.00 0.32 54 GLU A N 10
ATOM 11957 C CA . GLU A 1 54 ? 16.858 -3.865 -2.589 1.00 0.41 54 GLU A CA 10
ATOM 11958 C C . GLU A 1 54 ? 17.159 -2.390 -2.365 1.00 0.46 54 GLU A C 10
ATOM 11959 O O . GLU A 1 54 ? 17.727 -1.720 -3.231 1.00 0.55 54 GLU A O 10
ATOM 11971 N N . GLY A 1 55 ? 16.779 -1.891 -1.201 1.00 0.52 55 GLY A N 10
ATOM 11972 C CA . GLY A 1 55 ? 17.003 -0.500 -0.881 1.00 0.62 55 GLY A CA 10
ATOM 11973 C C . GLY A 1 55 ? 18.311 -0.292 -0.153 1.00 0.72 55 GLY A C 10
ATOM 11974 O O . GLY A 1 55 ? 19.193 -1.149 -0.194 1.00 0.77 55 GLY A O 10
ATOM 11978 N N . ALA A 1 56 ? 18.445 0.844 0.510 1.00 0.83 56 ALA A N 10
ATOM 11979 C CA . ALA A 1 56 ? 19.665 1.160 1.239 1.00 0.96 56 ALA A CA 10
ATOM 11980 C C . ALA A 1 56 ? 19.687 0.494 2.611 1.00 0.98 56 ALA A C 10
ATOM 11981 O O . ALA A 1 56 ? 20.752 0.298 3.196 1.00 1.13 56 ALA A O 10
ATOM 11988 N N . LYS A 1 57 ? 18.513 0.154 3.122 1.00 0.94 57 LYS A N 10
ATOM 11989 C CA . LYS A 1 57 ? 18.396 -0.380 4.474 1.00 1.05 57 LYS A CA 10
ATOM 11990 C C . LYS A 1 57 ? 17.821 -1.792 4.479 1.00 0.93 57 LYS A C 10
ATOM 11991 O O . LYS A 1 57 ? 17.896 -2.497 5.486 1.00 1.40 57 LYS A O 10
ATOM 12010 N N . GLY A 1 58 ? 17.242 -2.197 3.362 1.00 0.68 58 GLY A N 10
ATOM 12011 C CA . GLY A 1 58 ? 16.639 -3.509 3.271 1.00 0.62 58 GLY A CA 10
ATOM 12012 C C . GLY A 1 58 ? 15.704 -3.603 2.090 1.00 0.49 58 GLY A C 10
ATOM 12013 O O . GLY A 1 58 ? 15.851 -2.850 1.131 1.00 0.56 58 GLY A O 10
ATOM 12017 N N . PRO A 1 59 ? 14.722 -4.511 2.127 1.00 0.39 59 PRO A N 10
ATOM 12018 C CA . PRO A 1 59 ? 13.749 -4.653 1.048 1.00 0.33 59 PRO A CA 10
ATOM 12019 C C . PRO A 1 59 ? 12.897 -3.403 0.882 1.00 0.26 59 PRO A C 10
ATOM 12020 O O . PRO A 1 59 ? 12.445 -2.807 1.864 1.00 0.27 59 PRO A O 10
ATOM 12031 N N . GLN A 1 60 ? 12.689 -3.002 -0.359 1.00 0.22 60 GLN A N 10
ATOM 12032 C CA . GLN A 1 60 ? 11.892 -1.824 -0.652 1.00 0.20 60 GLN A CA 10
ATOM 12033 C C . GLN A 1 60 ? 10.754 -2.170 -1.598 1.00 0.17 60 GLN A C 10
ATOM 12034 O O . GLN A 1 60 ? 10.909 -2.985 -2.503 1.00 0.21 60 GLN A O 10
ATOM 12048 N N . ALA A 1 61 ? 9.606 -1.566 -1.359 1.00 0.14 61 ALA A N 10
ATOM 12049 C CA . ALA A 1 61 ? 8.432 -1.801 -2.172 1.00 0.13 61 ALA A CA 10
ATOM 12050 C C . ALA A 1 61 ? 8.488 -0.954 -3.430 1.00 0.14 61 ALA A C 10
ATOM 12051 O O . ALA A 1 61 ? 8.428 0.275 -3.372 1.00 0.15 61 ALA A O 10
ATOM 12058 N N . GLN A 1 62 ? 8.632 -1.620 -4.557 1.00 0.16 62 GLN A N 10
ATOM 12059 C CA . GLN A 1 62 ? 8.700 -0.956 -5.844 1.00 0.18 62 GLN A CA 10
ATOM 12060 C C . GLN A 1 62 ? 7.433 -1.236 -6.632 1.00 0.18 62 GLN A C 10
ATOM 12061 O O . GLN A 1 62 ? 6.855 -2.308 -6.497 1.00 0.20 62 GLN A O 10
ATOM 12075 N N . GLN A 1 63 ? 7.007 -0.271 -7.441 1.00 0.20 63 GLN A N 10
ATOM 12076 C CA . GLN A 1 63 ? 5.759 -0.382 -8.194 1.00 0.23 63 GLN A CA 10
ATOM 12077 C C . GLN A 1 63 ? 4.626 -0.839 -7.281 1.00 0.22 63 GLN A C 10
ATOM 12078 O O . GLN A 1 63 ? 4.058 -1.920 -7.450 1.00 0.28 63 GLN A O 10
ATOM 12092 N N . VAL A 1 64 ? 4.315 0.002 -6.313 1.00 0.19 64 VAL A N 10
ATOM 12093 C CA . VAL A 1 64 ? 3.379 -0.339 -5.259 1.00 0.19 64 VAL A CA 10
ATOM 12094 C C . VAL A 1 64 ? 1.948 -0.015 -5.668 1.00 0.25 64 VAL A C 10
ATOM 12095 O O . VAL A 1 64 ? 1.610 1.134 -5.923 1.00 0.44 64 VAL A O 10
ATOM 12108 N N . HIS A 1 65 ? 1.116 -1.033 -5.729 1.00 0.22 65 HIS A N 10
ATOM 12109 C CA . HIS A 1 65 ? -0.274 -0.870 -6.122 1.00 0.27 65 HIS A CA 10
ATOM 12110 C C . HIS A 1 65 ? -1.168 -1.007 -4.904 1.00 0.26 65 HIS A C 10
ATOM 12111 O O . HIS A 1 65 ? -1.131 -2.022 -4.213 1.00 0.27 65 HIS A O 10
ATOM 12126 N N . ALA A 1 66 ? -1.968 0.004 -4.644 1.00 0.31 66 ALA A N 10
ATOM 12127 C CA . ALA A 1 66 ? -2.831 0.001 -3.478 1.00 0.36 66 ALA A CA 10
ATOM 12128 C C . ALA A 1 66 ? -4.066 -0.851 -3.724 1.00 0.40 66 ALA A C 10
ATOM 12129 O O . ALA A 1 66 ? -4.822 -0.620 -4.668 1.00 0.50 66 ALA A O 10
ATOM 12136 N N . LEU A 1 67 ? -4.256 -1.842 -2.872 1.00 0.38 67 LEU A N 10
ATOM 12137 C CA . LEU A 1 67 ? -5.368 -2.767 -3.002 1.00 0.42 67 LEU A CA 10
ATOM 12138 C C . LEU A 1 67 ? -6.520 -2.325 -2.108 1.00 0.49 67 LEU A C 10
ATOM 12139 O O . LEU A 1 67 ? -6.670 -2.805 -0.982 1.00 1.06 67 LEU A O 10
ATOM 12155 N N . GLY A 1 68 ? -7.327 -1.408 -2.612 1.00 1.08 68 GLY A N 10
ATOM 12156 C CA . GLY A 1 68 ? -8.413 -0.868 -1.823 1.00 1.27 68 GLY A CA 10
ATOM 12157 C C . GLY A 1 68 ? -7.994 0.376 -1.071 1.00 2.04 68 GLY A C 10
ATOM 12158 O O . GLY A 1 68 ? -7.223 1.186 -1.586 1.00 2.96 68 GLY A O 10
ATOM 12162 N N . GLY A 1 69 ? -8.484 0.523 0.149 1.00 2.43 69 GLY A N 10
ATOM 12163 C CA . GLY A 1 69 ? -8.151 1.683 0.945 1.00 3.61 69 GLY A CA 10
ATOM 12164 C C . GLY A 1 69 ? -8.398 1.456 2.419 1.00 4.19 69 GLY A C 10
ATOM 12165 O O . GLY A 1 69 ? -7.683 0.683 3.064 1.00 4.57 69 GLY A O 10
ATOM 12169 N N . GLU A 1 70 ? -9.416 2.113 2.946 1.00 4.74 70 GLU A N 10
ATOM 12170 C CA . GLU A 1 70 ? -9.753 2.001 4.356 1.00 5.66 70 GLU A CA 10
ATOM 12171 C C . GLU A 1 70 ? -10.541 0.724 4.616 1.00 5.69 70 GLU A C 10
ATOM 12172 O O . GLU A 1 70 ? -11.451 0.378 3.861 1.00 6.25 70 GLU A O 10
ATOM 12184 N N . ASN A 1 71 ? -10.184 0.029 5.681 1.00 5.41 71 ASN A N 10
ATOM 12185 C CA . ASN A 1 71 ? -10.865 -1.197 6.058 1.00 5.76 71 ASN A CA 10
ATOM 12186 C C . ASN A 1 71 ? -11.166 -1.165 7.553 1.00 6.23 71 ASN A C 10
ATOM 12187 O O . ASN A 1 71 ? -10.806 -2.070 8.308 1.00 6.60 71 ASN A O 10
ATOM 12198 N N . LEU A 1 72 ? -11.800 -0.080 7.970 1.00 6.57 72 LEU A N 10
ATOM 12199 C CA . LEU A 1 72 ? -12.164 0.126 9.364 1.00 7.33 72 LEU A CA 10
ATOM 12200 C C . LEU A 1 72 ? -13.630 -0.242 9.570 1.00 7.88 72 LEU A C 10
ATOM 12201 O O . LEU A 1 72 ? -14.021 -0.743 10.625 1.00 8.35 72 LEU A O 10
ATOM 12217 N N . TYR A 1 73 ? -14.434 -0.010 8.543 1.00 8.05 73 TYR A N 10
ATOM 12218 C CA . TYR A 1 73 ? -15.859 -0.308 8.599 1.00 8.83 73 TYR A CA 10
ATOM 12219 C C . TYR A 1 73 ? -16.185 -1.551 7.777 1.00 9.55 73 TYR A C 10
ATOM 12220 O O . TYR A 1 73 ? -17.241 -1.636 7.146 1.00 9.76 73 TYR A O 10
ATOM 12238 N N . PHE A 1 74 ? -15.275 -2.521 7.808 1.00 10.13 74 PHE A N 10
ATOM 12239 C CA . PHE A 1 74 ? -15.443 -3.767 7.067 1.00 11.00 74 PHE A CA 10
ATOM 12240 C C . PHE A 1 74 ? -16.642 -4.555 7.588 1.00 11.73 74 PHE A C 10
ATOM 12241 O O . PHE A 1 74 ? -17.317 -5.253 6.830 1.00 12.35 74 PHE A O 10
ATOM 12258 N N . GLN A 1 75 ? -16.910 -4.433 8.878 1.00 11.83 75 GLN A N 10
ATOM 12259 C CA . GLN A 1 75 ? -18.023 -5.144 9.491 1.00 12.66 75 GLN A CA 10
ATOM 12260 C C . GLN A 1 75 ? -19.251 -4.246 9.546 1.00 13.30 75 GLN A C 10
ATOM 12261 O O . GLN A 1 75 ? -20.260 -4.585 10.165 1.00 13.74 75 GLN A O 10
ATOM 12275 N N . GLY A 1 76 ? -19.155 -3.098 8.886 1.00 13.52 76 GLY A N 10
ATOM 12276 C CA . GLY A 1 76 ? -20.255 -2.160 8.847 1.00 14.29 76 GLY A CA 10
ATOM 12277 C C . GLY A 1 76 ? -20.370 -1.361 10.124 1.00 15.03 76 GLY A C 10
ATOM 12278 O O . GLY A 1 76 ? -19.942 -0.208 10.188 1.00 15.18 76 GLY A O 10
ATOM 12282 N N . HIS A 1 77 ? -20.942 -1.979 11.141 1.00 15.64 77 HIS A N 10
ATOM 12283 C CA . HIS A 1 77 ? -21.106 -1.338 12.432 1.00 16.51 77 HIS A CA 10
ATOM 12284 C C . HIS A 1 77 ? -19.880 -1.591 13.298 1.00 16.99 77 HIS A C 10
ATOM 12285 O O . HIS A 1 77 ? -19.694 -2.692 13.816 1.00 17.49 77 HIS A O 10
ATOM 12300 N N . HIS A 1 78 ? -19.048 -0.571 13.436 1.00 16.97 78 HIS A N 10
ATOM 12301 C CA . HIS A 1 78 ? -17.860 -0.659 14.273 1.00 17.58 78 HIS A CA 10
ATOM 12302 C C . HIS A 1 78 ? -18.274 -0.749 15.738 1.00 18.02 78 HIS A C 10
ATOM 12303 O O . HIS A 1 78 ? -19.268 -0.138 16.140 1.00 18.40 78 HIS A O 10
ATOM 12318 N N . HIS A 1 79 ? -17.518 -1.517 16.519 1.00 18.10 79 HIS A N 10
ATOM 12319 C CA . HIS A 1 79 ? -17.832 -1.758 17.926 1.00 18.64 79 HIS A CA 10
ATOM 12320 C C . HIS A 1 79 ? -19.160 -2.507 18.034 1.00 19.20 79 HIS A C 10
ATOM 12321 O O . HIS A 1 79 ? -20.183 -1.951 18.440 1.00 19.63 79 HIS A O 10
ATOM 12336 N N . HIS A 1 80 ? -19.129 -3.772 17.651 1.00 19.30 80 HIS A N 10
ATOM 12337 C CA . HIS A 1 80 ? -20.321 -4.605 17.624 1.00 19.92 80 HIS A CA 10
ATOM 12338 C C . HIS A 1 80 ? -20.580 -5.214 18.999 1.00 20.43 80 HIS A C 10
ATOM 12339 O O . HIS A 1 80 ? -20.267 -6.380 19.244 1.00 20.73 80 HIS A O 10
ATOM 12354 N N . HIS A 1 81 ? -21.140 -4.412 19.892 1.00 20.63 81 HIS A N 10
ATOM 12355 C CA . HIS A 1 81 ? -21.484 -4.875 21.229 1.00 21.22 81 HIS A CA 10
ATOM 12356 C C . HIS A 1 81 ? -22.766 -5.694 21.172 1.00 21.95 81 HIS A C 10
ATOM 12357 O O . HIS A 1 81 ? -23.858 -5.145 21.060 1.00 22.36 81 HIS A O 10
ATOM 12372 N N . HIS A 1 82 ? -22.627 -7.007 21.232 1.00 22.20 82 HIS A N 10
ATOM 12373 C CA . HIS A 1 82 ? -23.775 -7.897 21.148 1.00 22.98 82 HIS A CA 10
ATOM 12374 C C . HIS A 1 82 ? -23.651 -9.002 22.186 1.00 23.64 82 HIS A C 10
ATOM 12375 O O . HIS A 1 82 ? -24.195 -8.837 23.294 1.00 23.99 82 HIS A O 10
ATOM 12391 N N . MET A 1 1 ? 4.515 -10.773 -8.362 1.00 1.37 1 MET A N 11
ATOM 12392 C CA . MET A 1 1 ? 3.732 -9.809 -7.556 1.00 0.85 1 MET A CA 11
ATOM 12393 C C . MET A 1 1 ? 3.691 -10.244 -6.102 1.00 0.72 1 MET A C 11
ATOM 12394 O O . MET A 1 1 ? 3.265 -11.355 -5.789 1.00 1.11 1 MET A O 11
ATOM 12410 N N . ALA A 1 2 ? 4.149 -9.372 -5.222 1.00 0.36 2 ALA A N 11
ATOM 12411 C CA . ALA A 1 2 ? 4.087 -9.623 -3.793 1.00 0.26 2 ALA A CA 11
ATOM 12412 C C . ALA A 1 2 ? 3.016 -8.751 -3.169 1.00 0.23 2 ALA A C 11
ATOM 12413 O O . ALA A 1 2 ? 2.738 -7.658 -3.652 1.00 0.35 2 ALA A O 11
ATOM 12420 N N . GLN A 1 3 ? 2.401 -9.236 -2.113 1.00 0.22 3 GLN A N 11
ATOM 12421 C CA . GLN A 1 3 ? 1.385 -8.469 -1.423 1.00 0.21 3 GLN A CA 11
ATOM 12422 C C . GLN A 1 3 ? 1.670 -8.446 0.060 1.00 0.21 3 GLN A C 11
ATOM 12423 O O . GLN A 1 3 ? 2.568 -9.136 0.538 1.00 0.23 3 GLN A O 11
ATOM 12437 N N . GLY A 1 4 ? 0.923 -7.633 0.773 1.00 0.21 4 GLY A N 11
ATOM 12438 C CA . GLY A 1 4 ? 1.089 -7.532 2.198 1.00 0.24 4 GLY A CA 11
ATOM 12439 C C . GLY A 1 4 ? 0.179 -6.491 2.791 1.00 0.24 4 GLY A C 11
ATOM 12440 O O . GLY A 1 4 ? -0.818 -6.113 2.180 1.00 0.27 4 GLY A O 11
ATOM 12444 N N . THR A 1 5 ? 0.521 -6.023 3.975 1.00 0.24 5 THR A N 11
ATOM 12445 C CA . THR A 1 5 ? -0.238 -4.979 4.630 1.00 0.25 5 THR A CA 11
ATOM 12446 C C . THR A 1 5 ? 0.676 -3.829 5.000 1.00 0.22 5 THR A C 11
ATOM 12447 O O . THR A 1 5 ? 1.634 -4.011 5.750 1.00 0.22 5 THR A O 11
ATOM 12458 N N . VAL A 1 6 ? 0.402 -2.655 4.461 1.00 0.21 6 VAL A N 11
ATOM 12459 C CA . VAL A 1 6 ? 1.146 -1.473 4.845 1.00 0.19 6 VAL A CA 11
ATOM 12460 C C . VAL A 1 6 ? 0.910 -1.185 6.319 1.00 0.19 6 VAL A C 11
ATOM 12461 O O . VAL A 1 6 ? -0.182 -0.792 6.723 1.00 0.21 6 VAL A O 11
ATOM 12474 N N . LYS A 1 7 ? 1.938 -1.422 7.121 1.00 0.20 7 LYS A N 11
ATOM 12475 C CA . LYS A 1 7 ? 1.828 -1.290 8.562 1.00 0.24 7 LYS A CA 11
ATOM 12476 C C . LYS A 1 7 ? 1.635 0.168 8.938 1.00 0.22 7 LYS A C 11
ATOM 12477 O O . LYS A 1 7 ? 0.977 0.483 9.927 1.00 0.24 7 LYS A O 11
ATOM 12496 N N . TRP A 1 8 ? 2.216 1.044 8.131 1.00 0.20 8 TRP A N 11
ATOM 12497 C CA . TRP A 1 8 ? 2.026 2.477 8.265 1.00 0.21 8 TRP A CA 11
ATOM 12498 C C . TRP A 1 8 ? 2.647 3.187 7.083 1.00 0.20 8 TRP A C 11
ATOM 12499 O O . TRP A 1 8 ? 3.583 2.674 6.461 1.00 0.18 8 TRP A O 11
ATOM 12520 N N . PHE A 1 9 ? 2.128 4.354 6.769 1.00 0.22 9 PHE A N 11
ATOM 12521 C CA . PHE A 1 9 ? 2.657 5.137 5.679 1.00 0.21 9 PHE A CA 11
ATOM 12522 C C . PHE A 1 9 ? 2.533 6.617 5.979 1.00 0.25 9 PHE A C 11
ATOM 12523 O O . PHE A 1 9 ? 1.439 7.125 6.225 1.00 0.33 9 PHE A O 11
ATOM 12540 N N . ASN A 1 10 ? 3.662 7.298 5.955 1.00 0.27 10 ASN A N 11
ATOM 12541 C CA . ASN A 1 10 ? 3.693 8.736 6.139 1.00 0.34 10 ASN A CA 11
ATOM 12542 C C . ASN A 1 10 ? 3.363 9.400 4.812 1.00 0.37 10 ASN A C 11
ATOM 12543 O O . ASN A 1 10 ? 4.218 9.519 3.935 1.00 0.44 10 ASN A O 11
ATOM 12554 N N . ALA A 1 11 ? 2.119 9.823 4.674 1.00 0.41 11 ALA A N 11
ATOM 12555 C CA . ALA A 1 11 ? 1.601 10.294 3.399 1.00 0.51 11 ALA A CA 11
ATOM 12556 C C . ALA A 1 11 ? 2.180 11.642 2.994 1.00 0.57 11 ALA A C 11
ATOM 12557 O O . ALA A 1 11 ? 2.325 11.923 1.805 1.00 0.68 11 ALA A O 11
ATOM 12564 N N . GLU A 1 12 ? 2.518 12.471 3.970 1.00 0.57 12 GLU A N 11
ATOM 12565 C CA . GLU A 1 12 ? 2.993 13.815 3.676 1.00 0.69 12 GLU A CA 11
ATOM 12566 C C . GLU A 1 12 ? 4.467 13.804 3.294 1.00 0.62 12 GLU A C 11
ATOM 12567 O O . GLU A 1 12 ? 4.954 14.722 2.636 1.00 0.66 12 GLU A O 11
ATOM 12579 N N . LYS A 1 13 ? 5.175 12.765 3.715 1.00 0.57 13 LYS A N 11
ATOM 12580 C CA . LYS A 1 13 ? 6.587 12.636 3.391 1.00 0.57 13 LYS A CA 11
ATOM 12581 C C . LYS A 1 13 ? 6.785 11.662 2.243 1.00 0.49 13 LYS A C 11
ATOM 12582 O O . LYS A 1 13 ? 7.727 11.782 1.457 1.00 0.53 13 LYS A O 11
ATOM 12601 N N . GLY A 1 14 ? 5.887 10.695 2.156 1.00 0.41 14 GLY A N 11
ATOM 12602 C CA . GLY A 1 14 ? 5.886 9.779 1.042 1.00 0.37 14 GLY A CA 11
ATOM 12603 C C . GLY A 1 14 ? 6.705 8.528 1.288 1.00 0.29 14 GLY A C 11
ATOM 12604 O O . GLY A 1 14 ? 7.317 7.999 0.362 1.00 0.25 14 GLY A O 11
ATOM 12608 N N . PHE A 1 15 ? 6.721 8.046 2.524 1.00 0.28 15 PHE A N 11
ATOM 12609 C CA . PHE A 1 15 ? 7.424 6.806 2.834 1.00 0.24 15 PHE A CA 11
ATOM 12610 C C . PHE A 1 15 ? 6.720 6.051 3.954 1.00 0.22 15 PHE A C 11
ATOM 12611 O O . PHE A 1 15 ? 5.986 6.641 4.745 1.00 0.29 15 PHE A O 11
ATOM 12628 N N . GLY A 1 16 ? 6.939 4.747 4.008 1.00 0.18 16 GLY A N 11
ATOM 12629 C CA . GLY A 1 16 ? 6.309 3.925 5.020 1.00 0.17 16 GLY A CA 11
ATOM 12630 C C . GLY A 1 16 ? 6.851 2.514 5.012 1.00 0.16 16 GLY A C 11
ATOM 12631 O O . GLY A 1 16 ? 7.925 2.266 4.467 1.00 0.16 16 GLY A O 11
ATOM 12635 N N . PHE A 1 17 ? 6.108 1.588 5.599 1.00 0.16 17 PHE A N 11
ATOM 12636 C CA . PHE A 1 17 ? 6.518 0.189 5.641 1.00 0.16 17 PHE A CA 11
ATOM 12637 C C . PHE A 1 17 ? 5.338 -0.736 5.410 1.00 0.16 17 PHE A C 11
ATOM 12638 O O . PHE A 1 17 ? 4.206 -0.431 5.786 1.00 0.22 17 PHE A O 11
ATOM 12655 N N . ILE A 1 18 ? 5.617 -1.865 4.786 1.00 0.13 18 ILE A N 11
ATOM 12656 C CA . ILE A 1 18 ? 4.622 -2.892 4.548 1.00 0.14 18 ILE A CA 11
ATOM 12657 C C . ILE A 1 18 ? 5.071 -4.206 5.162 1.00 0.16 18 ILE A C 11
ATOM 12658 O O . ILE A 1 18 ? 6.262 -4.517 5.181 1.00 0.17 18 ILE A O 11
ATOM 12674 N N . ALA A 1 19 ? 4.116 -4.953 5.682 1.00 0.19 19 ALA A N 11
ATOM 12675 C CA . ALA A 1 19 ? 4.360 -6.308 6.133 1.00 0.21 19 ALA A CA 11
ATOM 12676 C C . ALA A 1 19 ? 3.899 -7.287 5.058 1.00 0.21 19 ALA A C 11
ATOM 12677 O O . ALA A 1 19 ? 2.719 -7.622 4.980 1.00 0.23 19 ALA A O 11
ATOM 12684 N N . PRO A 1 20 ? 4.823 -7.710 4.183 1.00 0.20 20 PRO A N 11
ATOM 12685 C CA . PRO A 1 20 ? 4.516 -8.613 3.070 1.00 0.21 20 PRO A CA 11
ATOM 12686 C C . PRO A 1 20 ? 3.951 -9.954 3.516 1.00 0.25 20 PRO A C 11
ATOM 12687 O O . PRO A 1 20 ? 4.395 -10.535 4.499 1.00 0.29 20 PRO A O 11
ATOM 12698 N N . ASP A 1 21 ? 2.967 -10.431 2.778 1.00 0.26 21 ASP A N 11
ATOM 12699 C CA . ASP A 1 21 ? 2.443 -11.777 2.955 1.00 0.31 21 ASP A CA 11
ATOM 12700 C C . ASP A 1 21 ? 3.426 -12.776 2.349 1.00 0.35 21 ASP A C 11
ATOM 12701 O O . ASP A 1 21 ? 3.339 -13.983 2.560 1.00 0.42 21 ASP A O 11
ATOM 12710 N N . ASP A 1 22 ? 4.374 -12.223 1.598 1.00 0.38 22 ASP A N 11
ATOM 12711 C CA . ASP A 1 22 ? 5.410 -12.987 0.904 1.00 0.51 22 ASP A CA 11
ATOM 12712 C C . ASP A 1 22 ? 6.505 -13.453 1.872 1.00 0.56 22 ASP A C 11
ATOM 12713 O O . ASP A 1 22 ? 7.652 -13.670 1.483 1.00 0.67 22 ASP A O 11
ATOM 12722 N N . GLY A 1 23 ? 6.156 -13.584 3.142 1.00 0.52 23 GLY A N 11
ATOM 12723 C CA . GLY A 1 23 ? 7.124 -13.997 4.141 1.00 0.61 23 GLY A CA 11
ATOM 12724 C C . GLY A 1 23 ? 7.613 -12.836 4.977 1.00 0.56 23 GLY A C 11
ATOM 12725 O O . GLY A 1 23 ? 8.642 -12.933 5.644 1.00 0.66 23 GLY A O 11
ATOM 12729 N N . SER A 1 24 ? 6.848 -11.747 4.923 1.00 0.48 24 SER A N 11
ATOM 12730 C CA . SER A 1 24 ? 7.054 -10.547 5.740 1.00 0.50 24 SER A CA 11
ATOM 12731 C C . SER A 1 24 ? 8.521 -10.229 6.022 1.00 0.50 24 SER A C 11
ATOM 12732 O O . SER A 1 24 ? 9.020 -10.457 7.125 1.00 0.62 24 SER A O 11
ATOM 12740 N N . ALA A 1 25 ? 9.207 -9.691 5.023 1.00 0.52 25 ALA A N 11
ATOM 12741 C CA . ALA A 1 25 ? 10.579 -9.237 5.207 1.00 0.56 25 ALA A CA 11
ATOM 12742 C C . ALA A 1 25 ? 10.616 -7.778 5.649 1.00 0.69 25 ALA A C 11
ATOM 12743 O O . ALA A 1 25 ? 11.681 -7.168 5.728 1.00 1.42 25 ALA A O 11
ATOM 12750 N N . ASP A 1 26 ? 9.423 -7.243 5.940 1.00 0.34 26 ASP A N 11
ATOM 12751 C CA . ASP A 1 26 ? 9.240 -5.839 6.316 1.00 0.32 26 ASP A CA 11
ATOM 12752 C C . ASP A 1 26 ? 9.818 -4.920 5.255 1.00 0.23 26 ASP A C 11
ATOM 12753 O O . ASP A 1 26 ? 10.980 -4.518 5.312 1.00 0.32 26 ASP A O 11
ATOM 12762 N N . VAL A 1 27 ? 8.988 -4.580 4.293 1.00 0.15 27 VAL A N 11
ATOM 12763 C CA . VAL A 1 27 ? 9.436 -3.859 3.121 1.00 0.14 27 VAL A CA 11
ATOM 12764 C C . VAL A 1 27 ? 9.168 -2.359 3.260 1.00 0.13 27 VAL A C 11
ATOM 12765 O O . VAL A 1 27 ? 8.136 -1.944 3.788 1.00 0.16 27 VAL A O 11
ATOM 12778 N N . PHE A 1 28 ? 10.117 -1.560 2.803 1.00 0.14 28 PHE A N 11
ATOM 12779 C CA . PHE A 1 28 ? 10.036 -0.109 2.904 1.00 0.17 28 PHE A CA 11
ATOM 12780 C C . PHE A 1 28 ? 9.321 0.470 1.692 1.00 0.15 28 PHE A C 11
ATOM 12781 O O . PHE A 1 28 ? 9.612 0.101 0.560 1.00 0.17 28 PHE A O 11
ATOM 12798 N N . VAL A 1 29 ? 8.395 1.378 1.930 1.00 0.14 29 VAL A N 11
ATOM 12799 C CA . VAL A 1 29 ? 7.628 1.970 0.848 1.00 0.14 29 VAL A CA 11
ATOM 12800 C C . VAL A 1 29 ? 8.051 3.406 0.615 1.00 0.16 29 VAL A C 11
ATOM 12801 O O . VAL A 1 29 ? 8.393 4.124 1.555 1.00 0.21 29 VAL A O 11
ATOM 12814 N N . HIS A 1 30 ? 8.021 3.817 -0.638 1.00 0.21 30 HIS A N 11
ATOM 12815 C CA . HIS A 1 30 ? 8.314 5.186 -1.008 1.00 0.23 30 HIS A CA 11
ATOM 12816 C C . HIS A 1 30 ? 7.365 5.604 -2.129 1.00 0.20 30 HIS A C 11
ATOM 12817 O O . HIS A 1 30 ? 7.120 4.839 -3.059 1.00 0.22 30 HIS A O 11
ATOM 12832 N N . TYR A 1 31 ? 6.818 6.811 -2.019 1.00 0.20 31 TYR A N 11
ATOM 12833 C CA . TYR A 1 31 ? 5.731 7.259 -2.893 1.00 0.23 31 TYR A CA 11
ATOM 12834 C C . TYR A 1 31 ? 6.133 7.312 -4.367 1.00 0.24 31 TYR A C 11
ATOM 12835 O O . TYR A 1 31 ? 5.273 7.365 -5.243 1.00 0.30 31 TYR A O 11
ATOM 12853 N N . SER A 1 32 ? 7.430 7.297 -4.641 1.00 0.25 32 SER A N 11
ATOM 12854 C CA . SER A 1 32 ? 7.910 7.289 -6.016 1.00 0.31 32 SER A CA 11
ATOM 12855 C C . SER A 1 32 ? 7.603 5.938 -6.658 1.00 0.29 32 SER A C 11
ATOM 12856 O O . SER A 1 32 ? 7.464 5.823 -7.878 1.00 0.35 32 SER A O 11
ATOM 12864 N N . GLU A 1 33 ? 7.480 4.922 -5.816 1.00 0.24 33 GLU A N 11
ATOM 12865 C CA . GLU A 1 33 ? 7.221 3.567 -6.264 1.00 0.24 33 GLU A CA 11
ATOM 12866 C C . GLU A 1 33 ? 5.728 3.274 -6.270 1.00 0.22 33 GLU A C 11
ATOM 12867 O O . GLU A 1 33 ? 5.264 2.376 -6.973 1.00 0.24 33 GLU A O 11
ATOM 12879 N N . ILE A 1 34 ? 4.983 4.030 -5.479 1.00 0.21 34 ILE A N 11
ATOM 12880 C CA . ILE A 1 34 ? 3.552 3.820 -5.355 1.00 0.23 34 ILE A CA 11
ATOM 12881 C C . ILE A 1 34 ? 2.824 4.259 -6.612 1.00 0.27 34 ILE A C 11
ATOM 12882 O O . ILE A 1 34 ? 3.158 5.271 -7.227 1.00 0.28 34 ILE A O 11
ATOM 12898 N N . GLN A 1 35 ? 1.841 3.468 -6.988 1.00 0.33 35 GLN A N 11
ATOM 12899 C CA . GLN A 1 35 ? 1.035 3.730 -8.157 1.00 0.39 35 GLN A CA 11
ATOM 12900 C C . GLN A 1 35 ? -0.369 4.120 -7.729 1.00 0.55 35 GLN A C 11
ATOM 12901 O O . GLN A 1 35 ? -0.902 3.567 -6.765 1.00 0.79 35 GLN A O 11
ATOM 12915 N N . GLY A 1 36 ? -0.966 5.068 -8.427 1.00 0.79 36 GLY A N 11
ATOM 12916 C CA . GLY A 1 36 ? -2.285 5.520 -8.059 1.00 1.02 36 GLY A CA 11
ATOM 12917 C C . GLY A 1 36 ? -2.879 6.465 -9.075 1.00 0.85 36 GLY A C 11
ATOM 12918 O O . GLY A 1 36 ? -2.504 6.443 -10.249 1.00 0.97 36 GLY A O 11
ATOM 12922 N N . ASN A 1 37 ? -3.791 7.306 -8.622 1.00 0.90 37 ASN A N 11
ATOM 12923 C CA . ASN A 1 37 ? -4.492 8.232 -9.501 1.00 1.09 37 ASN A CA 11
ATOM 12924 C C . ASN A 1 37 ? -4.224 9.676 -9.095 1.00 1.06 37 ASN A C 11
ATOM 12925 O O . ASN A 1 37 ? -5.078 10.550 -9.245 1.00 1.31 37 ASN A O 11
ATOM 12936 N N . GLY A 1 38 ? -3.024 9.917 -8.597 1.00 0.94 38 GLY A N 11
ATOM 12937 C CA . GLY A 1 38 ? -2.666 11.233 -8.106 1.00 1.12 38 GLY A CA 11
ATOM 12938 C C . GLY A 1 38 ? -2.303 11.188 -6.641 1.00 0.99 38 GLY A C 11
ATOM 12939 O O . GLY A 1 38 ? -1.448 11.942 -6.173 1.00 1.26 38 GLY A O 11
ATOM 12943 N N . PHE A 1 39 ? -2.951 10.286 -5.919 1.00 0.75 39 PHE A N 11
ATOM 12944 C CA . PHE A 1 39 ? -2.602 10.028 -4.535 1.00 0.69 39 PHE A CA 11
ATOM 12945 C C . PHE A 1 39 ? -1.702 8.809 -4.451 1.00 0.54 39 PHE A C 11
ATOM 12946 O O . PHE A 1 39 ? -2.170 7.673 -4.513 1.00 0.74 39 PHE A O 11
ATOM 12963 N N . ARG A 1 40 ? -0.410 9.043 -4.331 1.00 0.43 40 ARG A N 11
ATOM 12964 C CA . ARG A 1 40 ? 0.538 7.958 -4.165 1.00 0.40 40 ARG A CA 11
ATOM 12965 C C . ARG A 1 40 ? 0.774 7.730 -2.686 1.00 0.36 40 ARG A C 11
ATOM 12966 O O . ARG A 1 40 ? 1.864 7.957 -2.158 1.00 0.38 40 ARG A O 11
ATOM 12987 N N . THR A 1 41 ? -0.286 7.300 -2.024 1.00 0.35 41 THR A N 11
ATOM 12988 C CA . THR A 1 41 ? -0.286 7.120 -0.591 1.00 0.33 41 THR A CA 11
ATOM 12989 C C . THR A 1 41 ? -0.881 5.769 -0.220 1.00 0.32 41 THR A C 11
ATOM 12990 O O . THR A 1 41 ? -1.573 5.143 -1.024 1.00 0.41 41 THR A O 11
ATOM 13001 N N . LEU A 1 42 ? -0.609 5.332 0.997 1.00 0.28 42 LEU A N 11
ATOM 13002 C CA . LEU A 1 42 ? -1.127 4.072 1.492 1.00 0.27 42 LEU A CA 11
ATOM 13003 C C . LEU A 1 42 ? -1.789 4.275 2.842 1.00 0.30 42 LEU A C 11
ATOM 13004 O O . LEU A 1 42 ? -1.356 5.114 3.633 1.00 0.35 42 LEU A O 11
ATOM 13020 N N . GLU A 1 43 ? -2.838 3.513 3.096 1.00 0.33 43 GLU A N 11
ATOM 13021 C CA . GLU A 1 43 ? -3.568 3.604 4.349 1.00 0.36 43 GLU A CA 11
ATOM 13022 C C . GLU A 1 43 ? -2.950 2.676 5.377 1.00 0.34 43 GLU A C 11
ATOM 13023 O O . GLU A 1 43 ? -2.676 1.520 5.086 1.00 0.41 43 GLU A O 11
ATOM 13035 N N . GLU A 1 44 ? -2.724 3.191 6.571 1.00 0.30 44 GLU A N 11
ATOM 13036 C CA . GLU A 1 44 ? -2.140 2.409 7.644 1.00 0.29 44 GLU A CA 11
ATOM 13037 C C . GLU A 1 44 ? -3.024 1.209 7.965 1.00 0.30 44 GLU A C 11
ATOM 13038 O O . GLU A 1 44 ? -4.219 1.360 8.217 1.00 0.37 44 GLU A O 11
ATOM 13050 N N . ASN A 1 45 ? -2.419 0.027 7.928 1.00 0.32 45 ASN A N 11
ATOM 13051 C CA . ASN A 1 45 ? -3.117 -1.237 8.152 1.00 0.37 45 ASN A CA 11
ATOM 13052 C C . ASN A 1 45 ? -4.063 -1.538 7.001 1.00 0.36 45 ASN A C 11
ATOM 13053 O O . ASN A 1 45 ? -5.225 -1.898 7.199 1.00 0.43 45 ASN A O 11
ATOM 13064 N N . GLN A 1 46 ? -3.554 -1.371 5.793 1.00 0.34 46 GLN A N 11
ATOM 13065 C CA . GLN A 1 46 ? -4.294 -1.694 4.588 1.00 0.37 46 GLN A CA 11
ATOM 13066 C C . GLN A 1 46 ? -3.527 -2.713 3.759 1.00 0.32 46 GLN A C 11
ATOM 13067 O O . GLN A 1 46 ? -2.300 -2.677 3.698 1.00 0.28 46 GLN A O 11
ATOM 13081 N N . LYS A 1 47 ? -4.248 -3.629 3.139 1.00 0.35 47 LYS A N 11
ATOM 13082 C CA . LYS A 1 47 ? -3.634 -4.573 2.228 1.00 0.32 47 LYS A CA 11
ATOM 13083 C C . LYS A 1 47 ? -3.115 -3.849 1.001 1.00 0.28 47 LYS A C 11
ATOM 13084 O O . LYS A 1 47 ? -3.702 -2.865 0.545 1.00 0.31 47 LYS A O 11
ATOM 13103 N N . VAL A 1 48 ? -2.009 -4.333 0.481 1.00 0.25 48 VAL A N 11
ATOM 13104 C CA . VAL A 1 48 ? -1.324 -3.660 -0.597 1.00 0.23 48 VAL A CA 11
ATOM 13105 C C . VAL A 1 48 ? -0.526 -4.655 -1.436 1.00 0.21 48 VAL A C 11
ATOM 13106 O O . VAL A 1 48 ? -0.119 -5.711 -0.949 1.00 0.21 48 VAL A O 11
ATOM 13119 N N . GLU A 1 49 ? -0.340 -4.316 -2.696 1.00 0.21 49 GLU A N 11
ATOM 13120 C CA . GLU A 1 49 ? 0.409 -5.132 -3.628 1.00 0.21 49 GLU A CA 11
ATOM 13121 C C . GLU A 1 49 ? 1.631 -4.362 -4.107 1.00 0.22 49 GLU A C 11
ATOM 13122 O O . GLU A 1 49 ? 1.575 -3.148 -4.267 1.00 0.31 49 GLU A O 11
ATOM 13134 N N . PHE A 1 50 ? 2.731 -5.058 -4.322 1.00 0.18 50 PHE A N 11
ATOM 13135 C CA . PHE A 1 50 ? 3.990 -4.409 -4.652 1.00 0.17 50 PHE A CA 11
ATOM 13136 C C . PHE A 1 50 ? 4.997 -5.409 -5.203 1.00 0.18 50 PHE A C 11
ATOM 13137 O O . PHE A 1 50 ? 4.709 -6.599 -5.328 1.00 0.29 50 PHE A O 11
ATOM 13154 N N . GLU A 1 51 ? 6.163 -4.907 -5.553 1.00 0.20 51 GLU A N 11
ATOM 13155 C CA . GLU A 1 51 ? 7.278 -5.741 -5.958 1.00 0.22 51 GLU A CA 11
ATOM 13156 C C . GLU A 1 51 ? 8.474 -5.425 -5.079 1.00 0.21 51 GLU A C 11
ATOM 13157 O O . GLU A 1 51 ? 8.918 -4.281 -5.020 1.00 0.27 51 GLU A O 11
ATOM 13169 N N . ILE A 1 52 ? 8.988 -6.424 -4.392 1.00 0.22 52 ILE A N 11
ATOM 13170 C CA . ILE A 1 52 ? 10.072 -6.201 -3.457 1.00 0.22 52 ILE A CA 11
ATOM 13171 C C . ILE A 1 52 ? 11.404 -6.059 -4.176 1.00 0.24 52 ILE A C 11
ATOM 13172 O O . ILE A 1 52 ? 11.811 -6.924 -4.952 1.00 0.30 52 ILE A O 11
ATOM 13188 N N . GLY A 1 53 ? 12.053 -4.941 -3.929 1.00 0.24 53 GLY A N 11
ATOM 13189 C CA . GLY A 1 53 ? 13.391 -4.723 -4.415 1.00 0.26 53 GLY A CA 11
ATOM 13190 C C . GLY A 1 53 ? 14.332 -4.489 -3.262 1.00 0.29 53 GLY A C 11
ATOM 13191 O O . GLY A 1 53 ? 13.922 -4.570 -2.107 1.00 0.38 53 GLY A O 11
ATOM 13195 N N . GLU A 1 54 ? 15.575 -4.181 -3.556 1.00 0.32 54 GLU A N 11
ATOM 13196 C CA . GLU A 1 54 ? 16.554 -3.965 -2.512 1.00 0.41 54 GLU A CA 11
ATOM 13197 C C . GLU A 1 54 ? 16.807 -2.478 -2.325 1.00 0.46 54 GLU A C 11
ATOM 13198 O O . GLU A 1 54 ? 16.915 -1.729 -3.297 1.00 0.55 54 GLU A O 11
ATOM 13210 N N . GLY A 1 55 ? 16.879 -2.056 -1.078 1.00 0.52 55 GLY A N 11
ATOM 13211 C CA . GLY A 1 55 ? 17.133 -0.668 -0.778 1.00 0.62 55 GLY A CA 11
ATOM 13212 C C . GLY A 1 55 ? 18.462 -0.475 -0.091 1.00 0.72 55 GLY A C 11
ATOM 13213 O O . GLY A 1 55 ? 19.329 -1.353 -0.141 1.00 0.77 55 GLY A O 11
ATOM 13217 N N . ALA A 1 56 ? 18.622 0.661 0.564 1.00 0.83 56 ALA A N 11
ATOM 13218 C CA . ALA A 1 56 ? 19.878 0.996 1.214 1.00 0.96 56 ALA A CA 11
ATOM 13219 C C . ALA A 1 56 ? 20.068 0.200 2.503 1.00 0.98 56 ALA A C 11
ATOM 13220 O O . ALA A 1 56 ? 21.156 -0.309 2.774 1.00 1.13 56 ALA A O 11
ATOM 13227 N N . LYS A 1 57 ? 19.007 0.088 3.288 1.00 0.94 57 LYS A N 11
ATOM 13228 C CA . LYS A 1 57 ? 19.077 -0.609 4.567 1.00 1.05 57 LYS A CA 11
ATOM 13229 C C . LYS A 1 57 ? 18.147 -1.819 4.596 1.00 0.93 57 LYS A C 11
ATOM 13230 O O . LYS A 1 57 ? 18.269 -2.687 5.460 1.00 1.40 57 LYS A O 11
ATOM 13249 N N . GLY A 1 58 ? 17.216 -1.880 3.657 1.00 0.68 58 GLY A N 11
ATOM 13250 C CA . GLY A 1 58 ? 16.294 -2.995 3.608 1.00 0.62 58 GLY A CA 11
ATOM 13251 C C . GLY A 1 58 ? 15.538 -3.050 2.305 1.00 0.49 58 GLY A C 11
ATOM 13252 O O . GLY A 1 58 ? 15.710 -2.179 1.456 1.00 0.56 58 GLY A O 11
ATOM 13256 N N . PRO A 1 59 ? 14.694 -4.070 2.119 1.00 0.39 59 PRO A N 11
ATOM 13257 C CA . PRO A 1 59 ? 13.892 -4.222 0.907 1.00 0.33 59 PRO A CA 11
ATOM 13258 C C . PRO A 1 59 ? 12.933 -3.057 0.706 1.00 0.26 59 PRO A C 11
ATOM 13259 O O . PRO A 1 59 ? 12.413 -2.493 1.673 1.00 0.27 59 PRO A O 11
ATOM 13270 N N . GLN A 1 60 ? 12.693 -2.711 -0.547 1.00 0.22 60 GLN A N 11
ATOM 13271 C CA . GLN A 1 60 ? 11.811 -1.604 -0.876 1.00 0.20 60 GLN A CA 11
ATOM 13272 C C . GLN A 1 60 ? 10.660 -2.079 -1.749 1.00 0.17 60 GLN A C 11
ATOM 13273 O O . GLN A 1 60 ? 10.832 -2.939 -2.612 1.00 0.21 60 GLN A O 11
ATOM 13287 N N . ALA A 1 61 ? 9.485 -1.536 -1.497 1.00 0.14 61 ALA A N 11
ATOM 13288 C CA . ALA A 1 61 ? 8.301 -1.887 -2.251 1.00 0.13 61 ALA A CA 11
ATOM 13289 C C . ALA A 1 61 ? 8.224 -1.051 -3.514 1.00 0.14 61 ALA A C 11
ATOM 13290 O O . ALA A 1 61 ? 8.057 0.164 -3.454 1.00 0.15 61 ALA A O 11
ATOM 13297 N N . GLN A 1 62 ? 8.376 -1.707 -4.648 1.00 0.16 62 GLN A N 11
ATOM 13298 C CA . GLN A 1 62 ? 8.312 -1.042 -5.938 1.00 0.18 62 GLN A CA 11
ATOM 13299 C C . GLN A 1 62 ? 6.963 -1.307 -6.578 1.00 0.18 62 GLN A C 11
ATOM 13300 O O . GLN A 1 62 ? 6.333 -2.320 -6.281 1.00 0.20 62 GLN A O 11
ATOM 13314 N N . GLN A 1 63 ? 6.528 -0.397 -7.446 1.00 0.20 63 GLN A N 11
ATOM 13315 C CA . GLN A 1 63 ? 5.274 -0.564 -8.182 1.00 0.23 63 GLN A CA 11
ATOM 13316 C C . GLN A 1 63 ? 4.131 -0.897 -7.229 1.00 0.22 63 GLN A C 11
ATOM 13317 O O . GLN A 1 63 ? 3.420 -1.887 -7.408 1.00 0.28 63 GLN A O 11
ATOM 13331 N N . VAL A 1 64 ? 3.967 -0.068 -6.217 1.00 0.19 64 VAL A N 11
ATOM 13332 C CA . VAL A 1 64 ? 3.043 -0.364 -5.137 1.00 0.19 64 VAL A CA 11
ATOM 13333 C C . VAL A 1 64 ? 1.612 -0.002 -5.515 1.00 0.25 64 VAL A C 11
ATOM 13334 O O . VAL A 1 64 ? 1.311 1.142 -5.837 1.00 0.44 64 VAL A O 11
ATOM 13347 N N . HIS A 1 65 ? 0.743 -0.992 -5.472 1.00 0.22 65 HIS A N 11
ATOM 13348 C CA . HIS A 1 65 ? -0.670 -0.800 -5.752 1.00 0.27 65 HIS A CA 11
ATOM 13349 C C . HIS A 1 65 ? -1.479 -1.137 -4.513 1.00 0.26 65 HIS A C 11
ATOM 13350 O O . HIS A 1 65 ? -1.364 -2.232 -3.971 1.00 0.27 65 HIS A O 11
ATOM 13365 N N . ALA A 1 66 ? -2.290 -0.203 -4.063 1.00 0.31 66 ALA A N 11
ATOM 13366 C CA . ALA A 1 66 ? -3.075 -0.404 -2.860 1.00 0.36 66 ALA A CA 11
ATOM 13367 C C . ALA A 1 66 ? -4.208 -1.389 -3.109 1.00 0.40 66 ALA A C 11
ATOM 13368 O O . ALA A 1 66 ? -4.823 -1.387 -4.174 1.00 0.50 66 ALA A O 11
ATOM 13375 N N . LEU A 1 67 ? -4.467 -2.235 -2.125 1.00 0.38 67 LEU A N 11
ATOM 13376 C CA . LEU A 1 67 ? -5.546 -3.205 -2.209 1.00 0.42 67 LEU A CA 11
ATOM 13377 C C . LEU A 1 67 ? -6.678 -2.806 -1.268 1.00 0.49 67 LEU A C 11
ATOM 13378 O O . LEU A 1 67 ? -7.171 -3.618 -0.484 1.00 1.06 67 LEU A O 11
ATOM 13394 N N . GLY A 1 68 ? -7.075 -1.541 -1.338 1.00 1.08 68 GLY A N 11
ATOM 13395 C CA . GLY A 1 68 ? -8.105 -1.037 -0.448 1.00 1.27 68 GLY A CA 11
ATOM 13396 C C . GLY A 1 68 ? -9.413 -0.764 -1.162 1.00 2.04 68 GLY A C 11
ATOM 13397 O O . GLY A 1 68 ? -10.449 -0.568 -0.522 1.00 2.96 68 GLY A O 11
ATOM 13401 N N . GLY A 1 69 ? -9.371 -0.755 -2.486 1.00 2.43 69 GLY A N 11
ATOM 13402 C CA . GLY A 1 69 ? -10.561 -0.483 -3.264 1.00 3.61 69 GLY A CA 11
ATOM 13403 C C . GLY A 1 69 ? -10.458 0.824 -4.019 1.00 4.19 69 GLY A C 11
ATOM 13404 O O . GLY A 1 69 ? -10.015 1.835 -3.467 1.00 4.57 69 GLY A O 11
ATOM 13408 N N . GLU A 1 70 ? -10.860 0.808 -5.279 1.00 4.74 70 GLU A N 11
ATOM 13409 C CA . GLU A 1 70 ? -10.797 1.997 -6.113 1.00 5.66 70 GLU A CA 11
ATOM 13410 C C . GLU A 1 70 ? -12.083 2.802 -5.993 1.00 5.69 70 GLU A C 11
ATOM 13411 O O . GLU A 1 70 ? -13.060 2.542 -6.698 1.00 6.25 70 GLU A O 11
ATOM 13423 N N . ASN A 1 71 ? -12.086 3.766 -5.087 1.00 5.41 71 ASN A N 11
ATOM 13424 C CA . ASN A 1 71 ? -13.231 4.647 -4.931 1.00 5.76 71 ASN A CA 11
ATOM 13425 C C . ASN A 1 71 ? -13.167 5.764 -5.967 1.00 6.23 71 ASN A C 11
ATOM 13426 O O . ASN A 1 71 ? -12.165 6.473 -6.076 1.00 6.60 71 ASN A O 11
ATOM 13437 N N . LEU A 1 72 ? -14.228 5.896 -6.747 1.00 6.57 72 LEU A N 11
ATOM 13438 C CA . LEU A 1 72 ? -14.263 6.879 -7.819 1.00 7.33 72 LEU A CA 11
ATOM 13439 C C . LEU A 1 72 ? -14.702 8.234 -7.288 1.00 7.88 72 LEU A C 11
ATOM 13440 O O . LEU A 1 72 ? -15.807 8.380 -6.766 1.00 8.35 72 LEU A O 11
ATOM 13456 N N . TYR A 1 73 ? -13.829 9.220 -7.413 1.00 8.05 73 TYR A N 11
ATOM 13457 C CA . TYR A 1 73 ? -14.139 10.562 -6.958 1.00 8.83 73 TYR A CA 11
ATOM 13458 C C . TYR A 1 73 ? -14.895 11.328 -8.030 1.00 9.55 73 TYR A C 11
ATOM 13459 O O . TYR A 1 73 ? -14.385 11.553 -9.128 1.00 9.76 73 TYR A O 11
ATOM 13477 N N . PHE A 1 74 ? -16.119 11.708 -7.709 1.00 10.13 74 PHE A N 11
ATOM 13478 C CA . PHE A 1 74 ? -16.953 12.464 -8.627 1.00 11.00 74 PHE A CA 11
ATOM 13479 C C . PHE A 1 74 ? -16.561 13.934 -8.592 1.00 11.73 74 PHE A C 11
ATOM 13480 O O . PHE A 1 74 ? -17.159 14.736 -7.876 1.00 12.35 74 PHE A O 11
ATOM 13497 N N . GLN A 1 75 ? -15.537 14.273 -9.359 1.00 11.83 75 GLN A N 11
ATOM 13498 C CA . GLN A 1 75 ? -14.994 15.622 -9.358 1.00 12.66 75 GLN A CA 11
ATOM 13499 C C . GLN A 1 75 ? -15.516 16.425 -10.542 1.00 13.30 75 GLN A C 11
ATOM 13500 O O . GLN A 1 75 ? -14.967 17.475 -10.876 1.00 13.74 75 GLN A O 11
ATOM 13514 N N . GLY A 1 76 ? -16.592 15.939 -11.155 1.00 13.52 76 GLY A N 11
ATOM 13515 C CA . GLY A 1 76 ? -17.149 16.582 -12.334 1.00 14.29 76 GLY A CA 11
ATOM 13516 C C . GLY A 1 76 ? -17.502 18.039 -12.100 1.00 15.03 76 GLY A C 11
ATOM 13517 O O . GLY A 1 76 ? -17.338 18.874 -12.987 1.00 15.18 76 GLY A O 11
ATOM 13521 N N . HIS A 1 77 ? -17.988 18.346 -10.906 1.00 15.64 77 HIS A N 11
ATOM 13522 C CA . HIS A 1 77 ? -18.310 19.719 -10.545 1.00 16.51 77 HIS A CA 11
ATOM 13523 C C . HIS A 1 77 ? -17.485 20.169 -9.346 1.00 16.99 77 HIS A C 11
ATOM 13524 O O . HIS A 1 77 ? -17.909 21.041 -8.586 1.00 17.49 77 HIS A O 11
ATOM 13539 N N . HIS A 1 78 ? -16.306 19.561 -9.190 1.00 16.97 78 HIS A N 11
ATOM 13540 C CA . HIS A 1 78 ? -15.378 19.876 -8.096 1.00 17.58 78 HIS A CA 11
ATOM 13541 C C . HIS A 1 78 ? -15.960 19.490 -6.734 1.00 18.02 78 HIS A C 11
ATOM 13542 O O . HIS A 1 78 ? -16.912 20.105 -6.253 1.00 18.40 78 HIS A O 11
ATOM 13557 N N . HIS A 1 79 ? -15.380 18.476 -6.109 1.00 18.10 79 HIS A N 11
ATOM 13558 C CA . HIS A 1 79 ? -15.825 18.039 -4.790 1.00 18.64 79 HIS A CA 11
ATOM 13559 C C . HIS A 1 79 ? -14.648 17.891 -3.838 1.00 19.20 79 HIS A C 11
ATOM 13560 O O . HIS A 1 79 ? -13.639 17.264 -4.167 1.00 19.63 79 HIS A O 11
ATOM 13575 N N . HIS A 1 80 ? -14.785 18.484 -2.662 1.00 19.30 80 HIS A N 11
ATOM 13576 C CA . HIS A 1 80 ? -13.745 18.454 -1.641 1.00 19.92 80 HIS A CA 11
ATOM 13577 C C . HIS A 1 80 ? -14.253 19.128 -0.374 1.00 20.43 80 HIS A C 11
ATOM 13578 O O . HIS A 1 80 ? -15.150 19.971 -0.434 1.00 20.73 80 HIS A O 11
ATOM 13593 N N . HIS A 1 81 ? -13.692 18.760 0.767 1.00 20.63 81 HIS A N 11
ATOM 13594 C CA . HIS A 1 81 ? -14.100 19.353 2.031 1.00 21.22 81 HIS A CA 11
ATOM 13595 C C . HIS A 1 81 ? -12.874 19.752 2.845 1.00 21.95 81 HIS A C 11
ATOM 13596 O O . HIS A 1 81 ? -12.411 18.999 3.704 1.00 22.36 81 HIS A O 11
ATOM 13611 N N . HIS A 1 82 ? -12.353 20.937 2.564 1.00 22.20 82 HIS A N 11
ATOM 13612 C CA . HIS A 1 82 ? -11.199 21.463 3.276 1.00 22.98 82 HIS A CA 11
ATOM 13613 C C . HIS A 1 82 ? -11.062 22.955 3.002 1.00 23.64 82 HIS A C 11
ATOM 13614 O O . HIS A 1 82 ? -10.379 23.324 2.026 1.00 23.99 82 HIS A O 11
ATOM 13630 N N . MET A 1 1 ? 4.316 -10.437 -8.575 1.00 1.37 1 MET A N 12
ATOM 13631 C CA . MET A 1 1 ? 3.911 -9.341 -7.665 1.00 0.85 1 MET A CA 12
ATOM 13632 C C . MET A 1 1 ? 3.642 -9.873 -6.270 1.00 0.72 1 MET A C 12
ATOM 13633 O O . MET A 1 1 ? 2.992 -10.904 -6.099 1.00 1.11 1 MET A O 12
ATOM 13649 N N . ALA A 1 2 ? 4.154 -9.168 -5.2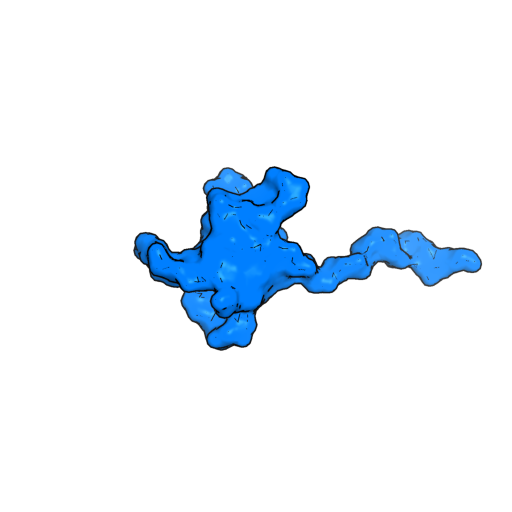76 1.00 0.36 2 ALA A N 12
ATOM 13650 C CA . ALA A 1 2 ? 3.942 -9.525 -3.888 1.00 0.26 2 ALA A CA 12
ATOM 13651 C C . ALA A 1 2 ? 2.813 -8.694 -3.314 1.00 0.23 2 ALA A C 12
ATOM 13652 O O . ALA A 1 2 ? 2.417 -7.685 -3.895 1.00 0.35 2 ALA A O 12
ATOM 13659 N N . GLN A 1 3 ? 2.294 -9.118 -2.182 1.00 0.22 3 GLN A N 12
ATOM 13660 C CA . GLN A 1 3 ? 1.210 -8.408 -1.533 1.00 0.21 3 GLN A CA 12
ATOM 13661 C C . GLN A 1 3 ? 1.503 -8.277 -0.059 1.00 0.21 3 GLN A C 12
ATOM 13662 O O . GLN A 1 3 ? 2.466 -8.852 0.439 1.00 0.23 3 GLN A O 12
ATOM 13676 N N . GLY A 1 4 ? 0.692 -7.504 0.629 1.00 0.21 4 GLY A N 12
ATOM 13677 C CA . GLY A 1 4 ? 0.853 -7.363 2.051 1.00 0.24 4 GLY A CA 12
ATOM 13678 C C . GLY A 1 4 ? -0.059 -6.316 2.628 1.00 0.24 4 GLY A C 12
ATOM 13679 O O . GLY A 1 4 ? -1.035 -5.911 1.995 1.00 0.27 4 GLY A O 12
ATOM 13683 N N . THR A 1 5 ? 0.263 -5.883 3.827 1.00 0.24 5 THR A N 12
ATOM 13684 C CA . THR A 1 5 ? -0.487 -4.847 4.502 1.00 0.25 5 THR A CA 12
ATOM 13685 C C . THR A 1 5 ? 0.463 -3.740 4.916 1.00 0.22 5 THR A C 12
ATOM 13686 O O . THR A 1 5 ? 1.419 -3.990 5.646 1.00 0.22 5 THR A O 12
ATOM 13697 N N . VAL A 1 6 ? 0.229 -2.532 4.432 1.00 0.21 6 VAL A N 12
ATOM 13698 C CA . VAL A 1 6 ? 1.078 -1.414 4.792 1.00 0.19 6 VAL A CA 12
ATOM 13699 C C . VAL A 1 6 ? 0.985 -1.146 6.288 1.00 0.19 6 VAL A C 12
ATOM 13700 O O . VAL A 1 6 ? -0.059 -0.750 6.813 1.00 0.21 6 VAL A O 12
ATOM 13713 N N . LYS A 1 7 ? 2.097 -1.413 6.960 1.00 0.20 7 LYS A N 12
ATOM 13714 C CA . LYS A 1 7 ? 2.197 -1.297 8.400 1.00 0.24 7 LYS A CA 12
ATOM 13715 C C . LYS A 1 7 ? 2.006 0.145 8.813 1.00 0.22 7 LYS A C 12
ATOM 13716 O O . LYS A 1 7 ? 1.394 0.438 9.838 1.00 0.24 7 LYS A O 12
ATOM 13735 N N . TRP A 1 8 ? 2.565 1.028 8.002 1.00 0.20 8 TRP A N 12
ATOM 13736 C CA . TRP A 1 8 ? 2.399 2.460 8.165 1.00 0.21 8 TRP A CA 12
ATOM 13737 C C . TRP A 1 8 ? 3.028 3.174 6.987 1.00 0.20 8 TRP A C 12
ATOM 13738 O O . TRP A 1 8 ? 3.977 2.670 6.382 1.00 0.18 8 TRP A O 12
ATOM 13759 N N . PHE A 1 9 ? 2.495 4.331 6.649 1.00 0.22 9 PHE A N 12
ATOM 13760 C CA . PHE A 1 9 ? 3.065 5.130 5.588 1.00 0.21 9 PHE A CA 12
ATOM 13761 C C . PHE A 1 9 ? 3.077 6.596 5.976 1.00 0.25 9 PHE A C 12
ATOM 13762 O O . PHE A 1 9 ? 2.032 7.195 6.227 1.00 0.33 9 PHE A O 12
ATOM 13779 N N . ASN A 1 10 ? 4.264 7.167 6.022 1.00 0.27 10 ASN A N 12
ATOM 13780 C CA . ASN A 1 10 ? 4.423 8.568 6.359 1.00 0.34 10 ASN A CA 12
ATOM 13781 C C . ASN A 1 10 ? 4.355 9.401 5.090 1.00 0.37 10 ASN A C 12
ATOM 13782 O O . ASN A 1 10 ? 5.346 9.547 4.375 1.00 0.44 10 ASN A O 12
ATOM 13793 N N . ALA A 1 11 ? 3.177 9.944 4.818 1.00 0.41 11 ALA A N 12
ATOM 13794 C CA . ALA A 1 11 ? 2.934 10.687 3.588 1.00 0.51 11 ALA A CA 12
ATOM 13795 C C . ALA A 1 11 ? 3.646 12.035 3.598 1.00 0.57 11 ALA A C 12
ATOM 13796 O O . ALA A 1 11 ? 3.832 12.654 2.550 1.00 0.68 11 ALA A O 12
ATOM 13803 N N . GLU A 1 12 ? 4.047 12.478 4.783 1.00 0.57 12 GLU A N 12
ATOM 13804 C CA . GLU A 1 12 ? 4.780 13.725 4.919 1.00 0.69 12 GLU A CA 12
ATOM 13805 C C . GLU A 1 12 ? 6.178 13.562 4.350 1.00 0.62 12 GLU A C 12
ATOM 13806 O O . GLU A 1 12 ? 6.673 14.413 3.612 1.00 0.66 12 GLU A O 12
ATOM 13818 N N . LYS A 1 13 ? 6.800 12.449 4.700 1.00 0.57 13 LYS A N 12
ATOM 13819 C CA . LYS A 1 13 ? 8.164 12.169 4.281 1.00 0.57 13 LYS A CA 12
ATOM 13820 C C . LYS A 1 13 ? 8.175 11.438 2.945 1.00 0.49 13 LYS A C 12
ATOM 13821 O O . LYS A 1 13 ? 9.104 11.578 2.149 1.00 0.53 13 LYS A O 12
ATOM 13840 N N . GLY A 1 14 ? 7.129 10.664 2.707 1.00 0.41 14 GLY A N 12
ATOM 13841 C CA . GLY A 1 14 ? 6.985 9.972 1.444 1.00 0.37 14 GLY A CA 12
ATOM 13842 C C . GLY A 1 14 ? 7.487 8.542 1.488 1.00 0.29 14 GLY A C 12
ATOM 13843 O O . GLY A 1 14 ? 7.779 7.950 0.447 1.00 0.25 14 GLY A O 12
ATOM 13847 N N . PHE A 1 15 ? 7.580 7.972 2.683 1.00 0.28 15 PHE A N 12
ATOM 13848 C CA . PHE A 1 15 ? 8.036 6.596 2.820 1.00 0.24 15 PHE A CA 12
ATOM 13849 C C . PHE A 1 15 ? 7.287 5.886 3.942 1.00 0.22 15 PHE A C 12
ATOM 13850 O O . PHE A 1 15 ? 6.618 6.524 4.753 1.00 0.29 15 PHE A O 12
ATOM 13867 N N . GLY A 1 16 ? 7.402 4.571 3.972 1.00 0.18 16 GLY A N 12
ATOM 13868 C CA . GLY A 1 16 ? 6.747 3.787 4.997 1.00 0.17 16 GLY A CA 12
ATOM 13869 C C . GLY A 1 16 ? 7.215 2.353 4.981 1.00 0.16 16 GLY A C 12
ATOM 13870 O O . GLY A 1 16 ? 8.241 2.043 4.377 1.00 0.16 16 GLY A O 12
ATOM 13874 N N . PHE A 1 17 ? 6.467 1.475 5.629 1.00 0.16 17 PHE A N 12
ATOM 13875 C CA . PHE A 1 17 ? 6.791 0.057 5.635 1.00 0.16 17 PHE A CA 12
ATOM 13876 C C . PHE A 1 17 ? 5.540 -0.780 5.465 1.00 0.16 17 PHE A C 12
ATOM 13877 O O . PHE A 1 17 ? 4.495 -0.483 6.040 1.00 0.22 17 PHE A O 12
ATOM 13894 N N . ILE A 1 18 ? 5.655 -1.809 4.651 1.00 0.13 18 ILE A N 12
ATOM 13895 C CA . ILE A 1 18 ? 4.583 -2.760 4.453 1.00 0.14 18 ILE A CA 12
ATOM 13896 C C . ILE A 1 18 ? 4.949 -4.082 5.096 1.00 0.16 18 ILE A C 12
ATOM 13897 O O . ILE A 1 18 ? 6.122 -4.448 5.155 1.00 0.17 18 ILE A O 12
ATOM 13913 N N . ALA A 1 19 ? 3.947 -4.775 5.599 1.00 0.19 19 ALA A N 12
ATOM 13914 C CA . ALA A 1 19 ? 4.119 -6.126 6.084 1.00 0.21 19 ALA A CA 12
ATOM 13915 C C . ALA A 1 19 ? 3.648 -7.105 5.016 1.00 0.21 19 ALA A C 12
ATOM 13916 O O . ALA A 1 19 ? 2.459 -7.417 4.933 1.00 0.23 19 ALA A O 12
ATOM 13923 N N . PRO A 1 20 ? 4.571 -7.558 4.152 1.00 0.20 20 PRO A N 12
ATOM 13924 C CA . PRO A 1 20 ? 4.261 -8.484 3.061 1.00 0.21 20 PRO A CA 12
ATOM 13925 C C . PRO A 1 20 ? 3.514 -9.727 3.528 1.00 0.25 20 PRO A C 12
ATOM 13926 O O . PRO A 1 20 ? 3.707 -10.212 4.641 1.00 0.29 20 PRO A O 12
ATOM 13937 N N . ASP A 1 21 ? 2.672 -10.238 2.650 1.00 0.26 21 ASP A N 12
ATOM 13938 C CA . ASP A 1 21 ? 1.892 -11.436 2.913 1.00 0.31 21 ASP A CA 12
ATOM 13939 C C . ASP A 1 21 ? 2.802 -12.660 2.891 1.00 0.35 21 ASP A C 12
ATOM 13940 O O . ASP A 1 21 ? 2.425 -13.752 3.318 1.00 0.42 21 ASP A O 12
ATOM 13949 N N . ASP A 1 22 ? 4.017 -12.442 2.403 1.00 0.38 22 ASP A N 12
ATOM 13950 C CA . ASP A 1 22 ? 5.033 -13.484 2.292 1.00 0.51 22 ASP A CA 12
ATOM 13951 C C . ASP A 1 22 ? 5.768 -13.679 3.626 1.00 0.56 22 ASP A C 12
ATOM 13952 O O . ASP A 1 22 ? 6.901 -14.159 3.672 1.00 0.67 22 ASP A O 12
ATOM 13961 N N . GLY A 1 23 ? 5.114 -13.300 4.714 1.00 0.52 23 GLY A N 12
ATOM 13962 C CA . GLY A 1 23 ? 5.687 -13.490 6.035 1.00 0.61 23 GLY A CA 12
ATOM 13963 C C . GLY A 1 23 ? 6.242 -12.218 6.643 1.00 0.56 23 GLY A C 12
ATOM 13964 O O . GLY A 1 23 ? 7.050 -12.270 7.570 1.00 0.66 23 GLY A O 12
ATOM 13968 N N . SER A 1 24 ? 5.784 -11.082 6.127 1.00 0.48 24 SER A N 12
ATOM 13969 C CA . SER A 1 24 ? 6.053 -9.759 6.700 1.00 0.50 24 SER A CA 12
ATOM 13970 C C . SER A 1 24 ? 7.532 -9.527 7.038 1.00 0.50 24 SER A C 12
ATOM 13971 O O . SER A 1 24 ? 7.953 -9.678 8.186 1.00 0.62 24 SER A O 12
ATOM 13979 N N . ALA A 1 25 ? 8.315 -9.144 6.038 1.00 0.52 25 ALA A N 12
ATOM 13980 C CA . ALA A 1 25 ? 9.732 -8.861 6.243 1.00 0.56 25 ALA A CA 12
ATOM 13981 C C . ALA A 1 25 ? 10.006 -7.364 6.373 1.00 0.69 25 ALA A C 12
ATOM 13982 O O . ALA A 1 25 ? 11.156 -6.931 6.314 1.00 1.42 25 ALA A O 12
ATOM 13989 N N . ASP A 1 26 ? 8.934 -6.591 6.561 1.00 0.34 26 ASP A N 12
ATOM 13990 C CA . ASP A 1 26 ? 9.003 -5.125 6.632 1.00 0.32 26 ASP A CA 12
ATOM 13991 C C . ASP A 1 26 ? 9.633 -4.547 5.374 1.00 0.23 26 ASP A C 12
ATOM 13992 O O . ASP A 1 26 ? 10.827 -4.250 5.337 1.00 0.32 26 ASP A O 12
ATOM 14001 N N . VAL A 1 27 ? 8.830 -4.376 4.344 1.00 0.15 27 VAL A N 12
ATOM 14002 C CA . VAL A 1 27 ? 9.326 -3.840 3.092 1.00 0.14 27 VAL A CA 12
ATOM 14003 C C . VAL A 1 27 ? 9.184 -2.315 3.072 1.00 0.13 27 VAL A C 12
ATOM 14004 O O . VAL A 1 27 ? 8.141 -1.766 3.430 1.00 0.16 27 VAL A O 12
ATOM 14017 N N . PHE A 1 28 ? 10.254 -1.647 2.674 1.00 0.14 28 PHE A N 12
ATOM 14018 C CA . PHE A 1 28 ? 10.325 -0.193 2.689 1.00 0.17 28 PHE A CA 12
ATOM 14019 C C . PHE A 1 28 ? 9.560 0.405 1.515 1.00 0.15 28 PHE A C 12
ATOM 14020 O O . PHE A 1 28 ? 9.849 0.108 0.363 1.00 0.17 28 PHE A O 12
ATOM 14037 N N . VAL A 1 29 ? 8.592 1.253 1.810 1.00 0.14 29 VAL A N 12
ATOM 14038 C CA . VAL A 1 29 ? 7.779 1.864 0.771 1.00 0.14 29 VAL A CA 12
ATOM 14039 C C . VAL A 1 29 ? 8.290 3.254 0.446 1.00 0.16 29 VAL A C 12
ATOM 14040 O O . VAL A 1 29 ? 8.816 3.950 1.313 1.00 0.21 29 VAL A O 12
ATOM 14053 N N . HIS A 1 30 ? 8.125 3.656 -0.801 1.00 0.21 30 HIS A N 12
ATOM 14054 C CA . HIS A 1 30 ? 8.504 4.984 -1.234 1.00 0.23 30 HIS A CA 12
ATOM 14055 C C . HIS A 1 30 ? 7.437 5.525 -2.180 1.00 0.20 30 HIS A C 12
ATOM 14056 O O . HIS A 1 30 ? 7.039 4.855 -3.131 1.00 0.22 30 HIS A O 12
ATOM 14071 N N . TYR A 1 31 ? 6.976 6.741 -1.887 1.00 0.20 31 TYR A N 12
ATOM 14072 C CA . TYR A 1 31 ? 5.813 7.340 -2.547 1.00 0.23 31 TYR A CA 12
ATOM 14073 C C . TYR A 1 31 ? 5.947 7.372 -4.068 1.00 0.24 31 TYR A C 12
ATOM 14074 O O . TYR A 1 31 ? 4.952 7.264 -4.779 1.00 0.30 31 TYR A O 12
ATOM 14092 N N . SER A 1 32 ? 7.169 7.515 -4.560 1.00 0.25 32 SER A N 12
ATOM 14093 C CA . SER A 1 32 ? 7.408 7.633 -5.991 1.00 0.31 32 SER A CA 12
ATOM 14094 C C . SER A 1 32 ? 7.091 6.326 -6.713 1.00 0.29 32 SER A C 12
ATOM 14095 O O . SER A 1 32 ? 6.827 6.317 -7.914 1.00 0.35 32 SER A O 12
ATOM 14103 N N . GLU A 1 33 ? 7.109 5.228 -5.971 1.00 0.24 33 GLU A N 12
ATOM 14104 C CA . GLU A 1 33 ? 6.854 3.918 -6.542 1.00 0.24 33 GLU A CA 12
ATOM 14105 C C . GLU A 1 33 ? 5.391 3.532 -6.372 1.00 0.22 33 GLU A C 12
ATOM 14106 O O . GLU A 1 33 ? 4.926 2.555 -6.957 1.00 0.24 33 GLU A O 12
ATOM 14118 N N . ILE A 1 34 ? 4.669 4.303 -5.571 1.00 0.21 34 ILE A N 12
ATOM 14119 C CA . ILE A 1 34 ? 3.265 4.030 -5.316 1.00 0.23 34 ILE A CA 12
ATOM 14120 C C . ILE A 1 34 ? 2.415 4.353 -6.534 1.00 0.27 34 ILE A C 12
ATOM 14121 O O . ILE A 1 34 ? 2.543 5.417 -7.139 1.00 0.28 34 ILE A O 12
ATOM 14137 N N . GLN A 1 35 ? 1.554 3.417 -6.882 1.00 0.33 35 GLN A N 12
ATOM 14138 C CA . GLN A 1 35 ? 0.658 3.559 -8.007 1.00 0.39 35 GLN A CA 12
ATOM 14139 C C . GLN A 1 35 ? -0.767 3.717 -7.498 1.00 0.55 35 GLN A C 12
ATOM 14140 O O . GLN A 1 35 ? -1.494 2.734 -7.332 1.00 0.79 35 GLN A O 12
ATOM 14154 N N . GLY A 1 36 ? -1.157 4.952 -7.230 1.00 0.79 36 GLY A N 12
ATOM 14155 C CA . GLY A 1 36 ? -2.450 5.207 -6.631 1.00 1.02 36 GLY A CA 12
ATOM 14156 C C . GLY A 1 36 ? -3.458 5.748 -7.620 1.00 0.85 36 GLY A C 12
ATOM 14157 O O . GLY A 1 36 ? -3.288 5.614 -8.832 1.00 0.97 36 GLY A O 12
ATOM 14161 N N . ASN A 1 37 ? -4.503 6.370 -7.100 1.00 0.90 37 ASN A N 12
ATOM 14162 C CA . ASN A 1 37 ? -5.567 6.919 -7.930 1.00 1.09 37 ASN A CA 12
ATOM 14163 C C . ASN A 1 37 ? -5.428 8.432 -8.011 1.00 1.06 37 ASN A C 12
ATOM 14164 O O . ASN A 1 37 ? -6.410 9.169 -7.925 1.00 1.31 37 ASN A O 12
ATOM 14175 N N . GLY A 1 38 ? -4.194 8.888 -8.167 1.00 0.94 38 GLY A N 12
ATOM 14176 C CA . GLY A 1 38 ? -3.922 10.311 -8.170 1.00 1.12 38 GLY A CA 12
ATOM 14177 C C . GLY A 1 38 ? -3.114 10.715 -6.957 1.00 0.99 38 GLY A C 12
ATOM 14178 O O . GLY A 1 38 ? -2.337 11.671 -6.998 1.00 1.26 38 GLY A O 12
ATOM 14182 N N . PHE A 1 39 ? -3.302 9.980 -5.872 1.00 0.75 39 PHE A N 12
ATOM 14183 C CA . PHE A 1 39 ? -2.543 10.193 -4.653 1.00 0.69 39 PHE A CA 12
ATOM 14184 C C . PHE A 1 39 ? -1.608 9.024 -4.412 1.00 0.54 39 PHE A C 12
ATOM 14185 O O . PHE A 1 39 ? -2.050 7.883 -4.275 1.00 0.74 39 PHE A O 12
ATOM 14202 N N . ARG A 1 40 ? -0.317 9.301 -4.377 1.00 0.43 40 ARG A N 12
ATOM 14203 C CA . ARG A 1 40 ? 0.666 8.271 -4.094 1.00 0.40 40 ARG A CA 12
ATOM 14204 C C . ARG A 1 40 ? 0.850 8.135 -2.591 1.00 0.36 40 ARG A C 12
ATOM 14205 O O . ARG A 1 40 ? 1.910 8.447 -2.044 1.00 0.38 40 ARG A O 12
ATOM 14226 N N . THR A 1 41 ? -0.205 7.683 -1.933 1.00 0.35 41 THR A N 12
ATOM 14227 C CA . THR A 1 41 ? -0.218 7.549 -0.490 1.00 0.33 41 THR A CA 12
ATOM 14228 C C . THR A 1 41 ? -0.867 6.236 -0.067 1.00 0.32 41 THR A C 12
ATOM 14229 O O . THR A 1 41 ? -1.720 5.697 -0.777 1.00 0.41 41 THR A O 12
ATOM 14240 N N . LEU A 1 42 ? -0.462 5.732 1.087 1.00 0.28 42 LEU A N 12
ATOM 14241 C CA . LEU A 1 42 ? -0.984 4.479 1.604 1.00 0.27 42 LEU A CA 12
ATOM 14242 C C . LEU A 1 42 ? -1.543 4.668 3.002 1.00 0.30 42 LEU A C 12
ATOM 14243 O O . LEU A 1 42 ? -1.054 5.499 3.767 1.00 0.35 42 LEU A O 12
ATOM 14259 N N . GLU A 1 43 ? -2.556 3.885 3.325 1.00 0.33 43 GLU A N 12
ATOM 14260 C CA . GLU A 1 43 ? -3.202 3.959 4.623 1.00 0.36 43 GLU A CA 12
ATOM 14261 C C . GLU A 1 43 ? -2.665 2.880 5.540 1.00 0.34 43 GLU A C 12
ATOM 14262 O O . GLU A 1 43 ? -2.462 1.750 5.120 1.00 0.41 43 GLU A O 12
ATOM 14274 N N . GLU A 1 44 ? -2.435 3.232 6.786 1.00 0.30 44 GLU A N 12
ATOM 14275 C CA . GLU A 1 44 ? -1.947 2.283 7.761 1.00 0.29 44 GLU A CA 12
ATOM 14276 C C . GLU A 1 44 ? -2.982 1.185 7.979 1.00 0.30 44 GLU A C 12
ATOM 14277 O O . GLU A 1 44 ? -4.171 1.474 8.134 1.00 0.37 44 GLU A O 12
ATOM 14289 N N . ASN A 1 45 ? -2.514 -0.064 7.961 1.00 0.32 45 ASN A N 12
ATOM 14290 C CA . ASN A 1 45 ? -3.366 -1.244 8.145 1.00 0.37 45 ASN A CA 12
ATOM 14291 C C . ASN A 1 45 ? -4.183 -1.523 6.892 1.00 0.36 45 ASN A C 12
ATOM 14292 O O . ASN A 1 45 ? -5.221 -2.186 6.948 1.00 0.43 45 ASN A O 12
ATOM 14303 N N . GLN A 1 46 ? -3.713 -1.016 5.765 1.00 0.34 46 GLN A N 12
ATOM 14304 C CA . GLN A 1 46 ? -4.375 -1.236 4.490 1.00 0.37 46 GLN A CA 12
ATOM 14305 C C . GLN A 1 46 ? -3.628 -2.292 3.691 1.00 0.32 46 GLN A C 12
ATOM 14306 O O . GLN A 1 46 ? -2.413 -2.420 3.803 1.00 0.28 46 GLN A O 12
ATOM 14320 N N . LYS A 1 47 ? -4.351 -3.050 2.891 1.00 0.35 47 LYS A N 12
ATOM 14321 C CA . LYS A 1 47 ? -3.725 -4.036 2.031 1.00 0.32 47 LYS A CA 12
ATOM 14322 C C . LYS A 1 47 ? -3.090 -3.358 0.831 1.00 0.28 47 LYS A C 12
ATOM 14323 O O . LYS A 1 47 ? -3.489 -2.259 0.439 1.00 0.31 47 LYS A O 12
ATOM 14342 N N . VAL A 1 48 ? -2.100 -4.009 0.254 1.00 0.25 48 VAL A N 12
ATOM 14343 C CA . VAL A 1 48 ? -1.347 -3.422 -0.831 1.00 0.23 48 VAL A CA 12
ATOM 14344 C C . VAL A 1 48 ? -0.620 -4.498 -1.640 1.00 0.21 48 VAL A C 12
ATOM 14345 O O . VAL A 1 48 ? -0.301 -5.570 -1.124 1.00 0.21 48 VAL A O 12
ATOM 14358 N N . GLU A 1 49 ? -0.396 -4.208 -2.910 1.00 0.21 49 GLU A N 12
ATOM 14359 C CA . GLU A 1 49 ? 0.301 -5.104 -3.813 1.00 0.21 49 GLU A CA 12
ATOM 14360 C C . GLU A 1 49 ? 1.498 -4.377 -4.419 1.00 0.22 49 GLU A C 12
ATOM 14361 O O . GLU A 1 49 ? 1.378 -3.234 -4.848 1.00 0.31 49 GLU A O 12
ATOM 14373 N N . PHE A 1 50 ? 2.643 -5.033 -4.450 1.00 0.18 50 PHE A N 12
ATOM 14374 C CA . PHE A 1 50 ? 3.893 -4.367 -4.794 1.00 0.17 50 PHE A CA 12
ATOM 14375 C C . PHE A 1 50 ? 4.937 -5.366 -5.275 1.00 0.18 50 PHE A C 12
ATOM 14376 O O . PHE A 1 50 ? 4.783 -6.571 -5.104 1.00 0.29 50 PHE A O 12
ATOM 14393 N N . GLU A 1 51 ? 5.997 -4.860 -5.876 1.00 0.20 51 GLU A N 12
ATOM 14394 C CA . GLU A 1 51 ? 7.115 -5.695 -6.275 1.00 0.22 51 GLU A CA 12
ATOM 14395 C C . GLU A 1 51 ? 8.322 -5.357 -5.418 1.00 0.21 51 GLU A C 12
ATOM 14396 O O . GLU A 1 51 ? 8.783 -4.217 -5.401 1.00 0.27 51 GLU A O 12
ATOM 14408 N N . ILE A 1 52 ? 8.823 -6.341 -4.701 1.00 0.22 52 ILE A N 12
ATOM 14409 C CA . ILE A 1 52 ? 9.893 -6.115 -3.752 1.00 0.22 52 ILE A CA 12
ATOM 14410 C C . ILE A 1 52 ? 11.247 -6.002 -4.436 1.00 0.24 52 ILE A C 12
ATOM 14411 O O . ILE A 1 52 ? 11.711 -6.931 -5.099 1.00 0.30 52 ILE A O 12
ATOM 14427 N N . GLY A 1 53 ? 11.863 -4.847 -4.270 1.00 0.24 53 GLY A N 12
ATOM 14428 C CA . GLY A 1 53 ? 13.203 -4.633 -4.752 1.00 0.26 53 GLY A CA 12
ATOM 14429 C C . GLY A 1 53 ? 14.183 -4.556 -3.604 1.00 0.29 53 GLY A C 12
ATOM 14430 O O . GLY A 1 53 ? 13.961 -5.162 -2.555 1.00 0.38 53 GLY A O 12
ATOM 14434 N N . GLU A 1 54 ? 15.245 -3.792 -3.780 1.00 0.32 54 GLU A N 12
ATOM 14435 C CA . GLU A 1 54 ? 16.259 -3.656 -2.752 1.00 0.41 54 GLU A CA 12
ATOM 14436 C C . GLU A 1 54 ? 16.563 -2.184 -2.498 1.00 0.46 54 GLU A C 12
ATOM 14437 O O . GLU A 1 54 ? 16.811 -1.419 -3.432 1.00 0.55 54 GLU A O 12
ATOM 14449 N N . GLY A 1 55 ? 16.522 -1.795 -1.237 1.00 0.52 55 GLY A N 12
ATOM 14450 C CA . GLY A 1 55 ? 16.781 -0.420 -0.865 1.00 0.62 55 GLY A CA 12
ATOM 14451 C C . GLY A 1 55 ? 18.066 -0.280 -0.079 1.00 0.72 55 GLY A C 12
ATOM 14452 O O . GLY A 1 55 ? 18.934 -1.152 -0.137 1.00 0.77 55 GLY A O 12
ATOM 14456 N N . ALA A 1 56 ? 18.200 0.819 0.645 1.00 0.83 56 ALA A N 12
ATOM 14457 C CA . ALA A 1 56 ? 19.407 1.083 1.414 1.00 0.96 56 ALA A CA 12
ATOM 14458 C C . ALA A 1 56 ? 19.400 0.330 2.742 1.00 0.98 56 ALA A C 12
ATOM 14459 O O . ALA A 1 56 ? 20.441 -0.133 3.210 1.00 1.13 56 ALA A O 12
ATOM 14466 N N . LYS A 1 57 ? 18.224 0.207 3.342 1.00 0.94 57 LYS A N 12
ATOM 14467 C CA . LYS A 1 57 ? 18.093 -0.447 4.639 1.00 1.05 57 LYS A CA 12
ATOM 14468 C C . LYS A 1 57 ? 17.576 -1.874 4.484 1.00 0.93 57 LYS A C 12
ATOM 14469 O O . LYS A 1 57 ? 17.800 -2.725 5.344 1.00 1.40 57 LYS A O 12
ATOM 14488 N N . GLY A 1 58 ? 16.882 -2.126 3.388 1.00 0.68 58 GLY A N 12
ATOM 14489 C CA . GLY A 1 58 ? 16.329 -3.439 3.143 1.00 0.62 58 GLY A CA 12
ATOM 14490 C C . GLY A 1 58 ? 15.461 -3.448 1.910 1.00 0.49 58 GLY A C 12
ATOM 14491 O O . GLY A 1 58 ? 15.519 -2.510 1.118 1.00 0.56 58 GLY A O 12
ATOM 14495 N N . PRO A 1 59 ? 14.636 -4.485 1.725 1.00 0.39 59 PRO A N 12
ATOM 14496 C CA . PRO A 1 59 ? 13.750 -4.600 0.564 1.00 0.33 59 PRO A CA 12
ATOM 14497 C C . PRO A 1 59 ? 12.821 -3.401 0.435 1.00 0.26 59 PRO A C 12
ATOM 14498 O O . PRO A 1 59 ? 12.330 -2.875 1.434 1.00 0.27 59 PRO A O 12
ATOM 14509 N N . GLN A 1 60 ? 12.584 -2.971 -0.792 1.00 0.22 60 GLN A N 12
ATOM 14510 C CA . GLN A 1 60 ? 11.731 -1.819 -1.031 1.00 0.20 60 GLN A CA 12
ATOM 14511 C C . GLN A 1 60 ? 10.526 -2.208 -1.872 1.00 0.17 60 GLN A C 12
ATOM 14512 O O . GLN A 1 60 ? 10.613 -3.073 -2.740 1.00 0.21 60 GLN A O 12
ATOM 14526 N N . ALA A 1 61 ? 9.402 -1.578 -1.593 1.00 0.14 61 ALA A N 12
ATOM 14527 C CA . ALA A 1 61 ? 8.188 -1.817 -2.341 1.00 0.13 61 ALA A CA 12
ATOM 14528 C C . ALA A 1 61 ? 8.177 -0.966 -3.598 1.00 0.14 61 ALA A C 12
ATOM 14529 O O . ALA A 1 61 ? 8.117 0.262 -3.532 1.00 0.15 61 ALA A O 12
ATOM 14536 N N . GLN A 1 62 ? 8.266 -1.626 -4.735 1.00 0.16 62 GLN A N 12
ATOM 14537 C CA . GLN A 1 62 ? 8.247 -0.954 -6.021 1.00 0.18 62 GLN A CA 12
ATOM 14538 C C . GLN A 1 62 ? 6.914 -1.208 -6.695 1.00 0.18 62 GLN A C 12
ATOM 14539 O O . GLN A 1 62 ? 6.356 -2.294 -6.557 1.00 0.20 62 GLN A O 12
ATOM 14553 N N . GLN A 1 63 ? 6.409 -0.212 -7.417 1.00 0.20 63 GLN A N 12
ATOM 14554 C CA . GLN A 1 63 ? 5.119 -0.328 -8.090 1.00 0.23 63 GLN A CA 12
ATOM 14555 C C . GLN A 1 63 ? 4.047 -0.710 -7.074 1.00 0.22 63 GLN A C 12
ATOM 14556 O O . GLN A 1 63 ? 3.420 -1.765 -7.165 1.00 0.28 63 GLN A O 12
ATOM 14570 N N . VAL A 1 64 ? 3.852 0.165 -6.105 1.00 0.19 64 VAL A N 12
ATOM 14571 C CA . VAL A 1 64 ? 3.015 -0.132 -4.955 1.00 0.19 64 VAL A CA 12
ATOM 14572 C C . VAL A 1 64 ? 1.560 0.232 -5.223 1.00 0.25 64 VAL A C 12
ATOM 14573 O O . VAL A 1 64 ? 1.186 1.401 -5.203 1.00 0.44 64 VAL A O 12
ATOM 14586 N N . HIS A 1 65 ? 0.748 -0.777 -5.462 1.00 0.22 65 HIS A N 12
ATOM 14587 C CA . HIS A 1 65 ? -0.659 -0.586 -5.771 1.00 0.27 65 HIS A CA 12
ATOM 14588 C C . HIS A 1 65 ? -1.504 -0.947 -4.558 1.00 0.26 65 HIS A C 12
ATOM 14589 O O . HIS A 1 65 ? -1.473 -2.080 -4.088 1.00 0.27 65 HIS A O 12
ATOM 14604 N N . ALA A 1 66 ? -2.256 0.015 -4.058 1.00 0.31 66 ALA A N 12
ATOM 14605 C CA . ALA A 1 66 ? -3.059 -0.186 -2.862 1.00 0.36 66 ALA A CA 12
ATOM 14606 C C . ALA A 1 66 ? -4.200 -1.161 -3.119 1.00 0.40 66 ALA A C 12
ATOM 14607 O O . ALA A 1 66 ? -4.852 -1.108 -4.164 1.00 0.50 66 ALA A O 12
ATOM 14614 N N . LEU A 1 67 ? -4.431 -2.047 -2.164 1.00 0.38 67 LEU A N 12
ATOM 14615 C CA . LEU A 1 67 ? -5.459 -3.062 -2.299 1.00 0.42 67 LEU A CA 12
ATOM 14616 C C . LEU A 1 67 ? -6.674 -2.729 -1.450 1.00 0.49 67 LEU A C 12
ATOM 14617 O O . LEU A 1 67 ? -6.626 -2.792 -0.220 1.00 1.06 67 LEU A O 12
ATOM 14633 N N . GLY A 1 68 ? -7.764 -2.383 -2.113 1.00 1.08 68 GLY A N 12
ATOM 14634 C CA . GLY A 1 68 ? -9.018 -2.195 -1.419 1.00 1.27 68 GLY A CA 12
ATOM 14635 C C . GLY A 1 68 ? -9.711 -3.520 -1.200 1.00 2.04 68 GLY A C 12
ATOM 14636 O O . GLY A 1 68 ? -10.668 -3.619 -0.434 1.00 2.96 68 GLY A O 12
ATOM 14640 N N . GLY A 1 69 ? -9.212 -4.540 -1.883 1.00 2.43 69 GLY A N 12
ATOM 14641 C CA . GLY A 1 69 ? -9.756 -5.870 -1.756 1.00 3.61 69 GLY A CA 12
ATOM 14642 C C . GLY A 1 69 ? -10.063 -6.472 -3.107 1.00 4.19 69 GLY A C 12
ATOM 14643 O O . GLY A 1 69 ? -9.349 -6.221 -4.081 1.00 4.57 69 GLY A O 12
ATOM 14647 N N . GLU A 1 70 ? -11.124 -7.257 -3.178 1.00 4.74 70 GLU A N 12
ATOM 14648 C CA . GLU A 1 70 ? -11.542 -7.852 -4.438 1.00 5.66 70 GLU A CA 12
ATOM 14649 C C . GLU A 1 70 ? -12.576 -6.964 -5.119 1.00 5.69 70 GLU A C 12
ATOM 14650 O O . GLU A 1 70 ? -12.866 -7.119 -6.308 1.00 6.25 70 GLU A O 12
ATOM 14662 N N . ASN A 1 71 ? -13.118 -6.026 -4.358 1.00 5.41 71 ASN A N 12
ATOM 14663 C CA . ASN A 1 71 ? -14.079 -5.067 -4.883 1.00 5.76 71 ASN A CA 12
ATOM 14664 C C . ASN A 1 71 ? -13.365 -3.777 -5.250 1.00 6.23 71 ASN A C 12
ATOM 14665 O O . ASN A 1 71 ? -12.893 -3.053 -4.372 1.00 6.60 71 ASN A O 12
ATOM 14676 N N . LEU A 1 72 ? -13.263 -3.501 -6.542 1.00 6.57 72 LEU A N 12
ATOM 14677 C CA . LEU A 1 72 ? -12.595 -2.294 -7.011 1.00 7.33 72 LEU A CA 12
ATOM 14678 C C . LEU A 1 72 ? -13.120 -1.886 -8.381 1.00 7.88 72 LEU A C 12
ATOM 14679 O O . LEU A 1 72 ? -13.627 -2.716 -9.139 1.00 8.35 72 LEU A O 12
ATOM 14695 N N . TYR A 1 73 ? -13.000 -0.604 -8.685 1.00 8.05 73 TYR A N 12
ATOM 14696 C CA . TYR A 1 73 ? -13.392 -0.082 -9.984 1.00 8.83 73 TYR A CA 12
ATOM 14697 C C . TYR A 1 73 ? -12.237 -0.238 -10.968 1.00 9.55 73 TYR A C 12
ATOM 14698 O O . TYR A 1 73 ? -11.071 -0.109 -10.587 1.00 9.76 73 TYR A O 12
ATOM 14716 N N . PHE A 1 74 ? -12.575 -0.524 -12.223 1.00 10.13 74 PHE A N 12
ATOM 14717 C CA . PHE A 1 74 ? -11.587 -0.761 -13.275 1.00 11.00 74 PHE A CA 12
ATOM 14718 C C . PHE A 1 74 ? -10.578 0.379 -13.361 1.00 11.73 74 PHE A C 12
ATOM 14719 O O . PHE A 1 74 ? -10.949 1.552 -13.348 1.00 12.35 74 PHE A O 12
ATOM 14736 N N . GLN A 1 75 ? -9.304 0.017 -13.454 1.00 11.83 75 GLN A N 12
ATOM 14737 C CA . GLN A 1 75 ? -8.215 0.984 -13.413 1.00 12.66 75 GLN A CA 12
ATOM 14738 C C . GLN A 1 75 ? -8.120 1.767 -14.718 1.00 13.30 75 GLN A C 12
ATOM 14739 O O . GLN A 1 75 ? -8.190 1.195 -15.807 1.00 13.74 75 GLN A O 12
ATOM 14753 N N . GLY A 1 76 ? -7.961 3.077 -14.596 1.00 13.52 76 GLY A N 12
ATOM 14754 C CA . GLY A 1 76 ? -7.785 3.914 -15.761 1.00 14.29 76 GLY A CA 12
ATOM 14755 C C . GLY A 1 76 ? -9.086 4.193 -16.477 1.00 15.03 76 GLY A C 12
ATOM 14756 O O . GLY A 1 76 ? -10.167 3.949 -15.941 1.00 15.18 76 GLY A O 12
ATOM 14760 N N . HIS A 1 77 ? -8.982 4.701 -17.692 1.00 15.64 77 HIS A N 12
ATOM 14761 C CA . HIS A 1 77 ? -10.153 5.019 -18.491 1.00 16.51 77 HIS A CA 12
ATOM 14762 C C . HIS A 1 77 ? -10.244 4.063 -19.682 1.00 16.99 77 HIS A C 12
ATOM 14763 O O . HIS A 1 77 ? -10.234 4.484 -20.838 1.00 17.49 77 HIS A O 12
ATOM 14778 N N . HIS A 1 78 ? -10.315 2.765 -19.374 1.00 16.97 78 HIS A N 12
ATOM 14779 C CA . HIS A 1 78 ? -10.393 1.712 -20.391 1.00 17.58 78 HIS A CA 12
ATOM 14780 C C . HIS A 1 78 ? -9.221 1.799 -21.362 1.00 18.02 78 HIS A C 12
ATOM 14781 O O . HIS A 1 78 ? -9.384 1.616 -22.567 1.00 18.40 78 HIS A O 12
ATOM 14796 N N . HIS A 1 79 ? -8.040 2.074 -20.835 1.00 18.10 79 HIS A N 12
ATOM 14797 C CA . HIS A 1 79 ? -6.859 2.249 -21.670 1.00 18.64 79 HIS A CA 12
ATOM 14798 C C . HIS A 1 79 ? -6.254 0.893 -22.016 1.00 19.20 79 HIS A C 12
ATOM 14799 O O . HIS A 1 79 ? -5.743 0.691 -23.115 1.00 19.63 79 HIS A O 12
ATOM 14814 N N . HIS A 1 80 ? -6.335 -0.036 -21.077 1.00 19.30 80 HIS A N 12
ATOM 14815 C CA . HIS A 1 80 ? -5.817 -1.380 -21.289 1.00 19.92 80 HIS A CA 12
ATOM 14816 C C . HIS A 1 80 ? -6.855 -2.229 -22.016 1.00 20.43 80 HIS A C 12
ATOM 14817 O O . HIS A 1 80 ? -7.712 -2.850 -21.388 1.00 20.73 80 HIS A O 12
ATOM 14832 N N . HIS A 1 81 ? -6.785 -2.241 -23.339 1.00 20.63 81 HIS A N 12
ATOM 14833 C CA . HIS A 1 81 ? -7.751 -2.977 -24.147 1.00 21.22 81 HIS A CA 12
ATOM 14834 C C . HIS A 1 81 ? -7.097 -3.510 -25.415 1.00 21.95 81 HIS A C 12
ATOM 14835 O O . HIS A 1 81 ? -5.994 -3.097 -25.772 1.00 22.36 81 HIS A O 12
ATOM 14850 N N . HIS A 1 82 ? -7.787 -4.411 -26.096 1.00 22.20 82 HIS A N 12
ATOM 14851 C CA . HIS A 1 82 ? -7.296 -4.965 -27.349 1.00 22.98 82 HIS A CA 12
ATOM 14852 C C . HIS A 1 82 ? -7.998 -4.297 -28.520 1.00 23.64 82 HIS A C 12
ATOM 14853 O O . HIS A 1 82 ? -7.365 -3.457 -29.194 1.00 23.99 82 HIS A O 12
ATOM 14869 N N . MET A 1 1 ? 6.771 -10.069 -7.926 1.00 1.37 1 MET A N 13
ATOM 14870 C CA . MET A 1 1 ? 5.676 -9.274 -7.327 1.00 0.85 1 MET A CA 13
ATOM 14871 C C . MET A 1 1 ? 5.206 -9.912 -6.028 1.00 0.72 1 MET A C 13
ATOM 14872 O O . MET A 1 1 ? 5.186 -11.136 -5.898 1.00 1.11 1 MET A O 13
ATOM 14888 N N . ALA A 1 2 ? 4.834 -9.078 -5.076 1.00 0.36 2 ALA A N 13
ATOM 14889 C CA . ALA A 1 2 ? 4.374 -9.534 -3.779 1.00 0.26 2 ALA A CA 13
ATOM 14890 C C . ALA A 1 2 ? 3.179 -8.711 -3.335 1.00 0.23 2 ALA A C 13
ATOM 14891 O O . ALA A 1 2 ? 2.840 -7.707 -3.962 1.00 0.35 2 ALA A O 13
ATOM 14898 N N . GLN A 1 3 ? 2.542 -9.137 -2.262 1.00 0.22 3 GLN A N 13
ATOM 14899 C CA . GLN A 1 3 ? 1.407 -8.416 -1.717 1.00 0.21 3 GLN A CA 13
ATOM 14900 C C . GLN A 1 3 ? 1.483 -8.414 -0.208 1.00 0.21 3 GLN A C 13
ATOM 14901 O O . GLN A 1 3 ? 2.252 -9.169 0.384 1.00 0.23 3 GLN A O 13
ATOM 14915 N N . GLY A 1 4 ? 0.700 -7.558 0.409 1.00 0.21 4 GLY A N 13
ATOM 14916 C CA . GLY A 1 4 ? 0.701 -7.472 1.842 1.00 0.24 4 GLY A CA 13
ATOM 14917 C C . GLY A 1 4 ? -0.208 -6.388 2.351 1.00 0.24 4 GLY A C 13
ATOM 14918 O O . GLY A 1 4 ? -1.239 -6.088 1.747 1.00 0.27 4 GLY A O 13
ATOM 14922 N N . THR A 1 5 ? 0.182 -5.799 3.459 1.00 0.24 5 THR A N 13
ATOM 14923 C CA . THR A 1 5 ? -0.588 -4.746 4.082 1.00 0.25 5 THR A CA 13
ATOM 14924 C C . THR A 1 5 ? 0.350 -3.675 4.607 1.00 0.22 5 THR A C 13
ATOM 14925 O O . THR A 1 5 ? 1.231 -3.963 5.416 1.00 0.22 5 THR A O 13
ATOM 14936 N N . VAL A 1 6 ? 0.188 -2.454 4.128 1.00 0.21 6 VAL A N 13
ATOM 14937 C CA . VAL A 1 6 ? 1.012 -1.356 4.595 1.00 0.19 6 VAL A CA 13
ATOM 14938 C C . VAL A 1 6 ? 0.734 -1.090 6.070 1.00 0.19 6 VAL A C 13
ATOM 14939 O O . VAL A 1 6 ? -0.359 -0.676 6.452 1.00 0.21 6 VAL A O 13
ATOM 14952 N N . LYS A 1 7 ? 1.736 -1.372 6.894 1.00 0.20 7 LYS A N 13
ATOM 14953 C CA . LYS A 1 7 ? 1.597 -1.276 8.335 1.00 0.24 7 LYS A CA 13
ATOM 14954 C C . LYS A 1 7 ? 1.484 0.178 8.757 1.00 0.22 7 LYS A C 13
ATOM 14955 O O . LYS A 1 7 ? 0.879 0.491 9.775 1.00 0.24 7 LYS A O 13
ATOM 14974 N N . TRP A 1 8 ? 2.104 1.049 7.971 1.00 0.20 8 TRP A N 13
ATOM 14975 C CA . TRP A 1 8 ? 1.977 2.487 8.139 1.00 0.21 8 TRP A CA 13
ATOM 14976 C C . TRP A 1 8 ? 2.663 3.189 6.984 1.00 0.20 8 TRP A C 13
ATOM 14977 O O . TRP A 1 8 ? 3.621 2.664 6.409 1.00 0.18 8 TRP A O 13
ATOM 14998 N N . PHE A 1 9 ? 2.167 4.357 6.631 1.00 0.22 9 PHE A N 13
ATOM 14999 C CA . PHE A 1 9 ? 2.784 5.140 5.583 1.00 0.21 9 PHE A CA 13
ATOM 15000 C C . PHE A 1 9 ? 2.754 6.614 5.934 1.00 0.25 9 PHE A C 13
ATOM 15001 O O . PHE A 1 9 ? 1.694 7.182 6.191 1.00 0.33 9 PHE A O 13
ATOM 15018 N N . ASN A 1 10 ? 3.923 7.221 5.938 1.00 0.27 10 ASN A N 13
ATOM 15019 C CA . ASN A 1 10 ? 4.048 8.639 6.211 1.00 0.34 10 ASN A CA 13
ATOM 15020 C C . ASN A 1 10 ? 3.861 9.412 4.915 1.00 0.37 10 ASN A C 13
ATOM 15021 O O . ASN A 1 10 ? 4.767 9.482 4.086 1.00 0.44 10 ASN A O 13
ATOM 15032 N N . ALA A 1 11 ? 2.676 9.977 4.745 1.00 0.41 11 ALA A N 13
ATOM 15033 C CA . ALA A 1 11 ? 2.313 10.659 3.509 1.00 0.51 11 ALA A CA 13
ATOM 15034 C C . ALA A 1 11 ? 3.049 11.984 3.362 1.00 0.57 11 ALA A C 13
ATOM 15035 O O . ALA A 1 11 ? 3.222 12.490 2.253 1.00 0.68 11 ALA A O 13
ATOM 15042 N N . GLU A 1 12 ? 3.490 12.534 4.484 1.00 0.57 12 GLU A N 13
ATOM 15043 C CA . GLU A 1 12 ? 4.184 13.811 4.484 1.00 0.69 12 GLU A CA 13
ATOM 15044 C C . GLU A 1 12 ? 5.588 13.639 3.941 1.00 0.62 12 GLU A C 13
ATOM 15045 O O . GLU A 1 12 ? 6.047 14.410 3.100 1.00 0.66 12 GLU A O 13
ATOM 15057 N N . LYS A 1 13 ? 6.257 12.608 4.427 1.00 0.57 13 LYS A N 13
ATOM 15058 C CA . LYS A 1 13 ? 7.630 12.344 4.045 1.00 0.57 13 LYS A CA 13
ATOM 15059 C C . LYS A 1 13 ? 7.686 11.519 2.770 1.00 0.49 13 LYS A C 13
ATOM 15060 O O . LYS A 1 13 ? 8.618 11.639 1.973 1.00 0.53 13 LYS A O 13
ATOM 15079 N N . GLY A 1 14 ? 6.672 10.692 2.585 1.00 0.41 14 GLY A N 13
ATOM 15080 C CA . GLY A 1 14 ? 6.571 9.895 1.385 1.00 0.37 14 GLY A CA 13
ATOM 15081 C C . GLY A 1 14 ? 7.232 8.537 1.517 1.00 0.29 14 GLY A C 13
ATOM 15082 O O . GLY A 1 14 ? 7.753 8.002 0.538 1.00 0.25 14 GLY A O 13
ATOM 15086 N N . PHE A 1 15 ? 7.219 7.973 2.717 1.00 0.28 15 PHE A N 13
ATOM 15087 C CA . PHE A 1 15 ? 7.763 6.639 2.924 1.00 0.24 15 PHE A CA 13
ATOM 15088 C C . PHE A 1 15 ? 7.002 5.909 4.021 1.00 0.22 15 PHE A C 13
ATOM 15089 O O . PHE A 1 15 ? 6.277 6.527 4.799 1.00 0.29 15 PHE A O 13
ATOM 15106 N N . GLY A 1 16 ? 7.161 4.596 4.072 1.00 0.18 16 GLY A N 13
ATOM 15107 C CA . GLY A 1 16 ? 6.471 3.797 5.061 1.00 0.17 16 GLY A CA 13
ATOM 15108 C C . GLY A 1 16 ? 6.947 2.363 5.055 1.00 0.16 16 GLY A C 13
ATOM 15109 O O . GLY A 1 16 ? 8.022 2.069 4.534 1.00 0.16 16 GLY A O 13
ATOM 15113 N N . PHE A 1 17 ? 6.148 1.470 5.620 1.00 0.16 17 PHE A N 13
ATOM 15114 C CA . PHE A 1 17 ? 6.485 0.053 5.652 1.00 0.16 17 PHE A CA 13
ATOM 15115 C C . PHE A 1 17 ? 5.263 -0.807 5.380 1.00 0.16 17 PHE A C 13
ATOM 15116 O O . PHE A 1 17 ? 4.144 -0.456 5.753 1.00 0.22 17 PHE A O 13
ATOM 15133 N N . ILE A 1 18 ? 5.490 -1.927 4.722 1.00 0.13 18 ILE A N 13
ATOM 15134 C CA . ILE A 1 18 ? 4.444 -2.895 4.458 1.00 0.14 18 ILE A CA 13
ATOM 15135 C C . ILE A 1 18 ? 4.771 -4.218 5.120 1.00 0.16 18 ILE A C 13
ATOM 15136 O O . ILE A 1 18 ? 5.935 -4.613 5.196 1.00 0.17 18 ILE A O 13
ATOM 15152 N N . ALA A 1 19 ? 3.745 -4.880 5.619 1.00 0.19 19 ALA A N 13
ATOM 15153 C CA . ALA A 1 19 ? 3.871 -6.237 6.107 1.00 0.21 19 ALA A CA 13
ATOM 15154 C C . ALA A 1 19 ? 3.348 -7.198 5.044 1.00 0.21 19 ALA A C 13
ATOM 15155 O O . ALA A 1 19 ? 2.143 -7.431 4.941 1.00 0.23 19 ALA A O 13
ATOM 15162 N N . PRO A 1 20 ? 4.252 -7.720 4.205 1.00 0.20 20 PRO A N 13
ATOM 15163 C CA . PRO A 1 20 ? 3.903 -8.630 3.109 1.00 0.21 20 PRO A CA 13
ATOM 15164 C C . PRO A 1 20 ? 3.186 -9.885 3.581 1.00 0.25 20 PRO A C 13
ATOM 15165 O O . PRO A 1 20 ? 3.475 -10.421 4.647 1.00 0.29 20 PRO A O 13
ATOM 15176 N N . ASP A 1 21 ? 2.257 -10.355 2.765 1.00 0.26 21 ASP A N 13
ATOM 15177 C CA . ASP A 1 21 ? 1.567 -11.612 3.015 1.00 0.31 21 ASP A CA 13
ATOM 15178 C C . ASP A 1 21 ? 2.512 -12.763 2.698 1.00 0.35 21 ASP A C 13
ATOM 15179 O O . ASP A 1 21 ? 2.266 -13.918 3.044 1.00 0.42 21 ASP A O 13
ATOM 15188 N N . ASP A 1 22 ? 3.611 -12.404 2.045 1.00 0.38 22 ASP A N 13
ATOM 15189 C CA . ASP A 1 22 ? 4.667 -13.334 1.654 1.00 0.51 22 ASP A CA 13
ATOM 15190 C C . ASP A 1 22 ? 5.536 -13.750 2.842 1.00 0.56 22 ASP A C 13
ATOM 15191 O O . ASP A 1 22 ? 6.695 -14.126 2.670 1.00 0.67 22 ASP A O 13
ATOM 15200 N N . GLY A 1 23 ? 4.981 -13.669 4.044 1.00 0.52 23 GLY A N 13
ATOM 15201 C CA . GLY A 1 23 ? 5.726 -14.039 5.231 1.00 0.61 23 GLY A CA 13
ATOM 15202 C C . GLY A 1 23 ? 6.224 -12.841 6.009 1.00 0.56 23 GLY A C 13
ATOM 15203 O O . GLY A 1 23 ? 7.193 -12.937 6.763 1.00 0.66 23 GLY A O 13
ATOM 15207 N N . SER A 1 24 ? 5.552 -11.713 5.811 1.00 0.48 24 SER A N 13
ATOM 15208 C CA . SER A 1 24 ? 5.805 -10.492 6.569 1.00 0.50 24 SER A CA 13
ATOM 15209 C C . SER A 1 24 ? 7.267 -10.060 6.513 1.00 0.50 24 SER A C 13
ATOM 15210 O O . SER A 1 24 ? 7.871 -9.733 7.535 1.00 0.62 24 SER A O 13
ATOM 15218 N N . ALA A 1 25 ? 7.833 -10.060 5.317 1.00 0.52 25 ALA A N 13
ATOM 15219 C CA . ALA A 1 25 ? 9.156 -9.497 5.110 1.00 0.56 25 ALA A CA 13
ATOM 15220 C C . ALA A 1 25 ? 9.040 -7.985 5.022 1.00 0.69 25 ALA A C 13
ATOM 15221 O O . ALA A 1 25 ? 9.030 -7.427 3.925 1.00 1.42 25 ALA A O 13
ATOM 15228 N N . ASP A 1 26 ? 8.920 -7.353 6.193 1.00 0.34 26 ASP A N 13
ATOM 15229 C CA . ASP A 1 26 ? 8.649 -5.915 6.316 1.00 0.32 26 ASP A CA 13
ATOM 15230 C C . ASP A 1 26 ? 9.412 -5.112 5.279 1.00 0.23 26 ASP A C 13
ATOM 15231 O O . ASP A 1 26 ? 10.633 -4.976 5.348 1.00 0.32 26 ASP A O 13
ATOM 15240 N N . VAL A 1 27 ? 8.676 -4.598 4.317 1.00 0.15 27 VAL A N 13
ATOM 15241 C CA . VAL A 1 27 ? 9.264 -3.929 3.179 1.00 0.14 27 VAL A CA 13
ATOM 15242 C C . VAL A 1 27 ? 9.071 -2.417 3.274 1.00 0.13 27 VAL A C 13
ATOM 15243 O O . VAL A 1 27 ? 8.016 -1.937 3.692 1.00 0.16 27 VAL A O 13
ATOM 15256 N N . PHE A 1 28 ? 10.104 -1.681 2.897 1.00 0.14 28 PHE A N 13
ATOM 15257 C CA . PHE A 1 28 ? 10.098 -0.228 2.969 1.00 0.17 28 PHE A CA 13
ATOM 15258 C C . PHE A 1 28 ? 9.410 0.364 1.747 1.00 0.15 28 PHE A C 13
ATOM 15259 O O . PHE A 1 28 ? 9.732 0.015 0.616 1.00 0.17 28 PHE A O 13
ATOM 15276 N N . VAL A 1 29 ? 8.468 1.260 1.977 1.00 0.14 29 VAL A N 13
ATOM 15277 C CA . VAL A 1 29 ? 7.730 1.876 0.886 1.00 0.14 29 VAL A CA 13
ATOM 15278 C C . VAL A 1 29 ? 8.215 3.294 0.651 1.00 0.16 29 VAL A C 13
ATOM 15279 O O . VAL A 1 29 ? 8.629 3.979 1.585 1.00 0.21 29 VAL A O 13
ATOM 15292 N N . HIS A 1 30 ? 8.151 3.730 -0.592 1.00 0.21 30 HIS A N 13
ATOM 15293 C CA . HIS A 1 30 ? 8.532 5.081 -0.948 1.00 0.23 30 HIS A CA 13
ATOM 15294 C C . HIS A 1 30 ? 7.590 5.599 -2.028 1.00 0.20 30 HIS A C 13
ATOM 15295 O O . HIS A 1 30 ? 7.301 4.902 -2.999 1.00 0.22 30 HIS A O 13
ATOM 15310 N N . TYR A 1 31 ? 7.109 6.824 -1.827 1.00 0.20 31 TYR A N 13
ATOM 15311 C CA . TYR A 1 31 ? 6.011 7.395 -2.610 1.00 0.23 31 TYR A CA 13
ATOM 15312 C C . TYR A 1 31 ? 6.232 7.321 -4.118 1.00 0.24 31 TYR A C 13
ATOM 15313 O O . TYR A 1 31 ? 5.285 7.119 -4.867 1.00 0.30 31 TYR A O 13
ATOM 15331 N N . SER A 1 32 ? 7.471 7.479 -4.563 1.00 0.25 32 SER A N 13
ATOM 15332 C CA . SER A 1 32 ? 7.765 7.509 -5.989 1.00 0.31 32 SER A CA 13
ATOM 15333 C C . SER A 1 32 ? 7.551 6.137 -6.619 1.00 0.29 32 SER A C 13
ATOM 15334 O O . SER A 1 32 ? 7.388 6.016 -7.832 1.00 0.35 32 SER A O 13
ATOM 15342 N N . GLU A 1 33 ? 7.538 5.111 -5.782 1.00 0.24 33 GLU A N 13
ATOM 15343 C CA . GLU A 1 33 ? 7.356 3.750 -6.243 1.00 0.24 33 GLU A CA 13
ATOM 15344 C C . GLU A 1 33 ? 5.880 3.391 -6.263 1.00 0.22 33 GLU A C 13
ATOM 15345 O O . GLU A 1 33 ? 5.470 2.429 -6.910 1.00 0.24 33 GLU A O 13
ATOM 15357 N N . ILE A 1 34 ? 5.086 4.175 -5.553 1.00 0.21 34 ILE A N 13
ATOM 15358 C CA . ILE A 1 34 ? 3.657 3.945 -5.478 1.00 0.23 34 ILE A CA 13
ATOM 15359 C C . ILE A 1 34 ? 2.980 4.388 -6.764 1.00 0.27 34 ILE A C 13
ATOM 15360 O O . ILE A 1 34 ? 3.271 5.457 -7.298 1.00 0.28 34 ILE A O 13
ATOM 15376 N N . GLN A 1 35 ? 2.093 3.547 -7.257 1.00 0.33 35 GLN A N 13
ATOM 15377 C CA . GLN A 1 35 ? 1.353 3.830 -8.468 1.00 0.39 35 GLN A CA 13
ATOM 15378 C C . GLN A 1 35 ? -0.126 3.968 -8.132 1.00 0.55 35 GLN A C 13
ATOM 15379 O O . GLN A 1 35 ? -0.872 2.989 -8.168 1.00 0.79 35 GLN A O 13
ATOM 15393 N N . GLY A 1 36 ? -0.543 5.175 -7.795 1.00 0.79 36 GLY A N 13
ATOM 15394 C CA . GLY A 1 36 ? -1.897 5.378 -7.323 1.00 1.02 36 GLY A CA 13
ATOM 15395 C C . GLY A 1 36 ? -2.750 6.176 -8.286 1.00 0.85 36 GLY A C 13
ATOM 15396 O O . GLY A 1 36 ? -2.429 6.298 -9.468 1.00 0.97 36 GLY A O 13
ATOM 15400 N N . ASN A 1 37 ? -3.829 6.741 -7.765 1.00 0.90 37 ASN A N 13
ATOM 15401 C CA . ASN A 1 37 ? -4.791 7.496 -8.566 1.00 1.09 37 ASN A CA 13
ATOM 15402 C C . ASN A 1 37 ? -4.390 8.964 -8.657 1.00 1.06 37 ASN A C 13
ATOM 15403 O O . ASN A 1 37 ? -5.235 9.858 -8.601 1.00 1.31 37 ASN A O 13
ATOM 15414 N N . GLY A 1 38 ? -3.101 9.206 -8.813 1.00 0.94 38 GLY A N 13
ATOM 15415 C CA . GLY A 1 38 ? -2.593 10.560 -8.768 1.00 1.12 38 GLY A CA 13
ATOM 15416 C C . GLY A 1 38 ? -2.026 10.876 -7.403 1.00 0.99 38 GLY A C 13
ATOM 15417 O O . GLY A 1 38 ? -1.217 11.788 -7.242 1.00 1.26 38 GLY A O 13
ATOM 15421 N N . PHE A 1 39 ? -2.463 10.110 -6.417 1.00 0.75 39 PHE A N 13
ATOM 15422 C CA . PHE A 1 39 ? -1.936 10.213 -5.072 1.00 0.69 39 PHE A CA 13
ATOM 15423 C C . PHE A 1 39 ? -1.051 9.018 -4.780 1.00 0.54 39 PHE A C 13
ATOM 15424 O O . PHE A 1 39 ? -1.533 7.891 -4.649 1.00 0.74 39 PHE A O 13
ATOM 15441 N N . ARG A 1 40 ? 0.244 9.259 -4.700 1.00 0.43 40 ARG A N 13
ATOM 15442 C CA . ARG A 1 40 ? 1.192 8.202 -4.403 1.00 0.40 40 ARG A CA 13
ATOM 15443 C C . ARG A 1 40 ? 1.325 8.039 -2.898 1.00 0.36 40 ARG A C 13
ATOM 15444 O O . ARG A 1 40 ? 2.388 8.272 -2.320 1.00 0.38 40 ARG A O 13
ATOM 15465 N N . THR A 1 41 ? 0.228 7.653 -2.275 1.00 0.35 41 THR A N 13
ATOM 15466 C CA . THR A 1 41 ? 0.168 7.524 -0.836 1.00 0.33 41 THR A CA 13
ATOM 15467 C C . THR A 1 41 ? -0.528 6.235 -0.428 1.00 0.32 41 THR A C 13
ATOM 15468 O O . THR A 1 41 ? -1.262 5.635 -1.216 1.00 0.41 41 THR A O 13
ATOM 15479 N N . LEU A 1 42 ? -0.289 5.816 0.802 1.00 0.28 42 LEU A N 13
ATOM 15480 C CA . LEU A 1 42 ? -0.887 4.606 1.336 1.00 0.27 42 LEU A CA 13
ATOM 15481 C C . LEU A 1 42 ? -1.469 4.871 2.713 1.00 0.30 42 LEU A C 13
ATOM 15482 O O . LEU A 1 42 ? -1.095 5.839 3.381 1.00 0.35 42 LEU A O 13
ATOM 15498 N N . GLU A 1 43 ? -2.374 4.006 3.129 1.00 0.33 43 GLU A N 13
ATOM 15499 C CA . GLU A 1 43 ? -3.026 4.135 4.420 1.00 0.36 43 GLU A CA 13
ATOM 15500 C C . GLU A 1 43 ? -2.557 3.041 5.360 1.00 0.34 43 GLU A C 13
ATOM 15501 O O . GLU A 1 43 ? -2.113 1.987 4.930 1.00 0.41 43 GLU A O 13
ATOM 15513 N N . GLU A 1 44 ? -2.657 3.302 6.645 1.00 0.30 44 GLU A N 13
ATOM 15514 C CA . GLU A 1 44 ? -2.233 2.348 7.647 1.00 0.29 44 GLU A CA 13
ATOM 15515 C C . GLU A 1 44 ? -3.221 1.193 7.728 1.00 0.30 44 GLU A C 13
ATOM 15516 O O . GLU A 1 44 ? -4.428 1.407 7.857 1.00 0.37 44 GLU A O 13
ATOM 15528 N N . ASN A 1 45 ? -2.690 -0.023 7.640 1.00 0.32 45 ASN A N 13
ATOM 15529 C CA . ASN A 1 45 ? -3.492 -1.245 7.637 1.00 0.37 45 ASN A CA 13
ATOM 15530 C C . ASN A 1 45 ? -4.304 -1.333 6.358 1.00 0.36 45 ASN A C 13
ATOM 15531 O O . ASN A 1 45 ? -5.457 -1.772 6.352 1.00 0.43 45 ASN A O 13
ATOM 15542 N N . GLN A 1 46 ? -3.690 -0.886 5.279 1.00 0.34 46 GLN A N 13
ATOM 15543 C CA . GLN A 1 46 ? -4.280 -0.964 3.960 1.00 0.37 46 GLN A CA 13
ATOM 15544 C C . GLN A 1 46 ? -3.655 -2.112 3.187 1.00 0.32 46 GLN A C 13
ATOM 15545 O O . GLN A 1 46 ? -2.435 -2.260 3.161 1.00 0.28 46 GLN A O 13
ATOM 15559 N N . LYS A 1 47 ? -4.482 -2.939 2.579 1.00 0.35 47 LYS A N 13
ATOM 15560 C CA . LYS A 1 47 ? -3.974 -4.002 1.733 1.00 0.32 47 LYS A CA 13
ATOM 15561 C C . LYS A 1 47 ? -3.271 -3.401 0.533 1.00 0.28 47 LYS A C 13
ATOM 15562 O O . LYS A 1 47 ? -3.709 -2.382 -0.005 1.00 0.31 47 LYS A O 13
ATOM 15581 N N . VAL A 1 48 ? -2.183 -4.016 0.120 1.00 0.25 48 VAL A N 13
ATOM 15582 C CA . VAL A 1 48 ? -1.353 -3.436 -0.910 1.00 0.23 48 VAL A CA 13
ATOM 15583 C C . VAL A 1 48 ? -0.579 -4.506 -1.679 1.00 0.21 48 VAL A C 13
ATOM 15584 O O . VAL A 1 48 ? -0.303 -5.590 -1.165 1.00 0.21 48 VAL A O 13
ATOM 15597 N N . GLU A 1 49 ? -0.269 -4.186 -2.917 1.00 0.21 49 GLU A N 13
ATOM 15598 C CA . GLU A 1 49 ? 0.511 -5.034 -3.795 1.00 0.21 49 GLU A CA 13
ATOM 15599 C C . GLU A 1 49 ? 1.769 -4.277 -4.205 1.00 0.22 49 GLU A C 13
ATOM 15600 O O . GLU A 1 49 ? 1.742 -3.054 -4.295 1.00 0.31 49 GLU A O 13
ATOM 15612 N N . PHE A 1 50 ? 2.868 -4.979 -4.435 1.00 0.18 50 PHE A N 13
ATOM 15613 C CA . PHE A 1 50 ? 4.141 -4.314 -4.696 1.00 0.17 50 PHE A CA 13
ATOM 15614 C C . PHE A 1 50 ? 5.176 -5.275 -5.272 1.00 0.18 50 PHE A C 13
ATOM 15615 O O . PHE A 1 50 ? 4.904 -6.456 -5.477 1.00 0.29 50 PHE A O 13
ATOM 15632 N N . GLU A 1 51 ? 6.353 -4.742 -5.552 1.00 0.20 51 GLU A N 13
ATOM 15633 C CA . GLU A 1 51 ? 7.481 -5.529 -6.018 1.00 0.22 51 GLU A CA 13
ATOM 15634 C C . GLU A 1 51 ? 8.676 -5.279 -5.110 1.00 0.21 51 GLU A C 13
ATOM 15635 O O . GLU A 1 51 ? 9.206 -4.170 -5.064 1.00 0.27 51 GLU A O 13
ATOM 15647 N N . ILE A 1 52 ? 9.092 -6.301 -4.384 1.00 0.22 52 ILE A N 13
ATOM 15648 C CA . ILE A 1 52 ? 10.158 -6.147 -3.408 1.00 0.22 52 ILE A CA 13
ATOM 15649 C C . ILE A 1 52 ? 11.526 -6.072 -4.072 1.00 0.24 52 ILE A C 13
ATOM 15650 O O . ILE A 1 52 ? 11.982 -7.025 -4.704 1.00 0.30 52 ILE A O 13
ATOM 15666 N N . GLY A 1 53 ? 12.159 -4.923 -3.927 1.00 0.24 53 GLY A N 13
ATOM 15667 C CA . GLY A 1 53 ? 13.523 -4.753 -4.365 1.00 0.26 53 GLY A CA 13
ATOM 15668 C C . GLY A 1 53 ? 14.432 -4.489 -3.189 1.00 0.29 53 GLY A C 13
ATOM 15669 O O . GLY A 1 53 ? 14.143 -4.923 -2.074 1.00 0.38 53 GLY A O 13
ATOM 15673 N N . GLU A 1 54 ? 15.506 -3.761 -3.414 1.00 0.32 54 GLU A N 13
ATOM 15674 C CA . GLU A 1 54 ? 16.422 -3.427 -2.343 1.00 0.41 54 GLU A CA 13
ATOM 15675 C C . GLU A 1 54 ? 16.745 -1.942 -2.361 1.00 0.46 54 GLU A C 13
ATOM 15676 O O . GLU A 1 54 ? 17.268 -1.414 -3.344 1.00 0.55 54 GLU A O 13
ATOM 15688 N N . GLY A 1 55 ? 16.418 -1.282 -1.269 1.00 0.52 55 GLY A N 13
ATOM 15689 C CA . GLY A 1 55 ? 16.641 0.136 -1.148 1.00 0.62 55 GLY A CA 13
ATOM 15690 C C . GLY A 1 55 ? 17.739 0.444 -0.157 1.00 0.72 55 GLY A C 13
ATOM 15691 O O . GLY A 1 55 ? 18.563 -0.421 0.150 1.00 0.77 55 GLY A O 13
ATOM 15695 N N . ALA A 1 56 ? 17.747 1.670 0.342 1.00 0.83 56 ALA A N 13
ATOM 15696 C CA . ALA A 1 56 ? 18.763 2.114 1.284 1.00 0.96 56 ALA A CA 13
ATOM 15697 C C . ALA A 1 56 ? 18.767 1.276 2.563 1.00 0.98 56 ALA A C 13
ATOM 15698 O O . ALA A 1 56 ? 19.826 1.009 3.132 1.00 1.13 56 ALA A O 13
ATOM 15705 N N . LYS A 1 57 ? 17.589 0.859 3.012 1.00 0.94 57 LYS A N 13
ATOM 15706 C CA . LYS A 1 57 ? 17.474 0.109 4.256 1.00 1.05 57 LYS A CA 13
ATOM 15707 C C . LYS A 1 57 ? 16.739 -1.211 4.051 1.00 0.93 57 LYS A C 13
ATOM 15708 O O . LYS A 1 57 ? 15.737 -1.488 4.712 1.00 1.40 57 LYS A O 13
ATOM 15727 N N . GLY A 1 58 ? 17.234 -2.018 3.127 1.00 0.68 58 GLY A N 13
ATOM 15728 C CA . GLY A 1 58 ? 16.685 -3.346 2.943 1.00 0.62 58 GLY A CA 13
ATOM 15729 C C . GLY A 1 58 ? 15.671 -3.405 1.825 1.00 0.49 58 GLY A C 13
ATOM 15730 O O . GLY A 1 58 ? 15.752 -2.630 0.876 1.00 0.56 58 GLY A O 13
ATOM 15734 N N . PRO A 1 59 ? 14.695 -4.318 1.909 1.00 0.39 59 PRO A N 13
ATOM 15735 C CA . PRO A 1 59 ? 13.690 -4.498 0.862 1.00 0.33 59 PRO A CA 13
ATOM 15736 C C . PRO A 1 59 ? 12.839 -3.252 0.646 1.00 0.26 59 PRO A C 13
ATOM 15737 O O . PRO A 1 59 ? 12.358 -2.636 1.597 1.00 0.27 59 PRO A O 13
ATOM 15748 N N . GLN A 1 60 ? 12.660 -2.891 -0.613 1.00 0.22 60 GLN A N 13
ATOM 15749 C CA . GLN A 1 60 ? 11.874 -1.722 -0.969 1.00 0.20 60 GLN A CA 13
ATOM 15750 C C . GLN A 1 60 ? 10.665 -2.135 -1.795 1.00 0.17 60 GLN A C 13
ATOM 15751 O O . GLN A 1 60 ? 10.755 -3.021 -2.643 1.00 0.21 60 GLN A O 13
ATOM 15765 N N . ALA A 1 61 ? 9.534 -1.515 -1.527 1.00 0.14 61 ALA A N 13
ATOM 15766 C CA . ALA A 1 61 ? 8.324 -1.786 -2.276 1.00 0.13 61 ALA A CA 13
ATOM 15767 C C . ALA A 1 61 ? 8.300 -0.945 -3.540 1.00 0.14 61 ALA A C 13
ATOM 15768 O O . ALA A 1 61 ? 8.134 0.271 -3.482 1.00 0.15 61 ALA A O 13
ATOM 15775 N N . GLN A 1 62 ? 8.498 -1.594 -4.673 1.00 0.16 62 GLN A N 13
ATOM 15776 C CA . GLN A 1 62 ? 8.500 -0.915 -5.957 1.00 0.18 62 GLN A CA 13
ATOM 15777 C C . GLN A 1 62 ? 7.189 -1.174 -6.674 1.00 0.18 62 GLN A C 13
ATOM 15778 O O . GLN A 1 62 ? 6.581 -2.223 -6.476 1.00 0.20 62 GLN A O 13
ATOM 15792 N N . GLN A 1 63 ? 6.756 -0.218 -7.494 1.00 0.20 63 GLN A N 13
ATOM 15793 C CA . GLN A 1 63 ? 5.513 -0.347 -8.254 1.00 0.23 63 GLN A CA 13
ATOM 15794 C C . GLN A 1 63 ? 4.360 -0.723 -7.331 1.00 0.22 63 GLN A C 13
ATOM 15795 O O . GLN A 1 63 ? 3.638 -1.691 -7.571 1.00 0.28 63 GLN A O 13
ATOM 15809 N N . VAL A 1 64 ? 4.199 0.055 -6.279 1.00 0.19 64 VAL A N 13
ATOM 15810 C CA . VAL A 1 64 ? 3.239 -0.258 -5.237 1.00 0.19 64 VAL A CA 13
ATOM 15811 C C . VAL A 1 64 ? 1.817 0.037 -5.702 1.00 0.25 64 VAL A C 13
ATOM 15812 O O . VAL A 1 64 ? 1.505 1.150 -6.121 1.00 0.44 64 VAL A O 13
ATOM 15825 N N . HIS A 1 65 ? 0.969 -0.974 -5.639 1.00 0.22 65 HIS A N 13
ATOM 15826 C CA . HIS A 1 65 ? -0.423 -0.851 -6.041 1.00 0.27 65 HIS A CA 13
ATOM 15827 C C . HIS A 1 65 ? -1.308 -1.055 -4.824 1.00 0.26 65 HIS A C 13
ATOM 15828 O O . HIS A 1 65 ? -1.249 -2.101 -4.185 1.00 0.27 65 HIS A O 13
ATOM 15843 N N . ALA A 1 66 ? -2.122 -0.073 -4.499 1.00 0.31 66 ALA A N 13
ATOM 15844 C CA . ALA A 1 66 ? -2.973 -0.167 -3.327 1.00 0.36 66 ALA A CA 13
ATOM 15845 C C . ALA A 1 66 ? -4.137 -1.116 -3.579 1.00 0.40 66 ALA A C 13
ATOM 15846 O O . ALA A 1 66 ? -4.830 -1.014 -4.589 1.00 0.50 66 ALA A O 13
ATOM 15853 N N . LEU A 1 67 ? -4.334 -2.048 -2.660 1.00 0.38 67 LEU A N 13
ATOM 15854 C CA . LEU A 1 67 ? -5.420 -3.012 -2.763 1.00 0.42 67 LEU A CA 13
ATOM 15855 C C . LEU A 1 67 ? -6.607 -2.552 -1.927 1.00 0.49 67 LEU A C 13
ATOM 15856 O O . LEU A 1 67 ? -7.765 -2.779 -2.280 1.00 1.06 67 LEU A O 13
ATOM 15872 N N . GLY A 1 68 ? -6.312 -1.894 -0.817 1.00 1.08 68 GLY A N 13
ATOM 15873 C CA . GLY A 1 68 ? -7.358 -1.387 0.047 1.00 1.27 68 GLY A CA 13
ATOM 15874 C C . GLY A 1 68 ? -7.914 -0.066 -0.441 1.00 2.04 68 GLY A C 13
ATOM 15875 O O . GLY A 1 68 ? -7.758 0.961 0.219 1.00 2.96 68 GLY A O 13
ATOM 15879 N N . GLY A 1 69 ? -8.545 -0.091 -1.604 1.00 2.43 69 GLY A N 13
ATOM 15880 C CA . GLY A 1 69 ? -9.149 1.104 -2.158 1.00 3.61 69 GLY A CA 13
ATOM 15881 C C . GLY A 1 69 ? -10.119 0.773 -3.269 1.00 4.19 69 GLY A C 13
ATOM 15882 O O . GLY A 1 69 ? -11.329 0.963 -3.128 1.00 4.57 69 GLY A O 13
ATOM 15886 N N . GLU A 1 70 ? -9.588 0.253 -4.367 1.00 4.74 70 GLU A N 13
ATOM 15887 C CA . GLU A 1 70 ? -10.404 -0.167 -5.501 1.00 5.66 70 GLU A CA 13
ATOM 15888 C C . GLU A 1 70 ? -11.015 -1.541 -5.236 1.00 5.69 70 GLU A C 13
ATOM 15889 O O . GLU A 1 70 ? -10.795 -2.498 -5.982 1.00 6.25 70 GLU A O 13
ATOM 15901 N N . ASN A 1 71 ? -11.776 -1.622 -4.158 1.00 5.41 71 ASN A N 13
ATOM 15902 C CA . ASN A 1 71 ? -12.416 -2.857 -3.736 1.00 5.76 71 ASN A CA 13
ATOM 15903 C C . ASN A 1 71 ? -13.453 -2.527 -2.673 1.00 6.23 71 ASN A C 13
ATOM 15904 O O . ASN A 1 71 ? -13.462 -1.405 -2.162 1.00 6.60 71 ASN A O 13
ATOM 15915 N N . LEU A 1 72 ? -14.329 -3.469 -2.354 1.00 6.57 72 LEU A N 13
ATOM 15916 C CA . LEU A 1 72 ? -15.335 -3.249 -1.323 1.00 7.33 72 LEU A CA 13
ATOM 15917 C C . LEU A 1 72 ? -14.650 -2.907 -0.001 1.00 7.88 72 LEU A C 13
ATOM 15918 O O . LEU A 1 72 ? -14.919 -1.860 0.598 1.00 8.35 72 LEU A O 13
ATOM 15934 N N . TYR A 1 73 ? -13.751 -3.794 0.425 1.00 8.05 73 TYR A N 13
ATOM 15935 C CA . TYR A 1 73 ? -12.870 -3.548 1.567 1.00 8.83 73 TYR A CA 13
ATOM 15936 C C . TYR A 1 73 ? -13.667 -3.260 2.836 1.00 9.55 73 TYR A C 13
ATOM 15937 O O . TYR A 1 73 ? -13.754 -2.115 3.290 1.00 9.76 73 TYR A O 13
ATOM 15955 N N . PHE A 1 74 ? -14.242 -4.307 3.410 1.00 10.13 74 PHE A N 13
ATOM 15956 C CA . PHE A 1 74 ? -15.052 -4.176 4.615 1.00 11.00 74 PHE A CA 13
ATOM 15957 C C . PHE A 1 74 ? -14.173 -4.120 5.858 1.00 11.73 74 PHE A C 13
ATOM 15958 O O . PHE A 1 74 ? -14.230 -4.999 6.719 1.00 12.35 74 PHE A O 13
ATOM 15975 N N . GLN A 1 75 ? -13.367 -3.074 5.949 1.00 11.83 75 GLN A N 13
ATOM 15976 C CA . GLN A 1 75 ? -12.464 -2.897 7.075 1.00 12.66 75 GLN A CA 13
ATOM 15977 C C . GLN A 1 75 ? -13.132 -2.052 8.161 1.00 13.30 75 GLN A C 13
ATOM 15978 O O . GLN A 1 75 ? -12.542 -1.114 8.696 1.00 13.74 75 GLN A O 13
ATOM 15992 N N . GLY A 1 76 ? -14.379 -2.377 8.467 1.00 13.52 76 GLY A N 13
ATOM 15993 C CA . GLY A 1 76 ? -15.086 -1.680 9.519 1.00 14.29 76 GLY A CA 13
ATOM 15994 C C . GLY A 1 76 ? -14.829 -2.310 10.868 1.00 15.03 76 GLY A C 13
ATOM 15995 O O . GLY A 1 76 ? -14.528 -1.617 11.841 1.00 15.18 76 GLY A O 13
ATOM 15999 N N . HIS A 1 77 ? -14.957 -3.633 10.919 1.00 15.64 77 HIS A N 13
ATOM 16000 C CA . HIS A 1 77 ? -14.675 -4.415 12.122 1.00 16.51 77 HIS A CA 13
ATOM 16001 C C . HIS A 1 77 ? -15.593 -3.995 13.273 1.00 16.99 77 HIS A C 13
ATOM 16002 O O . HIS A 1 77 ? -15.210 -4.034 14.441 1.00 17.49 77 HIS A O 13
ATOM 16017 N N . HIS A 1 78 ? -16.809 -3.590 12.935 1.00 16.97 78 HIS A N 13
ATOM 16018 C CA . HIS A 1 78 ? -17.769 -3.154 13.942 1.00 17.58 78 HIS A CA 13
ATOM 16019 C C . HIS A 1 78 ? -18.773 -4.256 14.234 1.00 18.02 78 HIS A C 13
ATOM 16020 O O . HIS A 1 78 ? -19.278 -4.373 15.352 1.00 18.40 78 HIS A O 13
ATOM 16035 N N . HIS A 1 79 ? -19.056 -5.073 13.232 1.00 18.10 79 HIS A N 13
ATOM 16036 C CA . HIS A 1 79 ? -20.019 -6.154 13.382 1.00 18.64 79 HIS A CA 13
ATOM 16037 C C . HIS A 1 79 ? -19.307 -7.449 13.734 1.00 19.20 79 HIS A C 13
ATOM 16038 O O . HIS A 1 79 ? -19.256 -8.381 12.934 1.00 19.63 79 HIS A O 13
ATOM 16053 N N . HIS A 1 80 ? -18.751 -7.507 14.933 1.00 19.30 80 HIS A N 13
ATOM 16054 C CA . HIS A 1 80 ? -18.001 -8.676 15.353 1.00 19.92 80 HIS A CA 13
ATOM 16055 C C . HIS A 1 80 ? -18.929 -9.718 15.962 1.00 20.43 80 HIS A C 13
ATOM 16056 O O . HIS A 1 80 ? -18.678 -10.917 15.859 1.00 20.73 80 HIS A O 13
ATOM 16071 N N . HIS A 1 81 ? -19.993 -9.264 16.610 1.00 20.63 81 HIS A N 13
ATOM 16072 C CA . HIS A 1 81 ? -20.995 -10.186 17.137 1.00 21.22 81 HIS A CA 13
ATOM 16073 C C . HIS A 1 81 ? -22.386 -9.558 17.127 1.00 21.95 81 HIS A C 13
ATOM 16074 O O . HIS A 1 81 ? -23.312 -10.076 17.749 1.00 22.36 81 HIS A O 13
ATOM 16089 N N . HIS A 1 82 ? -22.524 -8.444 16.415 1.00 22.20 82 HIS A N 13
ATOM 16090 C CA . HIS A 1 82 ? -23.815 -7.782 16.248 1.00 22.98 82 HIS A CA 13
ATOM 16091 C C . HIS A 1 82 ? -23.683 -6.655 15.237 1.00 23.64 82 HIS A C 13
ATOM 16092 O O . HIS A 1 82 ? -24.577 -6.513 14.379 1.00 23.99 82 HIS A O 13
ATOM 16108 N N . MET A 1 1 ? 3.722 -9.766 -8.017 1.00 1.37 1 MET A N 14
ATOM 16109 C CA . MET A 1 1 ? 4.708 -10.671 -7.384 1.00 0.85 1 MET A CA 14
ATOM 16110 C C . MET A 1 1 ? 4.470 -10.753 -5.884 1.00 0.72 1 MET A C 14
ATOM 16111 O O . MET A 1 1 ? 4.052 -11.792 -5.370 1.00 1.11 1 MET A O 14
ATOM 16127 N N . ALA A 1 2 ? 4.722 -9.656 -5.182 1.00 0.36 2 ALA A N 14
ATOM 16128 C CA . ALA A 1 2 ? 4.564 -9.632 -3.739 1.00 0.26 2 ALA A CA 14
ATOM 16129 C C . ALA A 1 2 ? 3.319 -8.860 -3.339 1.00 0.23 2 ALA A C 14
ATOM 16130 O O . ALA A 1 2 ? 2.836 -8.000 -4.075 1.00 0.35 2 ALA A O 14
ATOM 16137 N N . GLN A 1 3 ? 2.809 -9.181 -2.169 1.00 0.22 3 GLN A N 14
ATOM 16138 C CA . GLN A 1 3 ? 1.645 -8.521 -1.618 1.00 0.21 3 GLN A CA 14
ATOM 16139 C C . GLN A 1 3 ? 1.846 -8.335 -0.136 1.00 0.21 3 GLN A C 14
ATOM 16140 O O . GLN A 1 3 ? 2.810 -8.847 0.431 1.00 0.23 3 GLN A O 14
ATOM 16154 N N . GLY A 1 4 ? 0.959 -7.597 0.487 1.00 0.21 4 GLY A N 14
ATOM 16155 C CA . GLY A 1 4 ? 1.037 -7.417 1.909 1.00 0.24 4 GLY A CA 14
ATOM 16156 C C . GLY A 1 4 ? 0.053 -6.399 2.405 1.00 0.24 4 GLY A C 14
ATOM 16157 O O . GLY A 1 4 ? -0.878 -6.021 1.694 1.00 0.27 4 GLY A O 14
ATOM 16161 N N . THR A 1 5 ? 0.261 -5.954 3.624 1.00 0.24 5 THR A N 14
ATOM 16162 C CA . THR A 1 5 ? -0.567 -4.929 4.217 1.00 0.25 5 THR A CA 14
ATOM 16163 C C . THR A 1 5 ? 0.319 -3.827 4.763 1.00 0.22 5 THR A C 14
ATOM 16164 O O . THR A 1 5 ? 1.213 -4.088 5.569 1.00 0.22 5 THR A O 14
ATOM 16175 N N . VAL A 1 6 ? 0.101 -2.607 4.302 1.00 0.21 6 VAL A N 14
ATOM 16176 C CA . VAL A 1 6 ? 0.883 -1.481 4.775 1.00 0.19 6 VAL A CA 14
ATOM 16177 C C . VAL A 1 6 ? 0.643 -1.255 6.262 1.00 0.19 6 VAL A C 14
ATOM 16178 O O . VAL A 1 6 ? -0.466 -0.936 6.698 1.00 0.21 6 VAL A O 14
ATOM 16191 N N . LYS A 1 7 ? 1.705 -1.459 7.026 1.00 0.20 7 LYS A N 14
ATOM 16192 C CA . LYS A 1 7 ? 1.668 -1.348 8.470 1.00 0.24 7 LYS A CA 14
ATOM 16193 C C . LYS A 1 7 ? 1.430 0.095 8.865 1.00 0.22 7 LYS A C 14
ATOM 16194 O O . LYS A 1 7 ? 0.696 0.390 9.806 1.00 0.24 7 LYS A O 14
ATOM 16213 N N . TRP A 1 8 ? 2.080 0.979 8.132 1.00 0.20 8 TRP A N 14
ATOM 16214 C CA . TRP A 1 8 ? 1.934 2.408 8.315 1.00 0.21 8 TRP A CA 14
ATOM 16215 C C . TRP A 1 8 ? 2.596 3.129 7.159 1.00 0.20 8 TRP A C 14
ATOM 16216 O O . TRP A 1 8 ? 3.496 2.584 6.513 1.00 0.18 8 TRP A O 14
ATOM 16237 N N . PHE A 1 9 ? 2.150 4.338 6.890 1.00 0.22 9 PHE A N 14
ATOM 16238 C CA . PHE A 1 9 ? 2.766 5.145 5.857 1.00 0.21 9 PHE A CA 14
ATOM 16239 C C . PHE A 1 9 ? 2.844 6.600 6.291 1.00 0.25 9 PHE A C 14
ATOM 16240 O O . PHE A 1 9 ? 1.900 7.140 6.870 1.00 0.33 9 PHE A O 14
ATOM 16257 N N . ASN A 1 10 ? 3.983 7.218 6.037 1.00 0.27 10 ASN A N 14
ATOM 16258 C CA . ASN A 1 10 ? 4.169 8.631 6.316 1.00 0.34 10 ASN A CA 14
ATOM 16259 C C . ASN A 1 10 ? 4.059 9.410 5.015 1.00 0.37 10 ASN A C 14
ATOM 16260 O O . ASN A 1 10 ? 4.966 9.383 4.183 1.00 0.44 10 ASN A O 14
ATOM 16271 N N . ALA A 1 11 ? 2.941 10.098 4.847 1.00 0.41 11 ALA A N 14
ATOM 16272 C CA . ALA A 1 11 ? 2.614 10.747 3.586 1.00 0.51 11 ALA A CA 14
ATOM 16273 C C . ALA A 1 11 ? 3.487 11.968 3.320 1.00 0.57 11 ALA A C 14
ATOM 16274 O O . ALA A 1 11 ? 3.914 12.195 2.188 1.00 0.68 11 ALA A O 14
ATOM 16281 N N . GLU A 1 12 ? 3.768 12.742 4.361 1.00 0.57 12 GLU A N 14
ATOM 16282 C CA . GLU A 1 12 ? 4.503 13.987 4.186 1.00 0.69 12 GLU A CA 14
ATOM 16283 C C . GLU A 1 12 ? 5.982 13.725 3.931 1.00 0.62 12 GLU A C 14
ATOM 16284 O O . GLU A 1 12 ? 6.670 14.544 3.323 1.00 0.66 12 GLU A O 14
ATOM 16296 N N . LYS A 1 13 ? 6.468 12.582 4.391 1.00 0.57 13 LYS A N 14
ATOM 16297 C CA . LYS A 1 13 ? 7.855 12.203 4.156 1.00 0.57 13 LYS A CA 14
ATOM 16298 C C . LYS A 1 13 ? 7.962 11.319 2.923 1.00 0.49 13 LYS A C 14
ATOM 16299 O O . LYS A 1 13 ? 8.991 11.286 2.244 1.00 0.53 13 LYS A O 14
ATOM 16318 N N . GLY A 1 14 ? 6.891 10.588 2.655 1.00 0.41 14 GLY A N 14
ATOM 16319 C CA . GLY A 1 14 ? 6.808 9.795 1.448 1.00 0.37 14 GLY A CA 14
ATOM 16320 C C . GLY A 1 14 ? 7.375 8.401 1.604 1.00 0.29 14 GLY A C 14
ATOM 16321 O O . GLY A 1 14 ? 7.814 7.795 0.623 1.00 0.25 14 GLY A O 14
ATOM 16325 N N . PHE A 1 15 ? 7.369 7.878 2.822 1.00 0.28 15 PHE A N 14
ATOM 16326 C CA . PHE A 1 15 ? 7.851 6.524 3.050 1.00 0.24 15 PHE A CA 14
ATOM 16327 C C . PHE A 1 15 ? 7.045 5.832 4.140 1.00 0.22 15 PHE A C 14
ATOM 16328 O O . PHE A 1 15 ? 6.336 6.479 4.908 1.00 0.29 15 PHE A O 14
ATOM 16345 N N . GLY A 1 16 ? 7.152 4.516 4.189 1.00 0.18 16 GLY A N 14
ATOM 16346 C CA . GLY A 1 16 ? 6.427 3.736 5.169 1.00 0.17 16 GLY A CA 14
ATOM 16347 C C . GLY A 1 16 ? 6.903 2.303 5.182 1.00 0.16 16 GLY A C 14
ATOM 16348 O O . GLY A 1 16 ? 7.947 1.997 4.606 1.00 0.16 16 GLY A O 14
ATOM 16352 N N . PHE A 1 17 ? 6.145 1.420 5.815 1.00 0.16 17 PHE A N 14
ATOM 16353 C CA . PHE A 1 17 ? 6.499 0.006 5.850 1.00 0.16 17 PHE A CA 14
ATOM 16354 C C . PHE A 1 17 ? 5.285 -0.877 5.636 1.00 0.16 17 PHE A C 14
ATOM 16355 O O . PHE A 1 17 ? 4.220 -0.648 6.209 1.00 0.22 17 PHE A O 14
ATOM 16372 N N . ILE A 1 18 ? 5.461 -1.880 4.800 1.00 0.13 18 ILE A N 14
ATOM 16373 C CA . ILE A 1 18 ? 4.430 -2.864 4.541 1.00 0.14 18 ILE A CA 14
ATOM 16374 C C . ILE A 1 18 ? 4.797 -4.179 5.203 1.00 0.16 18 ILE A C 14
ATOM 16375 O O . ILE A 1 18 ? 5.977 -4.512 5.323 1.00 0.17 18 ILE A O 14
ATOM 16391 N N . ALA A 1 19 ? 3.790 -4.901 5.657 1.00 0.19 19 ALA A N 14
ATOM 16392 C CA . ALA A 1 19 ? 3.977 -6.251 6.144 1.00 0.21 19 ALA A CA 14
ATOM 16393 C C . ALA A 1 19 ? 3.581 -7.237 5.051 1.00 0.21 19 ALA A C 14
ATOM 16394 O O . ALA A 1 19 ? 2.406 -7.578 4.909 1.00 0.23 19 ALA A O 14
ATOM 16401 N N . PRO A 1 20 ? 4.558 -7.665 4.233 1.00 0.20 20 PRO A N 14
ATOM 16402 C CA . PRO A 1 20 ? 4.322 -8.570 3.105 1.00 0.21 20 PRO A CA 14
ATOM 16403 C C . PRO A 1 20 ? 3.619 -9.859 3.506 1.00 0.25 20 PRO A C 14
ATOM 16404 O O . PRO A 1 20 ? 3.773 -10.360 4.622 1.00 0.29 20 PRO A O 14
ATOM 16415 N N . ASP A 1 21 ? 2.848 -10.385 2.574 1.00 0.26 21 ASP A N 14
ATOM 16416 C CA . ASP A 1 21 ? 2.118 -11.627 2.766 1.00 0.31 21 ASP A CA 14
ATOM 16417 C C . ASP A 1 21 ? 3.067 -12.822 2.700 1.00 0.35 21 ASP A C 14
ATOM 16418 O O . ASP A 1 21 ? 2.720 -13.937 3.085 1.00 0.42 21 ASP A O 14
ATOM 16427 N N . ASP A 1 22 ? 4.282 -12.564 2.235 1.00 0.38 22 ASP A N 14
ATOM 16428 C CA . ASP A 1 22 ? 5.295 -13.605 2.080 1.00 0.51 22 ASP A CA 14
ATOM 16429 C C . ASP A 1 22 ? 5.981 -13.914 3.416 1.00 0.56 22 ASP A C 14
ATOM 16430 O O . ASP A 1 22 ? 7.110 -14.405 3.459 1.00 0.67 22 ASP A O 14
ATOM 16439 N N . GLY A 1 23 ? 5.290 -13.619 4.506 1.00 0.52 23 GLY A N 14
ATOM 16440 C CA . GLY A 1 23 ? 5.824 -13.889 5.826 1.00 0.61 23 GLY A CA 14
ATOM 16441 C C . GLY A 1 23 ? 6.355 -12.647 6.507 1.00 0.56 23 GLY A C 14
ATOM 16442 O O . GLY A 1 23 ? 7.129 -12.736 7.462 1.00 0.66 23 GLY A O 14
ATOM 16446 N N . SER A 1 24 ? 5.913 -11.493 6.018 1.00 0.48 24 SER A N 14
ATOM 16447 C CA . SER A 1 24 ? 6.226 -10.190 6.604 1.00 0.50 24 SER A CA 14
ATOM 16448 C C . SER A 1 24 ? 7.719 -10.005 6.887 1.00 0.50 24 SER A C 14
ATOM 16449 O O . SER A 1 24 ? 8.178 -10.159 8.020 1.00 0.62 24 SER A O 14
ATOM 16457 N N . ALA A 1 25 ? 8.475 -9.680 5.847 1.00 0.52 25 ALA A N 14
ATOM 16458 C CA . ALA A 1 25 ? 9.887 -9.354 6.001 1.00 0.56 25 ALA A CA 14
ATOM 16459 C C . ALA A 1 25 ? 10.066 -7.872 6.309 1.00 0.69 25 ALA A C 14
ATOM 16460 O O . ALA A 1 25 ? 11.184 -7.398 6.510 1.00 1.42 25 ALA A O 14
ATOM 16467 N N . ASP A 1 26 ? 8.933 -7.167 6.355 1.00 0.34 26 ASP A N 14
ATOM 16468 C CA . ASP A 1 26 ? 8.889 -5.719 6.572 1.00 0.32 26 ASP A CA 14
ATOM 16469 C C . ASP A 1 26 ? 9.577 -4.992 5.432 1.00 0.23 26 ASP A C 14
ATOM 16470 O O . ASP A 1 26 ? 10.797 -4.833 5.418 1.00 0.32 26 ASP A O 14
ATOM 16479 N N . VAL A 1 27 ? 8.787 -4.551 4.476 1.00 0.15 27 VAL A N 14
ATOM 16480 C CA . VAL A 1 27 ? 9.324 -3.915 3.293 1.00 0.14 27 VAL A CA 14
ATOM 16481 C C . VAL A 1 27 ? 9.117 -2.402 3.344 1.00 0.13 27 VAL A C 14
ATOM 16482 O O . VAL A 1 27 ? 8.047 -1.915 3.720 1.00 0.16 27 VAL A O 14
ATOM 16495 N N . PHE A 1 28 ? 10.161 -1.673 2.984 1.00 0.14 28 PHE A N 14
ATOM 16496 C CA . PHE A 1 28 ? 10.149 -0.218 3.007 1.00 0.17 28 PHE A CA 14
ATOM 16497 C C . PHE A 1 28 ? 9.388 0.334 1.810 1.00 0.15 28 PHE A C 14
ATOM 16498 O O . PHE A 1 28 ? 9.655 -0.036 0.673 1.00 0.17 28 PHE A O 14
ATOM 16515 N N . VAL A 1 29 ? 8.442 1.218 2.065 1.00 0.14 29 VAL A N 14
ATOM 16516 C CA . VAL A 1 29 ? 7.660 1.808 0.992 1.00 0.14 29 VAL A CA 14
ATOM 16517 C C . VAL A 1 29 ? 8.198 3.183 0.642 1.00 0.16 29 VAL A C 14
ATOM 16518 O O . VAL A 1 29 ? 8.665 3.918 1.511 1.00 0.21 29 VAL A O 14
ATOM 16531 N N . HIS A 1 30 ? 8.125 3.525 -0.630 1.00 0.21 30 HIS A N 14
ATOM 16532 C CA . HIS A 1 30 ? 8.579 4.814 -1.105 1.00 0.23 30 HIS A CA 14
ATOM 16533 C C . HIS A 1 30 ? 7.542 5.373 -2.076 1.00 0.20 30 HIS A C 14
ATOM 16534 O O . HIS A 1 30 ? 7.174 4.711 -3.044 1.00 0.22 30 HIS A O 14
ATOM 16549 N N . TYR A 1 31 ? 7.065 6.583 -1.796 1.00 0.20 31 TYR A N 14
ATOM 16550 C CA . TYR A 1 31 ? 5.907 7.152 -2.492 1.00 0.23 31 TYR A CA 14
ATOM 16551 C C . TYR A 1 31 ? 6.098 7.249 -4.007 1.00 0.24 31 TYR A C 14
ATOM 16552 O O . TYR A 1 31 ? 5.122 7.226 -4.756 1.00 0.30 31 TYR A O 14
ATOM 16570 N N . SER A 1 32 ? 7.338 7.360 -4.459 1.00 0.25 32 SER A N 14
ATOM 16571 C CA . SER A 1 32 ? 7.612 7.470 -5.885 1.00 0.31 32 SER A CA 14
ATOM 16572 C C . SER A 1 32 ? 7.358 6.138 -6.582 1.00 0.29 32 SER A C 14
ATOM 16573 O O . SER A 1 32 ? 7.093 6.087 -7.780 1.00 0.35 32 SER A O 14
ATOM 16581 N N . GLU A 1 33 ? 7.418 5.061 -5.812 1.00 0.24 33 GLU A N 14
ATOM 16582 C CA . GLU A 1 33 ? 7.189 3.730 -6.344 1.00 0.24 33 GLU A CA 14
ATOM 16583 C C . GLU A 1 33 ? 5.720 3.351 -6.223 1.00 0.22 33 GLU A C 14
ATOM 16584 O O . GLU A 1 33 ? 5.274 2.366 -6.809 1.00 0.24 33 GLU A O 14
ATOM 16596 N N . ILE A 1 34 ? 4.969 4.137 -5.460 1.00 0.21 34 ILE A N 14
ATOM 16597 C CA . ILE A 1 34 ? 3.551 3.876 -5.263 1.00 0.23 34 ILE A CA 14
ATOM 16598 C C . ILE A 1 34 ? 2.760 4.176 -6.525 1.00 0.27 34 ILE A C 14
ATOM 16599 O O . ILE A 1 34 ? 2.935 5.218 -7.162 1.00 0.28 34 ILE A O 14
ATOM 16615 N N . GLN A 1 35 ? 1.888 3.249 -6.871 1.00 0.33 35 GLN A N 14
ATOM 16616 C CA . GLN A 1 35 ? 1.076 3.353 -8.060 1.00 0.39 35 GLN A CA 14
ATOM 16617 C C . GLN A 1 35 ? -0.376 3.584 -7.668 1.00 0.55 35 GLN A C 14
ATOM 16618 O O . GLN A 1 35 ? -0.942 2.817 -6.887 1.00 0.79 35 GLN A O 14
ATOM 16632 N N . GLY A 1 36 ? -0.970 4.642 -8.191 1.00 0.79 36 GLY A N 14
ATOM 16633 C CA . GLY A 1 36 ? -2.352 4.943 -7.880 1.00 1.02 36 GLY A CA 14
ATOM 16634 C C . GLY A 1 36 ? -3.001 5.797 -8.947 1.00 0.85 36 GLY A C 14
ATOM 16635 O O . GLY A 1 36 ? -2.334 6.228 -9.886 1.00 0.97 36 GLY A O 14
ATOM 16639 N N . ASN A 1 37 ? -4.293 6.055 -8.801 1.00 0.90 37 ASN A N 14
ATOM 16640 C CA . ASN A 1 37 ? -5.031 6.858 -9.775 1.00 1.09 37 ASN A CA 14
ATOM 16641 C C . ASN A 1 37 ? -5.089 8.321 -9.338 1.00 1.06 37 ASN A C 14
ATOM 16642 O O . ASN A 1 37 ? -6.109 8.996 -9.488 1.00 1.31 37 ASN A O 14
ATOM 16653 N N . GLY A 1 38 ? -3.975 8.814 -8.824 1.00 0.94 38 GLY A N 14
ATOM 16654 C CA . GLY A 1 38 ? -3.934 10.163 -8.298 1.00 1.12 38 GLY A CA 14
ATOM 16655 C C . GLY A 1 38 ? -3.607 10.178 -6.823 1.00 0.99 38 GLY A C 14
ATOM 16656 O O . GLY A 1 38 ? -3.796 11.189 -6.145 1.00 1.26 38 GLY A O 14
ATOM 16660 N N . PHE A 1 39 ? -3.120 9.047 -6.329 1.00 0.75 39 PHE A N 14
ATOM 16661 C CA . PHE A 1 39 ? -2.726 8.909 -4.935 1.00 0.69 39 PHE A CA 14
ATOM 16662 C C . PHE A 1 39 ? -1.419 8.143 -4.828 1.00 0.54 39 PHE A C 14
ATOM 16663 O O . PHE A 1 39 ? -1.348 6.975 -5.206 1.00 0.74 39 PHE A O 14
ATOM 16680 N N . ARG A 1 40 ? -0.387 8.797 -4.327 1.00 0.43 40 ARG A N 14
ATOM 16681 C CA . ARG A 1 40 ? 0.864 8.118 -4.034 1.00 0.40 40 ARG A CA 14
ATOM 16682 C C . ARG A 1 40 ? 1.029 7.986 -2.534 1.00 0.36 40 ARG A C 14
ATOM 16683 O O . ARG A 1 40 ? 2.078 8.303 -1.969 1.00 0.38 40 ARG A O 14
ATOM 16704 N N . THR A 1 41 ? -0.034 7.530 -1.897 1.00 0.35 41 THR A N 14
ATOM 16705 C CA . THR A 1 41 ? -0.062 7.356 -0.462 1.00 0.33 41 THR A CA 14
ATOM 16706 C C . THR A 1 41 ? -0.777 6.068 -0.097 1.00 0.32 41 THR A C 14
ATOM 16707 O O . THR A 1 41 ? -1.718 5.652 -0.776 1.00 0.41 41 THR A O 14
ATOM 16718 N N . LEU A 1 42 ? -0.319 5.432 0.964 1.00 0.28 42 LEU A N 14
ATOM 16719 C CA . LEU A 1 42 ? -0.929 4.209 1.440 1.00 0.27 42 LEU A CA 14
ATOM 16720 C C . LEU A 1 42 ? -1.606 4.449 2.774 1.00 0.30 42 LEU A C 14
ATOM 16721 O O . LEU A 1 42 ? -1.168 5.292 3.557 1.00 0.35 42 LEU A O 14
ATOM 16737 N N . GLU A 1 43 ? -2.669 3.711 3.025 1.00 0.33 43 GLU A N 14
ATOM 16738 C CA . GLU A 1 43 ? -3.428 3.869 4.248 1.00 0.36 43 GLU A CA 14
ATOM 16739 C C . GLU A 1 43 ? -3.022 2.812 5.251 1.00 0.34 43 GLU A C 14
ATOM 16740 O O . GLU A 1 43 ? -2.816 1.662 4.893 1.00 0.41 43 GLU A O 14
ATOM 16752 N N . GLU A 1 44 ? -2.901 3.207 6.502 1.00 0.30 44 GLU A N 14
ATOM 16753 C CA . GLU A 1 44 ? -2.522 2.285 7.556 1.00 0.29 44 GLU A CA 14
ATOM 16754 C C . GLU A 1 44 ? -3.522 1.139 7.634 1.00 0.30 44 GLU A C 14
ATOM 16755 O O . GLU A 1 44 ? -4.732 1.370 7.697 1.00 0.37 44 GLU A O 14
ATOM 16767 N N . ASN A 1 45 ? -3.000 -0.085 7.607 1.00 0.32 45 ASN A N 14
ATOM 16768 C CA . ASN A 1 45 ? -3.814 -1.301 7.641 1.00 0.37 45 ASN A CA 14
ATOM 16769 C C . ASN A 1 45 ? -4.584 -1.470 6.337 1.00 0.36 45 ASN A C 14
ATOM 16770 O O . ASN A 1 45 ? -5.749 -1.871 6.332 1.00 0.43 45 ASN A O 14
ATOM 16781 N N . GLN A 1 46 ? -3.930 -1.149 5.236 1.00 0.34 46 GLN A N 14
ATOM 16782 C CA . GLN A 1 46 ? -4.510 -1.340 3.917 1.00 0.37 46 GLN A CA 14
ATOM 16783 C C . GLN A 1 46 ? -3.743 -2.414 3.163 1.00 0.32 46 GLN A C 14
ATOM 16784 O O . GLN A 1 46 ? -2.521 -2.503 3.266 1.00 0.28 46 GLN A O 14
ATOM 16798 N N . LYS A 1 47 ? -4.458 -3.237 2.421 1.00 0.35 47 LYS A N 14
ATOM 16799 C CA . LYS A 1 47 ? -3.823 -4.243 1.597 1.00 0.32 47 LYS A CA 14
ATOM 16800 C C . LYS A 1 47 ? -3.131 -3.594 0.419 1.00 0.28 47 LYS A C 14
ATOM 16801 O O . LYS A 1 47 ? -3.545 -2.534 -0.056 1.00 0.31 47 LYS A O 14
ATOM 16820 N N . VAL A 1 48 ? -2.074 -4.222 -0.045 1.00 0.25 48 VAL A N 14
ATOM 16821 C CA . VAL A 1 48 ? -1.262 -3.644 -1.085 1.00 0.23 48 VAL A CA 14
ATOM 16822 C C . VAL A 1 48 ? -0.496 -4.723 -1.844 1.00 0.21 48 VAL A C 14
ATOM 16823 O O . VAL A 1 48 ? -0.217 -5.798 -1.311 1.00 0.21 48 VAL A O 14
ATOM 16836 N N . GLU A 1 49 ? -0.198 -4.432 -3.095 1.00 0.21 49 GLU A N 14
ATOM 16837 C CA . GLU A 1 49 ? 0.576 -5.312 -3.944 1.00 0.21 49 GLU A CA 14
ATOM 16838 C C . GLU A 1 49 ? 1.803 -4.564 -4.438 1.00 0.22 49 GLU A C 14
ATOM 16839 O O . GLU A 1 49 ? 1.727 -3.374 -4.721 1.00 0.31 49 GLU A O 14
ATOM 16851 N N . PHE A 1 50 ? 2.928 -5.247 -4.535 1.00 0.18 50 PHE A N 14
ATOM 16852 C CA . PHE A 1 50 ? 4.176 -4.582 -4.863 1.00 0.17 50 PHE A CA 14
ATOM 16853 C C . PHE A 1 50 ? 5.225 -5.565 -5.357 1.00 0.18 50 PHE A C 14
ATOM 16854 O O . PHE A 1 50 ? 5.031 -6.781 -5.329 1.00 0.29 50 PHE A O 14
ATOM 16871 N N . GLU A 1 51 ? 6.328 -5.021 -5.825 1.00 0.20 51 GLU A N 14
ATOM 16872 C CA . GLU A 1 51 ? 7.473 -5.808 -6.228 1.00 0.22 51 GLU A CA 14
ATOM 16873 C C . GLU A 1 51 ? 8.664 -5.410 -5.377 1.00 0.21 51 GLU A C 14
ATOM 16874 O O . GLU A 1 51 ? 9.121 -4.271 -5.437 1.00 0.27 51 GLU A O 14
ATOM 16886 N N . ILE A 1 52 ? 9.157 -6.331 -4.575 1.00 0.22 52 ILE A N 14
ATOM 16887 C CA . ILE A 1 52 ? 10.234 -6.011 -3.659 1.00 0.22 52 ILE A CA 14
ATOM 16888 C C . ILE A 1 52 ? 11.554 -5.854 -4.399 1.00 0.24 52 ILE A C 14
ATOM 16889 O O . ILE A 1 52 ? 11.924 -6.679 -5.236 1.00 0.30 52 ILE A O 14
ATOM 16905 N N . GLY A 1 53 ? 12.230 -4.765 -4.099 1.00 0.24 53 GLY A N 14
ATOM 16906 C CA . GLY A 1 53 ? 13.540 -4.520 -4.641 1.00 0.26 53 GLY A CA 14
ATOM 16907 C C . GLY A 1 53 ? 14.457 -3.973 -3.583 1.00 0.29 53 GLY A C 14
ATOM 16908 O O . GLY A 1 53 ? 14.147 -4.055 -2.398 1.00 0.38 53 GLY A O 14
ATOM 16912 N N . GLU A 1 54 ? 15.568 -3.402 -3.993 1.00 0.32 54 GLU A N 14
ATOM 16913 C CA . GLU A 1 54 ? 16.516 -2.857 -3.043 1.00 0.41 54 GLU A CA 14
ATOM 16914 C C . GLU A 1 54 ? 16.467 -1.336 -3.042 1.00 0.46 54 GLU A C 14
ATOM 16915 O O . GLU A 1 54 ? 16.572 -0.692 -4.089 1.00 0.55 54 GLU A O 14
ATOM 16927 N N . GLY A 1 55 ? 16.283 -0.775 -1.865 1.00 0.52 55 GLY A N 14
ATOM 16928 C CA . GLY A 1 55 ? 16.250 0.659 -1.722 1.00 0.62 55 GLY A CA 14
ATOM 16929 C C . GLY A 1 55 ? 17.430 1.160 -0.929 1.00 0.72 55 GLY A C 14
ATOM 16930 O O . GLY A 1 55 ? 18.430 0.456 -0.786 1.00 0.77 55 GLY A O 14
ATOM 16934 N N . ALA A 1 56 ? 17.317 2.367 -0.404 1.00 0.83 56 ALA A N 14
ATOM 16935 C CA . ALA A 1 56 ? 18.388 2.951 0.385 1.00 0.96 56 ALA A CA 14
ATOM 16936 C C . ALA A 1 56 ? 18.525 2.244 1.730 1.00 0.98 56 ALA A C 14
ATOM 16937 O O . ALA A 1 56 ? 19.627 2.108 2.258 1.00 1.13 56 ALA A O 14
ATOM 16944 N N . LYS A 1 57 ? 17.404 1.783 2.268 1.00 0.94 57 LYS A N 14
ATOM 16945 C CA . LYS A 1 57 ? 17.390 1.144 3.578 1.00 1.05 57 LYS A CA 14
ATOM 16946 C C . LYS A 1 57 ? 16.842 -0.276 3.488 1.00 0.93 57 LYS A C 14
ATOM 16947 O O . LYS A 1 57 ? 15.845 -0.610 4.127 1.00 1.40 57 LYS A O 14
ATOM 16966 N N . GLY A 1 58 ? 17.474 -1.094 2.663 1.00 0.68 58 GLY A N 14
ATOM 16967 C CA . GLY A 1 58 ? 17.078 -2.484 2.555 1.00 0.62 58 GLY A CA 14
ATOM 16968 C C . GLY A 1 58 ? 16.025 -2.697 1.493 1.00 0.49 58 GLY A C 14
ATOM 16969 O O . GLY A 1 58 ? 15.934 -1.912 0.549 1.00 0.56 58 GLY A O 14
ATOM 16973 N N . PRO A 1 59 ? 15.206 -3.750 1.621 1.00 0.39 59 PRO A N 14
ATOM 16974 C CA . PRO A 1 59 ? 14.159 -4.057 0.647 1.00 0.33 59 PRO A CA 14
ATOM 16975 C C . PRO A 1 59 ? 13.097 -2.974 0.585 1.00 0.26 59 PRO A C 14
ATOM 16976 O O . PRO A 1 59 ? 12.621 -2.487 1.615 1.00 0.27 59 PRO A O 14
ATOM 16987 N N . GLN A 1 60 ? 12.728 -2.602 -0.622 1.00 0.22 60 GLN A N 14
ATOM 16988 C CA . GLN A 1 60 ? 11.723 -1.582 -0.824 1.00 0.20 60 GLN A CA 14
ATOM 16989 C C . GLN A 1 60 ? 10.594 -2.112 -1.688 1.00 0.17 60 GLN A C 14
ATOM 16990 O O . GLN A 1 60 ? 10.800 -2.970 -2.548 1.00 0.21 60 GLN A O 14
ATOM 17004 N N . ALA A 1 61 ? 9.402 -1.611 -1.435 1.00 0.14 61 ALA A N 14
ATOM 17005 C CA . ALA A 1 61 ? 8.251 -1.931 -2.244 1.00 0.13 61 ALA A CA 14
ATOM 17006 C C . ALA A 1 61 ? 8.263 -1.081 -3.500 1.00 0.14 61 ALA A C 14
ATOM 17007 O O . ALA A 1 61 ? 8.152 0.142 -3.433 1.00 0.15 61 ALA A O 14
ATOM 17014 N N . GLN A 1 62 ? 8.442 -1.730 -4.633 1.00 0.16 62 GLN A N 14
ATOM 17015 C CA . GLN A 1 62 ? 8.453 -1.049 -5.912 1.00 0.18 62 GLN A CA 14
ATOM 17016 C C . GLN A 1 62 ? 7.158 -1.340 -6.639 1.00 0.18 62 GLN A C 14
ATOM 17017 O O . GLN A 1 62 ? 6.608 -2.430 -6.494 1.00 0.20 62 GLN A O 14
ATOM 17031 N N . GLN A 1 63 ? 6.674 -0.373 -7.408 1.00 0.20 63 GLN A N 14
ATOM 17032 C CA . GLN A 1 63 ? 5.397 -0.507 -8.099 1.00 0.23 63 GLN A CA 14
ATOM 17033 C C . GLN A 1 63 ? 4.311 -0.885 -7.100 1.00 0.22 63 GLN A C 14
ATOM 17034 O O . GLN A 1 63 ? 3.655 -1.918 -7.226 1.00 0.28 63 GLN A O 14
ATOM 17048 N N . VAL A 1 64 ? 4.135 -0.038 -6.107 1.00 0.19 64 VAL A N 14
ATOM 17049 C CA . VAL A 1 64 ? 3.248 -0.334 -4.999 1.00 0.19 64 VAL A CA 14
ATOM 17050 C C . VAL A 1 64 ? 1.803 -0.029 -5.372 1.00 0.25 64 VAL A C 14
ATOM 17051 O O . VAL A 1 64 ? 1.362 1.117 -5.322 1.00 0.44 64 VAL A O 14
ATOM 17064 N N . HIS A 1 65 ? 1.077 -1.064 -5.753 1.00 0.22 65 HIS A N 14
ATOM 17065 C CA . HIS A 1 65 ? -0.318 -0.933 -6.139 1.00 0.27 65 HIS A CA 14
ATOM 17066 C C . HIS A 1 65 ? -1.206 -1.195 -4.935 1.00 0.26 65 HIS A C 14
ATOM 17067 O O . HIS A 1 65 ? -1.176 -2.281 -4.362 1.00 0.27 65 HIS A O 14
ATOM 17082 N N . ALA A 1 66 ? -1.991 -0.210 -4.551 1.00 0.31 66 ALA A N 14
ATOM 17083 C CA . ALA A 1 66 ? -2.864 -0.352 -3.400 1.00 0.36 66 ALA A CA 14
ATOM 17084 C C . ALA A 1 66 ? -4.019 -1.299 -3.701 1.00 0.40 66 ALA A C 14
ATOM 17085 O O . ALA A 1 66 ? -4.676 -1.190 -4.740 1.00 0.50 66 ALA A O 14
ATOM 17092 N N . LEU A 1 67 ? -4.251 -2.234 -2.798 1.00 0.38 67 LEU A N 14
ATOM 17093 C CA . LEU A 1 67 ? -5.325 -3.199 -2.956 1.00 0.42 67 LEU A CA 14
ATOM 17094 C C . LEU A 1 67 ? -6.553 -2.736 -2.189 1.00 0.49 67 LEU A C 14
ATOM 17095 O O . LEU A 1 67 ? -6.446 -2.244 -1.064 1.00 1.06 67 LEU A O 14
ATOM 17111 N N . GLY A 1 68 ? -7.715 -2.890 -2.799 1.00 1.08 68 GLY A N 14
ATOM 17112 C CA . GLY A 1 68 ? -8.936 -2.412 -2.193 1.00 1.27 68 GLY A CA 14
ATOM 17113 C C . GLY A 1 68 ? -9.065 -0.913 -2.323 1.00 2.04 68 GLY A C 14
ATOM 17114 O O . GLY A 1 68 ? -9.560 -0.413 -3.332 1.00 2.96 68 GLY A O 14
ATOM 17118 N N . GLY A 1 69 ? -8.596 -0.192 -1.316 1.00 2.43 69 GLY A N 14
ATOM 17119 C CA . GLY A 1 69 ? -8.641 1.253 -1.357 1.00 3.61 69 GLY A CA 14
ATOM 17120 C C . GLY A 1 69 ? -9.955 1.798 -0.844 1.00 4.19 69 GLY A C 14
ATOM 17121 O O . GLY A 1 69 ? -10.953 1.080 -0.784 1.00 4.57 69 GLY A O 14
ATOM 17125 N N . GLU A 1 70 ? -9.961 3.068 -0.485 1.00 4.74 70 GLU A N 14
ATOM 17126 C CA . GLU A 1 70 ? -11.154 3.701 0.058 1.00 5.66 70 GLU A CA 14
ATOM 17127 C C . GLU A 1 70 ? -12.004 4.292 -1.066 1.00 5.69 70 GLU A C 14
ATOM 17128 O O . GLU A 1 70 ? -12.259 5.496 -1.102 1.00 6.25 70 GLU A O 14
ATOM 17140 N N . ASN A 1 71 ? -12.439 3.436 -1.982 1.00 5.41 71 ASN A N 14
ATOM 17141 C CA . ASN A 1 71 ? -13.194 3.883 -3.147 1.00 5.76 71 ASN A CA 14
ATOM 17142 C C . ASN A 1 71 ? -14.684 3.928 -2.855 1.00 6.23 71 ASN A C 14
ATOM 17143 O O . ASN A 1 71 ? -15.383 4.834 -3.310 1.00 6.60 71 ASN A O 14
ATOM 17154 N N . LEU A 1 72 ? -15.174 2.963 -2.085 1.00 6.57 72 LEU A N 14
ATOM 17155 C CA . LEU A 1 72 ? -16.595 2.907 -1.760 1.00 7.33 72 LEU A CA 14
ATOM 17156 C C . LEU A 1 72 ? -16.886 3.799 -0.553 1.00 7.88 72 LEU A C 14
ATOM 17157 O O . LEU A 1 72 ? -17.508 3.375 0.424 1.00 8.35 72 LEU A O 14
ATOM 17173 N N . TYR A 1 73 ? -16.395 5.027 -0.628 1.00 8.05 73 TYR A N 14
ATOM 17174 C CA . TYR A 1 73 ? -16.620 6.033 0.396 1.00 8.83 73 TYR A CA 14
ATOM 17175 C C . TYR A 1 73 ? -16.766 7.391 -0.271 1.00 9.55 73 TYR A C 14
ATOM 17176 O O . TYR A 1 73 ? -15.791 7.953 -0.774 1.00 9.76 73 TYR A O 14
ATOM 17194 N N . PHE A 1 74 ? -17.990 7.900 -0.296 1.00 10.13 74 PHE A N 14
ATOM 17195 C CA . PHE A 1 74 ? -18.295 9.133 -1.006 1.00 11.00 74 PHE A CA 14
ATOM 17196 C C . PHE A 1 74 ? -17.830 10.348 -0.206 1.00 11.73 74 PHE A C 14
ATOM 17197 O O . PHE A 1 74 ? -18.636 11.091 0.361 1.00 12.35 74 PHE A O 14
ATOM 17214 N N . GLN A 1 75 ? -16.522 10.541 -0.161 1.00 11.83 75 GLN A N 14
ATOM 17215 C CA . GLN A 1 75 ? -15.935 11.667 0.543 1.00 12.66 75 GLN A CA 14
ATOM 17216 C C . GLN A 1 75 ? -14.982 12.428 -0.372 1.00 13.30 75 GLN A C 14
ATOM 17217 O O . GLN A 1 75 ? -14.038 13.071 0.092 1.00 13.74 75 GLN A O 14
ATOM 17231 N N . GLY A 1 76 ? -15.245 12.350 -1.674 1.00 13.52 76 GLY A N 14
ATOM 17232 C CA . GLY A 1 76 ? -14.430 13.051 -2.652 1.00 14.29 76 GLY A CA 14
ATOM 17233 C C . GLY A 1 76 ? -14.328 14.531 -2.350 1.00 15.03 76 GLY A C 14
ATOM 17234 O O . GLY A 1 76 ? -13.265 15.132 -2.495 1.00 15.18 76 GLY A O 14
ATOM 17238 N N . HIS A 1 77 ? -15.434 15.114 -1.911 1.00 15.64 77 HIS A N 14
ATOM 17239 C CA . HIS A 1 77 ? -15.444 16.506 -1.492 1.00 16.51 77 HIS A CA 14
ATOM 17240 C C . HIS A 1 77 ? -15.909 16.605 -0.042 1.00 16.99 77 HIS A C 14
ATOM 17241 O O . HIS A 1 77 ? -16.818 17.363 0.291 1.00 17.49 77 HIS A O 14
ATOM 17256 N N . HIS A 1 78 ? -15.263 15.806 0.805 1.00 16.97 78 HIS A N 14
ATOM 17257 C CA . HIS A 1 78 ? -15.514 15.777 2.245 1.00 17.58 78 HIS A CA 14
ATOM 17258 C C . HIS A 1 78 ? -16.845 15.104 2.583 1.00 18.02 78 HIS A C 14
ATOM 17259 O O . HIS A 1 78 ? -16.883 13.904 2.853 1.00 18.40 78 HIS A O 14
ATOM 17274 N N . HIS A 1 79 ? -17.936 15.861 2.567 1.00 18.10 79 HIS A N 14
ATOM 17275 C CA . HIS A 1 79 ? -19.234 15.329 2.982 1.00 18.64 79 HIS A CA 14
ATOM 17276 C C . HIS A 1 79 ? -20.338 15.777 2.035 1.00 19.20 79 HIS A C 14
ATOM 17277 O O . HIS A 1 79 ? -20.311 16.892 1.517 1.00 19.63 79 HIS A O 14
ATOM 17292 N N . HIS A 1 80 ? -21.309 14.900 1.811 1.00 19.30 80 HIS A N 14
ATOM 17293 C CA . HIS A 1 80 ? -22.470 15.239 0.997 1.00 19.92 80 HIS A CA 14
ATOM 17294 C C . HIS A 1 80 ? -23.712 14.513 1.514 1.00 20.43 80 HIS A C 14
ATOM 17295 O O . HIS A 1 80 ? -24.792 15.088 1.585 1.00 20.73 80 HIS A O 14
ATOM 17310 N N . HIS A 1 81 ? -23.547 13.244 1.873 1.00 20.63 81 HIS A N 14
ATOM 17311 C CA . HIS A 1 81 ? -24.643 12.467 2.449 1.00 21.22 81 HIS A CA 14
ATOM 17312 C C . HIS A 1 81 ? -24.829 12.834 3.912 1.00 21.95 81 HIS A C 14
ATOM 17313 O O . HIS A 1 81 ? -25.951 13.024 4.381 1.00 22.36 81 HIS A O 14
ATOM 17328 N N . HIS A 1 82 ? -23.718 12.926 4.624 1.00 22.20 82 HIS A N 14
ATOM 17329 C CA . HIS A 1 82 ? -23.725 13.316 6.021 1.00 22.98 82 HIS A CA 14
ATOM 17330 C C . HIS A 1 82 ? -22.349 13.834 6.409 1.00 23.64 82 HIS A C 14
ATOM 17331 O O . HIS A 1 82 ? -21.420 13.011 6.538 1.00 23.99 82 HIS A O 14
ATOM 17347 N N . MET A 1 1 ? 4.796 -10.333 -8.569 1.00 1.37 1 MET A N 15
ATOM 17348 C CA . MET A 1 1 ? 4.922 -9.352 -7.468 1.00 0.85 1 MET A CA 15
ATOM 17349 C C . MET A 1 1 ? 4.385 -9.946 -6.174 1.00 0.72 1 MET A C 15
ATOM 17350 O O . MET A 1 1 ? 3.681 -10.955 -6.188 1.00 1.11 1 MET A O 15
ATOM 17366 N N . ALA A 1 2 ? 4.723 -9.313 -5.064 1.00 0.36 2 ALA A N 15
ATOM 17367 C CA . ALA A 1 2 ? 4.276 -9.758 -3.757 1.00 0.26 2 ALA A CA 15
ATOM 17368 C C . ALA A 1 2 ? 3.099 -8.920 -3.291 1.00 0.23 2 ALA A C 15
ATOM 17369 O O . ALA A 1 2 ? 2.721 -7.939 -3.932 1.00 0.35 2 ALA A O 15
ATOM 17376 N N . GLN A 1 3 ? 2.520 -9.316 -2.176 1.00 0.22 3 GLN A N 15
ATOM 17377 C CA . GLN A 1 3 ? 1.419 -8.588 -1.584 1.00 0.21 3 GLN A CA 15
ATOM 17378 C C . GLN A 1 3 ? 1.636 -8.496 -0.094 1.00 0.21 3 GLN A C 15
ATOM 17379 O O . GLN A 1 3 ? 2.547 -9.122 0.441 1.00 0.23 3 GLN A O 15
ATOM 17393 N N . GLY A 1 4 ? 0.821 -7.711 0.573 1.00 0.21 4 GLY A N 15
ATOM 17394 C CA . GLY A 1 4 ? 0.932 -7.605 2.001 1.00 0.24 4 GLY A CA 15
ATOM 17395 C C . GLY A 1 4 ? 0.030 -6.549 2.575 1.00 0.24 4 GLY A C 15
ATOM 17396 O O . GLY A 1 4 ? -1.006 -6.217 1.998 1.00 0.27 4 GLY A O 15
ATOM 17400 N N . THR A 1 5 ? 0.436 -6.021 3.709 1.00 0.24 5 THR A N 15
ATOM 17401 C CA . THR A 1 5 ? -0.318 -4.997 4.391 1.00 0.25 5 THR A CA 15
ATOM 17402 C C . THR A 1 5 ? 0.615 -3.877 4.810 1.00 0.22 5 THR A C 15
ATOM 17403 O O . THR A 1 5 ? 1.570 -4.109 5.552 1.00 0.22 5 THR A O 15
ATOM 17414 N N . VAL A 1 6 ? 0.366 -2.677 4.314 1.00 0.21 6 VAL A N 15
ATOM 17415 C CA . VAL A 1 6 ? 1.156 -1.531 4.713 1.00 0.19 6 VAL A CA 15
ATOM 17416 C C . VAL A 1 6 ? 0.951 -1.267 6.195 1.00 0.19 6 VAL A C 15
ATOM 17417 O O . VAL A 1 6 ? -0.127 -0.871 6.630 1.00 0.21 6 VAL A O 15
ATOM 17430 N N . LYS A 1 7 ? 1.994 -1.531 6.967 1.00 0.20 7 LYS A N 15
ATOM 17431 C CA . LYS A 1 7 ? 1.921 -1.450 8.412 1.00 0.24 7 LYS A CA 15
ATOM 17432 C C . LYS A 1 7 ? 1.780 -0.005 8.852 1.00 0.22 7 LYS A C 15
ATOM 17433 O O . LYS A 1 7 ? 1.185 0.285 9.888 1.00 0.24 7 LYS A O 15
ATOM 17452 N N . TRP A 1 8 ? 2.340 0.889 8.051 1.00 0.20 8 TRP A N 15
ATOM 17453 C CA . TRP A 1 8 ? 2.182 2.319 8.244 1.00 0.21 8 TRP A CA 15
ATOM 17454 C C . TRP A 1 8 ? 2.786 3.057 7.064 1.00 0.20 8 TRP A C 15
ATOM 17455 O O . TRP A 1 8 ? 3.748 2.583 6.455 1.00 0.18 8 TRP A O 15
ATOM 17476 N N . PHE A 1 9 ? 2.214 4.196 6.729 1.00 0.22 9 PHE A N 15
ATOM 17477 C CA . PHE A 1 9 ? 2.734 5.011 5.652 1.00 0.21 9 PHE A CA 15
ATOM 17478 C C . PHE A 1 9 ? 2.521 6.482 5.950 1.00 0.25 9 PHE A C 15
ATOM 17479 O O . PHE A 1 9 ? 1.389 6.965 5.996 1.00 0.33 9 PHE A O 15
ATOM 17496 N N . ASN A 1 10 ? 3.615 7.191 6.143 1.00 0.27 10 ASN A N 15
ATOM 17497 C CA . ASN A 1 10 ? 3.560 8.617 6.388 1.00 0.34 10 ASN A CA 15
ATOM 17498 C C . ASN A 1 10 ? 3.560 9.347 5.056 1.00 0.37 10 ASN A C 15
ATOM 17499 O O . ASN A 1 10 ? 4.602 9.504 4.423 1.00 0.44 10 ASN A O 15
ATOM 17510 N N . ALA A 1 11 ? 2.383 9.781 4.635 1.00 0.41 11 ALA A N 15
ATOM 17511 C CA . ALA A 1 11 ? 2.215 10.428 3.344 1.00 0.51 11 ALA A CA 15
ATOM 17512 C C . ALA A 1 11 ? 2.938 11.767 3.293 1.00 0.57 11 ALA A C 15
ATOM 17513 O O . ALA A 1 11 ? 3.389 12.194 2.230 1.00 0.68 11 ALA A O 15
ATOM 17520 N N . GLU A 1 12 ? 3.059 12.417 4.446 1.00 0.57 12 GLU A N 15
ATOM 17521 C CA . GLU A 1 12 ? 3.728 13.709 4.524 1.00 0.69 12 GLU A CA 15
ATOM 17522 C C . GLU A 1 12 ? 5.187 13.555 4.136 1.00 0.62 12 GLU A C 15
ATOM 17523 O O . GLU A 1 12 ? 5.741 14.361 3.386 1.00 0.66 12 GLU A O 15
ATOM 17535 N N . LYS A 1 13 ? 5.797 12.500 4.645 1.00 0.57 13 LYS A N 15
ATOM 17536 C CA . LYS A 1 13 ? 7.192 12.218 4.366 1.00 0.57 13 LYS A CA 15
ATOM 17537 C C . LYS A 1 13 ? 7.325 11.483 3.044 1.00 0.49 13 LYS A C 15
ATOM 17538 O O . LYS A 1 13 ? 8.311 11.634 2.321 1.00 0.53 13 LYS A O 15
ATOM 17557 N N . GLY A 1 14 ? 6.304 10.707 2.728 1.00 0.41 14 GLY A N 15
ATOM 17558 C CA . GLY A 1 14 ? 6.260 10.004 1.469 1.00 0.37 14 GLY A CA 15
ATOM 17559 C C . GLY A 1 14 ? 6.867 8.620 1.550 1.00 0.29 14 GLY A C 15
ATOM 17560 O O . GLY A 1 14 ? 7.262 8.052 0.530 1.00 0.25 14 GLY A O 15
ATOM 17564 N N . PHE A 1 15 ? 6.945 8.065 2.750 1.00 0.28 15 PHE A N 15
ATOM 17565 C CA . PHE A 1 15 ? 7.494 6.730 2.911 1.00 0.24 15 PHE A CA 15
ATOM 17566 C C . PHE A 1 15 ? 6.819 5.992 4.058 1.00 0.22 15 PHE A C 15
ATOM 17567 O O . PHE A 1 15 ? 6.121 6.592 4.878 1.00 0.29 15 PHE A O 15
ATOM 17584 N N . GLY A 1 16 ? 7.025 4.686 4.096 1.00 0.18 16 GLY A N 15
ATOM 17585 C CA . GLY A 1 16 ? 6.435 3.859 5.124 1.00 0.17 16 GLY A CA 15
ATOM 17586 C C . GLY A 1 16 ? 6.958 2.445 5.053 1.00 0.16 16 GLY A C 15
ATOM 17587 O O . GLY A 1 16 ? 8.027 2.207 4.492 1.00 0.16 16 GLY A O 15
ATOM 17591 N N . PHE A 1 17 ? 6.207 1.506 5.601 1.00 0.16 17 PHE A N 15
ATOM 17592 C CA . PHE A 1 17 ? 6.590 0.104 5.561 1.00 0.16 17 PHE A CA 15
ATOM 17593 C C . PHE A 1 17 ? 5.388 -0.783 5.304 1.00 0.16 17 PHE A C 15
ATOM 17594 O O . PHE A 1 17 ? 4.263 -0.459 5.685 1.00 0.22 17 PHE A O 15
ATOM 17611 N N . ILE A 1 18 ? 5.639 -1.895 4.647 1.00 0.13 18 ILE A N 15
ATOM 17612 C CA . ILE A 1 18 ? 4.629 -2.906 4.424 1.00 0.14 18 ILE A CA 15
ATOM 17613 C C . ILE A 1 18 ? 5.062 -4.213 5.055 1.00 0.16 18 ILE A C 15
ATOM 17614 O O . ILE A 1 18 ? 6.249 -4.537 5.088 1.00 0.17 18 ILE A O 15
ATOM 17630 N N . ALA A 1 19 ? 4.101 -4.941 5.582 1.00 0.19 19 ALA A N 15
ATOM 17631 C CA . ALA A 1 19 ? 4.331 -6.293 6.034 1.00 0.21 19 ALA A CA 15
ATOM 17632 C C . ALA A 1 19 ? 3.817 -7.262 4.980 1.00 0.21 19 ALA A C 15
ATOM 17633 O O . ALA A 1 19 ? 2.626 -7.572 4.944 1.00 0.23 19 ALA A O 15
ATOM 17640 N N . PRO A 1 20 ? 4.701 -7.694 4.065 1.00 0.20 20 PRO A N 15
ATOM 17641 C CA . PRO A 1 20 ? 4.348 -8.631 2.997 1.00 0.21 20 PRO A CA 15
ATOM 17642 C C . PRO A 1 20 ? 3.661 -9.881 3.522 1.00 0.25 20 PRO A C 15
ATOM 17643 O O . PRO A 1 20 ? 3.963 -10.365 4.608 1.00 0.29 20 PRO A O 15
ATOM 17654 N N . ASP A 1 21 ? 2.741 -10.402 2.734 1.00 0.26 21 ASP A N 15
ATOM 17655 C CA . ASP A 1 21 ? 2.013 -11.610 3.088 1.00 0.31 21 ASP A CA 15
ATOM 17656 C C . ASP A 1 21 ? 2.922 -12.822 2.934 1.00 0.35 21 ASP A C 15
ATOM 17657 O O . ASP A 1 21 ? 2.617 -13.919 3.399 1.00 0.42 21 ASP A O 15
ATOM 17666 N N . ASP A 1 22 ? 4.062 -12.592 2.291 1.00 0.38 22 ASP A N 15
ATOM 17667 C CA . ASP A 1 22 ? 5.047 -13.637 2.029 1.00 0.51 22 ASP A CA 15
ATOM 17668 C C . ASP A 1 22 ? 5.905 -13.906 3.271 1.00 0.56 22 ASP A C 15
ATOM 17669 O O . ASP A 1 22 ? 7.026 -14.409 3.177 1.00 0.67 22 ASP A O 15
ATOM 17678 N N . GLY A 1 23 ? 5.364 -13.577 4.437 1.00 0.52 23 GLY A N 15
ATOM 17679 C CA . GLY A 1 23 ? 6.076 -13.791 5.684 1.00 0.61 23 GLY A CA 15
ATOM 17680 C C . GLY A 1 23 ? 6.654 -12.517 6.268 1.00 0.56 23 GLY A C 15
ATOM 17681 O O . GLY A 1 23 ? 7.474 -12.564 7.184 1.00 0.66 23 GLY A O 15
ATOM 17685 N N . SER A 1 24 ? 6.209 -11.384 5.736 1.00 0.48 24 SER A N 15
ATOM 17686 C CA . SER A 1 24 ? 6.530 -10.064 6.276 1.00 0.50 24 SER A CA 15
ATOM 17687 C C . SER A 1 24 ? 8.036 -9.827 6.425 1.00 0.50 24 SER A C 15
ATOM 17688 O O . SER A 1 24 ? 8.592 -9.944 7.517 1.00 0.62 24 SER A O 15
ATOM 17696 N N . ALA A 1 25 ? 8.690 -9.468 5.326 1.00 0.52 25 ALA A N 15
ATOM 17697 C CA . ALA A 1 25 ? 10.105 -9.117 5.361 1.00 0.56 25 ALA A CA 15
ATOM 17698 C C . ALA A 1 25 ? 10.305 -7.648 5.729 1.00 0.69 25 ALA A C 15
ATOM 17699 O O . ALA A 1 25 ? 11.426 -7.140 5.714 1.00 1.42 25 ALA A O 15
ATOM 17706 N N . ASP A 1 26 ? 9.194 -6.986 6.058 1.00 0.34 26 ASP A N 15
ATOM 17707 C CA . ASP A 1 26 ? 9.179 -5.561 6.407 1.00 0.32 26 ASP A CA 15
ATOM 17708 C C . ASP A 1 26 ? 9.766 -4.726 5.280 1.00 0.23 26 ASP A C 15
ATOM 17709 O O . ASP A 1 26 ? 10.904 -4.266 5.353 1.00 0.32 26 ASP A O 15
ATOM 17718 N N . VAL A 1 27 ? 8.980 -4.526 4.245 1.00 0.15 27 VAL A N 15
ATOM 17719 C CA . VAL A 1 27 ? 9.453 -3.838 3.062 1.00 0.14 27 VAL A CA 15
ATOM 17720 C C . VAL A 1 27 ? 9.205 -2.333 3.168 1.00 0.13 27 VAL A C 15
ATOM 17721 O O . VAL A 1 27 ? 8.139 -1.891 3.597 1.00 0.16 27 VAL A O 15
ATOM 17734 N N . PHE A 1 28 ? 10.211 -1.561 2.796 1.00 0.14 28 PHE A N 15
ATOM 17735 C CA . PHE A 1 28 ? 10.154 -0.108 2.873 1.00 0.17 28 PHE A CA 15
ATOM 17736 C C . PHE A 1 28 ? 9.398 0.460 1.681 1.00 0.15 28 PHE A C 15
ATOM 17737 O O . PHE A 1 28 ? 9.664 0.095 0.544 1.00 0.17 28 PHE A O 15
ATOM 17754 N N . VAL A 1 29 ? 8.461 1.353 1.937 1.00 0.14 29 VAL A N 15
ATOM 17755 C CA . VAL A 1 29 ? 7.677 1.943 0.865 1.00 0.14 29 VAL A CA 15
ATOM 17756 C C . VAL A 1 29 ? 8.103 3.375 0.614 1.00 0.16 29 VAL A C 15
ATOM 17757 O O . VAL A 1 29 ? 8.427 4.108 1.546 1.00 0.21 29 VAL A O 15
ATOM 17770 N N . HIS A 1 30 ? 8.094 3.765 -0.645 1.00 0.21 30 HIS A N 15
ATOM 17771 C CA . HIS A 1 30 ? 8.390 5.129 -1.030 1.00 0.23 30 HIS A CA 15
ATOM 17772 C C . HIS A 1 30 ? 7.374 5.577 -2.076 1.00 0.20 30 HIS A C 15
ATOM 17773 O O . HIS A 1 30 ? 7.110 4.864 -3.041 1.00 0.22 30 HIS A O 15
ATOM 17788 N N . TYR A 1 31 ? 6.797 6.755 -1.850 1.00 0.20 31 TYR A N 15
ATOM 17789 C CA . TYR A 1 31 ? 5.646 7.238 -2.616 1.00 0.23 31 TYR A CA 15
ATOM 17790 C C . TYR A 1 31 ? 5.900 7.275 -4.123 1.00 0.24 31 TYR A C 15
ATOM 17791 O O . TYR A 1 31 ? 4.980 7.077 -4.908 1.00 0.30 31 TYR A O 15
ATOM 17809 N N . SER A 1 32 ? 7.139 7.519 -4.525 1.00 0.25 32 SER A N 15
ATOM 17810 C CA . SER A 1 32 ? 7.475 7.604 -5.941 1.00 0.31 32 SER A CA 15
ATOM 17811 C C . SER A 1 32 ? 7.349 6.237 -6.611 1.00 0.29 32 SER A C 15
ATOM 17812 O O . SER A 1 32 ? 7.185 6.139 -7.828 1.00 0.35 32 SER A O 15
ATOM 17820 N N . GLU A 1 33 ? 7.411 5.188 -5.807 1.00 0.24 33 GLU A N 15
ATOM 17821 C CA . GLU A 1 33 ? 7.310 3.830 -6.309 1.00 0.24 33 GLU A CA 15
ATOM 17822 C C . GLU A 1 33 ? 5.866 3.348 -6.260 1.00 0.22 33 GLU A C 15
ATOM 17823 O O . GLU A 1 33 ? 5.528 2.302 -6.813 1.00 0.24 33 GLU A O 15
ATOM 17835 N N . ILE A 1 34 ? 5.020 4.115 -5.591 1.00 0.21 34 ILE A N 15
ATOM 17836 C CA . ILE A 1 34 ? 3.611 3.785 -5.498 1.00 0.23 34 ILE A CA 15
ATOM 17837 C C . ILE A 1 34 ? 2.894 4.161 -6.785 1.00 0.27 34 ILE A C 15
ATOM 17838 O O . ILE A 1 34 ? 3.087 5.247 -7.329 1.00 0.28 34 ILE A O 15
ATOM 17854 N N . GLN A 1 35 ? 2.077 3.244 -7.264 1.00 0.33 35 GLN A N 15
ATOM 17855 C CA . GLN A 1 35 ? 1.309 3.437 -8.476 1.00 0.39 35 GLN A CA 15
ATOM 17856 C C . GLN A 1 35 ? -0.162 3.588 -8.117 1.00 0.55 35 GLN A C 15
ATOM 17857 O O . GLN A 1 35 ? -0.907 2.607 -8.082 1.00 0.79 35 GLN A O 15
ATOM 17871 N N . GLY A 1 36 ? -0.572 4.814 -7.833 1.00 0.79 36 GLY A N 15
ATOM 17872 C CA . GLY A 1 36 ? -1.918 5.051 -7.350 1.00 1.02 36 GLY A CA 15
ATOM 17873 C C . GLY A 1 36 ? -2.810 5.711 -8.378 1.00 0.85 36 GLY A C 15
ATOM 17874 O O . GLY A 1 36 ? -2.525 5.683 -9.576 1.00 0.97 36 GLY A O 15
ATOM 17878 N N . ASN A 1 37 ? -3.891 6.311 -7.904 1.00 0.90 37 ASN A N 15
ATOM 17879 C CA . ASN A 1 37 ? -4.857 6.980 -8.769 1.00 1.09 37 ASN A CA 15
ATOM 17880 C C . ASN A 1 37 ? -4.620 8.486 -8.772 1.00 1.06 37 ASN A C 15
ATOM 17881 O O . ASN A 1 37 ? -5.559 9.282 -8.722 1.00 1.31 37 ASN A O 15
ATOM 17892 N N . GLY A 1 38 ? -3.355 8.868 -8.829 1.00 0.94 38 GLY A N 15
ATOM 17893 C CA . GLY A 1 38 ? -2.991 10.265 -8.712 1.00 1.12 38 GLY A CA 15
ATOM 17894 C C . GLY A 1 38 ? -2.415 10.564 -7.349 1.00 0.99 38 GLY A C 15
ATOM 17895 O O . GLY A 1 38 ? -1.550 11.426 -7.198 1.00 1.26 38 GLY A O 15
ATOM 17899 N N . PHE A 1 39 ? -2.894 9.834 -6.351 1.00 0.75 39 PHE A N 15
ATOM 17900 C CA . PHE A 1 39 ? -2.348 9.919 -5.008 1.00 0.69 39 PHE A CA 15
ATOM 17901 C C . PHE A 1 39 ? -1.462 8.719 -4.733 1.00 0.54 39 PHE A C 15
ATOM 17902 O O . PHE A 1 39 ? -1.947 7.595 -4.588 1.00 0.74 39 PHE A O 15
ATOM 17919 N N . ARG A 1 40 ? -0.165 8.953 -4.675 1.00 0.43 40 ARG A N 15
ATOM 17920 C CA . ARG A 1 40 ? 0.784 7.889 -4.404 1.00 0.40 40 ARG A CA 15
ATOM 17921 C C . ARG A 1 40 ? 0.961 7.732 -2.901 1.00 0.36 40 ARG A C 15
ATOM 17922 O O . ARG A 1 40 ? 2.023 8.016 -2.348 1.00 0.38 40 ARG A O 15
ATOM 17943 N N . THR A 1 41 ? -0.101 7.287 -2.246 1.00 0.35 41 THR A N 15
ATOM 17944 C CA . THR A 1 41 ? -0.129 7.199 -0.798 1.00 0.33 41 THR A CA 15
ATOM 17945 C C . THR A 1 41 ? -0.756 5.893 -0.331 1.00 0.32 41 THR A C 15
ATOM 17946 O O . THR A 1 41 ? -1.554 5.288 -1.047 1.00 0.41 41 THR A O 15
ATOM 17957 N N . LEU A 1 42 ? -0.397 5.473 0.873 1.00 0.28 42 LEU A N 15
ATOM 17958 C CA . LEU A 1 42 ? -0.940 4.263 1.464 1.00 0.27 42 LEU A CA 15
ATOM 17959 C C . LEU A 1 42 ? -1.529 4.561 2.835 1.00 0.30 42 LEU A C 15
ATOM 17960 O O . LEU A 1 42 ? -1.270 5.619 3.412 1.00 0.35 42 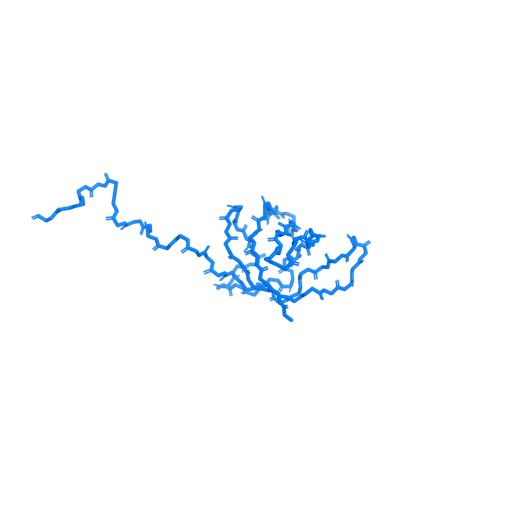LEU A O 15
ATOM 17976 N N . GLU A 1 43 ? -2.308 3.621 3.346 1.00 0.33 43 GLU A N 15
ATOM 17977 C CA . GLU A 1 43 ? -2.985 3.780 4.625 1.00 0.36 43 GLU A CA 15
ATOM 17978 C C . GLU A 1 43 ? -2.505 2.731 5.612 1.00 0.34 43 GLU A C 15
ATOM 17979 O O . GLU A 1 43 ? -2.195 1.609 5.231 1.00 0.41 43 GLU A O 15
ATOM 17991 N N . GLU A 1 44 ? -2.445 3.105 6.875 1.00 0.30 44 GLU A N 15
ATOM 17992 C CA . GLU A 1 44 ? -1.983 2.210 7.919 1.00 0.29 44 GLU A CA 15
ATOM 17993 C C . GLU A 1 44 ? -2.899 0.997 8.045 1.00 0.30 44 GLU A C 15
ATOM 17994 O O . GLU A 1 44 ? -4.117 1.137 8.174 1.00 0.37 44 GLU A O 15
ATOM 18006 N N . ASN A 1 45 ? -2.291 -0.184 7.985 1.00 0.32 45 ASN A N 15
ATOM 18007 C CA . ASN A 1 45 ? -2.993 -1.460 8.103 1.00 0.37 45 ASN A CA 15
ATOM 18008 C C . ASN A 1 45 ? -3.893 -1.705 6.902 1.00 0.36 45 ASN A C 15
ATOM 18009 O O . ASN A 1 45 ? -4.937 -2.349 7.011 1.00 0.43 45 ASN A O 15
ATOM 18020 N N . GLN A 1 46 ? -3.477 -1.196 5.756 1.00 0.34 46 GLN A N 15
ATOM 18021 C CA . GLN A 1 46 ? -4.210 -1.394 4.517 1.00 0.37 46 GLN A CA 15
ATOM 18022 C C . GLN A 1 46 ? -3.533 -2.467 3.676 1.00 0.32 46 GLN A C 15
ATOM 18023 O O . GLN A 1 46 ? -2.314 -2.605 3.699 1.00 0.28 46 GLN A O 15
ATOM 18037 N N . LYS A 1 47 ? -4.319 -3.226 2.938 1.00 0.35 47 LYS A N 15
ATOM 18038 C CA . LYS A 1 47 ? -3.766 -4.244 2.065 1.00 0.32 47 LYS A CA 15
ATOM 18039 C C . LYS A 1 47 ? -3.143 -3.602 0.842 1.00 0.28 47 LYS A C 15
ATOM 18040 O O . LYS A 1 47 ? -3.598 -2.555 0.377 1.00 0.31 47 LYS A O 15
ATOM 18059 N N . VAL A 1 48 ? -2.099 -4.224 0.326 1.00 0.25 48 VAL A N 15
ATOM 18060 C CA . VAL A 1 48 ? -1.334 -3.637 -0.749 1.00 0.23 48 VAL A CA 15
ATOM 18061 C C . VAL A 1 48 ? -0.607 -4.709 -1.567 1.00 0.21 48 VAL A C 15
ATOM 18062 O O . VAL A 1 48 ? -0.310 -5.796 -1.072 1.00 0.21 48 VAL A O 15
ATOM 18075 N N . GLU A 1 49 ? -0.365 -4.389 -2.825 1.00 0.21 49 GLU A N 15
ATOM 18076 C CA . GLU A 1 49 ? 0.349 -5.251 -3.746 1.00 0.21 49 GLU A CA 15
ATOM 18077 C C . GLU A 1 49 ? 1.573 -4.502 -4.270 1.00 0.22 49 GLU A C 15
ATOM 18078 O O . GLU A 1 49 ? 1.484 -3.317 -4.564 1.00 0.31 49 GLU A O 15
ATOM 18090 N N . PHE A 1 50 ? 2.709 -5.171 -4.372 1.00 0.18 50 PHE A N 15
ATOM 18091 C CA . PHE A 1 50 ? 3.962 -4.484 -4.672 1.00 0.17 50 PHE A CA 15
ATOM 18092 C C . PHE A 1 50 ? 5.040 -5.458 -5.123 1.00 0.18 50 PHE A C 15
ATOM 18093 O O . PHE A 1 50 ? 4.911 -6.663 -4.952 1.00 0.29 50 PHE A O 15
ATOM 18110 N N . GLU A 1 51 ? 6.103 -4.930 -5.697 1.00 0.20 51 GLU A N 15
ATOM 18111 C CA . GLU A 1 51 ? 7.260 -5.737 -6.036 1.00 0.22 51 GLU A CA 15
ATOM 18112 C C . GLU A 1 51 ? 8.413 -5.384 -5.113 1.00 0.21 51 GLU A C 15
ATOM 18113 O O . GLU A 1 51 ? 8.810 -4.227 -5.020 1.00 0.27 51 GLU A O 15
ATOM 18125 N N . ILE A 1 52 ? 8.942 -6.376 -4.424 1.00 0.22 52 ILE A N 15
ATOM 18126 C CA . ILE A 1 52 ? 10.008 -6.140 -3.472 1.00 0.22 52 ILE A CA 15
ATOM 18127 C C . ILE A 1 52 ? 11.354 -5.999 -4.170 1.00 0.24 52 ILE A C 15
ATOM 18128 O O . ILE A 1 52 ? 11.868 -6.947 -4.766 1.00 0.30 52 ILE A O 15
ATOM 18144 N N . GLY A 1 53 ? 11.905 -4.800 -4.099 1.00 0.24 53 GLY A N 15
ATOM 18145 C CA . GLY A 1 53 ? 13.225 -4.545 -4.625 1.00 0.26 53 GLY A CA 15
ATOM 18146 C C . GLY A 1 53 ? 14.199 -4.254 -3.510 1.00 0.29 53 GLY A C 15
ATOM 18147 O O . GLY A 1 53 ? 13.887 -4.479 -2.344 1.00 0.38 53 GLY A O 15
ATOM 18151 N N . GLU A 1 54 ? 15.364 -3.741 -3.852 1.00 0.32 54 GLU A N 15
ATOM 18152 C CA . GLU A 1 54 ? 16.375 -3.448 -2.854 1.00 0.41 54 GLU A CA 15
ATOM 18153 C C . GLU A 1 54 ? 16.450 -1.949 -2.601 1.00 0.46 54 GLU A C 15
ATOM 18154 O O . GLU A 1 54 ? 16.395 -1.149 -3.539 1.00 0.55 54 GLU A O 15
ATOM 18166 N N . GLY A 1 55 ? 16.560 -1.574 -1.338 1.00 0.52 55 GLY A N 15
ATOM 18167 C CA . GLY A 1 55 ? 16.599 -0.175 -0.975 1.00 0.62 55 GLY A CA 15
ATOM 18168 C C . GLY A 1 55 ? 17.840 0.183 -0.187 1.00 0.72 55 GLY A C 15
ATOM 18169 O O . GLY A 1 55 ? 18.837 -0.542 -0.219 1.00 0.77 55 GLY A O 15
ATOM 18173 N N . ALA A 1 56 ? 17.774 1.303 0.518 1.00 0.83 56 ALA A N 15
ATOM 18174 C CA . ALA A 1 56 ? 18.909 1.809 1.279 1.00 0.96 56 ALA A CA 15
ATOM 18175 C C . ALA A 1 56 ? 19.286 0.882 2.431 1.00 0.98 56 ALA A C 15
ATOM 18176 O O . ALA A 1 56 ? 20.411 0.390 2.497 1.00 1.13 56 ALA A O 15
ATOM 18183 N N . LYS A 1 57 ? 18.346 0.644 3.332 1.00 0.94 57 LYS A N 15
ATOM 18184 C CA . LYS A 1 57 ? 18.612 -0.164 4.516 1.00 1.05 57 LYS A CA 15
ATOM 18185 C C . LYS A 1 57 ? 18.025 -1.563 4.363 1.00 0.93 57 LYS A C 15
ATOM 18186 O O . LYS A 1 57 ? 18.531 -2.531 4.934 1.00 1.40 57 LYS A O 15
ATOM 18205 N N . GLY A 1 58 ? 16.965 -1.665 3.585 1.00 0.68 58 GLY A N 15
ATOM 18206 C CA . GLY A 1 58 ? 16.316 -2.937 3.378 1.00 0.62 58 GLY A CA 15
ATOM 18207 C C . GLY A 1 58 ? 15.567 -2.967 2.073 1.00 0.49 58 GLY A C 15
ATOM 18208 O O . GLY A 1 58 ? 15.749 -2.082 1.240 1.00 0.56 58 GLY A O 15
ATOM 18212 N N . PRO A 1 59 ? 14.713 -3.972 1.865 1.00 0.39 59 PRO A N 15
ATOM 18213 C CA . PRO A 1 59 ? 13.915 -4.092 0.648 1.00 0.33 59 PRO A CA 15
ATOM 18214 C C . PRO A 1 59 ? 12.934 -2.941 0.497 1.00 0.26 59 PRO A C 15
ATOM 18215 O O . PRO A 1 59 ? 12.436 -2.407 1.487 1.00 0.27 59 PRO A O 15
ATOM 18226 N N . GLN A 1 60 ? 12.648 -2.570 -0.737 1.00 0.22 60 GLN A N 15
ATOM 18227 C CA . GLN A 1 60 ? 11.736 -1.471 -0.999 1.00 0.20 60 GLN A CA 15
ATOM 18228 C C . GLN A 1 60 ? 10.584 -1.928 -1.876 1.00 0.17 60 GLN A C 15
ATOM 18229 O O . GLN A 1 60 ? 10.763 -2.724 -2.799 1.00 0.21 60 GLN A O 15
ATOM 18243 N N . ALA A 1 61 ? 9.399 -1.442 -1.558 1.00 0.14 61 ALA A N 15
ATOM 18244 C CA . ALA A 1 61 ? 8.211 -1.761 -2.317 1.00 0.13 61 ALA A CA 15
ATOM 18245 C C . ALA A 1 61 ? 8.186 -0.951 -3.598 1.00 0.14 61 ALA A C 15
ATOM 18246 O O . ALA A 1 61 ? 8.118 0.277 -3.570 1.00 0.15 61 ALA A O 15
ATOM 18253 N N . GLN A 1 62 ? 8.271 -1.647 -4.713 1.00 0.16 62 GLN A N 15
ATOM 18254 C CA . GLN A 1 62 ? 8.301 -1.015 -6.016 1.00 0.18 62 GLN A CA 15
ATOM 18255 C C . GLN A 1 62 ? 7.014 -1.321 -6.759 1.00 0.18 62 GLN A C 15
ATOM 18256 O O . GLN A 1 62 ? 6.471 -2.417 -6.627 1.00 0.20 62 GLN A O 15
ATOM 18270 N N . GLN A 1 63 ? 6.529 -0.350 -7.527 1.00 0.20 63 GLN A N 15
ATOM 18271 C CA . GLN A 1 63 ? 5.280 -0.499 -8.264 1.00 0.23 63 GLN A CA 15
ATOM 18272 C C . GLN A 1 63 ? 4.154 -0.866 -7.305 1.00 0.22 63 GLN A C 15
ATOM 18273 O O . GLN A 1 63 ? 3.442 -1.851 -7.497 1.00 0.28 63 GLN A O 15
ATOM 18287 N N . VAL A 1 64 ? 4.008 -0.057 -6.273 1.00 0.19 64 VAL A N 15
ATOM 18288 C CA . VAL A 1 64 ? 3.093 -0.355 -5.184 1.00 0.19 64 VAL A CA 15
ATOM 18289 C C . VAL A 1 64 ? 1.656 -0.018 -5.562 1.00 0.25 64 VAL A C 15
ATOM 18290 O O . VAL A 1 64 ? 1.350 1.109 -5.934 1.00 0.44 64 VAL A O 15
ATOM 18303 N N . HIS A 1 65 ? 0.784 -0.999 -5.467 1.00 0.22 65 HIS A N 15
ATOM 18304 C CA . HIS A 1 65 ? -0.630 -0.809 -5.747 1.00 0.27 65 HIS A CA 15
ATOM 18305 C C . HIS A 1 65 ? -1.449 -1.129 -4.513 1.00 0.26 65 HIS A C 15
ATOM 18306 O O . HIS A 1 65 ? -1.372 -2.232 -3.979 1.00 0.27 65 HIS A O 15
ATOM 18321 N N . ALA A 1 66 ? -2.229 -0.171 -4.063 1.00 0.31 66 ALA A N 15
ATOM 18322 C CA . ALA A 1 66 ? -3.048 -0.356 -2.883 1.00 0.36 66 ALA A CA 15
ATOM 18323 C C . ALA A 1 66 ? -4.203 -1.302 -3.173 1.00 0.40 66 ALA A C 15
ATOM 18324 O O . ALA A 1 66 ? -4.853 -1.207 -4.214 1.00 0.50 66 ALA A O 15
ATOM 18331 N N . LEU A 1 67 ? -4.447 -2.216 -2.252 1.00 0.38 67 LEU A N 15
ATOM 18332 C CA . LEU A 1 67 ? -5.530 -3.174 -2.389 1.00 0.42 67 LEU A CA 15
ATOM 18333 C C . LEU A 1 67 ? -6.738 -2.714 -1.583 1.00 0.49 67 LEU A C 15
ATOM 18334 O O . LEU A 1 67 ? -7.432 -3.516 -0.956 1.00 1.06 67 LEU A O 15
ATOM 18350 N N . GLY A 1 68 ? -6.971 -1.410 -1.600 1.00 1.08 68 GLY A N 15
ATOM 18351 C CA . GLY A 1 68 ? -8.089 -0.840 -0.882 1.00 1.27 68 GLY A CA 15
ATOM 18352 C C . GLY A 1 68 ? -9.266 -0.578 -1.792 1.00 2.04 68 GLY A C 15
ATOM 18353 O O . GLY A 1 68 ? -9.124 -0.591 -3.018 1.00 2.96 68 GLY A O 15
ATOM 18357 N N . GLY A 1 69 ? -10.425 -0.339 -1.200 1.00 2.43 69 GLY A N 15
ATOM 18358 C CA . GLY A 1 69 ? -11.625 -0.119 -1.976 1.00 3.61 69 GLY A CA 15
ATOM 18359 C C . GLY A 1 69 ? -11.653 1.247 -2.622 1.00 4.19 69 GLY A C 15
ATOM 18360 O O . GLY A 1 69 ? -11.951 2.248 -1.968 1.00 4.57 69 GLY A O 15
ATOM 18364 N N . GLU A 1 70 ? -11.340 1.294 -3.907 1.00 4.74 70 GLU A N 15
ATOM 18365 C CA . GLU A 1 70 ? -11.359 2.541 -4.648 1.00 5.66 70 GLU A CA 15
ATOM 18366 C C . GLU A 1 70 ? -12.744 2.765 -5.241 1.00 5.69 70 GLU A C 15
ATOM 18367 O O . GLU A 1 70 ? -13.040 2.319 -6.353 1.00 6.25 70 GLU A O 15
ATOM 18379 N N . ASN A 1 71 ? -13.592 3.437 -4.483 1.00 5.41 71 ASN A N 15
ATOM 18380 C CA . ASN A 1 71 ? -14.953 3.704 -4.914 1.00 5.76 71 ASN A CA 15
ATOM 18381 C C . ASN A 1 71 ? -14.974 4.905 -5.845 1.00 6.23 71 ASN A C 15
ATOM 18382 O O . ASN A 1 71 ? -14.629 6.020 -5.445 1.00 6.60 71 ASN A O 15
ATOM 18393 N N . LEU A 1 72 ? -15.367 4.672 -7.089 1.00 6.57 72 LEU A N 15
ATOM 18394 C CA . LEU A 1 72 ? -15.344 5.711 -8.109 1.00 7.33 72 LEU A CA 15
ATOM 18395 C C . LEU A 1 72 ? -16.580 6.597 -8.019 1.00 7.88 72 LEU A C 15
ATOM 18396 O O . LEU A 1 72 ? -17.465 6.541 -8.874 1.00 8.35 72 LEU A O 15
ATOM 18412 N N . TYR A 1 73 ? -16.641 7.412 -6.978 1.00 8.05 73 TYR A N 15
ATOM 18413 C CA . TYR A 1 73 ? -17.748 8.336 -6.813 1.00 8.83 73 TYR A CA 15
ATOM 18414 C C . TYR A 1 73 ? -17.385 9.684 -7.402 1.00 9.55 73 TYR A C 15
ATOM 18415 O O . TYR A 1 73 ? -16.797 10.532 -6.728 1.00 9.76 73 TYR A O 15
ATOM 18433 N N . PHE A 1 74 ? -17.721 9.872 -8.665 1.00 10.13 74 PHE A N 15
ATOM 18434 C CA . PHE A 1 74 ? -17.426 11.115 -9.354 1.00 11.00 74 PHE A CA 15
ATOM 18435 C C . PHE A 1 74 ? -18.402 12.197 -8.918 1.00 11.73 74 PHE A C 15
ATOM 18436 O O . PHE A 1 74 ? -18.155 13.391 -9.108 1.00 12.35 74 PHE A O 15
ATOM 18453 N N . GLN A 1 75 ? -19.507 11.762 -8.330 1.00 11.83 75 GLN A N 15
ATOM 18454 C CA . GLN A 1 75 ? -20.462 12.667 -7.714 1.00 12.66 75 GLN A CA 15
ATOM 18455 C C . GLN A 1 75 ? -20.273 12.645 -6.200 1.00 13.30 75 GLN A C 15
ATOM 18456 O O . GLN A 1 75 ? -19.675 11.712 -5.661 1.00 13.74 75 GLN A O 15
ATOM 18470 N N . GLY A 1 76 ? -20.785 13.658 -5.520 1.00 13.52 76 GLY A N 15
ATOM 18471 C CA . GLY A 1 76 ? -20.587 13.759 -4.088 1.00 14.29 76 GLY A CA 15
ATOM 18472 C C . GLY A 1 76 ? -19.276 14.440 -3.761 1.00 15.03 76 GLY A C 15
ATOM 18473 O O . GLY A 1 76 ? -19.226 15.665 -3.613 1.00 15.18 76 GLY A O 15
ATOM 18477 N N . HIS A 1 77 ? -18.211 13.658 -3.659 1.00 15.64 77 HIS A N 15
ATOM 18478 C CA . HIS A 1 77 ? -16.878 14.214 -3.476 1.00 16.51 77 HIS A CA 15
ATOM 18479 C C . HIS A 1 77 ? -16.177 14.299 -4.826 1.00 16.99 77 HIS A C 15
ATOM 18480 O O . HIS A 1 77 ? -16.580 13.636 -5.783 1.00 17.49 77 HIS A O 15
ATOM 18495 N N . HIS A 1 78 ? -15.142 15.112 -4.908 1.00 16.97 78 HIS A N 15
ATOM 18496 C CA . HIS A 1 78 ? -14.450 15.320 -6.168 1.00 17.58 78 HIS A CA 15
ATOM 18497 C C . HIS A 1 78 ? -13.036 14.760 -6.103 1.00 18.02 78 HIS A C 15
ATOM 18498 O O . HIS A 1 78 ? -12.271 15.091 -5.201 1.00 18.40 78 HIS A O 15
ATOM 18513 N N . HIS A 1 79 ? -12.705 13.893 -7.049 1.00 18.10 79 HIS A N 15
ATOM 18514 C CA . HIS A 1 79 ? -11.353 13.370 -7.159 1.00 18.64 79 HIS A CA 15
ATOM 18515 C C . HIS A 1 79 ? -10.424 14.460 -7.681 1.00 19.20 79 HIS A C 15
ATOM 18516 O O . HIS A 1 79 ? -10.413 14.768 -8.871 1.00 19.63 79 HIS A O 15
ATOM 18531 N N . HIS A 1 80 ? -9.673 15.060 -6.777 1.00 19.30 80 HIS A N 15
ATOM 18532 C CA . HIS A 1 80 ? -8.759 16.126 -7.134 1.00 19.92 80 HIS A CA 15
ATOM 18533 C C . HIS A 1 80 ? -7.362 15.816 -6.620 1.00 20.43 80 HIS A C 15
ATOM 18534 O O . HIS A 1 80 ? -7.112 15.863 -5.417 1.00 20.73 80 HIS A O 15
ATOM 18549 N N . HIS A 1 81 ? -6.467 15.482 -7.540 1.00 20.63 81 HIS A N 15
ATOM 18550 C CA . HIS A 1 81 ? -5.070 15.229 -7.204 1.00 21.22 81 HIS A CA 15
ATOM 18551 C C . HIS A 1 81 ? -4.438 16.478 -6.591 1.00 21.95 81 HIS A C 15
ATOM 18552 O O . HIS A 1 81 ? -4.810 17.599 -6.936 1.00 22.36 81 HIS A O 15
ATOM 18567 N N . HIS A 1 82 ? -3.490 16.274 -5.692 1.00 22.20 82 HIS A N 15
ATOM 18568 C CA . HIS A 1 82 ? -2.859 17.375 -4.980 1.00 22.98 82 HIS A CA 15
ATOM 18569 C C . HIS A 1 82 ? -1.947 18.170 -5.912 1.00 23.64 82 HIS A C 15
ATOM 18570 O O . HIS A 1 82 ? -0.807 17.728 -6.156 1.00 23.99 82 HIS A O 15
#

B-factor: mean 3.28, std 5.94, range [0.13, 24.72]

Solvent-accessible surface area: 5889 Å² total; per-residue (Å²): 157,10,71,2,39,0,83,95,24,52,61,156,139,5,61,0,46,0,29,6,123,124,64,50,70,60,0,19,0,63,100,60,43,0,50,39,136,70,136,112,49,9,121,108,112,30,89,0,51,5,70,62,18,149,22,119,126,23,41,46,0,63,97,0,78,51,84,29,39,137,117,117,147,200,94,19,198,150,145,140,147,230

CATH classification: 2.40.50.140

InterPro domains:
  IPR002059 Cold-shock protein Csp, DNA-binding [PF00313] (3-65)
  IPR002059 Cold-shock protein Csp, DNA-binding [PR00050] (4-19)
  IPR002059 Cold-shock protein Csp, DNA-binding [PR00050] (25-34)
  IPR002059 Cold-shock protein Csp, DNA-binding [PR00050] (40-58)
  IPR002059 Cold-shock protein Csp, DNA-binding [PS51857] (1-66)
  IPR002059 Cold-shock protein Csp, DNA-binding [cd04458] (3-65)
  IPR011129 Cold-shock domain [SM00357] (3-67)
  IPR012156 Cold shock, CspA [PIRSF002599] (1-66)
  IPR012340 Nucleic acid-binding, OB-fold [G3DSA:2.40.50.140] (1-67)
  IPR012340 Nucleic acid-binding, OB-fold [SSF50249] (1-66)
  IPR019844 Cold-shock domain, conserved site [PS00352] (15-34)
  IPR050181 Cold shock domain-containing protein [PTHR11544] (3-65)

Radius of gyration: 14.1 Å; Cα contacts (8 Å, |Δi|>4): 190; chains: 1; bounding box: 54×28×18 Å

Organism: Corynebacterium pseudotuberculosis (strain C231) (NCBI:txid681645)

Foldseek 3Di:
DWKFFFQAWDVVVQKGWTQTPVRGPTAIEGLVQADEPLRSTDHHRFIKDFDWDADDPGTHGGHIGTPDDDDPCCPDDHDDHD

Sequence (82 aa):
MAQGTVKWFNAEKGFGFIAPDDGSADVFVHYSEIQGNGFRTLEENQKVEFEIGEGAKGPQAQQVHALGGENLYFQGHHHHHHMAQGTVKWFNAEKGFGFIAPDDGSADVFVHYSEIQGNGFRTLEENQKVEFEIGEGAKGPQAQQVHALGGENLYFQGHHHHHHMAQGTVKWFNAEKGFGFIAPDDGSADVFVHYSEIQGNGFRTLEENQKVEFEIGEGAKGPQAQQVHALGGENLYFQGHHHHHHMAQGTVKWFNAEKGFGFIAPDDGSADVFVHYSEIQGNGFRTLEENQKVEFEIGEGAKGPQAQQVHALGGENLYFQGHHHHHHMAQGTVKWFNAEKGFGFIAPDDGSADVFVHYSEIQGNGFRTLEENQKVEFEIGEGAKGPQAQQVHALGGENLYFQGHHHHHHMAQGTVKWFNAEKGFGFIAPDDGSADVFVHYSEIQGNGFRTLEENQKVEFEIGEGAKGPQAQQVHALGGENLYFQGHHHHHHMAQGTVKWFNAEKGFGFIAPDDGSADVFVHYSEIQGNGFRTLEENQKVEFEIGEGAKGPQAQQVHALGGENLYFQGHHHHHHMAQGTVKWFNAEKGFGFIAPDDGSADVFVHYSEIQGNGFRTLEENQKVEFEIGEGAKGPQAQQVHALGGENLYFQGHHHHHHMAQGTVKWFNAEKGFGFIAPDDGSADVFVHYSEIQGNGFRTLEENQKVEFEIGEGAKGPQAQQVHALGGENLYFQGHHHHHHMAQGTVKWFNAEKGFGFIAPDDGSADVFVHYSEIQGNGFRTLEENQKVEFEIGEGAKGPQAQQVHALGGENLYFQGHHHHHHMAQGTVKWFNAEKGFGFIAPDDGSADVFVHYSEIQGNGFRTLEENQKVEFEIGEGAKGPQAQQVHALGGENLYFQGHHHHHHMAQGTVKWFNAEKGFGFIAPDDGSADVFVHYSEIQGNGFRTLEENQKVEFEIGEGAKGPQAQQVHALGGENLYFQGHHHHHHMAQGTVKWFNAEKGFGFIAPDDGSADVFVHYSEIQGNGFRTLEENQKVEFEIGEGAKGPQAQQVHALGGENLYFQGHHHHHHMAQGTVKWFNAEKGFGFIAPDDGSADVFVHYSEIQGNGFRTLEENQKVEFEIGEGAKGPQAQQVHALGGENLYFQGHHHHHHMAQGTVKWFNAEKGFGFIAPDDGSADVFVHYSEIQGNGFRTLEENQKVEFEIGEGAKGPQAQQVHALGGENLYFQGHHHHHH

Secondary structure (DSSP, 8-state):
-EEEEEEEEETTTTEEEEEETTT---EEEETTTB--SS-----TTEEEEEEEEEETTEEEEEEEEEEE-----SSSSS----